Protein AF-0000000071296396 (afdb_homodimer)

Foldseek 3Di:
DPPPPPPPPFADDQAQWGADPVRFIDGVNHTPVLVQVCVLQQLLQLLVVVVPDDDDDDDPCLLADKDKDKQPCPGDPRGDHHDHHIKMKIWGSQNLLCVLCVLQPHDSVNVSCQRHVDGWAWDDDQDPRRWTWTATPLQFKIKIWDDPLLLVLVSVCSVLVVVCCVVAVQALAWRWNTWMWMGDPNDITIMTMTTGLDGPLADFPAKEWEQLDDPVFAFDPVQVPDPHHYGYDNVCCVVFVVAWAAAPVQLVLVLVNLLSNLVSLLVSLFFPKTKIKTKHFPVVVVVVCVVVVVPDDPPPPPPLSSQSPTDAPSCSRPNDVVCVPCPVCVVQSRFGWTATPVRTIIGMRIHIDPRSVRVVVVVVCVVCVVVCVVPPPPVVCSRSVNSSVSSSCCCSPGHYDYDPDPCVVSVD/DPPPVPPPPFADDQAQWGADPVRFIDGVNHTPVQVQVCVLQQLVQLLVVVVPDDQDDDDPCLLADKDKDKQPCPGDPRGDHHDHHIKMKIWGSSNLLCVLCVLQPHDSVNVSCQRHVDGWAWDDDQDPRRWTWTATPLQFKIKIWDDPQLLVLVSVCSVLVVVCCVVAVQALAWRWNTWMWIGDPNDITIMTMTTGLDGPLADFPAKEWEQLDDPVFAFDPVQVPDPHHYGYDVVCCVVFVVAWAAAPVQLVLVLVNLLSNLVSLLVSLFFPKTKIKTKHFPVVVVVVCVVVVVPDDPPPPPPLSSQSPTDANSCSRPNDVVVVPCPVCVPQSRFGWTATPVRTIIGMRIHIDPRSVRVVVVVVCVVCVVVCVVPPPPVVCSRSVNSSVSSSCCCSPGHYHYDPDPCVVSVD

Nearest PDB structures (foldseek):
  6cmw-assembly1_A-2  TM=9.555E-01  e=6.058E-46  Danio rerio
  5e3s-assembly1_A-2  TM=9.493E-01  e=1.701E-44  Danio rerio
  6cn2-assembly1_A-2  TM=9.534E-01  e=4.890E-44  Danio rerio
  6cn3-assembly1_A-2  TM=9.569E-01  e=5.641E-43  Danio rerio
  4tz7-assembly1_A-2  TM=9.385E-01  e=4.273E-43  Danio rerio

Secondary structure (DSSP, 8-state):
-------------BTTEEE-TTS-EEETTEEHHHHHHHHHHHHHHHHHHHHTSPP----GGGGG-EEEEEE-TT--SSS---SSPPEEEEEESHHHHHHHHHHTT--HHHHHHHHHSSPPEEESS--TT---EEE-TTS-EEEEEE-HHHHHHHHHHHHHHHHHHHH-----S--EEEEEEEEETTEEEEEEEEE-SS-TTS--SEEEEE-S--TT-S--HHHHTSSS--B-HHHHHHH-TT-EEE-HHHHHHHHHHHHHHHHHHHHTT--S-EEEEEEEEHHHHHHHHHHHHTTS-TTS---------S--HHHHHHHHHHTTTT--TTTTTTPEEEE-TT--EEEEEEEEE-GGGHHHHHHHHHHHHHHHTTSSSGGGGG-HHHHHHHHHHHIIIIIEEE-SS-HHHHH-/-------------BTTEEE-TTS-EEETTEEHHHHHHHHHHHHHHHHHHHHTSPP----GGGGG-EEEEEE-TT--SSS---SSPPEEEEEESHHHHHHHHHHTT--HHHHHHHHHSS--EEESS--TT---EEE-TTS-EEEEEE-HHHHHHHHHHHHHHHHHHHH-----S--EEEEEEEEETTEEEEEEEEE-SS-TTS--SEEEEE-S--TT-S--HHHHTSSS--B-HHHHHHH-TT-EEE-HHHHHHHHHHHHHHHHHHHHTT--S-EEEEEEEEHHHHHHHHHHHHTTS-TTS---------S--HHHHHHHHHHTTTT--TTTTTTPEEEE-TT--EEEEEEEEE-GGGHHHHHHHHHHHHHHHTTSSSGGGGG-HHHHHHHHHHHIIIIIEEE-SS-THHHH-

Structure (mmCIF, N/CA/C/O backbone):
data_AF-0000000071296396-model_v1
#
loop_
_entity.id
_entity.type
_entity.pdbx_description
1 polymer 'Phosphatidylinositol-4-phosphate 5-kinase, type I, gamma a'
#
loop_
_atom_site.group_PDB
_atom_site.id
_atom_site.type_symbol
_atom_site.label_atom_id
_atom_site.label_alt_id
_atom_site.label_comp_id
_atom_site.label_asym_id
_atom_site.label_entity_id
_atom_site.label_seq_id
_atom_site.pdbx_PDB_ins_code
_atom_site.Cartn_x
_atom_site.Cartn_y
_atom_site.Cartn_z
_atom_site.occupancy
_atom_site.B_iso_or_equiv
_atom_site.auth_seq_id
_atom_site.auth_comp_id
_atom_site.auth_asym_id
_atom_site.auth_atom_id
_atom_site.pdbx_PDB_model_num
ATOM 1 N N . MET A 1 1 ? 29.281 -40.5 -55.969 1 27.11 1 MET A N 1
ATOM 2 C CA . MET A 1 1 ? 29.25 -40.719 -54.531 1 27.11 1 MET A CA 1
ATOM 3 C C . MET A 1 1 ? 28.203 -39.844 -53.875 1 27.11 1 MET A C 1
ATOM 5 O O . MET A 1 1 ? 28.266 -38.594 -53.969 1 27.11 1 MET A O 1
ATOM 9 N N . PRO A 1 2 ? 26.844 -40.188 -53.719 1 32.5 2 PRO A N 1
ATOM 10 C CA . PRO A 1 2 ? 25.703 -39.344 -53.344 1 32.5 2 PRO A CA 1
ATOM 11 C C . PRO A 1 2 ? 25.812 -38.781 -51.938 1 32.5 2 PRO A C 1
ATOM 13 O O . PRO A 1 2 ? 26.266 -39.5 -51.031 1 32.5 2 PRO A O 1
ATOM 16 N N . SER A 1 3 ? 26.375 -37.5 -51.688 1 29.88 3 SER A N 1
ATOM 17 C CA . SER A 1 3 ? 26.531 -36.719 -50.5 1 29.88 3 SER A CA 1
ATOM 18 C C . SER A 1 3 ? 25.234 -36.656 -49.688 1 29.88 3 SER A C 1
ATOM 20 O O . SER A 1 3 ? 24.25 -36.031 -50.125 1 29.88 3 SER A O 1
ATOM 22 N N . SER A 1 4 ? 24.672 -37.781 -49.094 1 30.06 4 SER A N 1
ATOM 23 C CA . SER A 1 4 ? 23.484 -37.906 -48.281 1 30.06 4 SER A CA 1
ATOM 24 C C . SER A 1 4 ? 23.469 -36.906 -47.125 1 30.06 4 SER A C 1
ATOM 26 O O . SER A 1 4 ? 24.297 -36.969 -46.219 1 30.06 4 SER A O 1
ATOM 28 N N . SER A 1 5 ? 23.375 -35.562 -47.344 1 32.28 5 SER A N 1
ATOM 29 C CA . SER A 1 5 ? 23.203 -34.406 -46.438 1 32.28 5 SER A CA 1
ATOM 30 C C . SER A 1 5 ? 22.125 -34.688 -45.406 1 32.28 5 SER A C 1
ATOM 32 O O . SER A 1 5 ? 20.938 -34.656 -45.719 1 32.28 5 SER A O 1
ATOM 34 N N . GLY A 1 6 ? 22.172 -35.781 -44.594 1 32.5 6 GLY A N 1
ATOM 35 C CA . GLY A 1 6 ? 21.25 -36.062 -43.531 1 32.5 6 GLY A CA 1
ATOM 36 C C . GLY A 1 6 ? 20.922 -34.875 -42.656 1 32.5 6 GLY A C 1
ATOM 37 O O . GLY A 1 6 ? 21.812 -34.312 -42 1 32.5 6 GLY A O 1
ATOM 38 N N . GLN A 1 7 ? 20.062 -33.969 -43.094 1 36.69 7 GLN A N 1
ATOM 39 C CA . GLN A 1 7 ? 19.531 -32.875 -42.312 1 36.69 7 GLN A CA 1
ATOM 40 C C . GLN A 1 7 ? 19.25 -33.344 -40.875 1 36.69 7 GLN A C 1
ATOM 42 O O . GLN A 1 7 ? 18.609 -34.375 -40.656 1 36.69 7 GLN A O 1
ATOM 47 N N . PRO A 1 8 ? 20.094 -33.094 -39.906 1 40.53 8 PRO A N 1
ATOM 48 C CA . PRO A 1 8 ? 19.844 -33.469 -38.531 1 40.53 8 PRO A CA 1
ATOM 49 C C . PRO A 1 8 ? 18.375 -33.344 -38.125 1 40.53 8 PRO A C 1
ATOM 51 O O . PRO A 1 8 ? 17.672 -32.5 -38.688 1 40.53 8 PRO A O 1
ATOM 54 N N . ALA A 1 9 ? 17.609 -34.312 -37.844 1 42.44 9 ALA A N 1
ATOM 55 C CA . ALA A 1 9 ? 16.266 -34.438 -37.281 1 42.44 9 ALA A CA 1
ATOM 56 C C . ALA A 1 9 ? 15.969 -33.281 -36.312 1 42.44 9 ALA A C 1
ATOM 58 O O . ALA A 1 9 ? 16.562 -33.219 -35.25 1 42.44 9 ALA A O 1
ATOM 59 N N . HIS A 1 10 ? 15.914 -32.031 -36.719 1 46.06 10 HIS A N 1
ATOM 60 C CA . HIS A 1 10 ? 15.453 -30.859 -35.969 1 46.06 10 HIS A CA 1
ATOM 61 C C . HIS A 1 10 ? 14.266 -31.203 -35.094 1 46.06 10 HIS A C 1
ATOM 63 O O . HIS A 1 10 ? 13.258 -31.734 -35.562 1 46.06 10 HIS A O 1
ATOM 69 N N . GLY A 1 11 ? 14.492 -31.672 -33.812 1 51.66 11 GLY A N 1
ATOM 70 C CA . GLY A 1 11 ? 13.484 -31.984 -32.812 1 51.66 11 GLY A CA 1
ATOM 71 C C . GLY A 1 11 ? 12.289 -31.047 -32.875 1 51.66 11 GLY A C 1
ATOM 72 O O . GLY A 1 11 ? 12.328 -30.016 -33.531 1 51.66 11 GLY A O 1
ATOM 73 N N . LYS A 1 12 ? 11.039 -31.562 -32.469 1 63.41 12 LYS A N 1
ATOM 74 C CA . LYS A 1 12 ? 9.727 -30.922 -32.375 1 63.41 12 LYS A CA 1
ATOM 75 C C . LYS A 1 12 ? 9.812 -29.609 -31.625 1 63.41 12 LYS A C 1
ATOM 77 O O . LYS A 1 12 ? 10.352 -29.547 -30.516 1 63.41 12 LYS A O 1
ATOM 82 N N . LYS A 1 13 ? 9.766 -28.438 -32.375 1 68.94 13 LYS A N 1
ATOM 83 C CA . LYS A 1 13 ? 9.805 -27.078 -31.859 1 68.94 13 LYS A CA 1
ATOM 84 C C . LYS A 1 13 ? 8.406 -26.594 -31.484 1 68.94 13 LYS A C 1
ATOM 86 O O . LYS A 1 13 ? 7.449 -26.812 -32.219 1 68.94 13 LYS A O 1
ATOM 91 N N . ILE A 1 14 ? 8.125 -26.219 -30.328 1 68.81 14 ILE A N 1
ATOM 92 C CA . ILE A 1 14 ? 6.934 -25.516 -29.875 1 68.81 14 ILE A CA 1
ATOM 93 C C . ILE A 1 14 ? 7.297 -24.094 -29.453 1 68.81 14 ILE A C 1
ATOM 95 O O . ILE A 1 14 ? 7.922 -23.875 -28.422 1 68.81 14 ILE A O 1
ATOM 99 N N . GLY A 1 15 ? 6.965 -23.078 -30.297 1 71.12 15 GLY A N 1
ATOM 100 C CA . GLY A 1 15 ? 7.402 -21.719 -30.031 1 71.12 15 GLY A CA 1
ATOM 101 C C . GLY A 1 15 ? 8.914 -21.562 -30.047 1 71.12 15 GLY A C 1
ATOM 102 O O . GLY A 1 15 ? 9.57 -21.906 -31.031 1 71.12 15 GLY A O 1
ATOM 103 N N . HIS A 1 16 ? 9.43 -21.094 -28.922 1 78.75 16 HIS A N 1
ATOM 104 C CA . HIS A 1 16 ? 10.867 -20.906 -28.812 1 78.75 16 HIS A CA 1
ATOM 105 C C . HIS A 1 16 ? 11.547 -22.109 -28.172 1 78.75 16 HIS A C 1
ATOM 107 O O . HIS A 1 16 ? 12.766 -22.125 -28 1 78.75 16 HIS A O 1
ATOM 113 N N . ARG A 1 17 ? 10.75 -23.109 -27.891 1 83.06 17 ARG A N 1
ATOM 114 C CA . ARG A 1 17 ? 11.258 -24.297 -27.234 1 83.06 17 ARG A CA 1
ATOM 115 C C . ARG A 1 17 ? 11.625 -25.375 -28.25 1 83.06 17 ARG A C 1
ATOM 117 O O . ARG A 1 17 ? 10.922 -25.578 -29.234 1 83.06 17 ARG A O 1
ATOM 124 N N . GLY A 1 18 ? 12.82 -25.953 -28.062 1 79.88 18 GLY A N 1
ATOM 125 C CA . GLY A 1 18 ? 13.266 -27.062 -28.891 1 79.88 18 GLY A CA 1
ATOM 126 C C . GLY A 1 18 ? 14.016 -28.141 -28.109 1 79.88 18 GLY A C 1
ATOM 127 O O . GLY A 1 18 ? 14.281 -27.969 -26.922 1 79.88 18 GLY A O 1
ATOM 128 N N . VAL A 1 19 ? 14.055 -29.344 -28.641 1 79.31 19 VAL A N 1
ATOM 129 C CA . VAL A 1 19 ? 14.867 -30.406 -28.062 1 79.31 19 VAL A CA 1
ATOM 130 C C . VAL A 1 19 ? 16.016 -30.734 -29.016 1 79.31 19 VAL A C 1
ATOM 132 O O . VAL A 1 19 ? 15.805 -30.984 -30.203 1 79.31 19 VAL A O 1
ATOM 135 N N . ASP A 1 20 ? 17.219 -30.609 -28.516 1 77.62 20 ASP A N 1
ATOM 136 C CA . ASP A 1 20 ? 18.375 -30.844 -29.375 1 77.62 20 ASP A CA 1
ATOM 137 C C . ASP A 1 20 ? 18.625 -32.344 -29.562 1 77.62 20 ASP A C 1
ATOM 139 O O . ASP A 1 20 ? 17.859 -33.156 -29.078 1 77.62 20 ASP A O 1
ATOM 143 N N . ALA A 1 21 ? 19.609 -32.656 -30.266 1 72.06 21 ALA A N 1
ATOM 144 C CA . ALA A 1 21 ? 19.922 -34.031 -30.641 1 72.06 21 ALA A CA 1
ATOM 145 C C . ALA A 1 21 ? 20.25 -34.875 -29.422 1 72.06 21 ALA A C 1
ATOM 147 O O . ALA A 1 21 ? 20 -36.094 -29.422 1 72.06 21 ALA A O 1
ATOM 148 N N . SER A 1 22 ? 20.734 -34.281 -28.438 1 77.94 22 SER A N 1
ATOM 149 C CA . SER A 1 22 ? 21.109 -35 -27.219 1 77.94 22 SER A CA 1
ATOM 150 C C . SER A 1 22 ? 19.906 -35.156 -26.281 1 77.94 22 SER A C 1
ATOM 152 O O . SER A 1 22 ? 20 -35.875 -25.266 1 77.94 22 SER A O 1
ATOM 154 N N . GLY A 1 23 ? 18.812 -34.5 -26.594 1 78 23 GLY A N 1
ATOM 155 C CA . GLY A 1 23 ? 17.609 -34.625 -25.781 1 78 23 GLY A CA 1
ATOM 156 C C . GLY A 1 23 ? 17.422 -33.469 -24.812 1 78 23 GLY A C 1
ATOM 157 O O . GLY A 1 23 ? 16.453 -33.469 -24.047 1 78 23 GLY A O 1
ATOM 158 N N . GLU A 1 24 ? 18.375 -32.625 -24.922 1 84.62 24 GLU A N 1
ATOM 159 C CA . GLU A 1 24 ? 18.281 -31.484 -24 1 84.62 24 GLU A CA 1
ATOM 160 C C . GLU A 1 24 ? 17.359 -30.406 -24.547 1 84.62 24 GLU A C 1
ATOM 162 O O . GLU A 1 24 ? 17.391 -30.094 -25.75 1 84.62 24 GLU A O 1
ATOM 167 N N . THR A 1 25 ? 16.516 -29.953 -23.688 1 86.19 25 THR A N 1
ATOM 168 C CA . THR A 1 25 ? 15.586 -28.891 -24.062 1 86.19 25 THR A CA 1
ATOM 169 C C . THR A 1 25 ? 16.328 -27.578 -24.266 1 86.19 25 THR A C 1
ATOM 171 O O . THR A 1 25 ? 17.266 -27.266 -23.547 1 86.19 25 THR A O 1
ATOM 174 N N . THR A 1 26 ? 15.992 -26.859 -25.328 1 86.06 26 THR A N 1
ATOM 175 C CA . THR A 1 26 ? 16.5 -25.516 -25.578 1 86.06 26 THR A CA 1
ATOM 176 C C . THR A 1 26 ? 15.367 -24.5 -25.609 1 86.06 26 THR A C 1
ATOM 178 O O . THR A 1 26 ? 14.25 -24.828 -26.016 1 86.06 26 THR A O 1
ATOM 181 N N . TYR A 1 27 ? 15.586 -23.406 -25.062 1 88.38 27 TYR A N 1
ATOM 182 C CA . TYR A 1 27 ? 14.672 -22.281 -25.109 1 88.38 27 TYR A CA 1
ATOM 183 C C . TYR A 1 27 ? 15.383 -21.031 -25.625 1 88.38 27 TYR A C 1
ATOM 185 O O . TYR A 1 27 ? 16.344 -20.562 -25 1 88.38 27 TYR A O 1
ATOM 193 N N . LYS A 1 28 ? 14.984 -20.469 -26.766 1 90.25 28 LYS A N 1
ATOM 194 C CA . LYS A 1 28 ? 15.641 -19.344 -27.422 1 90.25 28 LYS A CA 1
ATOM 195 C C . LYS A 1 28 ? 17.141 -19.594 -27.594 1 90.25 28 LYS A C 1
ATOM 197 O O . LYS A 1 28 ? 17.953 -18.75 -27.234 1 90.25 28 LYS A O 1
ATOM 202 N N . LYS A 1 29 ? 17.438 -20.719 -27.938 1 84.56 29 LYS A N 1
ATOM 203 C CA . LYS A 1 29 ? 18.781 -21.156 -28.297 1 84.56 29 LYS A CA 1
ATOM 204 C C . LYS A 1 29 ? 19.656 -21.312 -27.047 1 84.56 29 LYS A C 1
ATOM 206 O O . LYS A 1 29 ? 20.891 -21.375 -27.141 1 84.56 29 LYS A O 1
ATOM 211 N N . THR A 1 30 ? 19.078 -21.297 -25.922 1 90.19 30 THR A N 1
ATOM 212 C CA . THR A 1 30 ? 19.781 -21.562 -24.656 1 90.19 30 THR A CA 1
ATOM 213 C C . THR A 1 30 ? 19.375 -22.906 -24.094 1 90.19 30 THR A C 1
ATOM 215 O O . THR A 1 30 ? 18.188 -23.219 -23.969 1 90.19 30 THR A O 1
ATOM 218 N N . THR A 1 31 ? 20.344 -23.641 -23.781 1 90.88 31 THR A N 1
ATOM 219 C CA . THR A 1 31 ? 20.062 -24.969 -23.25 1 90.88 31 THR A CA 1
ATOM 220 C C . THR A 1 31 ? 19.438 -24.875 -21.844 1 90.88 31 THR A C 1
ATOM 222 O O . THR A 1 31 ? 19.672 -23.906 -21.125 1 90.88 31 THR A O 1
ATOM 225 N N . SER A 1 32 ? 18.719 -25.875 -21.484 1 92 32 SER A N 1
ATOM 226 C CA . SER A 1 32 ? 18.094 -25.922 -20.156 1 92 32 SER A CA 1
ATOM 227 C C . SER A 1 32 ? 19.156 -25.875 -19.062 1 92 32 SER A C 1
ATOM 229 O O . SER A 1 32 ? 18.953 -25.203 -18.031 1 92 32 SER A O 1
ATOM 231 N N . SER A 1 33 ? 20.25 -26.562 -19.266 1 92.94 33 SER A N 1
ATOM 232 C CA . SER A 1 33 ? 21.312 -26.562 -18.266 1 92.94 33 SER A CA 1
ATOM 233 C C . SER A 1 33 ? 21.922 -25.172 -18.078 1 92.94 33 SER A C 1
ATOM 235 O O . SER A 1 33 ? 22.156 -24.75 -16.953 1 92.94 33 SER A O 1
ATOM 237 N N . ALA A 1 34 ? 22.141 -24.516 -19.172 1 94.38 34 ALA A N 1
ATOM 238 C CA . ALA A 1 34 ? 22.688 -23.172 -19.109 1 94.38 34 ALA A CA 1
ATOM 239 C C . ALA A 1 34 ? 21.703 -22.203 -18.453 1 94.38 34 ALA A C 1
ATOM 241 O O . ALA A 1 34 ? 22.109 -21.328 -17.688 1 94.38 34 ALA A O 1
ATOM 242 N N . LEU A 1 35 ? 20.484 -22.344 -18.797 1 95.56 35 LEU A N 1
ATOM 243 C CA . LEU A 1 35 ? 19.453 -21.469 -18.25 1 95.56 35 LEU A CA 1
ATOM 244 C C . LEU A 1 35 ? 19.312 -21.672 -16.75 1 95.56 35 LEU A C 1
ATOM 246 O O . LEU A 1 35 ? 19.25 -20.703 -15.984 1 95.56 35 LEU A O 1
ATOM 250 N N . LYS A 1 36 ? 19.25 -22.922 -16.312 1 96.81 36 LYS A N 1
ATOM 251 C CA . LYS A 1 36 ? 19.188 -23.219 -14.875 1 96.81 36 LYS A CA 1
ATOM 252 C C . LYS A 1 36 ? 20.359 -22.609 -14.133 1 96.81 36 LYS A C 1
ATOM 254 O O . LYS A 1 36 ? 20.203 -22 -13.078 1 96.81 36 LYS A O 1
ATOM 259 N N . GLY A 1 37 ? 21.5 -22.797 -14.711 1 96.56 37 GLY A N 1
ATOM 260 C CA . GLY A 1 37 ? 22.703 -22.234 -14.117 1 96.56 37 GLY A CA 1
ATOM 261 C C . GLY A 1 37 ? 22.672 -20.734 -14.008 1 96.56 37 GLY A C 1
ATOM 262 O O . GLY A 1 37 ? 23.016 -20.172 -12.969 1 96.56 37 GLY A O 1
ATOM 263 N N . ALA A 1 38 ? 22.281 -20.094 -15.109 1 97.25 38 ALA A N 1
ATOM 264 C CA . ALA A 1 38 ? 22.203 -18.641 -15.141 1 97.25 38 ALA A CA 1
ATOM 265 C C . ALA A 1 38 ? 21.219 -18.125 -14.102 1 97.25 38 ALA A C 1
ATOM 267 O O . ALA A 1 38 ? 21.469 -17.125 -13.43 1 97.25 38 ALA A O 1
ATOM 268 N N . ILE A 1 39 ? 20.078 -18.797 -13.984 1 97.88 39 ILE A N 1
ATOM 269 C CA . ILE A 1 39 ? 19.047 -18.422 -13.023 1 97.88 39 ILE A CA 1
ATOM 270 C C . ILE A 1 39 ? 19.609 -18.5 -11.609 1 97.88 39 ILE A C 1
ATOM 272 O O . ILE A 1 39 ? 19.469 -17.547 -10.828 1 97.88 39 ILE A O 1
ATOM 276 N N . GLN A 1 40 ? 20.25 -19.578 -11.297 1 98.25 40 GLN A N 1
ATOM 277 C CA . GLN A 1 40 ? 20.75 -19.797 -9.938 1 98.25 40 GLN A CA 1
ATOM 278 C C . GLN A 1 40 ? 21.875 -18.844 -9.602 1 98.25 40 GLN A C 1
ATOM 280 O O . GLN A 1 40 ? 21.922 -18.281 -8.508 1 98.25 40 GLN A O 1
ATOM 285 N N . LEU A 1 41 ? 22.797 -18.594 -10.547 1 97.69 41 LEU A N 1
ATOM 286 C CA . LEU A 1 41 ? 23.891 -17.641 -10.328 1 97.69 41 LEU A CA 1
ATOM 287 C C . LEU A 1 41 ? 23.344 -16.219 -10.172 1 97.69 41 LEU A C 1
ATOM 289 O O . LEU A 1 41 ? 23.766 -15.5 -9.266 1 97.69 41 LEU A O 1
ATOM 293 N N . GLY A 1 42 ? 22.438 -15.867 -11.055 1 98.06 42 GLY A N 1
ATOM 294 C CA . GLY A 1 42 ? 21.859 -14.531 -11.031 1 98.06 42 GLY A CA 1
ATOM 295 C C . GLY A 1 42 ? 21.094 -14.234 -9.75 1 98.06 42 GLY A C 1
ATOM 296 O O . GLY A 1 42 ? 21.328 -13.211 -9.109 1 98.06 42 GLY A O 1
ATOM 297 N N . ILE A 1 43 ? 20.172 -15.133 -9.391 1 98.38 43 ILE A N 1
ATOM 298 C CA . ILE A 1 43 ? 19.359 -14.953 -8.188 1 98.38 43 ILE A CA 1
ATOM 299 C C . ILE A 1 43 ? 20.266 -14.961 -6.957 1 98.38 43 ILE A C 1
ATOM 301 O O . ILE A 1 43 ? 20.094 -14.148 -6.047 1 98.38 43 ILE A O 1
ATOM 305 N N . GLY A 1 44 ? 21.234 -15.891 -6.941 1 97.19 44 GLY A N 1
ATOM 306 C CA . GLY A 1 44 ? 22.172 -15.938 -5.836 1 97.19 44 GLY A CA 1
ATOM 307 C C . GLY A 1 44 ? 22.891 -14.617 -5.602 1 97.19 44 GLY A C 1
ATOM 308 O O . GLY A 1 44 ? 22.969 -14.141 -4.465 1 97.19 44 GLY A O 1
ATOM 309 N N . TYR A 1 45 ? 23.328 -14.031 -6.637 1 95.31 45 TYR A N 1
ATOM 310 C CA . TYR A 1 45 ? 24.062 -12.773 -6.543 1 95.31 45 TYR A CA 1
ATOM 311 C C . TYR A 1 45 ? 23.125 -11.641 -6.113 1 95.31 45 TYR A C 1
ATOM 313 O O . TYR A 1 45 ? 23.453 -10.883 -5.195 1 95.31 45 TYR A O 1
ATOM 321 N N . THR A 1 46 ? 22.016 -11.477 -6.746 1 95.5 46 THR A N 1
ATOM 322 C CA . THR A 1 46 ? 21.141 -10.32 -6.555 1 95.5 46 THR A CA 1
ATOM 323 C C . THR A 1 46 ? 20.516 -10.344 -5.164 1 95.5 46 THR A C 1
ATOM 325 O O . THR A 1 46 ? 20.469 -9.32 -4.484 1 95.5 46 THR A O 1
ATOM 328 N N . VAL A 1 47 ? 20 -11.492 -4.785 1 96.25 47 VAL A N 1
ATOM 329 C CA . VAL A 1 47 ? 19.375 -11.609 -3.475 1 96.25 47 VAL A CA 1
ATOM 330 C C . VAL A 1 47 ? 20.438 -11.469 -2.381 1 96.25 47 VAL A C 1
ATOM 332 O O . VAL A 1 47 ? 20.188 -10.836 -1.353 1 96.25 47 VAL A O 1
ATOM 335 N N . GLY A 1 48 ? 21.641 -12.031 -2.619 1 93.75 48 GLY A N 1
ATOM 336 C CA . GLY A 1 48 ? 22.734 -11.867 -1.681 1 93.75 48 GLY A CA 1
ATOM 337 C C . GLY A 1 48 ? 23.156 -10.422 -1.509 1 93.75 48 GLY A C 1
ATOM 338 O O . GLY A 1 48 ? 23.328 -9.953 -0.383 1 93.75 48 GLY A O 1
ATOM 339 N N . ASN A 1 49 ? 23.297 -9.742 -2.568 1 92.94 49 ASN A N 1
ATOM 340 C CA . ASN A 1 49 ? 23.703 -8.336 -2.551 1 92.94 49 ASN A CA 1
ATOM 341 C C . ASN A 1 49 ? 22.656 -7.465 -1.85 1 92.94 49 ASN A C 1
ATOM 343 O O . ASN A 1 49 ? 23.016 -6.578 -1.072 1 92.94 49 ASN A O 1
ATOM 347 N N . LEU A 1 50 ? 21.438 -7.676 -2.111 1 93 50 LEU A N 1
ATOM 348 C CA . LEU A 1 50 ? 20.359 -6.887 -1.515 1 93 50 LEU A CA 1
ATOM 349 C C . LEU A 1 50 ? 20.297 -7.113 -0.008 1 93 50 LEU A C 1
ATOM 351 O O . LEU A 1 50 ? 19.969 -6.195 0.748 1 93 50 LEU A O 1
ATOM 355 N N . SER A 1 51 ? 20.594 -8.297 0.383 1 90.62 51 SER A N 1
ATOM 356 C CA . SER A 1 51 ? 20.531 -8.641 1.8 1 90.62 51 SER A CA 1
ATOM 357 C C . SER A 1 51 ? 21.609 -7.902 2.594 1 90.62 51 SER A C 1
ATOM 359 O O . SER A 1 51 ? 21.5 -7.758 3.812 1 90.62 51 SER A O 1
ATOM 361 N N . SER A 1 52 ? 22.625 -7.438 1.926 1 88.94 52 SER A N 1
ATOM 362 C CA . SER A 1 52 ? 23.703 -6.695 2.58 1 88.94 52 SER A CA 1
ATOM 363 C C . SER A 1 52 ? 23.328 -5.23 2.764 1 88.94 52 SER A C 1
ATOM 365 O O . SER A 1 52 ? 23.969 -4.516 3.545 1 88.94 52 SER A O 1
ATOM 367 N N . LYS A 1 53 ? 22.344 -4.828 2.117 1 88.44 53 LYS A N 1
ATOM 368 C CA . LYS A 1 53 ? 21.891 -3.443 2.221 1 88.44 53 LYS A CA 1
ATOM 369 C C . LYS A 1 53 ? 20.891 -3.275 3.361 1 88.44 53 LYS A C 1
ATOM 371 O O . LYS A 1 53 ? 20.109 -4.188 3.652 1 88.44 53 LYS A O 1
ATOM 376 N N . PRO A 1 54 ? 20.969 -2.107 3.982 1 84.06 54 PRO A N 1
ATOM 377 C CA . PRO A 1 54 ? 20.016 -1.879 5.062 1 84.06 54 PRO A CA 1
ATOM 378 C C . PRO A 1 54 ? 18.562 -1.936 4.582 1 84.06 54 PRO A C 1
ATOM 380 O O . PRO A 1 54 ? 18.266 -1.487 3.475 1 84.06 54 PRO A O 1
ATOM 383 N N . GLU A 1 55 ? 17.797 -2.473 5.496 1 85.31 55 GLU A N 1
ATOM 384 C CA . GLU A 1 55 ? 16.375 -2.57 5.176 1 85.31 55 GLU A CA 1
ATOM 385 C C . GLU A 1 55 ? 15.703 -1.198 5.219 1 85.31 55 GLU A C 1
ATOM 387 O O . GLU A 1 55 ? 16 -0.38 6.09 1 85.31 55 GLU A O 1
ATOM 392 N N . ARG A 1 56 ? 14.906 -0.982 4.246 1 86.31 56 ARG A N 1
ATOM 393 C CA . ARG A 1 56 ? 14.117 0.245 4.184 1 86.31 56 ARG A CA 1
ATOM 394 C C . ARG A 1 56 ? 12.727 -0.026 3.637 1 86.31 56 ARG A C 1
ATOM 396 O O . ARG A 1 56 ? 12.461 -1.107 3.109 1 86.31 56 ARG A O 1
ATOM 403 N N . ASP A 1 57 ? 11.867 0.905 3.781 1 89.94 57 ASP A N 1
ATOM 404 C CA . ASP A 1 57 ? 10.5 0.773 3.285 1 89.94 57 ASP A CA 1
ATOM 405 C C . ASP A 1 57 ? 10.469 0.753 1.758 1 89.94 57 ASP A C 1
ATOM 407 O O . ASP A 1 57 ? 11.383 1.265 1.107 1 89.94 57 ASP A O 1
ATOM 411 N N . VAL A 1 58 ? 9.477 0.106 1.311 1 94.06 58 VAL A N 1
ATOM 412 C CA . VAL A 1 58 ? 9.25 0.098 -0.13 1 94.06 58 VAL A CA 1
ATOM 413 C C . VAL A 1 58 ? 8.672 1.442 -0.57 1 94.06 58 VAL A C 1
ATOM 415 O O . VAL A 1 58 ? 7.77 1.979 0.074 1 94.06 58 VAL A O 1
ATOM 418 N N . LEU A 1 59 ? 9.25 1.961 -1.597 1 92.5 59 LEU A N 1
ATOM 419 C CA . LEU A 1 59 ? 8.766 3.203 -2.186 1 92.5 59 LEU A CA 1
ATOM 420 C C . LEU A 1 59 ? 8.18 2.955 -3.572 1 92.5 59 LEU A C 1
ATOM 422 O O . LEU A 1 59 ? 8.453 1.926 -4.191 1 92.5 59 LEU A O 1
ATOM 426 N N . MET A 1 60 ? 7.43 3.867 -4.078 1 90.56 60 MET A N 1
ATOM 427 C CA . MET A 1 60 ? 6.773 3.742 -5.379 1 90.56 60 MET A CA 1
ATOM 428 C C . MET A 1 60 ? 7.801 3.51 -6.484 1 90.56 60 MET A C 1
ATOM 430 O O . MET A 1 60 ? 7.57 2.705 -7.387 1 90.56 60 MET A O 1
ATOM 434 N N . GLN A 1 61 ? 8.898 4.16 -6.398 1 91.12 61 GLN A N 1
ATOM 435 C CA . GLN A 1 61 ? 9.898 4.059 -7.453 1 91.12 61 GLN A CA 1
ATOM 436 C C . GLN A 1 61 ? 10.539 2.672 -7.473 1 91.12 61 GLN A C 1
ATOM 438 O O . GLN A 1 61 ? 11.086 2.25 -8.492 1 91.12 61 GLN A O 1
ATOM 443 N N . ASP A 1 62 ? 10.477 2.006 -6.402 1 95.31 62 ASP A N 1
ATOM 444 C CA . ASP A 1 62 ? 11.125 0.705 -6.277 1 95.31 62 ASP A CA 1
ATOM 445 C C . ASP A 1 62 ? 10.492 -0.321 -7.211 1 95.31 62 ASP A C 1
ATOM 447 O O . ASP A 1 62 ? 11.125 -1.312 -7.582 1 95.31 62 ASP A O 1
ATOM 451 N N . PHE A 1 63 ? 9.211 -0.114 -7.59 1 96.19 63 PHE A N 1
ATOM 452 C CA . PHE A 1 63 ? 8.5 -1.065 -8.438 1 96.19 63 PHE A CA 1
ATOM 453 C C . PHE A 1 63 ? 9.039 -1.022 -9.867 1 96.19 63 PHE A C 1
ATOM 455 O O . PHE A 1 63 ? 8.82 -1.954 -10.641 1 96.19 63 PHE A O 1
ATOM 462 N N . TYR A 1 64 ? 9.812 0.046 -10.203 1 93.69 64 TYR A N 1
ATOM 463 C CA . TYR A 1 64 ? 10.203 0.241 -11.594 1 93.69 64 TYR A CA 1
ATOM 464 C C . TYR A 1 64 ? 11.711 0.136 -11.758 1 93.69 64 TYR A C 1
ATOM 466 O O . TYR A 1 64 ? 12.234 0.287 -12.859 1 93.69 64 TYR A O 1
ATOM 474 N N . VAL A 1 65 ? 12.352 -0.143 -10.672 1 95.94 65 VAL A N 1
ATOM 475 C CA . VAL A 1 65 ? 13.805 -0.266 -10.695 1 95.94 65 VAL A CA 1
ATOM 476 C C . VAL A 1 65 ? 14.203 -1.559 -11.406 1 95.94 65 VAL A C 1
ATOM 478 O O . VAL A 1 65 ? 13.586 -2.604 -11.195 1 95.94 65 VAL A O 1
ATOM 481 N N . VAL A 1 66 ? 15.172 -1.501 -12.344 1 97.12 66 VAL A N 1
ATOM 482 C CA . VAL A 1 66 ? 15.773 -2.658 -12.992 1 97.12 66 VAL A CA 1
ATOM 483 C C . VAL A 1 66 ? 17.281 -2.648 -12.766 1 97.12 66 VAL A C 1
ATOM 485 O O . VAL A 1 66 ? 17.953 -1.654 -13.055 1 97.12 66 VAL A O 1
ATOM 488 N N . GLU A 1 67 ? 17.75 -3.662 -12.148 1 96.62 67 GLU A N 1
ATOM 489 C CA . GLU A 1 67 ? 19.188 -3.83 -11.969 1 96.62 67 GLU A CA 1
ATOM 490 C C . GLU A 1 67 ? 19.75 -4.867 -12.938 1 96.62 67 GLU A C 1
ATOM 492 O O . GLU A 1 67 ? 19.094 -5.859 -13.242 1 96.62 67 GLU A O 1
ATOM 497 N N . SER A 1 68 ? 20.953 -4.613 -13.43 1 97 68 SER A N 1
ATOM 498 C CA . SER A 1 68 ? 21.594 -5.5 -14.398 1 97 68 SER A CA 1
ATOM 499 C C . SER A 1 68 ? 23.031 -5.812 -13.992 1 97 68 SER A C 1
ATOM 501 O O . SER A 1 68 ? 23.75 -4.934 -13.508 1 97 68 SER A O 1
ATOM 503 N N . ILE A 1 69 ? 23.375 -7.062 -14.125 1 97.06 69 ILE A N 1
ATOM 504 C CA . ILE A 1 69 ? 24.75 -7.488 -13.844 1 97.06 69 ILE A CA 1
ATOM 505 C C . ILE A 1 69 ? 25.219 -8.445 -14.93 1 97.06 69 ILE A C 1
ATOM 507 O O . ILE A 1 69 ? 24.453 -9.258 -15.438 1 97.06 69 ILE A O 1
ATOM 511 N N . PHE A 1 70 ? 26.484 -8.273 -15.281 1 97.5 70 PHE A N 1
ATOM 512 C CA . PHE A 1 70 ? 27.094 -9.109 -16.312 1 97.5 70 PHE A CA 1
ATOM 513 C C . PHE A 1 70 ? 27.875 -10.258 -15.695 1 97.5 70 PHE A C 1
ATOM 515 O O . PHE A 1 70 ? 28.641 -10.047 -14.75 1 97.5 70 PHE A O 1
ATOM 522 N N . PHE A 1 71 ? 27.609 -11.523 -16.172 1 97.88 71 PHE A N 1
ATOM 523 C CA . PHE A 1 71 ? 28.297 -12.734 -15.75 1 97.88 71 PHE A CA 1
ATOM 524 C C . PHE A 1 71 ? 29.156 -13.297 -16.875 1 97.88 71 PHE A C 1
ATOM 526 O O . PHE A 1 71 ? 28.703 -14.164 -17.641 1 97.88 71 PHE A O 1
ATOM 533 N N . PRO A 1 72 ? 30.438 -12.812 -16.938 1 97 72 PRO A N 1
ATOM 534 C CA . PRO A 1 72 ? 31.328 -13.453 -17.891 1 97 72 PRO A CA 1
ATOM 535 C C . PRO A 1 72 ? 31.766 -14.859 -17.453 1 97 72 PRO A C 1
ATOM 537 O O . PRO A 1 72 ? 31.953 -15.102 -16.266 1 97 72 PRO A O 1
ATOM 540 N N . SER A 1 73 ? 31.891 -15.766 -18.438 1 95.75 73 SER A N 1
ATOM 541 C CA . SER A 1 73 ? 32.281 -17.141 -18.141 1 95.75 73 SER A CA 1
ATOM 542 C C . SER A 1 73 ? 33.594 -17.188 -17.359 1 95.75 73 SER A C 1
ATOM 544 O O . SER A 1 73 ? 33.781 -18.047 -16.5 1 95.75 73 SER A O 1
ATOM 546 N N . GLU A 1 74 ? 34.469 -16.219 -17.594 1 96.56 74 GLU A N 1
ATOM 547 C CA . GLU A 1 74 ? 35.781 -16.188 -16.953 1 96.56 74 GLU A CA 1
ATOM 548 C C . GLU A 1 74 ? 35.688 -15.594 -15.555 1 96.56 74 GLU A C 1
ATOM 550 O O . GLU A 1 74 ? 36.656 -15.688 -14.773 1 96.56 74 GLU A O 1
ATOM 555 N N . GLY A 1 75 ? 34.625 -15.062 -15.227 1 95.31 75 GLY A N 1
ATOM 556 C CA . GLY A 1 75 ? 34.469 -14.406 -13.945 1 95.31 75 GLY A CA 1
ATOM 557 C C . GLY A 1 75 ? 34.875 -12.945 -13.969 1 95.31 75 GLY A C 1
ATOM 558 O O . GLY A 1 75 ? 35.375 -12.453 -14.984 1 95.31 75 GLY A O 1
ATOM 559 N N . SER A 1 76 ? 34.469 -12.211 -12.945 1 94.88 76 SER A N 1
ATOM 560 C CA . SER A 1 76 ? 34.844 -10.812 -12.742 1 94.88 76 SER A CA 1
ATOM 561 C C . SER A 1 76 ? 35.094 -10.516 -11.266 1 94.88 76 SER A C 1
ATOM 563 O O . SER A 1 76 ? 35.125 -11.43 -10.445 1 94.88 76 SER A O 1
ATOM 565 N N . ASN A 1 77 ? 35.344 -9.219 -10.898 1 93.31 77 ASN A N 1
ATOM 566 C CA . ASN A 1 77 ? 35.5 -8.82 -9.508 1 93.31 77 ASN A CA 1
ATOM 567 C C . ASN A 1 77 ? 34.188 -8.953 -8.734 1 93.31 77 ASN A C 1
ATOM 569 O O . ASN A 1 77 ? 34.188 -9.078 -7.512 1 93.31 77 ASN A O 1
ATOM 573 N N . LEU A 1 78 ? 33.125 -9.062 -9.5 1 92.56 78 LEU A N 1
ATOM 574 C CA . LEU A 1 78 ? 31.812 -9.055 -8.867 1 92.56 78 LEU A CA 1
ATOM 575 C C . LEU A 1 78 ? 31.172 -10.43 -8.953 1 92.56 78 LEU A C 1
ATOM 577 O O . LEU A 1 78 ? 30.375 -10.812 -8.086 1 92.56 78 LEU A O 1
ATOM 581 N N . THR A 1 79 ? 31.484 -11.148 -10.055 1 95.62 79 THR A N 1
ATOM 582 C CA . THR A 1 79 ? 30.75 -12.391 -10.305 1 95.62 79 THR A CA 1
ATOM 583 C C . THR A 1 79 ? 31.734 -13.555 -10.469 1 95.62 79 THR A C 1
ATOM 585 O O . THR A 1 79 ? 32.812 -13.391 -11.016 1 95.62 79 THR A O 1
ATOM 588 N N . PRO A 1 80 ? 31.391 -14.742 -10.023 1 94.69 80 PRO A N 1
ATOM 589 C CA . PRO A 1 80 ? 32.25 -15.914 -10.109 1 94.69 80 PRO A CA 1
ATOM 590 C C . PRO A 1 80 ? 32.344 -16.484 -11.523 1 94.69 80 PRO A C 1
ATOM 592 O O . PRO A 1 80 ? 31.469 -16.25 -12.344 1 94.69 80 PRO A O 1
ATOM 595 N N . ALA A 1 81 ? 33.406 -17.25 -11.758 1 96.69 81 ALA A N 1
ATOM 596 C CA . ALA A 1 81 ? 33.531 -18 -13.008 1 96.69 81 ALA A CA 1
ATOM 597 C C . ALA A 1 81 ? 32.531 -19.125 -13.086 1 96.69 81 ALA A C 1
ATOM 599 O O . ALA A 1 81 ? 32.094 -19.656 -12.055 1 96.69 81 ALA A O 1
ATOM 600 N N . HIS A 1 82 ? 32.156 -19.422 -14.281 1 95.88 82 HIS A N 1
ATOM 601 C CA . HIS A 1 82 ? 31.172 -20.484 -14.516 1 95.88 82 HIS A CA 1
ATOM 602 C C . HIS A 1 82 ? 31.375 -21.125 -15.891 1 95.88 82 HIS A C 1
ATOM 604 O O . HIS A 1 82 ? 32.156 -20.609 -16.703 1 95.88 82 HIS A O 1
ATOM 610 N N . HIS A 1 83 ? 30.672 -22.203 -16.234 1 94.44 83 HIS A N 1
ATOM 611 C CA . HIS A 1 83 ? 30.906 -22.969 -17.438 1 94.44 83 HIS A CA 1
ATOM 612 C C . HIS A 1 83 ? 29.828 -22.719 -18.484 1 94.44 83 HIS A C 1
ATOM 614 O O . HIS A 1 83 ? 29.734 -23.438 -19.484 1 94.44 83 HIS A O 1
ATOM 620 N N . PHE A 1 84 ? 29.031 -21.75 -18.312 1 94.25 84 PHE A N 1
ATOM 621 C CA . PHE A 1 84 ? 27.969 -21.406 -19.234 1 94.25 84 PHE A CA 1
ATOM 622 C C . PHE A 1 84 ? 28.375 -20.219 -20.109 1 94.25 84 PHE A C 1
ATOM 624 O O . PHE A 1 84 ? 29.359 -19.531 -19.812 1 94.25 84 PHE A O 1
ATOM 631 N N . PRO A 1 85 ? 27.703 -20.078 -21.25 1 94.75 85 PRO A N 1
ATOM 632 C CA . PRO A 1 85 ? 27.969 -18.859 -22.031 1 94.75 85 PRO A CA 1
ATOM 633 C C . PRO A 1 85 ? 27.766 -17.578 -21.219 1 94.75 85 PRO A C 1
ATOM 635 O O . PRO A 1 85 ? 26.969 -17.578 -20.281 1 94.75 85 PRO A O 1
ATOM 638 N N . ASP A 1 86 ? 28.422 -16.531 -21.703 1 96.75 86 ASP A N 1
ATOM 639 C CA . ASP A 1 86 ? 28.25 -15.227 -21.062 1 96.75 86 ASP A CA 1
ATOM 640 C C . ASP A 1 86 ? 26.781 -14.805 -21.062 1 96.75 86 ASP A C 1
ATOM 642 O O . ASP A 1 86 ? 26.062 -15.039 -22.031 1 96.75 86 ASP A O 1
ATOM 646 N N . PHE A 1 87 ? 26.391 -14.148 -20 1 97.81 87 PHE A N 1
ATOM 647 C CA . PHE A 1 87 ? 25.031 -13.664 -19.953 1 97.81 87 PHE A CA 1
ATOM 648 C C . PHE A 1 87 ? 24.906 -12.438 -19.047 1 97.81 87 PHE A C 1
ATOM 650 O O . PHE A 1 87 ? 25.797 -12.18 -18.234 1 97.81 87 PHE A O 1
ATOM 657 N N . ARG A 1 88 ? 23.922 -11.672 -19.328 1 97.94 88 ARG A N 1
ATOM 658 C CA . ARG A 1 88 ? 23.5 -10.586 -18.453 1 97.94 88 ARG A CA 1
ATOM 659 C C . ARG A 1 88 ? 22.234 -10.953 -17.688 1 97.94 88 ARG A C 1
ATOM 661 O O . ARG A 1 88 ? 21.312 -11.562 -18.25 1 97.94 88 ARG A O 1
ATOM 668 N N . PHE A 1 89 ? 22.234 -10.625 -16.438 1 98.38 89 PHE A N 1
ATOM 669 C CA . PHE A 1 89 ? 21.109 -10.945 -15.578 1 98.38 89 PHE A CA 1
ATOM 670 C C . PHE A 1 89 ? 20.422 -9.68 -15.094 1 98.38 89 PHE A C 1
ATOM 672 O O . PHE A 1 89 ? 21.047 -8.836 -14.438 1 98.38 89 PHE A O 1
ATOM 679 N N . LYS A 1 90 ? 19.172 -9.547 -15.43 1 98.5 90 LYS A N 1
ATOM 680 C CA . LYS A 1 90 ? 18.375 -8.391 -15 1 98.5 90 LYS A CA 1
ATOM 681 C C . LYS A 1 90 ? 17.406 -8.773 -13.891 1 98.5 90 LYS A C 1
ATOM 683 O O . LYS A 1 90 ? 16.766 -9.82 -13.961 1 98.5 90 LYS A O 1
ATOM 688 N N . THR A 1 91 ? 17.375 -7.996 -12.883 1 98.25 91 THR A N 1
ATOM 689 C CA . THR A 1 91 ? 16.453 -8.148 -11.766 1 98.25 91 THR A CA 1
ATOM 690 C C . THR A 1 91 ? 15.461 -6.988 -11.719 1 98.25 91 THR A C 1
ATOM 692 O O . THR A 1 91 ? 15.867 -5.828 -11.633 1 98.25 91 THR A O 1
ATOM 695 N N . TYR A 1 92 ? 14.219 -7.324 -11.789 1 98.44 92 TYR A N 1
ATOM 696 C CA . TYR A 1 92 ? 13.18 -6.305 -11.773 1 98.44 92 TYR A CA 1
ATOM 697 C C . TYR A 1 92 ? 12.625 -6.121 -10.359 1 98.44 92 TYR A C 1
ATOM 699 O O . TYR A 1 92 ? 12.273 -7.094 -9.688 1 98.44 92 TYR A O 1
ATOM 707 N N . ALA A 1 93 ? 12.539 -4.832 -9.867 1 98.06 93 ALA A N 1
ATOM 708 C CA . ALA A 1 93 ? 11.914 -4.418 -8.617 1 98.06 93 ALA A CA 1
ATOM 709 C C . ALA A 1 93 ? 12.445 -5.238 -7.441 1 98.06 93 ALA A C 1
ATOM 711 O O . ALA A 1 93 ? 11.664 -5.805 -6.672 1 98.06 93 ALA A O 1
ATOM 712 N N . PRO A 1 94 ? 13.734 -5.277 -7.266 1 97.69 94 PRO A N 1
ATOM 713 C CA . PRO A 1 94 ? 14.32 -6.148 -6.242 1 97.69 94 PRO A CA 1
ATOM 714 C C . PRO A 1 94 ? 13.812 -5.836 -4.84 1 97.69 94 PRO A C 1
ATOM 716 O O . PRO A 1 94 ? 13.508 -6.754 -4.07 1 97.69 94 PRO A O 1
ATOM 719 N N . VAL A 1 95 ? 13.625 -4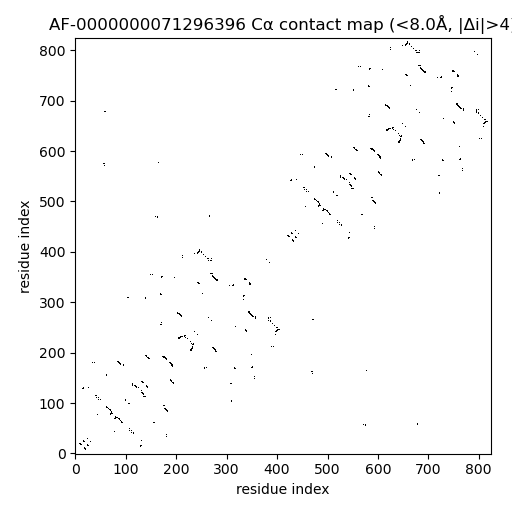.578 -4.504 1 96.5 95 VAL A N 1
ATOM 720 C CA . VAL A 1 95 ? 13.195 -4.191 -3.166 1 96.5 95 VAL A CA 1
ATOM 721 C C . VAL A 1 95 ? 11.75 -4.613 -2.945 1 96.5 95 VAL A C 1
ATOM 723 O O . VAL A 1 95 ? 11.391 -5.105 -1.87 1 96.5 95 VAL A O 1
ATOM 726 N N . ALA A 1 96 ? 10.938 -4.43 -3.934 1 97 96 ALA A N 1
ATOM 727 C CA . ALA A 1 96 ? 9.531 -4.824 -3.838 1 97 96 ALA A CA 1
ATOM 728 C C . ALA A 1 96 ? 9.398 -6.332 -3.621 1 97 96 ALA A C 1
ATOM 730 O O . ALA A 1 96 ? 8.648 -6.773 -2.746 1 97 96 ALA A O 1
ATOM 731 N N . PHE A 1 97 ? 10.148 -7.09 -4.371 1 97.94 97 PHE A N 1
ATOM 732 C CA . PHE A 1 97 ? 10.031 -8.539 -4.262 1 97.94 97 PHE A CA 1
ATOM 733 C C . PHE A 1 97 ? 10.609 -9.031 -2.943 1 97.94 97 PHE A C 1
ATOM 735 O O . PHE A 1 97 ? 10.133 -10.016 -2.377 1 97.94 97 PHE A O 1
ATOM 742 N N . ARG A 1 98 ? 11.641 -8.352 -2.471 1 96.69 98 ARG A N 1
ATOM 743 C CA . ARG A 1 98 ? 12.094 -8.672 -1.12 1 96.69 98 ARG A CA 1
ATOM 744 C C . ARG A 1 98 ? 10.969 -8.469 -0.105 1 96.69 98 ARG A C 1
ATOM 746 O O . ARG A 1 98 ? 10.781 -9.297 0.788 1 96.69 98 ARG A O 1
ATOM 753 N N . TYR A 1 99 ? 10.297 -7.379 -0.279 1 95.19 99 TYR A N 1
ATOM 754 C CA . TYR A 1 99 ? 9.172 -7.086 0.602 1 95.19 99 TYR A CA 1
ATOM 755 C C . TYR A 1 99 ? 8.102 -8.164 0.496 1 95.19 99 TYR A C 1
ATOM 757 O O . TYR A 1 99 ? 7.562 -8.617 1.51 1 95.19 99 TYR A O 1
ATOM 765 N N . PHE A 1 100 ? 7.738 -8.609 -0.689 1 95.75 100 PHE A N 1
ATOM 766 C CA . PHE A 1 100 ? 6.715 -9.625 -0.887 1 95.75 100 PHE A CA 1
ATOM 767 C C . PHE A 1 100 ? 7.129 -10.945 -0.244 1 95.75 100 PHE A C 1
ATOM 769 O O . PHE A 1 100 ? 6.312 -11.617 0.382 1 95.75 100 PHE A O 1
ATOM 776 N N . ARG A 1 101 ? 8.391 -11.289 -0.438 1 95.31 101 ARG A N 1
ATOM 777 C CA . ARG A 1 101 ? 8.883 -12.5 0.207 1 95.31 101 ARG A CA 1
ATOM 778 C C . ARG A 1 101 ? 8.75 -12.406 1.724 1 95.31 101 ARG A C 1
ATOM 780 O O . ARG A 1 101 ? 8.32 -13.359 2.375 1 95.31 101 ARG A O 1
ATOM 787 N N . GLU A 1 102 ? 9.055 -11.273 2.234 1 93 102 GLU A N 1
ATOM 788 C CA . GLU A 1 102 ? 8.961 -11.07 3.676 1 93 102 GLU A CA 1
ATOM 789 C C . GLU A 1 102 ? 7.516 -11.164 4.156 1 93 102 GLU A C 1
ATOM 791 O O . GLU A 1 102 ? 7.25 -11.695 5.238 1 93 102 GLU A O 1
ATOM 796 N N . LEU A 1 103 ? 6.66 -10.633 3.443 1 90.94 103 LEU A N 1
ATOM 797 C CA . LEU A 1 103 ? 5.246 -10.68 3.793 1 90.94 103 LEU A CA 1
ATOM 798 C C . LEU A 1 103 ? 4.762 -12.117 3.939 1 90.94 103 LEU A C 1
ATOM 800 O O . LEU A 1 103 ? 3.887 -12.398 4.758 1 90.94 103 LEU A O 1
ATOM 804 N N . PHE A 1 104 ? 5.336 -13.023 3.184 1 91.38 104 PHE A N 1
ATOM 805 C CA . PHE A 1 104 ? 4.922 -14.422 3.225 1 91.38 104 PHE A CA 1
ATOM 806 C C . PHE A 1 104 ? 5.859 -15.234 4.109 1 91.38 104 PHE A C 1
ATOM 808 O O . PHE A 1 104 ? 5.863 -16.469 4.047 1 91.38 104 PHE A O 1
ATOM 815 N N . GLY A 1 105 ? 6.762 -14.539 4.781 1 89.44 105 GLY A N 1
ATOM 816 C CA . GLY A 1 105 ? 7.617 -15.188 5.762 1 89.44 105 GLY A CA 1
ATOM 817 C C . GLY A 1 105 ? 8.812 -15.883 5.141 1 89.44 105 GLY A C 1
ATOM 818 O O . GLY A 1 105 ? 9.383 -16.797 5.734 1 89.44 105 GLY A O 1
ATOM 819 N N . ILE A 1 106 ? 9.164 -15.5 3.98 1 93.75 106 ILE A N 1
ATOM 820 C CA . ILE A 1 106 ? 10.297 -16.125 3.307 1 93.75 106 ILE A CA 1
ATOM 821 C C . ILE A 1 106 ? 11.562 -15.297 3.557 1 93.75 106 ILE A C 1
ATOM 823 O O . ILE A 1 106 ? 11.719 -14.203 3.004 1 93.75 106 ILE A O 1
ATOM 827 N N . ARG A 1 107 ? 12.477 -15.836 4.289 1 93.62 107 ARG A N 1
ATOM 828 C CA . ARG A 1 107 ? 13.758 -15.172 4.531 1 93.62 107 ARG A CA 1
ATOM 829 C C . ARG A 1 107 ? 14.664 -15.297 3.314 1 93.62 107 ARG A C 1
ATOM 831 O O . ARG A 1 107 ? 14.578 -16.266 2.557 1 93.62 107 ARG A O 1
ATOM 838 N N . PRO A 1 108 ? 15.523 -14.32 3.199 1 94.62 108 PRO A N 1
ATOM 839 C CA . PRO A 1 108 ? 16.438 -14.367 2.051 1 94.62 108 PRO A CA 1
ATOM 840 C C . PRO A 1 108 ? 17.25 -15.656 2 1 94.62 108 PRO A C 1
ATOM 842 O O . PRO A 1 108 ? 17.406 -16.25 0.929 1 94.62 108 PRO A O 1
ATOM 845 N N . ASP A 1 109 ? 17.672 -16.156 3.117 1 94.75 109 ASP A N 1
ATOM 846 C CA . ASP A 1 109 ? 18.5 -17.359 3.152 1 94.75 109 ASP A CA 1
ATOM 847 C C . ASP A 1 109 ? 17.688 -18.578 2.725 1 94.75 109 ASP A C 1
ATOM 849 O O . ASP A 1 109 ? 18.203 -19.469 2.053 1 94.75 109 ASP A O 1
ATOM 853 N N . ASP A 1 110 ? 16.484 -18.641 3.158 1 94.44 110 ASP A N 1
ATOM 854 C CA . ASP A 1 110 ? 15.609 -19.75 2.771 1 94.44 110 ASP A CA 1
ATOM 855 C C . ASP A 1 110 ? 15.305 -19.719 1.276 1 94.44 110 ASP A C 1
ATOM 857 O O . ASP A 1 110 ? 15.25 -20.766 0.622 1 94.44 110 ASP A O 1
ATOM 861 N N . TYR A 1 111 ? 15.086 -18.547 0.833 1 96.38 111 TYR A N 1
ATOM 862 C CA . TYR A 1 111 ? 14.844 -18.359 -0.592 1 96.38 111 TYR A CA 1
ATOM 863 C C . TYR A 1 111 ? 16.031 -18.828 -1.415 1 96.38 111 TYR A C 1
ATOM 865 O O . TYR A 1 111 ? 15.875 -19.547 -2.398 1 96.38 111 TYR A O 1
ATOM 873 N N . LEU A 1 112 ? 17.234 -18.469 -1 1 96.88 112 LEU A N 1
ATOM 874 C CA . LEU A 1 112 ? 18.453 -18.844 -1.692 1 96.88 112 LEU A CA 1
ATOM 875 C C . LEU A 1 112 ? 18.719 -20.344 -1.57 1 96.88 112 LEU A C 1
ATOM 877 O O . LEU A 1 112 ? 19.125 -20.984 -2.537 1 96.88 112 LEU A O 1
ATOM 881 N N . TYR A 1 113 ? 18.469 -20.781 -0.425 1 95.88 113 TYR A N 1
ATOM 882 C CA . TYR A 1 113 ? 18.672 -22.203 -0.215 1 95.88 113 TYR A CA 1
ATOM 883 C C . TYR A 1 113 ? 17.781 -23.031 -1.144 1 95.88 113 TYR A C 1
ATOM 885 O O . TYR A 1 113 ? 18.25 -24 -1.764 1 95.88 113 TYR A O 1
ATOM 893 N N . SER A 1 114 ? 16.547 -22.672 -1.265 1 95.94 114 SER A N 1
ATOM 894 C CA . SER A 1 114 ? 15.586 -23.406 -2.082 1 95.94 114 SER A CA 1
ATOM 895 C C . SER A 1 114 ? 15.93 -23.312 -3.562 1 95.94 114 SER A C 1
ATOM 897 O O . SER A 1 114 ? 15.891 -24.312 -4.281 1 95.94 114 SER A O 1
ATOM 899 N N . LEU A 1 115 ? 16.375 -22.141 -4.004 1 97.44 115 LEU A N 1
ATOM 900 C CA . LEU A 1 115 ? 16.516 -21.891 -5.434 1 97.44 115 LEU A CA 1
ATOM 901 C C . LEU A 1 115 ? 17.922 -22.25 -5.898 1 97.44 115 LEU A C 1
ATOM 903 O O . LEU A 1 115 ? 18.125 -22.625 -7.059 1 97.44 115 LEU A O 1
ATOM 907 N N . CYS A 1 116 ? 18.938 -22.188 -4.969 1 96 116 CYS A N 1
ATOM 908 C CA . CYS A 1 116 ? 20.297 -22.188 -5.48 1 96 116 CYS A CA 1
ATOM 909 C C . CYS A 1 116 ? 21.094 -23.344 -4.906 1 96 116 CYS A C 1
ATOM 911 O O . CYS A 1 116 ? 22.188 -23.656 -5.395 1 96 116 CYS A O 1
ATOM 913 N N . ASN A 1 117 ? 20.562 -23.984 -3.918 1 94.5 117 ASN A N 1
ATOM 914 C CA . ASN A 1 117 ? 21.344 -25.031 -3.26 1 94.5 117 ASN A CA 1
ATOM 915 C C . ASN A 1 117 ? 21.438 -26.281 -4.113 1 94.5 117 ASN A C 1
ATOM 917 O O . ASN A 1 117 ? 22.484 -26.922 -4.203 1 94.5 117 ASN A O 1
ATOM 921 N N . GLU A 1 118 ? 20.266 -26.719 -4.711 1 96.12 118 GLU A N 1
ATOM 922 C CA . GLU A 1 118 ? 20.188 -27.875 -5.582 1 96.12 118 GLU A CA 1
ATOM 923 C C . GLU A 1 118 ? 19.734 -27.484 -6.988 1 96.12 118 GLU A C 1
ATOM 925 O O . GLU A 1 118 ? 19.062 -26.469 -7.172 1 96.12 118 GLU A O 1
ATOM 930 N N . PRO A 1 119 ? 20.125 -28.312 -7.93 1 95.38 119 PRO A N 1
ATOM 931 C CA . PRO A 1 119 ? 19.703 -27.984 -9.297 1 95.38 119 PRO A CA 1
ATOM 932 C C . PRO A 1 119 ? 18.188 -27.938 -9.453 1 95.38 119 PRO A C 1
ATOM 934 O O . PRO A 1 119 ? 17.484 -28.75 -8.852 1 95.38 119 PRO A O 1
ATOM 937 N N . LEU A 1 120 ? 17.766 -27.047 -10.227 1 97.12 120 LEU A N 1
ATOM 938 C CA . LEU A 1 120 ? 16.344 -26.922 -10.539 1 97.12 120 LEU A CA 1
ATOM 939 C C . LEU A 1 120 ? 15.875 -28.125 -11.367 1 97.12 120 LEU A C 1
ATOM 941 O O . LEU A 1 120 ? 16.656 -28.719 -12.109 1 97.12 120 LEU A O 1
ATOM 945 N N . ILE A 1 121 ? 14.633 -28.453 -11.211 1 95.38 121 ILE A N 1
ATOM 946 C CA . ILE A 1 121 ? 14.023 -29.547 -11.953 1 95.38 121 ILE A CA 1
ATOM 947 C C . ILE A 1 121 ? 13.141 -29 -13.07 1 95.38 121 ILE A C 1
ATOM 949 O O . ILE A 1 121 ? 12.258 -28.172 -12.82 1 95.38 121 ILE A O 1
ATOM 953 N N . GLU A 1 122 ? 13.391 -29.391 -14.273 1 93.19 122 GLU A N 1
ATOM 954 C CA . GLU A 1 122 ? 12.57 -28.969 -15.398 1 93.19 122 GLU A CA 1
ATOM 955 C C . GLU A 1 122 ? 11.281 -29.781 -15.477 1 93.19 122 GLU A C 1
ATOM 957 O O . GLU A 1 122 ? 11.32 -31.016 -15.391 1 93.19 122 GLU A O 1
ATOM 962 N N . LEU A 1 123 ? 10.172 -29.094 -15.594 1 88.06 123 LEU A N 1
ATOM 963 C CA . LEU A 1 123 ? 8.898 -29.781 -15.727 1 88.06 123 LEU A CA 1
ATOM 964 C C . LEU A 1 123 ? 8.547 -30.016 -17.188 1 88.06 123 LEU A C 1
ATOM 966 O O . LEU A 1 123 ? 8.812 -29.141 -18.031 1 88.06 123 LEU A O 1
ATOM 970 N N . SER A 1 124 ? 8.188 -31.219 -17.578 1 72.06 124 SER A N 1
ATOM 971 C CA . SER A 1 124 ? 7.984 -31.672 -18.953 1 72.06 124 SER A CA 1
ATOM 972 C C . SER A 1 124 ? 6.754 -31.031 -19.578 1 72.06 124 SER A C 1
ATOM 974 O O . SER A 1 124 ? 6.68 -30.859 -20.797 1 72.06 124 SER A O 1
ATOM 976 N N . ASN A 1 125 ? 5.715 -30.797 -18.844 1 63.31 125 ASN A N 1
ATOM 977 C CA . ASN A 1 125 ? 4.504 -30.312 -19.5 1 63.31 125 ASN A CA 1
ATOM 978 C C . ASN A 1 125 ? 4.637 -28.844 -19.906 1 63.31 125 ASN A C 1
ATOM 980 O O . ASN A 1 125 ? 4.691 -27.969 -19.047 1 63.31 125 ASN A O 1
ATOM 984 N N . PRO A 1 126 ? 5.031 -28.766 -21.297 1 55.88 126 PRO A N 1
ATOM 985 C CA . PRO A 1 126 ? 5.156 -27.375 -21.75 1 55.88 126 PRO A CA 1
ATOM 986 C C . PRO A 1 126 ? 3.848 -26.594 -21.609 1 55.88 126 PRO A C 1
ATOM 988 O O . PRO A 1 126 ? 2.766 -27.188 -21.641 1 55.88 126 PRO A O 1
ATOM 991 N N . GLY A 1 127 ? 3.949 -25.406 -21.188 1 59.19 127 GLY A N 1
ATOM 992 C CA . GLY A 1 127 ? 2.779 -24.547 -21.281 1 59.19 127 GLY A CA 1
ATOM 993 C C . GLY A 1 127 ? 2.264 -24.391 -22.688 1 59.19 127 GLY A C 1
ATOM 994 O O . GLY A 1 127 ? 2.963 -24.719 -23.656 1 59.19 127 GLY A O 1
ATOM 995 N N . ALA A 1 128 ? 1.09 -24.109 -22.891 1 56.44 128 ALA A N 1
ATOM 996 C CA . ALA A 1 128 ? 0.428 -23.922 -24.172 1 56.44 128 ALA A CA 1
ATOM 997 C C . ALA A 1 128 ? 1.233 -23 -25.078 1 56.44 128 ALA A C 1
ATOM 999 O O . ALA A 1 128 ? 1.248 -23.156 -26.297 1 56.44 128 ALA A O 1
ATOM 1000 N N . SER A 1 129 ? 2.043 -22.156 -24.484 1 63.75 129 SER A N 1
ATOM 1001 C CA . SER A 1 129 ? 2.752 -21.156 -25.281 1 63.75 129 SER A CA 1
ATOM 1002 C C . SER A 1 129 ? 4.207 -21.547 -25.5 1 63.75 129 SER A C 1
ATOM 1004 O O . SER A 1 129 ? 4.984 -20.797 -26.078 1 63.75 129 SER A O 1
ATOM 1006 N N . GLY A 1 130 ? 4.559 -22.766 -25.078 1 75.81 130 GLY A N 1
ATOM 1007 C CA . GLY A 1 130 ? 5.945 -23.188 -25.203 1 75.81 130 GLY A CA 1
ATOM 1008 C C . GLY A 1 130 ? 6.812 -22.688 -24.047 1 75.81 130 GLY A C 1
ATOM 1009 O O . GLY A 1 130 ? 8.039 -22.703 -24.141 1 75.81 130 GLY A O 1
ATOM 1010 N N . SER A 1 131 ? 6.145 -22.281 -23.062 1 85.44 131 SER A N 1
ATOM 1011 C CA . SER A 1 131 ? 6.875 -21.812 -21.891 1 85.44 131 SER A CA 1
ATOM 1012 C C . SER A 1 131 ? 7.574 -22.953 -21.172 1 85.44 131 SER A C 1
ATOM 1014 O O . SER A 1 131 ? 7.172 -24.109 -21.312 1 85.44 131 SER A O 1
ATOM 1016 N N . VAL A 1 132 ? 8.656 -22.625 -20.547 1 90.31 132 VAL A N 1
ATOM 1017 C CA . VAL A 1 132 ? 9.414 -23.609 -19.766 1 90.31 132 VAL A CA 1
ATOM 1018 C C . VAL A 1 132 ? 9.156 -23.406 -18.281 1 90.31 132 VAL A C 1
ATOM 1020 O O . VAL A 1 132 ? 9.047 -22.266 -17.812 1 90.31 132 VAL A O 1
ATOM 1023 N N . PHE A 1 133 ? 9.055 -24.562 -17.578 1 93.44 133 PHE A N 1
ATOM 1024 C CA . PHE A 1 133 ? 8.82 -24.531 -16.141 1 93.44 133 PHE A CA 1
ATOM 1025 C C . PHE A 1 133 ? 9.953 -25.25 -15.391 1 93.44 133 PHE A C 1
ATOM 1027 O O . PHE A 1 133 ? 10.445 -26.281 -15.844 1 93.44 133 PHE A O 1
ATOM 1034 N N . TYR A 1 134 ? 10.422 -24.594 -14.414 1 96.25 134 TYR A N 1
ATOM 1035 C CA . TYR A 1 134 ? 11.312 -25.234 -13.453 1 96.25 134 TYR A CA 1
ATOM 1036 C C . TYR A 1 134 ? 10.703 -25.234 -12.055 1 96.25 134 TYR A C 1
ATOM 1038 O O . TYR A 1 134 ? 9.883 -24.375 -11.727 1 96.25 134 TYR A O 1
ATOM 1046 N N . VAL A 1 135 ? 11.07 -26.234 -11.234 1 96.06 135 VAL A N 1
ATOM 1047 C CA . VAL A 1 135 ? 10.633 -26.312 -9.844 1 96.06 135 VAL A CA 1
ATOM 1048 C C . VAL A 1 135 ? 11.828 -26.594 -8.938 1 96.06 135 VAL A C 1
ATOM 1050 O O . VAL A 1 135 ? 12.789 -27.234 -9.352 1 96.06 135 VAL A O 1
ATOM 1053 N N . THR A 1 136 ? 11.797 -25.984 -7.777 1 96.69 136 THR A N 1
ATOM 1054 C CA . THR A 1 136 ? 12.852 -26.266 -6.809 1 96.69 136 THR A CA 1
ATOM 1055 C C . THR A 1 136 ? 12.719 -27.672 -6.242 1 96.69 136 THR A C 1
ATOM 1057 O O . THR A 1 136 ? 11.625 -28.234 -6.227 1 96.69 136 THR A O 1
ATOM 1060 N N . LYS A 1 137 ? 13.742 -28.188 -5.812 1 94.31 137 LYS A N 1
ATOM 1061 C CA . LYS A 1 137 ? 13.789 -29.562 -5.32 1 94.31 137 LYS A CA 1
ATOM 1062 C C . LYS A 1 137 ? 12.852 -29.75 -4.129 1 94.31 137 LYS A C 1
ATOM 1064 O O . LYS A 1 137 ? 12.242 -30.812 -3.973 1 94.31 137 LYS A O 1
ATOM 1069 N N . ASP A 1 138 ? 12.75 -28.75 -3.318 1 92.25 138 ASP A N 1
ATOM 1070 C CA . ASP A 1 138 ? 11.898 -28.828 -2.133 1 92.25 138 ASP A CA 1
ATOM 1071 C C . ASP A 1 138 ? 10.445 -28.5 -2.467 1 92.25 138 ASP A C 1
ATOM 1073 O O . ASP A 1 138 ? 9.609 -28.375 -1.571 1 92.25 138 ASP A O 1
ATOM 1077 N N . ASP A 1 139 ? 10.109 -28.203 -3.697 1 92.12 139 ASP A N 1
ATOM 1078 C CA . ASP A 1 139 ? 8.758 -28 -4.227 1 92.12 139 ASP A CA 1
ATOM 1079 C C . ASP A 1 139 ? 8.148 -26.703 -3.707 1 92.12 139 ASP A C 1
ATOM 1081 O O . ASP A 1 139 ? 6.926 -26.578 -3.65 1 92.12 139 ASP A O 1
ATOM 1085 N N . GLU A 1 140 ? 8.969 -25.766 -3.344 1 93.69 140 GLU A N 1
ATOM 1086 C CA . GLU A 1 140 ? 8.453 -24.531 -2.787 1 93.69 140 GLU A CA 1
ATOM 1087 C C . GLU A 1 140 ? 8.125 -23.531 -3.891 1 93.69 140 GLU A C 1
ATOM 1089 O O . GLU A 1 140 ? 7.098 -22.844 -3.832 1 93.69 140 GLU A O 1
ATOM 1094 N N . PHE A 1 141 ? 9.055 -23.484 -4.855 1 96.38 141 PHE A N 1
ATOM 1095 C CA . PHE A 1 141 ? 8.914 -22.422 -5.84 1 96.38 141 PHE A CA 1
ATOM 1096 C C . PHE A 1 141 ? 8.844 -23 -7.25 1 96.38 141 PHE A C 1
ATOM 1098 O O . PHE A 1 141 ? 9.469 -24.016 -7.543 1 96.38 141 PHE A O 1
ATOM 1105 N N . ILE A 1 142 ? 8.117 -22.375 -8.078 1 95.88 142 ILE A N 1
ATOM 1106 C CA . ILE A 1 142 ? 8.062 -22.672 -9.508 1 95.88 142 ILE A CA 1
ATOM 1107 C C . ILE A 1 142 ? 8.57 -21.469 -10.297 1 95.88 142 ILE A C 1
ATOM 1109 O O . ILE A 1 142 ? 8.32 -20.312 -9.93 1 95.88 142 ILE A O 1
ATOM 1113 N N . ILE A 1 143 ? 9.375 -21.688 -11.273 1 97.25 143 ILE A N 1
ATOM 1114 C CA . ILE A 1 143 ? 9.875 -20.672 -12.188 1 97.25 143 ILE A CA 1
ATOM 1115 C C . ILE A 1 143 ? 9.242 -20.859 -13.57 1 97.25 143 ILE A C 1
ATOM 1117 O O . ILE A 1 143 ? 9.25 -21.969 -14.117 1 97.25 143 ILE A O 1
ATOM 1121 N N . LYS A 1 144 ? 8.695 -19.812 -14.109 1 95.12 144 LYS A N 1
ATOM 1122 C CA . LYS A 1 144 ? 8.031 -19.859 -15.406 1 95.12 144 LYS A CA 1
ATOM 1123 C C . LYS A 1 144 ? 8.586 -18.797 -16.344 1 95.12 144 LYS A C 1
ATOM 1125 O O . LYS A 1 144 ? 8.766 -17.641 -15.945 1 95.12 144 LYS A O 1
ATOM 1130 N N . THR A 1 145 ? 8.914 -19.188 -17.594 1 94.44 145 THR A N 1
ATOM 1131 C CA . THR A 1 145 ? 9.266 -18.188 -18.594 1 94.44 145 THR A CA 1
ATOM 1132 C C . THR A 1 145 ? 8.031 -17.406 -19.016 1 94.44 145 THR A C 1
ATOM 1134 O O . THR A 1 145 ? 6.945 -17.969 -19.156 1 94.44 145 THR A O 1
ATOM 1137 N N . VAL A 1 146 ? 8.188 -16.141 -19.203 1 93.62 146 VAL A N 1
ATOM 1138 C CA . VAL A 1 146 ? 7.074 -15.289 -19.609 1 93.62 146 VAL A CA 1
ATOM 1139 C C . VAL A 1 146 ? 7.496 -14.422 -20.797 1 93.62 146 VAL A C 1
ATOM 1141 O O . VAL A 1 146 ? 8.68 -14.156 -20.984 1 93.62 146 VAL A O 1
ATOM 1144 N N . MET A 1 147 ? 6.574 -14.016 -21.516 1 91.31 147 MET A N 1
ATOM 1145 C CA . MET A 1 147 ? 6.832 -13.125 -22.641 1 91.31 147 MET A CA 1
ATOM 1146 C C . MET A 1 147 ? 7.125 -11.711 -22.156 1 91.31 147 MET A C 1
ATOM 1148 O O . MET A 1 147 ? 6.82 -11.359 -21.016 1 91.31 147 MET A O 1
ATOM 1152 N N . HIS A 1 148 ? 7.656 -10.938 -23.047 1 92.44 148 HIS A N 1
ATOM 1153 C CA . HIS A 1 148 ? 8.023 -9.562 -22.734 1 92.44 148 HIS A CA 1
ATOM 1154 C C . HIS A 1 148 ? 6.824 -8.766 -22.234 1 92.44 148 HIS A C 1
ATOM 1156 O O . HIS A 1 148 ? 6.898 -8.102 -21.203 1 92.44 148 HIS A O 1
ATOM 1162 N N . LYS A 1 149 ? 5.766 -8.922 -22.906 1 90.69 149 LYS A N 1
ATOM 1163 C CA . LYS A 1 149 ? 4.562 -8.164 -22.562 1 90.69 149 LYS A CA 1
ATOM 1164 C C . LYS A 1 149 ? 4.02 -8.586 -21.203 1 90.69 149 LYS A C 1
ATOM 1166 O O . LYS A 1 149 ? 3.504 -7.75 -20.453 1 90.69 149 LYS A O 1
ATOM 1171 N N . GLU A 1 150 ? 4.125 -9.844 -20.906 1 92.19 150 GLU A N 1
ATOM 1172 C CA . GLU A 1 150 ? 3.686 -10.352 -19.594 1 92.19 150 GLU A CA 1
ATOM 1173 C C . GLU A 1 150 ? 4.566 -9.812 -18.469 1 92.19 150 GLU A C 1
ATOM 1175 O O . GLU A 1 150 ? 4.066 -9.461 -17.406 1 92.19 150 GLU A O 1
ATOM 1180 N N . ALA A 1 151 ? 5.801 -9.719 -18.766 1 94.38 151 ALA A N 1
ATOM 1181 C CA . ALA A 1 151 ? 6.734 -9.188 -17.766 1 94.38 151 ALA A CA 1
ATOM 1182 C C . ALA A 1 151 ? 6.469 -7.711 -17.5 1 94.38 151 ALA A C 1
ATOM 1184 O O . ALA A 1 151 ? 6.48 -7.266 -16.359 1 94.38 151 ALA A O 1
ATOM 1185 N N . GLU A 1 152 ? 6.266 -6.996 -18.516 1 93.69 152 GLU A N 1
ATOM 1186 C CA . GLU A 1 152 ? 5.941 -5.578 -18.391 1 93.69 152 GLU A CA 1
ATOM 1187 C C . GLU A 1 152 ? 4.648 -5.375 -17.609 1 93.69 152 GLU A C 1
ATOM 1189 O O . GLU A 1 152 ? 4.555 -4.469 -16.781 1 93.69 152 GLU A O 1
ATOM 1194 N N . PHE A 1 153 ? 3.729 -6.199 -18.016 1 92.88 153 PHE A N 1
ATOM 1195 C CA . PHE A 1 153 ? 2.445 -6.129 -17.328 1 92.88 153 PHE A CA 1
ATOM 1196 C C . PHE A 1 153 ? 2.615 -6.387 -15.828 1 92.88 153 PHE A C 1
ATOM 1198 O O . PHE A 1 153 ? 2.037 -5.68 -15 1 92.88 153 PHE A O 1
ATOM 1205 N N . LEU A 1 154 ? 3.318 -7.422 -15.5 1 95.62 154 LEU A N 1
ATOM 1206 C CA . LEU A 1 154 ? 3.547 -7.727 -14.086 1 95.62 154 LEU A CA 1
ATOM 1207 C C . LEU A 1 154 ? 4.191 -6.539 -13.375 1 95.62 154 LEU A C 1
ATOM 1209 O O . LEU A 1 154 ? 3.783 -6.18 -12.266 1 95.62 154 LEU A O 1
ATOM 1213 N N . GLN A 1 155 ? 5.176 -5.961 -13.961 1 94.88 155 GLN A N 1
ATOM 1214 C CA . GLN A 1 155 ? 5.836 -4.812 -13.352 1 94.88 155 GLN A CA 1
ATOM 1215 C C . GLN A 1 155 ? 4.848 -3.678 -13.094 1 94.88 155 GLN A C 1
ATOM 1217 O O . GLN A 1 155 ? 4.891 -3.035 -12.047 1 94.88 155 GLN A O 1
ATOM 1222 N N . LYS A 1 156 ? 3.986 -3.467 -14.008 1 92.31 156 LYS A N 1
ATOM 1223 C CA . LYS A 1 156 ? 2.975 -2.424 -13.875 1 92.31 156 LYS A CA 1
ATOM 1224 C C . LYS A 1 156 ? 1.955 -2.781 -12.797 1 92.31 156 LYS A C 1
ATOM 1226 O O . LYS A 1 156 ? 1.354 -1.896 -12.188 1 92.31 156 LYS A O 1
ATOM 1231 N N . LEU A 1 157 ? 1.804 -4.043 -12.617 1 94.25 157 LEU A N 1
ATOM 1232 C CA . LEU A 1 157 ? 0.796 -4.559 -11.695 1 94.25 157 LEU A CA 1
ATOM 1233 C C . LEU A 1 157 ? 1.3 -4.508 -10.258 1 94.25 157 LEU A C 1
ATOM 1235 O O . LEU A 1 157 ? 0.504 -4.539 -9.312 1 94.25 157 LEU A O 1
ATOM 1239 N N . LEU A 1 158 ? 2.582 -4.312 -10.055 1 96.81 158 LEU A N 1
ATOM 1240 C CA . LEU A 1 158 ? 3.219 -4.559 -8.766 1 96.81 158 LEU A CA 1
ATOM 1241 C C . LEU A 1 158 ? 2.676 -3.611 -7.703 1 96.81 158 LEU A C 1
ATOM 1243 O O . LEU A 1 158 ? 2.43 -4.023 -6.566 1 96.81 158 LEU A O 1
ATOM 1247 N N . PRO A 1 159 ? 2.4 -2.32 -7.973 1 94.44 159 PRO A N 1
ATOM 1248 C CA . PRO A 1 159 ? 1.824 -1.458 -6.938 1 94.44 159 PRO A CA 1
ATOM 1249 C C . PRO A 1 159 ? 0.455 -1.941 -6.465 1 94.44 159 PRO A C 1
ATOM 1251 O O . PRO A 1 159 ? 0.195 -1.981 -5.258 1 94.44 159 PRO A O 1
ATOM 1254 N N . GLY A 1 160 ? -0.387 -2.262 -7.426 1 94.25 160 GLY A N 1
ATOM 1255 C CA . GLY A 1 160 ? -1.679 -2.822 -7.062 1 94.25 160 GLY A CA 1
ATOM 1256 C C . GLY A 1 160 ? -1.569 -4.141 -6.316 1 94.25 160 GLY A C 1
ATOM 1257 O O . GLY A 1 160 ? -2.34 -4.402 -5.391 1 94.25 160 GLY A O 1
ATOM 1258 N N . TYR A 1 161 ? -0.615 -4.945 -6.812 1 95.25 161 TYR A N 1
ATOM 1259 C CA . TYR A 1 161 ? -0.341 -6.211 -6.137 1 95.25 161 TYR A CA 1
ATOM 1260 C C . TYR A 1 161 ? 0.064 -5.98 -4.688 1 95.25 161 TYR A C 1
ATOM 1262 O O . TYR A 1 161 ? -0.404 -6.68 -3.787 1 95.25 161 TYR A O 1
ATOM 1270 N N . TYR A 1 162 ? 0.939 -4.984 -4.422 1 96.19 162 TYR A N 1
ATOM 1271 C CA . TYR A 1 162 ? 1.337 -4.574 -3.08 1 96.19 162 TYR A CA 1
ATOM 1272 C C . TYR A 1 162 ? 0.118 -4.23 -2.232 1 96.19 162 TYR A C 1
ATOM 1274 O O . TYR A 1 162 ? 0.003 -4.684 -1.09 1 96.19 162 TYR A O 1
ATOM 1282 N N . MET A 1 163 ? -0.719 -3.412 -2.791 1 94.81 163 MET A N 1
ATOM 1283 C CA . MET A 1 163 ? -1.909 -2.973 -2.068 1 94.81 163 MET A CA 1
ATOM 1284 C C . MET A 1 163 ? -2.793 -4.16 -1.702 1 94.81 163 MET A C 1
ATOM 1286 O O . MET A 1 163 ? -3.299 -4.242 -0.582 1 94.81 163 MET A O 1
ATOM 1290 N N . ASN A 1 164 ? -2.939 -5.078 -2.611 1 93.06 164 ASN A N 1
ATOM 1291 C CA . ASN A 1 164 ? -3.77 -6.25 -2.357 1 93.06 164 ASN A CA 1
ATOM 1292 C C . ASN A 1 164 ? -3.186 -7.121 -1.251 1 93.06 164 ASN A C 1
ATOM 1294 O O . ASN A 1 164 ? -3.904 -7.559 -0.351 1 93.06 164 ASN A O 1
ATOM 1298 N N . LEU A 1 165 ? -1.955 -7.312 -1.344 1 92.75 165 LEU A N 1
ATOM 1299 C CA . LEU A 1 165 ? -1.317 -8.203 -0.38 1 92.75 165 LEU A CA 1
ATOM 1300 C C . LEU A 1 165 ? -1.371 -7.609 1.024 1 92.75 165 LEU A C 1
ATOM 1302 O O . LEU A 1 165 ? -1.486 -8.344 2.008 1 92.75 165 LEU A O 1
ATOM 1306 N N . ASN A 1 166 ? -1.235 -6.297 1.099 1 91.06 166 ASN A N 1
ATOM 1307 C CA . ASN A 1 166 ? -1.283 -5.641 2.4 1 91.06 166 ASN A CA 1
ATOM 1308 C C . ASN A 1 166 ? -2.678 -5.715 3.016 1 91.06 166 ASN A C 1
ATOM 1310 O O . ASN A 1 166 ? -2.818 -5.809 4.234 1 91.06 166 ASN A O 1
ATOM 1314 N N . GLN A 1 167 ? -3.643 -5.703 2.195 1 91.19 167 GLN A N 1
ATOM 1315 C CA . GLN A 1 167 ? -5.02 -5.707 2.684 1 91.19 167 GLN A CA 1
ATOM 1316 C C . GLN A 1 167 ? -5.551 -7.129 2.816 1 91.19 167 GLN A C 1
ATOM 1318 O O . GLN A 1 167 ? -6.395 -7.406 3.67 1 91.19 167 GLN A O 1
ATOM 1323 N N . ASN A 1 168 ? -5.004 -7.977 1.862 1 88.88 168 ASN A N 1
ATOM 1324 C CA . ASN A 1 168 ? -5.523 -9.336 1.789 1 88.88 168 ASN A CA 1
ATOM 1325 C C . ASN A 1 168 ? -4.398 -10.367 1.709 1 88.88 168 ASN A C 1
ATOM 1327 O O . ASN A 1 168 ? -4.18 -10.969 0.659 1 88.88 168 ASN A O 1
ATOM 1331 N N . PRO A 1 169 ? -3.863 -10.648 2.852 1 86.25 169 PRO A N 1
ATOM 1332 C CA . PRO A 1 169 ? -2.793 -11.648 2.807 1 86.25 169 PRO A CA 1
ATOM 1333 C C . PRO A 1 169 ? -3.297 -13.031 2.412 1 86.25 169 PRO A C 1
ATOM 1335 O O . PRO A 1 169 ? -2.521 -13.859 1.929 1 86.25 169 PRO A O 1
ATOM 1338 N N . ARG A 1 170 ? -4.594 -13.266 2.652 1 91.56 170 ARG A N 1
ATOM 1339 C CA . ARG A 1 170 ? -5.223 -14.492 2.174 1 91.56 170 ARG A CA 1
ATOM 1340 C C . ARG A 1 170 ? -5.641 -14.367 0.714 1 91.56 170 ARG A C 1
ATOM 1342 O O . ARG A 1 170 ? -6.547 -13.594 0.39 1 91.56 170 ARG A O 1
ATOM 1349 N N . THR A 1 171 ? -4.934 -15.062 -0.093 1 95.62 171 THR A N 1
ATOM 1350 C CA . THR A 1 171 ? -5.211 -14.914 -1.518 1 95.62 171 THR A CA 1
ATOM 1351 C C . THR A 1 171 ? -4.863 -16.203 -2.27 1 95.62 171 THR A C 1
ATOM 1353 O O . THR A 1 171 ? -3.945 -16.922 -1.879 1 95.62 171 THR A O 1
ATOM 1356 N N . LEU A 1 172 ? -5.602 -16.453 -3.262 1 96.38 172 LEU A N 1
ATOM 1357 C CA . LEU A 1 172 ? -5.332 -17.578 -4.152 1 96.38 172 LEU A CA 1
ATOM 1358 C C . LEU A 1 172 ? -4.559 -17.125 -5.387 1 96.38 172 LEU A C 1
ATOM 1360 O O . LEU A 1 172 ? -4.188 -17.938 -6.23 1 96.38 172 LEU A O 1
ATOM 1364 N N . LEU A 1 173 ? -4.32 -15.805 -5.441 1 96.31 173 LEU A N 1
ATOM 1365 C CA . LEU A 1 173 ? -3.527 -15.289 -6.555 1 96.31 173 LEU A CA 1
ATOM 1366 C C . LEU A 1 173 ? -2.094 -15.805 -6.484 1 96.31 173 LEU A C 1
ATOM 1368 O O . LEU A 1 173 ? -1.613 -16.172 -5.41 1 96.31 173 LEU A O 1
ATOM 1372 N N . PRO A 1 174 ? -1.463 -15.82 -7.676 1 96.06 174 PRO A N 1
ATOM 1373 C CA . PRO A 1 174 ? -0.053 -16.219 -7.633 1 96.06 174 PRO A CA 1
ATOM 1374 C C . PRO A 1 174 ? 0.775 -15.336 -6.695 1 96.06 174 PRO A C 1
ATOM 1376 O O . PRO A 1 174 ? 0.576 -14.125 -6.641 1 96.06 174 PRO A O 1
ATOM 1379 N N . LYS A 1 175 ? 1.529 -15.984 -5.926 1 96.56 175 LYS A N 1
ATOM 1380 C CA . LYS A 1 175 ? 2.494 -15.258 -5.105 1 96.56 175 LYS A CA 1
ATOM 1381 C C . LYS A 1 175 ? 3.816 -15.078 -5.844 1 96.56 175 LYS A C 1
ATOM 1383 O O . LYS A 1 175 ? 4.59 -16.031 -5.988 1 96.56 175 LYS A O 1
ATOM 1388 N N . PHE A 1 176 ? 4.055 -13.875 -6.266 1 97.5 176 PHE A N 1
ATOM 1389 C CA . PHE A 1 176 ? 5.254 -13.57 -7.039 1 97.5 176 PHE A CA 1
ATOM 1390 C C . PHE A 1 176 ? 6.426 -13.25 -6.121 1 97.5 176 PHE A C 1
ATOM 1392 O O . PHE A 1 176 ? 6.309 -12.398 -5.234 1 97.5 176 PHE A O 1
ATOM 1399 N N . PHE A 1 177 ? 7.562 -13.891 -6.402 1 98.06 177 PHE A N 1
ATOM 1400 C CA . PHE A 1 177 ? 8.703 -13.727 -5.508 1 98.06 177 PHE A CA 1
ATOM 1401 C C . PHE A 1 177 ? 9.898 -13.133 -6.25 1 98.06 177 PHE A C 1
ATOM 1403 O O . PHE A 1 177 ? 10.914 -12.805 -5.641 1 98.06 177 PHE A O 1
ATOM 1410 N N . GLY A 1 178 ? 9.734 -12.992 -7.555 1 98.5 178 GLY A N 1
ATOM 1411 C CA . GLY A 1 178 ? 10.805 -12.398 -8.344 1 98.5 178 GLY A CA 1
ATOM 1412 C C . GLY A 1 178 ? 10.484 -12.344 -9.828 1 98.5 178 GLY A C 1
ATOM 1413 O O . GLY A 1 178 ? 9.75 -13.188 -10.344 1 98.5 178 GLY A O 1
ATOM 1414 N N . LEU A 1 179 ? 10.992 -11.422 -10.469 1 98.69 179 LEU A N 1
ATOM 1415 C CA . LEU A 1 179 ? 10.953 -11.227 -11.914 1 98.69 179 LEU A CA 1
ATOM 1416 C C . LEU A 1 179 ? 12.352 -10.961 -12.461 1 98.69 179 LEU A C 1
ATOM 1418 O O . LEU A 1 179 ? 13.031 -10.031 -12.016 1 98.69 179 LEU A O 1
ATOM 1422 N N . TYR A 1 180 ? 12.766 -11.789 -13.359 1 98.69 180 TYR A N 1
ATOM 1423 C CA . TYR A 1 180 ? 14.141 -11.742 -13.836 1 98.69 180 TYR A CA 1
ATOM 1424 C C . TYR A 1 180 ? 14.203 -11.852 -15.352 1 98.69 180 TYR A C 1
ATOM 1426 O O . TYR A 1 180 ? 13.211 -12.211 -15.992 1 98.69 180 TYR A O 1
ATOM 1434 N N . CYS A 1 181 ? 15.391 -11.555 -15.906 1 98.5 181 CYS A N 1
ATOM 1435 C CA . CYS A 1 181 ? 15.664 -11.711 -17.328 1 98.5 181 CYS A CA 1
ATOM 1436 C C . CYS A 1 181 ? 17.109 -12.141 -17.562 1 98.5 181 CYS A C 1
ATOM 1438 O O . CYS A 1 181 ? 18.031 -11.516 -17.047 1 98.5 181 CYS A O 1
ATOM 1440 N N . VAL A 1 182 ? 17.25 -13.234 -18.25 1 98 182 VAL A N 1
ATOM 1441 C CA . VAL A 1 182 ? 18.562 -13.688 -18.703 1 98 182 VAL A CA 1
ATOM 1442 C C . VAL A 1 182 ? 18.781 -13.273 -20.172 1 98 182 VAL A C 1
ATOM 1444 O O . VAL A 1 182 ? 18 -13.648 -21.047 1 98 182 VAL A O 1
ATOM 1447 N N . GLN A 1 183 ? 19.781 -12.5 -20.328 1 97.25 183 GLN A N 1
ATOM 1448 C CA . GLN A 1 183 ? 20.156 -12.117 -21.672 1 97.25 183 GLN A CA 1
ATOM 1449 C C . GLN A 1 183 ? 21.406 -12.875 -22.141 1 97.25 183 GLN A C 1
ATOM 1451 O O . GLN A 1 183 ? 22.5 -12.602 -21.656 1 97.25 183 GLN A O 1
ATOM 1456 N N . SER A 1 184 ? 21.203 -13.742 -22.984 1 91.75 184 SER A N 1
ATOM 1457 C CA . SER A 1 184 ? 22.281 -14.555 -23.531 1 91.75 184 SER A CA 1
ATOM 1458 C C . SER A 1 184 ? 22.156 -14.734 -25.031 1 91.75 184 SER A C 1
ATOM 1460 O O . SER A 1 184 ? 21.062 -15 -25.547 1 91.75 184 SER A O 1
ATOM 1462 N N . GLY A 1 185 ? 23.266 -14.578 -25.812 1 89.12 185 GLY A N 1
ATOM 1463 C CA . GLY A 1 185 ? 23.266 -14.773 -27.25 1 89.12 185 GLY A CA 1
ATOM 1464 C C . GLY A 1 185 ? 22.328 -13.82 -27.984 1 89.12 185 GLY A C 1
ATOM 1465 O O . GLY A 1 185 ? 21.672 -14.203 -28.953 1 89.12 185 GLY A O 1
ATOM 1466 N N . GLY A 1 186 ? 22.062 -12.742 -27.406 1 89.81 186 GLY A N 1
ATOM 1467 C CA . GLY A 1 186 ? 21.219 -11.742 -28.031 1 89.81 186 GLY A CA 1
ATOM 1468 C C . GLY A 1 186 ? 19.75 -11.945 -27.75 1 89.81 186 GLY A C 1
ATOM 1469 O O . GLY A 1 186 ? 18.891 -11.25 -28.312 1 89.81 186 GLY A O 1
ATOM 1470 N N . LYS A 1 187 ? 19.469 -12.969 -26.953 1 94.44 187 LYS A N 1
ATOM 1471 C CA . LYS A 1 187 ? 18.078 -13.25 -26.641 1 94.44 187 LYS A CA 1
ATOM 1472 C C . LYS A 1 187 ? 17.766 -12.914 -25.188 1 94.44 187 LYS A C 1
ATOM 1474 O O . LYS A 1 187 ? 18.641 -12.977 -24.328 1 94.44 187 LYS A O 1
ATOM 1479 N N . ASN A 1 188 ? 16.531 -12.492 -24.984 1 97 188 ASN A N 1
ATOM 1480 C CA . ASN A 1 188 ? 16.031 -12.195 -23.656 1 97 188 ASN A CA 1
ATOM 1481 C C . ASN A 1 188 ? 15.062 -13.266 -23.156 1 97 188 ASN A C 1
ATOM 1483 O O . ASN A 1 188 ? 14.039 -13.516 -23.797 1 97 188 ASN A O 1
ATOM 1487 N N . ILE A 1 189 ? 15.406 -13.906 -22.156 1 96.94 189 ILE A N 1
ATOM 1488 C CA . ILE A 1 189 ? 14.523 -14.898 -21.547 1 96.94 189 ILE A CA 1
ATOM 1489 C C . ILE A 1 189 ? 14.039 -14.383 -20.188 1 96.94 189 ILE A C 1
ATOM 1491 O O . ILE A 1 189 ? 14.82 -14.273 -19.25 1 96.94 189 ILE A O 1
ATOM 1495 N N . ARG A 1 190 ? 12.789 -14.094 -20.125 1 97.25 190 ARG A N 1
ATOM 1496 C CA . ARG A 1 190 ? 12.203 -13.562 -18.906 1 97.25 190 ARG A CA 1
ATOM 1497 C C . ARG A 1 190 ? 11.539 -14.672 -18.094 1 97.25 190 ARG A C 1
ATOM 1499 O O . ARG A 1 190 ? 10.945 -15.594 -18.656 1 97.25 190 ARG A O 1
ATOM 1506 N N . MET A 1 191 ? 11.656 -14.539 -16.766 1 97.25 191 MET A N 1
ATOM 1507 C CA . MET A 1 191 ? 11.125 -15.57 -15.883 1 97.25 191 MET A CA 1
ATOM 1508 C C . MET A 1 191 ? 10.516 -14.961 -14.625 1 97.25 191 MET A C 1
ATOM 1510 O O . MET A 1 191 ? 10.992 -13.93 -14.141 1 97.25 191 MET A O 1
ATOM 1514 N N . VAL A 1 192 ? 9.531 -15.625 -14.117 1 98.06 192 VAL A N 1
ATOM 1515 C CA . VAL A 1 192 ? 8.906 -15.258 -12.852 1 98.06 192 VAL A CA 1
ATOM 1516 C C . VAL A 1 192 ? 9.016 -16.406 -11.859 1 98.06 192 VAL A C 1
ATOM 1518 O O . VAL A 1 192 ? 8.898 -17.578 -12.25 1 98.06 192 VAL A O 1
ATOM 1521 N N . VAL A 1 193 ? 9.328 -16.078 -10.664 1 98.31 193 VAL A N 1
ATOM 1522 C CA . VAL A 1 193 ? 9.336 -17.062 -9.586 1 98.31 193 VAL A CA 1
ATOM 1523 C C . VAL A 1 193 ? 8.055 -16.938 -8.758 1 98.31 193 VAL A C 1
ATOM 1525 O O . VAL A 1 193 ? 7.715 -15.836 -8.305 1 98.31 193 VAL A O 1
ATOM 1528 N N . MET A 1 194 ? 7.324 -18 -8.578 1 97.44 194 MET A N 1
ATOM 1529 C CA . MET A 1 194 ? 6.055 -18 -7.855 1 97.44 194 MET A CA 1
ATOM 1530 C C . MET A 1 194 ? 5.957 -19.203 -6.918 1 97.44 194 MET A C 1
ATOM 1532 O O . MET A 1 194 ? 6.836 -20.062 -6.918 1 97.44 194 MET A O 1
ATOM 1536 N N . ASN A 1 195 ? 4.945 -19.203 -6.086 1 95.44 195 ASN A N 1
ATOM 1537 C CA . ASN A 1 195 ? 4.676 -20.375 -5.254 1 95.44 195 ASN A CA 1
ATOM 1538 C C . ASN A 1 195 ? 4.223 -21.562 -6.09 1 95.44 195 ASN A C 1
ATOM 1540 O O . ASN A 1 195 ? 3.557 -21.391 -7.113 1 95.44 195 ASN A O 1
ATOM 1544 N N . ASN A 1 196 ? 4.598 -22.688 -5.629 1 94.75 196 ASN A N 1
ATOM 1545 C CA . ASN A 1 196 ? 4.188 -23.938 -6.281 1 94.75 196 ASN A CA 1
ATOM 1546 C C . ASN A 1 196 ? 2.836 -24.422 -5.762 1 94.75 196 ASN A C 1
ATOM 1548 O O . ASN A 1 196 ? 2.703 -24.766 -4.586 1 94.75 196 ASN A O 1
ATOM 1552 N N . VAL A 1 197 ? 1.899 -24.5 -6.613 1 93.56 197 VAL A N 1
ATOM 1553 C CA . VAL A 1 197 ? 0.541 -24.859 -6.215 1 93.56 197 VAL A CA 1
ATOM 1554 C C . VAL A 1 197 ? 0.422 -26.375 -6.078 1 93.56 197 VAL A C 1
ATOM 1556 O O . VAL A 1 197 ? -0.311 -26.859 -5.219 1 93.56 197 VAL A O 1
ATOM 1559 N N . LEU A 1 198 ? 1.162 -27.094 -6.902 1 93.12 198 LEU A N 1
ATOM 1560 C CA . LEU A 1 198 ? 1.05 -28.547 -6.953 1 93.12 198 LEU A CA 1
ATOM 1561 C C . LEU A 1 198 ? 2.371 -29.219 -6.574 1 93.12 198 LEU A C 1
ATOM 1563 O O . LEU A 1 198 ? 3.164 -29.562 -7.449 1 93.12 198 LEU A O 1
ATOM 1567 N N . PRO A 1 199 ? 2.543 -29.453 -5.344 1 91.06 199 PRO A N 1
ATOM 1568 C CA . PRO A 1 199 ? 3.797 -30.109 -4.953 1 91.06 199 PRO A CA 1
ATOM 1569 C C . PRO A 1 199 ? 3.953 -31.5 -5.559 1 91.06 199 PRO A C 1
ATOM 1571 O O . PRO A 1 199 ? 3.012 -32.312 -5.539 1 91.06 199 PRO A O 1
ATOM 1574 N N . ARG A 1 200 ? 5.145 -31.812 -6.004 1 89.56 200 ARG A N 1
ATOM 1575 C CA . ARG A 1 200 ? 5.426 -33.062 -6.676 1 89.56 200 ARG A CA 1
ATOM 1576 C C . ARG A 1 200 ? 5.355 -34.25 -5.703 1 89.56 200 ARG A C 1
ATOM 1578 O O . ARG A 1 200 ? 5.043 -35.375 -6.098 1 89.56 200 ARG A O 1
ATOM 1585 N N . VAL A 1 201 ? 5.582 -33.969 -4.465 1 87.12 201 VAL A N 1
ATOM 1586 C CA . VAL A 1 201 ? 5.66 -35.031 -3.455 1 87.12 201 VAL A CA 1
ATOM 1587 C C . VAL A 1 201 ? 4.27 -35.594 -3.205 1 87.12 201 VAL A C 1
ATOM 1589 O O . VAL A 1 201 ? 4.141 -36.719 -2.689 1 87.12 201 VAL A O 1
ATOM 1592 N N . VAL A 1 202 ? 3.281 -34.875 -3.557 1 89.75 202 VAL A N 1
ATOM 1593 C CA . VAL A 1 202 ? 1.913 -35.312 -3.352 1 89.75 202 VAL A CA 1
ATOM 1594 C C . VAL A 1 202 ? 1.332 -35.812 -4.672 1 89.75 202 VAL A C 1
ATOM 1596 O O . VAL A 1 202 ? 1.323 -35.094 -5.668 1 89.75 202 VAL A O 1
ATOM 1599 N N . ARG A 1 203 ? 0.847 -37 -4.629 1 91.5 203 ARG A N 1
ATOM 1600 C CA . ARG A 1 203 ? 0.214 -37.562 -5.824 1 91.5 203 ARG A CA 1
ATOM 1601 C C . ARG A 1 203 ? -1.125 -36.875 -6.094 1 91.5 203 ARG A C 1
ATOM 1603 O O . ARG A 1 203 ? -2.021 -36.906 -5.246 1 91.5 203 ARG A O 1
ATOM 1610 N N . MET A 1 204 ? -1.251 -36.344 -7.246 1 94 204 MET A N 1
ATOM 1611 C CA . MET A 1 204 ? -2.523 -35.75 -7.668 1 94 204 MET A CA 1
ATOM 1612 C C . MET A 1 204 ? -3.338 -36.781 -8.469 1 94 204 MET A C 1
ATOM 1614 O O . MET A 1 204 ? -3.027 -37.062 -9.633 1 94 204 MET A O 1
ATOM 1618 N N . HIS A 1 205 ? -4.336 -37.219 -7.891 1 95.56 205 HIS A N 1
ATOM 1619 C CA . HIS A 1 205 ? -5.18 -38.219 -8.562 1 95.56 205 HIS A CA 1
ATOM 1620 C C . HIS A 1 205 ? -5.988 -37.562 -9.688 1 95.56 205 HIS A C 1
ATOM 1622 O O . HIS A 1 205 ? -6.285 -38.219 -10.695 1 95.56 205 HIS A O 1
ATOM 1628 N N . LEU A 1 206 ? -6.379 -36.375 -9.453 1 96.06 206 LEU A N 1
ATOM 1629 C CA . LEU A 1 206 ? -7.078 -35.594 -10.461 1 96.06 206 LEU A CA 1
ATOM 1630 C C . LEU A 1 206 ? -6.5 -34.188 -10.547 1 96.06 206 LEU A C 1
ATOM 1632 O O . LEU A 1 206 ? -6.066 -33.625 -9.539 1 96.06 206 LEU A O 1
ATOM 1636 N N . LYS A 1 207 ? -6.457 -33.688 -11.68 1 96.81 207 LYS A N 1
ATOM 1637 C CA . LYS A 1 207 ? -6.016 -32.312 -11.93 1 96.81 207 LYS A CA 1
ATOM 1638 C C . LYS A 1 207 ? -6.961 -31.594 -12.891 1 96.81 207 LYS A C 1
ATOM 1640 O O . LYS A 1 207 ? -7.359 -32.156 -13.914 1 96.81 207 LYS A O 1
ATOM 1645 N N . TYR A 1 208 ? -7.352 -30.375 -12.578 1 96.88 208 TYR A N 1
ATOM 1646 C CA . TYR A 1 208 ? -8.289 -29.625 -13.406 1 96.88 208 TYR A CA 1
ATOM 1647 C C . TYR A 1 208 ? -7.777 -28.219 -13.648 1 96.88 208 TYR A C 1
ATOM 1649 O O . TYR A 1 208 ? -7.102 -27.625 -12.797 1 96.88 208 TYR A O 1
ATOM 1657 N N . ASP A 1 209 ? -7.992 -27.672 -14.742 1 95.56 209 ASP A N 1
ATOM 1658 C CA . ASP A 1 209 ? -7.887 -26.266 -15.117 1 95.56 209 ASP A CA 1
ATOM 1659 C C . ASP A 1 209 ? -9.266 -25.672 -15.422 1 95.56 209 ASP A C 1
ATOM 1661 O O . ASP A 1 209 ? -9.812 -25.891 -16.5 1 95.56 209 ASP A O 1
ATOM 1665 N N . LEU A 1 210 ? -9.773 -24.859 -14.484 1 97.44 210 LEU A N 1
ATOM 1666 C CA . LEU A 1 210 ? -11.172 -24.453 -14.555 1 97.44 210 LEU A CA 1
ATOM 1667 C C . LEU A 1 210 ? -11.305 -22.969 -14.844 1 97.44 210 LEU A C 1
ATOM 1669 O O . LEU A 1 210 ? -10.797 -22.141 -14.086 1 97.44 210 LEU A O 1
ATOM 1673 N N . LYS A 1 211 ? -11.992 -22.625 -15.883 1 93.62 211 LYS A N 1
ATOM 1674 C CA . LYS A 1 211 ? -12.18 -21.234 -16.266 1 93.62 211 LYS A CA 1
ATOM 1675 C C . LYS A 1 211 ? -13.57 -20.734 -15.883 1 93.62 211 LYS A C 1
ATOM 1677 O O . LYS A 1 211 ? -13.812 -19.531 -15.859 1 93.62 211 LYS A O 1
ATOM 1682 N N . GLY A 1 212 ? -14.422 -21.625 -15.531 1 92.56 212 GLY A N 1
ATOM 1683 C CA . GLY A 1 212 ? -15.781 -21.25 -15.195 1 92.56 212 GLY A CA 1
ATOM 1684 C C . GLY A 1 212 ? -16.688 -21.141 -16.406 1 92.56 212 GLY A C 1
ATOM 1685 O O . GLY A 1 212 ? -17.609 -20.312 -16.422 1 92.56 212 GLY A O 1
ATOM 1686 N N . SER A 1 213 ? -16.344 -21.812 -17.391 1 88.06 213 SER A N 1
ATOM 1687 C CA . SER A 1 213 ? -17.156 -21.844 -18.609 1 88.06 213 SER A CA 1
ATOM 1688 C C . SER A 1 213 ? -17.234 -23.266 -19.156 1 88.06 213 SER A C 1
ATOM 1690 O O . SER A 1 213 ? -16.391 -24.109 -18.859 1 88.06 213 SER A O 1
ATOM 1692 N N . THR A 1 214 ? -18.297 -23.5 -19.875 1 86.81 214 THR A N 1
ATOM 1693 C CA . THR A 1 214 ? -18.5 -24.844 -20.406 1 86.81 214 THR A CA 1
ATOM 1694 C C . THR A 1 214 ? -18.172 -24.875 -21.906 1 86.81 214 THR A C 1
ATOM 1696 O O . THR A 1 214 ? -18.031 -25.953 -22.484 1 86.81 214 THR A O 1
ATOM 1699 N N . TYR A 1 215 ? -17.984 -23.75 -22.453 1 81.94 215 TYR A N 1
ATOM 1700 C CA . TYR A 1 215 ? -17.766 -23.719 -23.891 1 81.94 215 TYR A CA 1
ATOM 1701 C C . TYR A 1 215 ? -16.391 -24.25 -24.25 1 81.94 215 TYR A C 1
ATOM 1703 O O . TYR A 1 215 ? -15.375 -23.609 -23.953 1 81.94 215 TYR A O 1
ATOM 1711 N N . LYS A 1 216 ? -16.297 -25.359 -24.906 1 87 216 LYS A N 1
ATOM 1712 C CA . LYS A 1 216 ? -15.07 -26 -25.406 1 87 216 LYS A CA 1
ATOM 1713 C C . LYS A 1 216 ? -14.078 -26.219 -24.266 1 87 216 LYS A C 1
ATOM 1715 O O . LYS A 1 216 ? -12.883 -25.969 -24.422 1 87 216 LYS A O 1
ATOM 1720 N N . ARG A 1 217 ? -14.617 -26.609 -23.188 1 93.06 217 ARG A N 1
ATOM 1721 C CA . ARG A 1 217 ? -13.773 -26.766 -22 1 93.06 217 ARG A CA 1
ATOM 1722 C C . ARG A 1 217 ? -13.695 -28.234 -21.562 1 93.06 217 ARG A C 1
ATOM 1724 O O . ARG A 1 217 ? -14 -28.547 -20.422 1 93.06 217 ARG A O 1
ATOM 1731 N N . ARG A 1 218 ? -13.281 -29.047 -22.547 1 93.88 218 ARG A N 1
ATOM 1732 C CA . ARG A 1 218 ? -12.984 -30.453 -22.297 1 93.88 218 ARG A CA 1
ATOM 1733 C C . ARG A 1 218 ? -11.531 -30.781 -22.656 1 93.88 218 ARG A C 1
ATOM 1735 O O . ARG A 1 218 ? -10.969 -30.188 -23.578 1 93.88 218 ARG A O 1
ATOM 1742 N N . ALA A 1 219 ? -11.023 -31.672 -21.891 1 93.81 219 ALA A N 1
ATOM 1743 C CA . ALA A 1 219 ? -9.664 -32.094 -22.219 1 93.81 219 ALA A CA 1
ATOM 1744 C C . ALA A 1 219 ? -9.594 -32.75 -23.594 1 93.81 219 ALA A C 1
ATOM 1746 O O . ALA A 1 219 ? -10.492 -33.5 -23.984 1 93.81 219 ALA A O 1
ATOM 1747 N N . SER A 1 220 ? -8.617 -32.406 -24.344 1 91 220 SER A N 1
ATOM 1748 C CA . SER A 1 220 ? -8.43 -33 -25.672 1 91 220 SER A CA 1
ATOM 1749 C C . SER A 1 220 ? -8.031 -34.469 -25.578 1 91 220 SER A C 1
ATOM 1751 O O . SER A 1 220 ? -7.645 -34.938 -24.516 1 91 220 SER A O 1
ATOM 1753 N N . LYS A 1 221 ? -8.156 -35.156 -26.703 1 92.5 221 LYS A N 1
ATOM 1754 C CA . LYS A 1 221 ? -7.723 -36.562 -26.766 1 92.5 221 LYS A CA 1
ATOM 1755 C C . LYS A 1 221 ? -6.234 -36.688 -26.469 1 92.5 221 LYS A C 1
ATOM 1757 O O . LYS A 1 221 ? -5.816 -37.594 -25.75 1 92.5 221 LYS A O 1
ATOM 1762 N N . LYS A 1 222 ? -5.551 -35.781 -27.016 1 89.38 222 LYS A N 1
ATOM 1763 C CA . LYS A 1 222 ? -4.109 -35.781 -26.812 1 89.38 222 LYS A CA 1
ATOM 1764 C C . LYS A 1 222 ? -3.775 -35.594 -25.328 1 89.38 222 LYS A C 1
ATOM 1766 O O . LYS A 1 222 ? -2.863 -36.219 -24.797 1 89.38 222 LYS A O 1
ATOM 1771 N N . GLU A 1 223 ? -4.512 -34.719 -24.641 1 90.19 223 GLU A N 1
ATOM 1772 C CA . GLU A 1 223 ? -4.297 -34.469 -23.219 1 90.19 223 GLU A CA 1
ATOM 1773 C C . GLU A 1 223 ? -4.637 -35.688 -22.391 1 90.19 223 GLU A C 1
ATOM 1775 O O . GLU A 1 223 ? -3.92 -36.031 -21.438 1 90.19 223 GLU A O 1
ATOM 1780 N N . ARG A 1 224 ? -5.625 -36.406 -22.766 1 91.81 224 ARG A N 1
ATOM 1781 C CA . ARG A 1 224 ? -6.117 -37.531 -22 1 91.81 224 ARG A CA 1
ATOM 1782 C C . ARG A 1 224 ? -5.141 -38.719 -22.078 1 91.81 224 ARG A C 1
ATOM 1784 O O . ARG A 1 224 ? -5.18 -39.625 -21.25 1 91.81 224 ARG A O 1
ATOM 1791 N N . GLU A 1 225 ? -4.27 -38.688 -23.047 1 91.31 225 GLU A N 1
ATOM 1792 C CA . GLU A 1 225 ? -3.299 -39.781 -23.25 1 91.31 225 GLU A CA 1
ATOM 1793 C C . GLU A 1 225 ? -2.084 -39.594 -22.344 1 91.31 225 GLU A C 1
ATOM 1795 O O . GLU A 1 225 ? -1.315 -40.531 -22.141 1 91.31 225 GLU A O 1
ATOM 1800 N N . LYS A 1 226 ? -2.035 -38.469 -21.828 1 86.81 226 LYS A N 1
ATOM 1801 C CA . LYS A 1 226 ? -0.909 -38.219 -20.922 1 86.81 226 LYS A CA 1
ATOM 1802 C C . LYS A 1 226 ? -1.048 -39 -19.625 1 86.81 226 LYS A C 1
ATOM 1804 O O . LYS A 1 226 ? -2.15 -39.438 -19.266 1 86.81 226 LYS A O 1
ATOM 1809 N N . ALA A 1 227 ? 0.081 -39.219 -18.969 1 84.56 227 ALA A N 1
ATOM 1810 C CA . ALA A 1 227 ? 0.086 -39.938 -17.703 1 84.56 227 ALA A CA 1
ATOM 1811 C C . ALA A 1 227 ? -0.696 -39.188 -16.641 1 84.56 227 ALA A C 1
ATOM 1813 O O . ALA A 1 227 ? -1.381 -39.812 -15.812 1 84.56 227 ALA A O 1
ATOM 1814 N N . LYS A 1 228 ? -0.543 -37.938 -16.594 1 87.62 228 LYS A N 1
ATOM 1815 C CA . LYS A 1 228 ? -1.245 -37.062 -15.664 1 87.62 228 LYS A CA 1
ATOM 1816 C C . LYS A 1 228 ? -2.016 -35.969 -16.391 1 87.62 228 LYS A C 1
ATOM 1818 O O . LYS A 1 228 ? -1.569 -34.812 -16.453 1 87.62 228 LYS A O 1
ATOM 1823 N N . PRO A 1 229 ? -3.109 -36.281 -16.875 1 92.94 229 PRO A N 1
ATOM 1824 C CA . PRO A 1 229 ? -3.879 -35.344 -17.672 1 92.94 229 PRO A CA 1
ATOM 1825 C C . PRO A 1 229 ? -4.449 -34.188 -16.844 1 92.94 229 PRO A C 1
ATOM 1827 O O . PRO A 1 229 ? -4.648 -34.312 -15.641 1 92.94 229 PRO A O 1
ATOM 1830 N N . THR A 1 230 ? -4.629 -33.094 -17.438 1 94.56 230 THR A N 1
ATOM 1831 C CA . THR A 1 230 ? -5.34 -31.953 -16.859 1 94.56 230 THR A CA 1
ATOM 1832 C C . THR A 1 230 ? -6.727 -31.812 -17.484 1 94.56 230 THR A C 1
ATOM 1834 O O . THR A 1 230 ? -6.848 -31.5 -18.672 1 94.56 230 THR A O 1
ATOM 1837 N N . PHE A 1 231 ? -7.695 -32 -16.719 1 96.44 231 PHE A N 1
ATOM 1838 C CA . PHE A 1 231 ? -9.078 -31.969 -17.188 1 96.44 231 PHE A CA 1
ATOM 1839 C C . PHE A 1 231 ? -9.625 -30.547 -17.125 1 96.44 231 PHE A C 1
ATOM 1841 O O . PHE A 1 231 ? -8.969 -29.641 -16.609 1 96.44 231 PHE A O 1
ATOM 1848 N N . LYS A 1 232 ? -10.758 -30.359 -17.734 1 96.62 232 LYS A N 1
ATOM 1849 C CA . LYS A 1 232 ? -11.328 -29.016 -17.828 1 96.62 232 LYS A CA 1
ATOM 1850 C C . LYS A 1 232 ? -12.703 -28.953 -17.188 1 96.62 232 LYS A C 1
ATOM 1852 O O . LYS A 1 232 ? -13.047 -29.812 -16.359 1 96.62 232 LYS A O 1
ATOM 1857 N N . ASP A 1 233 ? -13.438 -27.906 -17.469 1 96.81 233 ASP A N 1
ATOM 1858 C CA . ASP A 1 233 ? -14.688 -27.594 -16.781 1 96.81 233 ASP A CA 1
ATOM 1859 C C . ASP A 1 233 ? -15.734 -28.688 -17.047 1 96.81 233 ASP A C 1
ATOM 1861 O O . ASP A 1 233 ? -16.375 -29.172 -16.109 1 96.81 233 ASP A O 1
ATOM 1865 N N . LEU A 1 234 ? -15.891 -29.062 -18.234 1 96.12 234 LEU A N 1
ATOM 1866 C CA . LEU A 1 234 ? -16.906 -30.047 -18.594 1 96.12 234 LEU A CA 1
ATOM 1867 C C . LEU A 1 234 ? -16.547 -31.422 -18.031 1 96.12 234 LEU A C 1
ATOM 1869 O O . LEU A 1 234 ? -17.422 -32.188 -17.641 1 96.12 234 LEU A O 1
ATOM 1873 N N . ASP A 1 235 ? -15.312 -31.75 -18.062 1 97.25 235 ASP A N 1
ATOM 1874 C CA . ASP A 1 235 ? -14.867 -33 -17.453 1 97.25 235 ASP A CA 1
ATOM 1875 C C . ASP A 1 235 ? -15.188 -33.031 -15.969 1 97.25 235 ASP A C 1
ATOM 1877 O O . ASP A 1 235 ? -15.648 -34.062 -15.445 1 97.25 235 ASP A O 1
ATOM 1881 N N . PHE A 1 236 ? -14.93 -31.922 -15.32 1 97.12 236 PHE A N 1
ATOM 1882 C CA . PHE A 1 236 ? -15.195 -31.828 -13.891 1 97.12 236 PHE A CA 1
ATOM 1883 C C . PHE A 1 236 ? -16.672 -32.062 -13.602 1 97.12 236 PHE A C 1
ATOM 1885 O O . PHE A 1 236 ? -17.016 -32.844 -12.703 1 97.12 236 PHE A O 1
ATOM 1892 N N . MET A 1 237 ? -17.516 -31.391 -14.305 1 95.38 237 MET A N 1
ATOM 1893 C CA . MET A 1 237 ? -18.953 -31.5 -14.102 1 95.38 237 MET A CA 1
ATOM 1894 C C . MET A 1 237 ? -19.438 -32.938 -14.32 1 95.38 237 MET A C 1
ATOM 1896 O O . MET A 1 237 ? -20.375 -33.375 -13.664 1 95.38 237 MET A O 1
ATOM 1900 N N . GLN A 1 238 ? -18.734 -33.594 -15.164 1 94.31 238 GLN A N 1
ATOM 1901 C CA . GLN A 1 238 ? -19.078 -35 -15.453 1 94.31 238 GLN A CA 1
ATOM 1902 C C . GLN A 1 238 ? -18.516 -35.938 -14.398 1 94.31 238 GLN A C 1
ATOM 1904 O O . GLN A 1 238 ? -19.203 -36.812 -13.914 1 94.31 238 GLN A O 1
ATOM 1909 N N . ASP A 1 239 ? -17.297 -35.781 -14.016 1 92.75 239 ASP A N 1
ATOM 1910 C CA . ASP A 1 239 ? -16.578 -36.656 -13.117 1 92.75 239 ASP A CA 1
ATOM 1911 C C . ASP A 1 239 ? -17.031 -36.469 -11.672 1 92.75 239 ASP A C 1
ATOM 1913 O O . ASP A 1 239 ? -17.047 -37.438 -10.891 1 92.75 239 ASP A O 1
ATOM 1917 N N . ILE A 1 240 ? -17.297 -35.219 -11.297 1 94.5 240 ILE A N 1
ATOM 1918 C CA . ILE A 1 240 ? -17.656 -34.875 -9.922 1 94.5 240 ILE A CA 1
ATOM 1919 C C . ILE A 1 240 ? -18.938 -34.062 -9.922 1 94.5 240 ILE A C 1
ATOM 1921 O O . ILE A 1 240 ? -18.938 -32.906 -9.516 1 94.5 240 ILE A O 1
ATOM 1925 N N . PRO A 1 241 ? -20.016 -34.656 -10.258 1 93.12 241 PRO A N 1
ATOM 1926 C CA . PRO A 1 241 ? -21.266 -33.938 -10.398 1 93.12 241 PRO A CA 1
ATOM 1927 C C . PRO A 1 241 ? -21.734 -33.281 -9.094 1 93.12 241 PRO A C 1
ATOM 1929 O O . PRO A 1 241 ? -22.391 -32.25 -9.109 1 93.12 241 PRO A O 1
ATOM 1932 N N . ASP A 1 242 ? -21.359 -33.875 -7.926 1 92.5 242 ASP A N 1
ATOM 1933 C CA . ASP A 1 242 ? -21.812 -33.344 -6.641 1 92.5 242 ASP A CA 1
ATOM 1934 C C . ASP A 1 242 ? -20.875 -32.25 -6.137 1 92.5 242 ASP A C 1
ATOM 1936 O O . ASP A 1 242 ? -21.109 -31.672 -5.078 1 92.5 242 ASP A O 1
ATOM 1940 N N . GLY A 1 243 ? -19.797 -32.031 -6.906 1 95.31 243 GLY A N 1
ATOM 1941 C CA . GLY A 1 243 ? -18.828 -31.031 -6.469 1 95.31 243 GLY A CA 1
ATOM 1942 C C . GLY A 1 243 ? -17.938 -31.531 -5.348 1 95.31 243 GLY A C 1
ATOM 1943 O O . GLY A 1 243 ? -17.969 -32.719 -4.996 1 95.31 243 GLY A O 1
ATOM 1944 N N . LEU A 1 244 ? -17.078 -30.703 -4.863 1 97.25 244 LEU A N 1
ATOM 1945 C CA . LEU A 1 244 ? -16.188 -30.953 -3.742 1 97.25 244 LEU A CA 1
ATOM 1946 C C . LEU A 1 244 ? -16.719 -30.328 -2.457 1 97.25 244 LEU A C 1
ATOM 1948 O O . LEU A 1 244 ? -16.844 -29.109 -2.363 1 97.25 244 LEU A O 1
ATOM 1952 N N . MET A 1 245 ? -16.984 -31.125 -1.521 1 96.31 245 MET A N 1
ATOM 1953 C CA . MET A 1 245 ? -17.656 -30.672 -0.312 1 96.31 245 MET A CA 1
ATOM 1954 C C . MET A 1 245 ? -16.641 -30.266 0.761 1 96.31 245 MET A C 1
ATOM 1956 O O . MET A 1 245 ? -15.75 -31.047 1.09 1 96.31 245 MET A O 1
ATOM 1960 N N . LEU A 1 246 ? -16.766 -29.094 1.272 1 95.06 246 LEU A N 1
ATOM 1961 C CA . LEU A 1 246 ? -15.93 -28.547 2.332 1 95.06 246 LEU A CA 1
ATOM 1962 C C . LEU A 1 246 ? -16.75 -28.25 3.584 1 95.06 246 LEU A C 1
ATOM 1964 O O . LEU A 1 246 ? -17.969 -28.062 3.5 1 95.06 246 LEU A O 1
ATOM 1968 N N . ASP A 1 247 ? -16.094 -28.281 4.75 1 91.69 247 ASP A N 1
ATOM 1969 C CA . ASP A 1 247 ? -16.797 -27.828 5.953 1 91.69 247 ASP A CA 1
ATOM 1970 C C . ASP A 1 247 ? -17.188 -26.359 5.848 1 91.69 247 ASP A C 1
ATOM 1972 O O . ASP A 1 247 ? -16.578 -25.609 5.09 1 91.69 247 ASP A O 1
ATOM 1976 N N . THR A 1 248 ? -18.094 -25.953 6.66 1 92 248 THR A N 1
ATOM 1977 C CA . THR A 1 248 ? -18.719 -24.625 6.543 1 92 248 THR A CA 1
ATOM 1978 C C . THR A 1 248 ? -17.688 -23.531 6.684 1 92 248 THR A C 1
ATOM 1980 O O . THR A 1 248 ? -17.656 -22.578 5.898 1 92 248 THR A O 1
ATOM 1983 N N . ASP A 1 249 ? -16.812 -23.688 7.641 1 90.81 249 ASP A N 1
ATOM 1984 C CA . ASP A 1 249 ? -15.812 -22.656 7.898 1 90.81 249 ASP A CA 1
ATOM 1985 C C . ASP A 1 249 ? -14.82 -22.547 6.746 1 90.81 249 ASP A C 1
ATOM 1987 O O . ASP A 1 249 ? -14.477 -21.453 6.309 1 90.81 249 ASP A O 1
ATOM 1991 N N . THR A 1 250 ? -14.406 -23.703 6.289 1 92.06 250 THR A N 1
ATOM 1992 C CA . THR A 1 250 ? -13.453 -23.734 5.188 1 92.06 250 THR A CA 1
ATOM 1993 C C . THR A 1 250 ? -14.086 -23.203 3.906 1 92.06 250 THR A C 1
ATOM 1995 O O . THR A 1 250 ? -13.453 -22.453 3.162 1 92.06 250 THR A O 1
ATOM 1998 N N . TYR A 1 251 ? -15.312 -23.594 3.721 1 94.81 251 TYR A N 1
ATOM 1999 C CA . TYR A 1 251 ? -16.031 -23.125 2.543 1 94.81 251 TYR A CA 1
ATOM 2000 C C . TYR A 1 251 ? -16.172 -21.609 2.564 1 94.81 251 TYR A C 1
ATOM 2002 O O . TYR A 1 251 ? -15.914 -20.938 1.561 1 94.81 251 TYR A O 1
ATOM 2010 N N . SER A 1 252 ? -16.562 -21.094 3.684 1 94.5 252 SER A N 1
ATOM 2011 C CA . SER A 1 252 ? -16.766 -19.656 3.814 1 94.5 252 SER A CA 1
ATOM 2012 C C . SER A 1 252 ? -15.453 -18.891 3.588 1 94.5 252 SER A C 1
ATOM 2014 O O . SER A 1 252 ? -15.438 -17.859 2.918 1 94.5 252 SER A O 1
ATOM 2016 N N . ALA A 1 253 ? -14.406 -19.422 4.113 1 94.38 253 ALA A N 1
ATOM 2017 C CA . ALA A 1 253 ? -13.102 -18.812 3.936 1 94.38 253 ALA A CA 1
ATOM 2018 C C . ALA A 1 253 ? -12.68 -18.812 2.467 1 94.38 253 ALA A C 1
ATOM 2020 O O . ALA A 1 253 ? -12.172 -17.812 1.956 1 94.38 253 ALA A O 1
ATOM 2021 N N . LEU A 1 254 ? -12.938 -19.938 1.835 1 96.19 254 LEU A N 1
ATOM 2022 C CA . LEU A 1 254 ? -12.57 -20.094 0.432 1 96.19 254 LEU A CA 1
ATOM 2023 C C . LEU A 1 254 ? -13.359 -19.141 -0.448 1 96.19 254 LEU A C 1
ATOM 2025 O O . LEU A 1 254 ? -12.789 -18.453 -1.297 1 96.19 254 LEU A O 1
ATOM 2029 N N . VAL A 1 255 ? -14.586 -19.047 -0.208 1 96.12 255 VAL A N 1
ATOM 2030 C CA . VAL A 1 255 ? -15.469 -18.234 -1.026 1 96.12 255 VAL A CA 1
ATOM 2031 C C . VAL A 1 255 ? -15.141 -16.75 -0.822 1 96.12 255 VAL A C 1
ATOM 2033 O O . VAL A 1 255 ? -15.125 -15.977 -1.779 1 96.12 255 VAL A O 1
ATOM 2036 N N . LYS A 1 256 ? -14.883 -16.375 0.388 1 95 256 LYS A N 1
ATOM 2037 C CA . LYS A 1 256 ? -14.508 -15 0.676 1 95 256 LYS A CA 1
ATOM 2038 C C . LYS A 1 256 ? -13.211 -14.625 -0.036 1 95 256 LYS A C 1
ATOM 2040 O O . LYS A 1 256 ? -13.102 -13.531 -0.6 1 95 256 LYS A O 1
ATOM 2045 N N . THR A 1 257 ? -12.281 -15.516 0.014 1 96.06 257 THR A N 1
ATOM 2046 C CA . THR A 1 257 ? -11 -15.289 -0.645 1 96.06 257 THR A CA 1
ATOM 2047 C C . THR A 1 257 ? -11.18 -15.172 -2.156 1 96.06 257 THR A C 1
ATOM 2049 O O . THR A 1 257 ? -10.633 -14.266 -2.787 1 96.06 257 THR A O 1
ATOM 2052 N N . LEU A 1 258 ? -12 -16.047 -2.697 1 97.06 258 LEU A N 1
ATOM 2053 C CA . LEU A 1 258 ? -12.266 -16.047 -4.133 1 97.06 258 LEU A CA 1
ATOM 2054 C C . LEU A 1 258 ? -12.945 -14.742 -4.551 1 97.06 258 LEU A C 1
ATOM 2056 O O . LEU A 1 258 ? -12.609 -14.164 -5.586 1 97.06 258 LEU A O 1
ATOM 2060 N N . GLN A 1 259 ? -13.867 -14.344 -3.756 1 95.62 259 GLN A N 1
ATOM 2061 C CA . GLN A 1 259 ? -14.602 -13.117 -4.055 1 95.62 259 GLN A CA 1
ATOM 2062 C C . GLN A 1 259 ? -13.664 -11.914 -4.086 1 95.62 259 GLN A C 1
ATOM 2064 O O . GLN A 1 259 ? -13.727 -11.094 -5 1 95.62 259 GLN A O 1
ATOM 2069 N N . ARG A 1 260 ? -12.844 -11.805 -3.117 1 94.25 260 ARG A N 1
ATOM 2070 C CA . ARG A 1 260 ? -11.891 -10.703 -3.031 1 94.25 260 ARG A CA 1
ATOM 2071 C C . ARG A 1 260 ? -10.906 -10.734 -4.195 1 94.25 260 ARG A C 1
ATOM 2073 O O . ARG A 1 260 ? -10.625 -9.703 -4.805 1 94.25 260 ARG A O 1
ATOM 2080 N N . ASP A 1 261 ? -10.375 -11.891 -4.5 1 96.25 261 ASP A N 1
ATOM 2081 C CA . ASP A 1 261 ? -9.422 -12.023 -5.594 1 96.25 261 ASP A CA 1
ATOM 2082 C C . ASP A 1 261 ? -10.055 -11.664 -6.93 1 96.25 261 ASP A C 1
ATOM 2084 O O . ASP A 1 261 ? -9.422 -11.023 -7.773 1 96.25 261 ASP A O 1
ATOM 2088 N N . CYS A 1 262 ? -11.289 -12.062 -7.059 1 95.12 262 CYS A N 1
ATOM 2089 C CA . CYS A 1 262 ? -11.992 -11.719 -8.289 1 95.12 262 CYS A CA 1
ATOM 2090 C C . CYS A 1 262 ? -12.164 -10.211 -8.414 1 95.12 262 CYS A C 1
ATOM 2092 O O . CYS A 1 262 ? -12.039 -9.664 -9.508 1 95.12 262 CYS A O 1
ATOM 2094 N N . LEU A 1 263 ? -12.43 -9.594 -7.328 1 93.31 263 LEU A N 1
ATOM 2095 C CA . LEU A 1 263 ? -12.562 -8.141 -7.336 1 93.31 263 LEU A CA 1
ATOM 2096 C C . LEU A 1 263 ? -11.25 -7.477 -7.73 1 93.31 263 LEU A C 1
ATOM 2098 O O . LEU A 1 263 ? -11.242 -6.516 -8.5 1 93.31 263 LEU A O 1
ATOM 2102 N N . VAL A 1 264 ? -10.188 -7.965 -7.211 1 93.56 264 VAL A N 1
ATOM 2103 C CA . VAL A 1 264 ? -8.859 -7.434 -7.516 1 93.56 264 VAL A CA 1
ATOM 2104 C C . VAL A 1 264 ? -8.555 -7.625 -9 1 93.56 264 VAL A C 1
ATOM 2106 O O . VAL A 1 264 ? -8.125 -6.691 -9.672 1 93.56 264 VAL A O 1
ATOM 2109 N N . LEU A 1 265 ? -8.789 -8.82 -9.492 1 94.25 265 LEU A N 1
ATOM 2110 C CA . LEU A 1 265 ? -8.523 -9.109 -10.898 1 94.25 265 LEU A CA 1
ATOM 2111 C C . LEU A 1 265 ? -9.391 -8.25 -11.805 1 94.25 265 LEU A C 1
ATOM 2113 O O . LEU A 1 265 ? -8.922 -7.734 -12.82 1 94.25 265 LEU A O 1
ATOM 2117 N N . GLU A 1 266 ? -10.594 -8.062 -11.414 1 91.69 266 GLU A N 1
ATOM 2118 C CA . GLU A 1 266 ? -11.508 -7.199 -12.164 1 91.69 266 GLU A CA 1
ATOM 2119 C C . GLU A 1 266 ? -11 -5.766 -12.219 1 91.69 266 GLU A C 1
ATOM 2121 O O . GLU A 1 266 ? -11.055 -5.117 -13.266 1 91.69 266 GLU A O 1
ATOM 2126 N N . SER A 1 267 ? -10.484 -5.328 -11.086 1 89.19 267 SER A N 1
ATOM 2127 C CA . SER A 1 267 ? -9.992 -3.957 -11 1 89.19 267 SER A CA 1
ATOM 2128 C C . SER A 1 267 ? -8.789 -3.738 -11.898 1 89.19 267 SER A C 1
ATOM 2130 O O . SER A 1 267 ? -8.562 -2.629 -12.391 1 89.19 267 SER A O 1
ATOM 2132 N N . PHE A 1 268 ? -8.062 -4.793 -12.141 1 87.19 268 PHE A N 1
ATOM 2133 C CA . PHE A 1 268 ? -6.895 -4.715 -13.008 1 87.19 268 PHE A CA 1
ATOM 2134 C C . PHE A 1 268 ? -7.273 -5.051 -14.453 1 87.19 268 PHE A C 1
ATOM 2136 O O . PHE A 1 268 ? -6.406 -5.121 -15.32 1 87.19 268 PHE A O 1
ATOM 2143 N N . LYS A 1 269 ? -8.555 -5.324 -14.68 1 87.94 269 LYS A N 1
ATOM 2144 C CA . LYS A 1 269 ? -9.094 -5.691 -15.984 1 87.94 269 LYS A CA 1
ATOM 2145 C C . LYS A 1 269 ? -8.43 -6.961 -16.516 1 87.94 269 LYS A C 1
ATOM 2147 O O . LYS A 1 269 ? -8.117 -7.055 -17.703 1 87.94 269 LYS A O 1
ATOM 2152 N N . ILE A 1 270 ? -8.148 -7.805 -15.609 1 90.88 270 ILE A N 1
ATOM 2153 C CA . ILE A 1 270 ? -7.547 -9.086 -15.969 1 90.88 270 ILE A CA 1
ATOM 2154 C C . ILE A 1 270 ? -8.641 -10.109 -16.25 1 90.88 270 ILE A C 1
ATOM 2156 O O . ILE A 1 270 ? -9.594 -10.227 -15.477 1 90.88 270 ILE A O 1
ATOM 2160 N N . MET A 1 271 ? -8.539 -10.727 -17.391 1 88.94 271 MET A N 1
ATOM 2161 C CA . MET A 1 271 ? -9.469 -11.773 -17.781 1 88.94 271 MET A CA 1
ATOM 2162 C C . MET A 1 271 ? -8.727 -13.055 -18.141 1 88.94 271 MET A C 1
ATOM 2164 O O . MET A 1 271 ? -7.5 -13.109 -18.062 1 88.94 271 MET A O 1
ATOM 2168 N N . ASP A 1 272 ? -9.375 -14.125 -18.406 1 87.19 272 ASP A N 1
ATOM 2169 C CA . ASP A 1 272 ? -8.883 -15.398 -18.938 1 87.19 272 ASP A CA 1
ATOM 2170 C C . ASP A 1 272 ? -8 -16.109 -17.906 1 87.19 272 ASP A C 1
ATOM 2172 O O . ASP A 1 272 ? -7.059 -16.812 -18.266 1 87.19 272 ASP A O 1
ATOM 2176 N N . TYR A 1 273 ? -8.148 -15.75 -16.672 1 93.56 273 TYR A N 1
ATOM 2177 C CA . TYR A 1 273 ? -7.508 -16.531 -15.617 1 93.56 273 TYR A CA 1
ATOM 2178 C C . TYR A 1 273 ? -8.297 -17.812 -15.328 1 93.56 273 TYR A C 1
ATOM 2180 O O . TYR A 1 273 ? -9.43 -17.953 -15.789 1 93.56 273 TYR A O 1
ATOM 2188 N N . SER A 1 274 ? -7.625 -18.797 -14.648 1 95.25 274 SER A N 1
ATOM 2189 C CA . SER A 1 274 ? -8.234 -20.078 -14.328 1 95.25 274 SER A CA 1
ATOM 2190 C C . SER A 1 274 ? -7.895 -20.516 -12.906 1 95.25 274 SER A C 1
ATOM 2192 O O . SER A 1 274 ? -6.977 -19.969 -12.289 1 95.25 274 SER A O 1
ATOM 2194 N N . LEU A 1 275 ? -8.742 -21.391 -12.406 1 97.75 275 LEU A N 1
ATOM 2195 C CA . LEU A 1 275 ? -8.414 -22.078 -11.156 1 97.75 275 LEU A CA 1
ATOM 2196 C C . LEU A 1 275 ? -7.734 -23.406 -11.422 1 97.75 275 LEU A C 1
ATOM 2198 O O . LEU A 1 275 ? -8.32 -24.297 -12.047 1 97.75 275 LEU A O 1
ATOM 2202 N N . LEU A 1 276 ? -6.504 -23.5 -11.008 1 97.25 276 LEU A N 1
ATOM 2203 C CA . LEU A 1 276 ? -5.82 -24.797 -11.008 1 97.25 276 LEU A CA 1
ATOM 2204 C C . LEU A 1 276 ? -6.219 -25.609 -9.781 1 97.25 276 LEU A C 1
ATOM 2206 O O . LEU A 1 276 ? -6.117 -25.141 -8.648 1 97.25 276 LEU A O 1
ATOM 2210 N N . LEU A 1 277 ? -6.75 -26.828 -10.039 1 97.69 277 LEU A N 1
ATOM 2211 C CA . LEU A 1 277 ? -7.23 -27.688 -8.961 1 97.69 277 LEU A CA 1
ATOM 2212 C C . LEU A 1 277 ? -6.555 -29.047 -9.016 1 97.69 277 LEU A C 1
ATOM 2214 O O . LEU A 1 277 ? -6.676 -29.766 -10.008 1 97.69 277 LEU A O 1
ATOM 2218 N N . GLY A 1 278 ? -5.734 -29.359 -8 1 96.81 278 GLY A N 1
ATOM 2219 C CA . GLY A 1 278 ? -5.215 -30.688 -7.777 1 96.81 278 GLY A CA 1
ATOM 2220 C C . GLY A 1 278 ? -5.922 -31.422 -6.656 1 96.81 278 GLY A C 1
ATOM 2221 O O . GLY A 1 278 ? -6.18 -30.859 -5.598 1 96.81 278 GLY A O 1
ATOM 2222 N N . VAL A 1 279 ? -6.289 -32.688 -6.93 1 96.69 279 VAL A N 1
ATOM 2223 C CA . VAL A 1 279 ? -7.02 -33.5 -5.941 1 96.69 279 VAL A CA 1
ATOM 2224 C C . VAL A 1 279 ? -6.195 -34.719 -5.543 1 96.69 279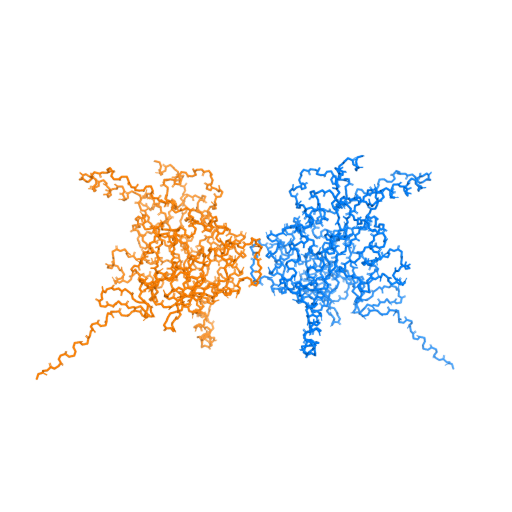 VAL A C 1
ATOM 2226 O O . VAL A 1 279 ? -5.852 -35.531 -6.387 1 96.69 279 VAL A O 1
ATOM 2229 N N . HIS A 1 280 ? -5.82 -34.781 -4.305 1 95.44 280 HIS A N 1
ATOM 2230 C CA . HIS A 1 280 ? -5.266 -36 -3.703 1 95.44 280 HIS A CA 1
ATOM 2231 C C . HIS A 1 280 ? -6.336 -36.781 -2.961 1 95.44 280 HIS A C 1
ATOM 2233 O O . HIS A 1 280 ? -6.926 -36.281 -1.998 1 95.44 280 HIS A O 1
ATOM 2239 N N . ASN A 1 281 ? -6.613 -37.938 -3.41 1 95.5 281 ASN A N 1
ATOM 2240 C CA . ASN A 1 281 ? -7.578 -38.812 -2.754 1 95.5 281 ASN A CA 1
ATOM 2241 C C . ASN A 1 281 ? -6.91 -39.688 -1.698 1 95.5 281 ASN A C 1
ATOM 2243 O O . ASN A 1 281 ? -6.219 -40.656 -2.033 1 95.5 281 ASN A O 1
ATOM 2247 N N . ILE A 1 282 ? -7.188 -39.406 -0.485 1 93.56 282 ILE A N 1
ATOM 2248 C CA . ILE A 1 282 ? -6.547 -40.094 0.633 1 93.56 282 ILE A CA 1
ATOM 2249 C C . ILE A 1 282 ? -6.949 -41.562 0.638 1 93.56 282 ILE A C 1
ATOM 2251 O O . ILE A 1 282 ? -6.102 -42.438 0.793 1 93.56 282 ILE A O 1
ATOM 2255 N N . ASP A 1 283 ? -8.211 -41.875 0.482 1 94.31 283 ASP A N 1
ATOM 2256 C CA . ASP A 1 283 ? -8.719 -43.25 0.509 1 94.31 283 ASP A CA 1
ATOM 2257 C C . ASP A 1 283 ? -8.148 -44.062 -0.644 1 94.31 283 ASP A C 1
ATOM 2259 O O . ASP A 1 283 ? -7.746 -45.219 -0.454 1 94.31 283 ASP A O 1
ATOM 2263 N N . GLN A 1 284 ? -8.133 -43.438 -1.761 1 93.25 284 GLN A N 1
ATOM 2264 C CA . GLN A 1 284 ? -7.559 -44.125 -2.91 1 93.25 284 GLN A CA 1
ATOM 2265 C C . GLN A 1 284 ? -6.07 -44.406 -2.705 1 93.25 284 GLN A C 1
ATOM 2267 O O . GLN A 1 284 ? -5.559 -45.438 -3.09 1 93.25 284 GLN A O 1
ATOM 2272 N N . ALA A 1 285 ? -5.375 -43.438 -2.188 1 91.12 285 ALA A N 1
ATOM 2273 C CA . ALA A 1 285 ? -3.947 -43.594 -1.925 1 91.12 285 ALA A CA 1
ATOM 2274 C C . ALA A 1 285 ? -3.684 -44.719 -0.942 1 91.12 285 ALA A C 1
ATOM 2276 O O . ALA A 1 285 ? -2.723 -45.5 -1.102 1 91.12 285 ALA A O 1
ATOM 2277 N N . GLU A 1 286 ? -4.504 -44.812 0.062 1 90.69 286 GLU A N 1
ATOM 2278 C CA . GLU A 1 286 ? -4.371 -45.875 1.053 1 90.69 286 GLU A CA 1
ATOM 2279 C C . GLU A 1 286 ? -4.625 -47.25 0.429 1 90.69 286 GLU A C 1
ATOM 2281 O O . GLU A 1 286 ? -3.934 -48.219 0.743 1 90.69 286 GLU A O 1
ATOM 2286 N N . LYS A 1 287 ? -5.594 -47.312 -0.39 1 91.94 287 LYS A N 1
ATOM 2287 C CA . LYS A 1 287 ? -5.898 -48.562 -1.082 1 91.94 287 LYS A CA 1
ATOM 2288 C C . LYS A 1 287 ? -4.742 -48.969 -1.981 1 91.94 287 LYS A C 1
ATOM 2290 O O . LYS A 1 287 ? -4.391 -50.156 -2.031 1 91.94 287 LYS A O 1
ATOM 2295 N N . GLU A 1 288 ? -4.211 -48.031 -2.646 1 90.06 288 GLU A N 1
ATOM 2296 C CA . GLU A 1 288 ? -3.088 -48.312 -3.541 1 90.06 288 GLU A CA 1
ATOM 2297 C C . GLU A 1 288 ? -1.858 -48.781 -2.76 1 90.06 288 GLU A C 1
ATOM 2299 O O . GLU A 1 288 ? -1.118 -49.656 -3.209 1 90.06 288 GLU A O 1
ATOM 2304 N N . GLN A 1 289 ? -1.64 -48.156 -1.656 1 87.25 289 GLN A N 1
ATOM 2305 C CA . GLN A 1 289 ? -0.517 -48.562 -0.807 1 87.25 289 GLN A CA 1
ATOM 2306 C C . GLN A 1 289 ? -0.692 -49.969 -0.272 1 87.25 289 GLN A C 1
ATOM 2308 O O . GLN A 1 289 ? 0.278 -50.719 -0.163 1 87.25 289 GLN A O 1
ATOM 2313 N N . GLN A 1 290 ? -1.885 -50.281 0.143 1 87.12 290 GLN A N 1
ATOM 2314 C CA . GLN A 1 290 ? -2.186 -51.594 0.646 1 87.12 290 GLN A CA 1
ATOM 2315 C C . GLN A 1 290 ? -1.992 -52.656 -0.441 1 87.12 290 GLN A C 1
ATOM 2317 O O . GLN A 1 290 ? -1.518 -53.75 -0.165 1 87.12 290 GLN A O 1
ATOM 2322 N N . MET A 1 291 ? -2.34 -52.188 -1.532 1 84.88 291 MET A N 1
ATOM 2323 C CA . MET A 1 291 ? -2.186 -53.125 -2.652 1 84.88 291 MET A CA 1
ATOM 2324 C C . MET A 1 291 ? -0.715 -53.312 -3.014 1 84.88 291 MET A C 1
ATOM 2326 O O . MET A 1 291 ? -0.288 -54.406 -3.367 1 84.88 291 MET A O 1
ATOM 2330 N N . GLU A 1 292 ? -0.044 -52.156 -2.914 1 69.56 292 GLU A N 1
ATOM 2331 C CA . GLU A 1 292 ? 1.386 -52.219 -3.205 1 69.56 292 GLU A CA 1
ATOM 2332 C C . GLU A 1 292 ? 2.148 -52.906 -2.066 1 69.56 292 GLU A C 1
ATOM 2334 O O . GLU A 1 292 ? 3.158 -53.562 -2.297 1 69.56 292 GLU A O 1
ATOM 2339 N N . GLY A 1 293 ? 2.02 -52.406 -0.765 1 60.84 293 GLY A N 1
ATOM 2340 C CA . GLY A 1 293 ? 2.684 -52.938 0.405 1 60.84 293 GLY A CA 1
ATOM 2341 C C . GLY A 1 293 ? 2.404 -54.438 0.604 1 60.84 293 GLY A C 1
ATOM 2342 O O . GLY A 1 293 ? 2.9 -55.031 1.555 1 60.84 293 GLY A O 1
ATOM 2343 N N . SER A 1 294 ? 1.208 -55.125 0.292 1 50.53 294 SER A N 1
ATOM 2344 C CA . SER A 1 294 ? 1.391 -56.562 0.499 1 50.53 294 SER A CA 1
ATOM 2345 C C . SER A 1 294 ? 2.762 -57.031 0.015 1 50.53 294 SER A C 1
ATOM 2347 O O . SER A 1 294 ? 3.238 -58.094 0.405 1 50.53 294 SER A O 1
ATOM 2349 N N . GLN A 1 295 ? 3.41 -56.594 -1.042 1 43.47 295 GLN A N 1
ATOM 2350 C CA . GLN A 1 295 ? 4.777 -57.031 -1.335 1 43.47 295 GLN A CA 1
ATOM 2351 C C . GLN A 1 295 ? 5.789 -56.125 -0.644 1 43.47 295 GLN A C 1
ATOM 2353 O O . GLN A 1 295 ? 6.906 -56.531 -0.344 1 43.47 295 GLN A O 1
ATOM 2358 N N . GLY A 1 296 ? 6.027 -54.75 -0.885 1 40.81 296 GLY A N 1
ATOM 2359 C CA . GLY A 1 296 ? 7.207 -53.969 -0.593 1 40.81 296 GLY A CA 1
ATOM 2360 C C . GLY A 1 296 ? 7.246 -53.469 0.834 1 40.81 296 GLY A C 1
ATOM 2361 O O . GLY A 1 296 ? 6.215 -53.406 1.506 1 40.81 296 GLY A O 1
ATOM 2362 N N . ASN A 1 297 ? 8.438 -53.656 1.64 1 40.94 297 ASN A N 1
ATOM 2363 C CA . ASN A 1 297 ? 9.023 -53.188 2.895 1 40.94 297 ASN A CA 1
ATOM 2364 C C . ASN A 1 297 ? 8.711 -51.719 3.16 1 40.94 297 ASN A C 1
ATOM 2366 O O . ASN A 1 297 ? 9.094 -50.844 2.383 1 40.94 297 ASN A O 1
ATOM 2370 N N . SER A 1 298 ? 7.742 -51.344 3.746 1 39.53 298 SER A N 1
ATOM 2371 C CA . SER A 1 298 ? 7.266 -50.094 4.27 1 39.53 298 SER A CA 1
ATOM 2372 C C . SER A 1 298 ? 8.391 -49.312 4.953 1 39.53 298 SER A C 1
ATOM 2374 O O . SER A 1 298 ? 8.156 -48.281 5.582 1 39.53 298 SER A O 1
ATOM 2376 N N . ASP A 1 299 ? 9.531 -50 5.223 1 38.78 299 ASP A N 1
ATOM 2377 C CA . ASP A 1 299 ? 10.508 -49.344 6.07 1 38.78 299 ASP A CA 1
ATOM 2378 C C . ASP A 1 299 ? 10.992 -48.031 5.434 1 38.78 299 ASP A C 1
ATOM 2380 O O . ASP A 1 299 ? 11.945 -47.406 5.914 1 38.78 299 ASP A O 1
ATOM 2384 N N . GLU A 1 300 ? 10.953 -47.969 4.16 1 34.5 300 GLU A N 1
ATOM 2385 C CA . GLU A 1 300 ? 11.664 -46.75 3.771 1 34.5 300 GLU A CA 1
ATOM 2386 C C . GLU A 1 300 ? 10.977 -45.531 4.332 1 34.5 300 GLU A C 1
ATOM 2388 O O . GLU A 1 300 ? 9.789 -45.312 4.098 1 34.5 300 GLU A O 1
ATOM 2393 N N . LYS A 1 301 ? 11.336 -45 5.406 1 42.31 301 LYS A N 1
ATOM 2394 C CA . LYS A 1 301 ? 11.109 -43.656 5.941 1 42.31 301 LYS A CA 1
ATOM 2395 C C . LYS A 1 301 ? 10.852 -42.656 4.816 1 42.31 301 LYS A C 1
ATOM 2397 O O . LYS A 1 301 ? 11.719 -42.438 3.969 1 42.31 301 LYS A O 1
ATOM 2402 N N . ARG A 1 302 ? 9.648 -42.688 4.309 1 38.12 302 ARG A N 1
ATOM 2403 C CA . ARG A 1 302 ? 9.375 -41.562 3.406 1 38.12 302 ARG A CA 1
ATOM 2404 C C . ARG A 1 302 ? 10.188 -40.312 3.801 1 38.12 302 ARG A C 1
ATOM 2406 O O . ARG A 1 302 ? 10.273 -40 4.98 1 38.12 302 ARG A O 1
ATOM 2413 N N . PRO A 1 303 ? 11.18 -39.969 3.072 1 39.94 303 PRO A N 1
ATOM 2414 C CA . PRO A 1 303 ? 11.852 -38.75 3.482 1 39.94 303 PRO A CA 1
ATOM 2415 C C . PRO A 1 303 ? 10.883 -37.719 4.059 1 39.94 303 PRO A C 1
ATOM 2417 O O . PRO A 1 303 ? 9.719 -37.656 3.652 1 39.94 303 PRO A O 1
ATOM 2420 N N . LEU A 1 304 ? 10.922 -37.406 5.352 1 39.94 304 LEU A N 1
ATOM 2421 C CA . LEU A 1 304 ? 10.195 -36.281 5.938 1 39.94 304 LEU A CA 1
ATOM 2422 C C . LEU A 1 304 ? 9.953 -35.188 4.895 1 39.94 304 LEU A C 1
ATOM 2424 O O . LEU A 1 304 ? 10.898 -34.594 4.402 1 39.94 304 LEU A O 1
ATOM 2428 N N . ALA A 1 305 ? 9.109 -35.438 3.904 1 40.12 305 ALA A N 1
ATOM 2429 C CA . ALA A 1 305 ? 8.703 -34.438 2.904 1 40.12 305 ALA A CA 1
ATOM 2430 C C . ALA A 1 305 ? 8.812 -33.031 3.459 1 40.12 305 ALA A C 1
ATOM 2432 O O . ALA A 1 305 ? 8.266 -32.719 4.523 1 40.12 305 ALA A O 1
ATOM 2433 N N . GLN A 1 306 ? 9.852 -32.406 3.158 1 44.97 306 GLN A N 1
ATOM 2434 C CA . GLN A 1 306 ? 9.984 -31 3.486 1 44.97 306 GLN A CA 1
ATOM 2435 C C . GLN A 1 306 ? 8.703 -30.234 3.172 1 44.97 306 GLN A C 1
ATOM 2437 O O . GLN A 1 306 ? 8.234 -30.234 2.029 1 44.97 306 GLN A O 1
ATOM 2442 N N . LYS A 1 307 ? 7.758 -30.234 4.109 1 48.75 307 LYS A N 1
ATOM 2443 C CA . LYS A 1 307 ? 6.504 -29.484 4.102 1 48.75 307 LYS A CA 1
ATOM 2444 C C . LYS A 1 307 ? 6.676 -28.125 3.438 1 48.75 307 LYS A C 1
ATOM 2446 O O . LYS A 1 307 ? 7.648 -27.422 3.703 1 48.75 307 LYS A O 1
ATOM 2451 N N . ALA A 1 308 ? 6.121 -28.156 2.176 1 53.94 308 ALA A N 1
ATOM 2452 C CA . ALA A 1 308 ? 6.043 -26.781 1.685 1 53.94 308 ALA A CA 1
ATOM 2453 C C . ALA A 1 308 ? 5.645 -25.812 2.801 1 53.94 308 ALA A C 1
ATOM 2455 O O . ALA A 1 308 ? 4.598 -25.984 3.432 1 53.94 308 ALA A O 1
ATOM 2456 N N . LEU A 1 309 ? 6.648 -25.141 3.221 1 57.09 309 LEU A N 1
ATOM 2457 C CA . LEU A 1 309 ? 6.602 -24.312 4.414 1 57.09 309 LEU A CA 1
ATOM 2458 C C . LEU A 1 309 ? 5.863 -23 4.133 1 57.09 309 LEU A C 1
ATOM 2460 O O . LEU A 1 309 ? 5.191 -22.453 5.016 1 57.09 309 LEU A O 1
ATOM 2464 N N . TYR A 1 310 ? 5.785 -22.797 2.719 1 67.25 310 TYR A N 1
ATOM 2465 C CA . TYR A 1 310 ? 5.273 -21.453 2.498 1 67.25 310 TYR A CA 1
ATOM 2466 C C . TYR A 1 310 ? 4.113 -21.469 1.512 1 67.25 310 TYR A C 1
ATOM 2468 O O . TYR A 1 310 ? 4.125 -22.219 0.54 1 67.25 310 TYR A O 1
ATOM 2476 N N . SER A 1 311 ? 3.025 -20.828 1.739 1 72 311 SER A N 1
ATOM 2477 C CA . SER A 1 311 ? 1.977 -20.469 0.794 1 72 311 SER A CA 1
ATOM 2478 C C . SER A 1 311 ? 1.173 -21.688 0.36 1 72 311 SER A C 1
ATOM 2480 O O . SER A 1 311 ? 0.942 -21.891 -0.833 1 72 311 SER A O 1
ATOM 2482 N N . THR A 1 312 ? 0.825 -22.469 1.312 1 77.19 312 THR A N 1
ATOM 2483 C CA . THR A 1 312 ? -0.019 -23.625 1.012 1 77.19 312 THR A CA 1
ATOM 2484 C C . THR A 1 312 ? -1.436 -23.172 0.658 1 77.19 312 THR A C 1
ATOM 2486 O O . THR A 1 312 ? -1.801 -22.016 0.877 1 77.19 312 THR A O 1
ATOM 2489 N N . ALA A 1 313 ? -2.125 -24.062 0.114 1 83.94 313 ALA A N 1
ATOM 2490 C CA . ALA A 1 313 ? -3.514 -23.781 -0.237 1 83.94 313 ALA A CA 1
ATOM 2491 C C . ALA A 1 313 ? -4.32 -23.375 0.998 1 83.94 313 ALA A C 1
ATOM 2493 O O . ALA A 1 313 ? -5.078 -22.406 0.967 1 83.94 313 ALA A O 1
ATOM 2494 N N . MET A 1 314 ? -4.098 -24.094 2.043 1 82.94 314 MET A N 1
ATOM 2495 C CA . MET A 1 314 ? -4.816 -23.812 3.283 1 82.94 314 MET A CA 1
ATOM 2496 C C . MET A 1 314 ? -4.441 -22.438 3.83 1 82.94 314 MET A C 1
ATOM 2498 O O . MET A 1 314 ? -5.309 -21.688 4.273 1 82.94 314 MET A O 1
ATOM 2502 N N . GLU A 1 315 ? -3.217 -22.109 3.77 1 82.31 315 GLU A N 1
ATOM 2503 C CA . GLU A 1 315 ? -2.744 -20.812 4.223 1 82.31 315 GLU A CA 1
ATOM 2504 C C . GLU A 1 315 ? -3.322 -19.688 3.365 1 82.31 315 GLU A C 1
ATOM 2506 O O . GLU A 1 315 ? -3.574 -18.594 3.861 1 82.31 315 GLU A O 1
ATOM 2511 N N . SER A 1 316 ? -3.561 -20 2.186 1 89.25 316 SER A N 1
ATOM 2512 C CA . SER A 1 316 ? -4.059 -19 1.248 1 89.25 316 SER A CA 1
ATOM 2513 C C . SER A 1 316 ? -5.496 -18.594 1.571 1 89.25 316 SER A C 1
ATOM 2515 O O . SER A 1 316 ? -5.949 -17.516 1.19 1 89.25 316 SER A O 1
ATOM 2517 N N . ILE A 1 317 ? -6.215 -19.469 2.305 1 89.5 317 ILE A N 1
ATOM 2518 C CA . ILE A 1 317 ? -7.613 -19.141 2.541 1 89.5 317 ILE A CA 1
ATOM 2519 C C . ILE A 1 317 ? -7.832 -18.844 4.023 1 89.5 317 ILE A C 1
ATOM 2521 O O . ILE A 1 317 ? -8.758 -18.109 4.387 1 89.5 317 ILE A O 1
ATOM 2525 N N . GLN A 1 318 ? -6.984 -19.391 4.941 1 82.44 318 GLN A N 1
ATOM 2526 C CA . GLN A 1 318 ? -7.234 -19.203 6.367 1 82.44 318 GLN A CA 1
ATOM 2527 C C . GLN A 1 318 ? -6.16 -18.328 7.004 1 82.44 318 GLN A C 1
ATOM 2529 O O . GLN A 1 318 ? -6.348 -17.812 8.109 1 82.44 318 GLN A O 1
ATOM 2534 N N . GLY A 1 319 ? -5.207 -18.031 6.375 1 75.44 319 GLY A N 1
ATOM 2535 C CA . GLY A 1 319 ? -4.145 -17.203 6.938 1 75.44 319 GLY A CA 1
ATOM 2536 C C . GLY A 1 319 ? -3.199 -17.984 7.832 1 75.44 319 GLY A C 1
ATOM 2537 O O . GLY A 1 319 ? -3.486 -19.125 8.211 1 75.44 319 GLY A O 1
ATOM 2538 N N . ALA A 1 320 ? -2.059 -17.359 8.117 1 57.75 320 ALA A N 1
ATOM 2539 C CA . ALA A 1 320 ? -1.035 -18 8.938 1 57.75 320 ALA A CA 1
ATOM 2540 C C . ALA A 1 320 ? -1.52 -18.203 10.367 1 57.75 320 ALA A C 1
ATOM 2542 O O . ALA A 1 320 ? -1.148 -19.172 11.031 1 57.75 320 ALA A O 1
ATOM 2543 N N . SER A 1 321 ? -2.205 -17.203 11.008 1 49.41 321 SER A N 1
ATOM 2544 C CA . SER A 1 321 ? -2.582 -17.266 12.414 1 49.41 321 SER A CA 1
ATOM 2545 C C . SER A 1 321 ? -3.514 -18.438 12.68 1 49.41 321 SER A C 1
ATOM 2547 O O . SER A 1 321 ? -3.43 -19.078 13.734 1 49.41 321 SER A O 1
ATOM 2549 N N . ALA A 1 322 ? -4.555 -18.469 11.953 1 46.03 322 ALA A N 1
ATOM 2550 C CA . ALA A 1 322 ? -5.449 -19.594 12.242 1 46.03 322 ALA A CA 1
ATOM 2551 C C . ALA A 1 322 ? -4.711 -20.922 12.164 1 46.03 322 ALA A C 1
ATOM 2553 O O . ALA A 1 322 ? -5.137 -21.922 12.758 1 46.03 322 ALA A O 1
ATOM 2554 N N . CYS A 1 323 ? -3.627 -20.828 11.359 1 43.75 323 CYS A N 1
ATOM 2555 C CA . CYS A 1 323 ? -2.828 -22.047 11.344 1 43.75 323 CYS A CA 1
ATOM 2556 C C . CYS A 1 323 ? -1.972 -22.156 12.602 1 43.75 323 CYS A C 1
ATOM 2558 O O . CYS A 1 323 ? -1.189 -23.094 12.742 1 43.75 323 CYS A O 1
ATOM 2560 N N . GLY A 1 324 ? -1.764 -21.172 13.328 1 38.03 324 GLY A N 1
ATOM 2561 C CA . GLY A 1 324 ? -1.063 -21.281 14.594 1 38.03 324 GLY A CA 1
ATOM 2562 C C . GLY A 1 324 ? -1.526 -22.453 15.438 1 38.03 324 GLY A C 1
ATOM 2563 O O . GLY A 1 324 ? -0.855 -22.828 16.406 1 38.03 324 GLY A O 1
ATOM 2564 N N . GLU A 1 325 ? -2.797 -22.422 15.852 1 38.28 325 GLU A N 1
ATOM 2565 C CA . GLU A 1 325 ? -3.047 -23.719 16.484 1 38.28 325 GLU A CA 1
ATOM 2566 C C . GLU A 1 325 ? -2.617 -24.875 15.578 1 38.28 325 GLU A C 1
ATOM 2568 O O . GLU A 1 325 ? -2.752 -24.781 14.352 1 38.28 325 GLU A O 1
ATOM 2573 N N . GLU A 1 326 ? -1.636 -25.641 15.977 1 38.72 326 GLU A N 1
ATOM 2574 C CA . GLU A 1 326 ? -1.134 -26.844 15.312 1 38.72 326 GLU A CA 1
ATOM 2575 C C . GLU A 1 326 ? -2.195 -27.469 14.406 1 38.72 326 GLU A C 1
ATOM 2577 O O . GLU A 1 326 ? -3.08 -28.188 14.875 1 38.72 326 GLU A O 1
ATOM 2582 N N . ILE A 1 327 ? -2.961 -26.719 13.727 1 41.62 327 ILE A N 1
ATOM 2583 C CA . ILE A 1 327 ? -3.611 -27.641 12.797 1 41.62 327 ILE A CA 1
ATOM 2584 C C . ILE A 1 327 ? -2.666 -28.797 12.469 1 41.62 327 ILE A C 1
ATOM 2586 O O . ILE A 1 327 ? -1.505 -28.562 12.117 1 41.62 327 ILE A O 1
ATOM 2590 N N . ASP A 1 328 ? -2.643 -29.781 13.07 1 40.81 328 ASP A N 1
ATOM 2591 C CA . ASP A 1 328 ? -1.907 -31 12.742 1 40.81 328 ASP A CA 1
ATOM 2592 C C . ASP A 1 328 ? -1.646 -31.094 11.242 1 40.81 328 ASP A C 1
ATOM 2594 O O . ASP A 1 328 ? -2.354 -31.812 10.531 1 40.81 328 ASP A O 1
ATOM 2598 N N . THR A 1 329 ? -1.351 -29.953 10.578 1 48.66 329 THR A N 1
ATOM 2599 C CA . THR A 1 329 ? -0.92 -29.922 9.188 1 48.66 329 THR A CA 1
ATOM 2600 C C . THR A 1 329 ? -0.032 -31.125 8.867 1 48.66 329 THR A C 1
ATOM 2602 O O . THR A 1 329 ? 0.287 -31.391 7.707 1 48.66 329 THR A O 1
ATOM 2605 N N . ASP A 1 330 ? 0.607 -31.625 9.906 1 49.47 330 ASP A N 1
ATOM 2606 C CA . ASP A 1 330 ? 1.405 -32.812 9.609 1 49.47 330 ASP A CA 1
ATOM 2607 C C . ASP A 1 330 ? 0.605 -33.812 8.789 1 49.47 330 ASP A C 1
ATOM 2609 O O . ASP A 1 330 ? 1.146 -34.469 7.891 1 49.47 330 ASP A O 1
ATOM 2613 N N . ASP A 1 331 ? -0.849 -33.656 9.07 1 55.06 331 ASP A N 1
ATOM 2614 C CA . ASP A 1 331 ? -1.616 -34.75 8.438 1 55.06 331 ASP A CA 1
ATOM 2615 C C . ASP A 1 331 ? -2.17 -34.312 7.09 1 55.06 331 ASP A C 1
ATOM 2617 O O . ASP A 1 331 ? -2.498 -35.125 6.242 1 55.06 331 ASP A O 1
ATOM 2621 N N . THR A 1 332 ? -2.125 -32.906 6.742 1 66.75 332 THR A N 1
ATOM 2622 C CA . THR A 1 332 ? -2.85 -32.531 5.527 1 66.75 332 THR A CA 1
ATOM 2623 C C . THR A 1 332 ? -1.887 -32.094 4.434 1 66.75 332 THR A C 1
ATOM 2625 O O . THR A 1 332 ? -2.312 -31.719 3.336 1 66.75 332 THR A O 1
ATOM 2628 N N . MET A 1 333 ? -0.629 -32.188 4.586 1 71.75 333 MET A N 1
ATOM 2629 C CA . MET A 1 333 ? 0.4 -31.875 3.598 1 71.75 333 MET A CA 1
ATOM 2630 C C . MET A 1 333 ? 0.151 -30.516 2.967 1 71.75 333 MET A C 1
ATOM 2632 O O . MET A 1 333 ? 0.387 -30.328 1.771 1 71.75 333 MET A O 1
ATOM 2636 N N . GLY A 1 334 ? -0.632 -29.594 3.635 1 84.44 334 GLY A N 1
ATOM 2637 C CA . GLY A 1 334 ? -0.87 -28.25 3.145 1 84.44 334 GLY A CA 1
ATOM 2638 C C . GLY A 1 334 ? -2.102 -28.141 2.266 1 84.44 334 GLY A C 1
ATOM 2639 O O . GLY A 1 334 ? -2.443 -27.047 1.797 1 84.44 334 GLY A O 1
ATOM 2640 N N . GLY A 1 335 ? -2.809 -29.234 2.045 1 91.44 335 GLY A N 1
ATOM 2641 C CA . GLY A 1 335 ? -4.004 -29.234 1.218 1 91.44 335 GLY A CA 1
ATOM 2642 C C . GLY A 1 335 ? -5.266 -28.891 1.99 1 91.44 335 GLY A C 1
ATOM 2643 O O . GLY A 1 335 ? -5.266 -28.891 3.223 1 91.44 335 GLY A O 1
ATOM 2644 N N . ILE A 1 336 ? -6.273 -28.531 1.306 1 93.44 336 ILE A N 1
ATOM 2645 C CA . ILE A 1 336 ? -7.578 -28.25 1.896 1 93.44 336 ILE A CA 1
ATOM 2646 C C . ILE A 1 336 ? -8.391 -29.531 2.004 1 93.44 336 ILE A C 1
ATOM 2648 O O . ILE A 1 336 ? -8.664 -30.188 0.995 1 93.44 336 ILE A O 1
ATOM 2652 N N . PRO A 1 337 ? -8.766 -29.844 3.184 1 92.75 337 PRO A N 1
ATOM 2653 C CA . PRO A 1 337 ? -9.57 -31.062 3.336 1 92.75 337 PRO A CA 1
ATOM 2654 C C . PRO A 1 337 ? -10.953 -30.938 2.707 1 92.75 337 PRO A C 1
ATOM 2656 O O . PRO A 1 337 ? -11.594 -29.875 2.809 1 92.75 337 PRO A O 1
ATOM 2659 N N . ALA A 1 338 ? -11.344 -32 2.023 1 95.19 338 ALA A N 1
ATOM 2660 C CA . ALA A 1 338 ? -12.648 -32.062 1.368 1 95.19 338 ALA A CA 1
ATOM 2661 C C . ALA A 1 338 ? -13.148 -33.5 1.246 1 95.19 338 ALA A C 1
ATOM 2663 O O . ALA A 1 338 ? -12.445 -34.438 1.623 1 95.19 338 ALA A O 1
ATOM 2664 N N . VAL A 1 339 ? -14.398 -33.594 0.876 1 94.69 339 VAL A N 1
ATOM 2665 C CA . VAL A 1 339 ? -15.023 -34.875 0.644 1 94.69 339 VAL A CA 1
ATOM 2666 C C . VAL A 1 339 ? -15.773 -34.875 -0.686 1 94.69 339 VAL A C 1
ATOM 2668 O O . VAL A 1 339 ? -16.344 -33.844 -1.068 1 94.69 339 VAL A O 1
ATOM 2671 N N . ASN A 1 340 ? -15.703 -35.938 -1.403 1 92.88 340 ASN A N 1
ATOM 2672 C CA . ASN A 1 340 ? -16.469 -36 -2.643 1 92.88 340 ASN A CA 1
ATOM 2673 C C . ASN A 1 340 ? -17.828 -36.656 -2.42 1 92.88 340 ASN A C 1
ATOM 2675 O O . ASN A 1 340 ? -18.219 -36.938 -1.282 1 92.88 340 ASN A O 1
ATOM 2679 N N . GLY A 1 341 ? -18.594 -36.812 -3.502 1 89.38 341 GLY A N 1
ATOM 2680 C CA . GLY A 1 341 ? -19.938 -37.375 -3.428 1 89.38 341 GLY A CA 1
ATOM 2681 C C . GLY A 1 341 ? -19.969 -38.812 -2.9 1 89.38 341 GLY A C 1
ATOM 2682 O O . GLY A 1 341 ? -20.969 -39.219 -2.303 1 89.38 341 GLY A O 1
ATOM 2683 N N . LYS A 1 342 ? -18.906 -39.562 -3.064 1 90.25 342 LYS A N 1
ATOM 2684 C CA . LYS A 1 342 ? -18.797 -40.938 -2.609 1 90.25 342 LYS A CA 1
ATOM 2685 C C . LYS A 1 342 ? -18.375 -41.031 -1.147 1 90.25 342 LYS A C 1
ATOM 2687 O O . LYS A 1 342 ? -18.281 -42.094 -0.576 1 90.25 342 LYS A O 1
ATOM 2692 N N . GLY A 1 343 ? -18.047 -39.875 -0.581 1 90.25 343 GLY A N 1
ATOM 2693 C CA . GLY A 1 343 ? -17.641 -39.812 0.812 1 90.25 343 GLY A CA 1
ATOM 2694 C C . GLY A 1 343 ? -16.141 -40.031 0.998 1 90.25 343 GLY A C 1
ATOM 2695 O O . GLY A 1 343 ? -15.672 -40.219 2.123 1 90.25 343 GLY A O 1
ATOM 2696 N N . GLU A 1 344 ? -15.422 -40.031 -0.104 1 93.81 344 GLU A N 1
ATOM 2697 C CA . GLU A 1 344 ? -13.977 -40.188 -0.009 1 93.81 344 GLU A CA 1
ATOM 2698 C C . GLU A 1 344 ? -13.297 -38.906 0.493 1 93.81 344 GLU A C 1
ATOM 2700 O O . GLU A 1 344 ? -13.719 -37.812 0.148 1 93.81 344 GLU A O 1
ATOM 2705 N N . ARG A 1 345 ? -12.312 -39.156 1.351 1 94.81 345 ARG A N 1
ATOM 2706 C CA . ARG A 1 345 ? -11.547 -38.031 1.903 1 94.81 345 ARG A CA 1
ATOM 2707 C C . ARG A 1 345 ? -10.555 -37.5 0.883 1 94.81 345 ARG A C 1
ATOM 2709 O O . ARG A 1 345 ? -9.75 -38.25 0.334 1 94.81 345 ARG A O 1
ATOM 2716 N N . LEU A 1 346 ? -10.547 -36.156 0.742 1 95.44 346 LEU A N 1
ATOM 2717 C CA . LEU A 1 346 ? -9.711 -35.531 -0.275 1 95.44 346 LEU A CA 1
ATOM 2718 C C . LEU A 1 346 ? -8.859 -34.406 0.331 1 95.44 346 LEU A C 1
ATOM 2720 O O . LEU A 1 346 ? -9.203 -33.875 1.382 1 95.44 346 LEU A O 1
ATOM 2724 N N . LEU A 1 347 ? -7.703 -34.156 -0.308 1 93.81 347 LEU A N 1
ATOM 2725 C CA . LEU A 1 347 ? -6.934 -32.938 -0.122 1 93.81 347 LEU A CA 1
ATOM 2726 C C . LEU A 1 347 ? -6.871 -32.125 -1.415 1 93.81 347 LEU A C 1
ATOM 2728 O O . LEU A 1 347 ? -6.508 -32.656 -2.467 1 93.81 347 LEU A O 1
ATOM 2732 N N . LEU A 1 348 ? -7.281 -30.906 -1.285 1 96.5 348 LEU A N 1
ATOM 2733 C CA . LEU A 1 348 ? -7.355 -30.047 -2.467 1 96.5 348 LEU A CA 1
ATOM 2734 C C . LEU A 1 348 ? -6.191 -29.062 -2.498 1 96.5 348 LEU A C 1
ATOM 2736 O O . LEU A 1 348 ? -5.859 -28.453 -1.479 1 96.5 348 LEU A O 1
ATOM 2740 N N . TYR A 1 349 ? -5.559 -28.969 -3.596 1 95.69 349 TYR A N 1
ATOM 2741 C CA . TYR A 1 349 ? -4.543 -27.969 -3.893 1 95.69 349 TYR A CA 1
ATOM 2742 C C . TYR A 1 349 ? -5.012 -27.031 -4.992 1 95.69 349 TYR A C 1
ATOM 2744 O O . TYR A 1 349 ? -5.238 -27.453 -6.129 1 95.69 349 TYR A O 1
ATOM 2752 N N . ILE A 1 350 ? -5.16 -25.75 -4.598 1 97.19 350 ILE A N 1
ATOM 2753 C CA . ILE A 1 350 ? -5.816 -24.859 -5.543 1 97.19 350 ILE A CA 1
ATOM 2754 C C . ILE A 1 350 ? -5.043 -23.547 -5.637 1 97.19 350 ILE A C 1
ATOM 2756 O O . ILE A 1 350 ? -4.363 -23.156 -4.688 1 97.19 350 ILE A O 1
ATOM 2760 N N . GLY A 1 351 ? -5.105 -22.875 -6.762 1 97 351 GLY A N 1
ATOM 2761 C CA . GLY A 1 351 ? -4.566 -21.547 -7.02 1 97 351 GLY A CA 1
ATOM 2762 C C . GLY A 1 351 ? -5.047 -20.953 -8.328 1 97 351 GLY A C 1
ATOM 2763 O O . GLY A 1 351 ? -5.293 -21.672 -9.289 1 97 351 GLY A O 1
ATOM 2764 N N . ILE A 1 352 ? -5.18 -19.641 -8.305 1 97.12 352 ILE A N 1
ATOM 2765 C CA . ILE A 1 352 ? -5.508 -18.953 -9.547 1 97.12 352 ILE A CA 1
ATOM 2766 C C . ILE A 1 352 ? -4.242 -18.766 -10.383 1 97.12 352 ILE A C 1
ATOM 2768 O O . ILE A 1 352 ? -3.193 -18.391 -9.859 1 97.12 352 ILE A O 1
ATOM 2772 N N . ILE A 1 353 ? -4.332 -19.078 -11.656 1 94.12 353 ILE A N 1
ATOM 2773 C CA . ILE A 1 353 ? -3.158 -19 -12.523 1 94.12 353 ILE A CA 1
ATOM 2774 C C . ILE A 1 353 ? -3.488 -18.172 -13.766 1 94.12 353 ILE A C 1
ATOM 2776 O O . ILE A 1 353 ? -4.621 -17.719 -13.938 1 94.12 353 ILE A O 1
ATOM 2780 N N . ASP A 1 354 ? -2.475 -17.875 -14.641 1 90.12 354 ASP A N 1
ATOM 2781 C CA . ASP A 1 354 ? -2.539 -17.25 -15.961 1 90.12 354 ASP A CA 1
ATOM 2782 C C . ASP A 1 354 ? -3.033 -15.812 -15.867 1 90.12 354 ASP A C 1
ATOM 2784 O O . ASP A 1 354 ? -3.793 -15.352 -16.719 1 90.12 354 ASP A O 1
ATOM 2788 N N . ILE A 1 355 ? -2.707 -15.172 -14.773 1 92.69 355 ILE A N 1
ATOM 2789 C CA . ILE A 1 355 ? -3.215 -13.812 -14.625 1 92.69 355 ILE A CA 1
ATOM 2790 C C . ILE A 1 355 ? -2.379 -12.852 -15.461 1 92.69 355 ILE A C 1
ATOM 2792 O O . ILE A 1 355 ? -2.789 -11.711 -15.711 1 92.69 355 ILE A O 1
ATOM 2796 N N . LEU A 1 356 ? -1.263 -13.258 -15.945 1 90.5 356 LEU A N 1
ATOM 2797 C CA . LEU A 1 356 ? -0.39 -12.367 -16.703 1 90.5 356 LEU A CA 1
ATOM 2798 C C . LEU A 1 356 ? -0.695 -12.453 -18.203 1 90.5 356 LEU A C 1
ATOM 2800 O O . LEU A 1 356 ? -0.194 -11.641 -18.984 1 90.5 356 LEU A O 1
ATOM 2804 N N . GLN A 1 357 ? -1.555 -13.344 -18.625 1 78.56 357 GLN A N 1
ATOM 2805 C CA . GLN A 1 357 ? -1.848 -13.547 -20.031 1 78.56 357 GLN A CA 1
ATOM 2806 C C . GLN A 1 357 ? -2.891 -12.555 -20.531 1 78.56 357 GLN A C 1
ATOM 2808 O O . GLN A 1 357 ? -3.115 -12.43 -21.734 1 78.56 357 GLN A O 1
ATOM 2813 N N . SER A 1 358 ? -3.588 -11.82 -19.562 1 64.44 358 SER A N 1
ATOM 2814 C CA . SER A 1 358 ? -4.73 -10.969 -19.875 1 64.44 358 SER A CA 1
ATOM 2815 C C . SER A 1 358 ? -4.379 -9.914 -20.922 1 64.44 358 SER A C 1
ATOM 2817 O O . SER A 1 358 ? -5.219 -9.539 -21.734 1 64.44 358 SER A O 1
ATOM 2819 N N . TYR A 1 359 ? -3.133 -9.391 -20.797 1 55.72 359 TYR A N 1
ATOM 2820 C CA . TYR A 1 359 ? -2.754 -8.305 -21.703 1 55.72 359 TYR A CA 1
ATOM 2821 C C . TYR A 1 359 ? -2.893 -8.727 -23.156 1 55.72 359 TYR A C 1
ATOM 2823 O O . TYR A 1 359 ? -3.248 -7.918 -24.016 1 55.72 359 TYR A O 1
ATOM 2831 N N . ARG A 1 360 ? -2.68 -9.93 -23.422 1 54.03 360 ARG A N 1
ATOM 2832 C CA . ARG A 1 360 ? -2.754 -10.414 -24.797 1 54.03 360 ARG A CA 1
ATOM 2833 C C . ARG A 1 360 ? -4.176 -10.305 -25.344 1 54.03 360 ARG A C 1
ATOM 2835 O O . ARG A 1 360 ? -4.379 -9.945 -26.5 1 54.03 360 ARG A O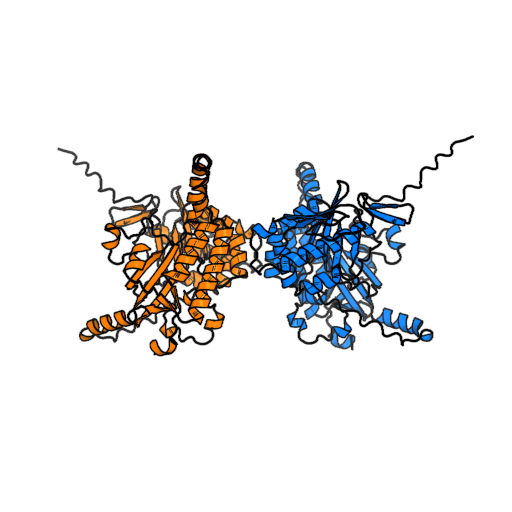 1
ATOM 2842 N N . LEU A 1 361 ? -5.113 -10.523 -24.422 1 54.22 361 LEU A N 1
ATOM 2843 C CA . LEU A 1 361 ? -6.496 -10.555 -24.891 1 54.22 361 LEU A CA 1
ATOM 2844 C C . LEU A 1 361 ? -7.043 -9.148 -25.062 1 54.22 361 LEU A C 1
ATOM 2846 O O . LEU A 1 361 ? -7.754 -8.875 -26.031 1 54.22 361 LEU A O 1
ATOM 2850 N N . ILE A 1 362 ? -6.676 -8.281 -24.016 1 55.03 362 ILE A N 1
ATOM 2851 C CA . ILE A 1 362 ? -7.211 -6.926 -24.109 1 55.03 362 ILE A CA 1
ATOM 2852 C C . ILE A 1 362 ? -6.746 -6.277 -25.406 1 55.03 362 ILE A C 1
ATOM 2854 O O . ILE A 1 362 ? -7.535 -5.629 -26.109 1 55.03 362 ILE A O 1
ATOM 2858 N N . LYS A 1 363 ? -5.48 -6.492 -25.781 1 51.28 363 LYS A N 1
ATOM 2859 C CA . LYS A 1 363 ? -4.988 -5.91 -27.031 1 51.28 363 LYS A CA 1
ATOM 2860 C C . LYS A 1 363 ? -5.656 -6.559 -28.234 1 51.28 363 LYS A C 1
ATOM 2862 O O . LYS A 1 363 ? -5.992 -5.871 -29.203 1 51.28 363 LYS A O 1
ATOM 2867 N N . LYS A 1 364 ? -5.895 -7.824 -28.094 1 52.38 364 LYS A N 1
ATOM 2868 C CA . LYS A 1 364 ? -6.602 -8.469 -29.188 1 52.38 364 LYS A CA 1
ATOM 2869 C C . LYS A 1 364 ? -8.031 -7.953 -29.312 1 52.38 364 LYS A C 1
ATOM 2871 O O . LYS A 1 364 ? -8.531 -7.742 -30.422 1 52.38 364 LYS A O 1
ATOM 2876 N N . LEU A 1 365 ? -8.594 -7.676 -28.141 1 51.53 365 LEU A N 1
ATOM 2877 C CA . LEU A 1 365 ? -9.969 -7.18 -28.125 1 51.53 365 LEU A CA 1
ATOM 2878 C C . LEU A 1 365 ? -10.016 -5.707 -28.531 1 51.53 365 LEU A C 1
ATOM 2880 O O . LEU A 1 365 ? -10.945 -5.281 -29.219 1 51.53 365 LEU A O 1
ATOM 2884 N N . GLU A 1 366 ? -9.031 -4.918 -27.938 1 51 366 GLU A N 1
ATOM 2885 C CA . GLU A 1 366 ? -8.984 -3.527 -28.375 1 51 366 GLU A CA 1
ATOM 2886 C C . GLU A 1 366 ? -8.891 -3.43 -29.891 1 51 366 GLU A C 1
ATOM 2888 O O . GLU A 1 366 ? -9.5 -2.547 -30.5 1 51 366 GLU A O 1
ATOM 2893 N N . HIS A 1 367 ? -8.203 -4.383 -30.375 1 47.34 367 HIS A N 1
ATOM 2894 C CA . HIS A 1 367 ? -8.141 -4.41 -31.844 1 47.34 367 HIS A CA 1
ATOM 2895 C C . HIS A 1 367 ? -9.43 -4.957 -32.438 1 47.34 367 HIS A C 1
ATOM 2897 O O . HIS A 1 367 ? -9.867 -4.504 -33.5 1 47.34 367 HIS A O 1
ATOM 2903 N N . THR A 1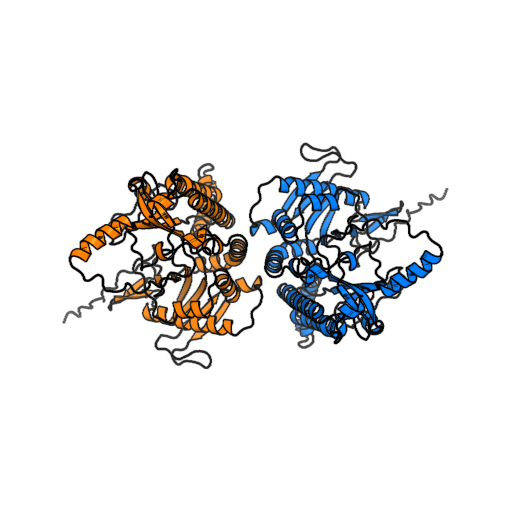 368 ? -9.984 -5.969 -31.781 1 46.19 368 THR A N 1
ATOM 2904 C CA . THR A 1 368 ? -11.227 -6.52 -32.312 1 46.19 368 THR A CA 1
ATOM 2905 C C . THR A 1 368 ? -12.414 -5.625 -31.969 1 46.19 368 THR A C 1
ATOM 2907 O O . THR A 1 368 ? -13.398 -5.582 -32.719 1 46.19 368 THR A O 1
ATOM 2910 N N . TRP A 1 369 ? -12.367 -5.078 -30.797 1 43.78 369 TRP A N 1
ATOM 2911 C CA . TRP A 1 369 ? -13.445 -4.191 -30.375 1 43.78 369 TRP A CA 1
ATOM 2912 C C . TRP A 1 369 ? -13.664 -3.072 -31.391 1 43.78 369 TRP A C 1
ATOM 2914 O O . TRP A 1 369 ? -14.789 -2.629 -31.609 1 43.78 369 TRP A O 1
ATOM 2924 N N . LYS A 1 370 ? -12.688 -2.484 -32 1 42.59 370 LYS A N 1
ATOM 2925 C CA . LYS A 1 370 ? -13 -1.577 -33.094 1 42.59 370 LYS A CA 1
ATOM 2926 C C . LYS A 1 370 ? -13.859 -2.268 -34.156 1 42.59 370 LYS A C 1
ATOM 2928 O O . LYS A 1 370 ? -14.719 -1.637 -34.781 1 42.59 370 LYS A O 1
ATOM 2933 N N . ALA A 1 371 ? -13.648 -3.572 -34.25 1 38.69 371 ALA A N 1
ATOM 2934 C CA . ALA A 1 371 ? -14.477 -4.262 -35.219 1 38.69 371 ALA A CA 1
ATOM 2935 C C . ALA A 1 371 ? -15.852 -4.586 -34.656 1 38.69 371 ALA A C 1
ATOM 2937 O O . ALA A 1 371 ? -16.859 -4.535 -35.375 1 38.69 371 ALA A O 1
ATOM 2938 N N . LEU A 1 372 ? -15.914 -4.996 -33.344 1 37.72 372 LEU A N 1
ATOM 2939 C CA . LEU A 1 372 ? -17.172 -5.461 -32.781 1 37.72 372 LEU A CA 1
ATOM 2940 C C . LEU A 1 372 ? -18 -4.289 -32.25 1 37.72 372 LEU A C 1
ATOM 2942 O O . LEU A 1 372 ? -19.172 -4.453 -31.922 1 37.72 372 LEU A O 1
ATOM 2946 N N . VAL A 1 373 ? -17.531 -3.139 -31.875 1 40.62 373 VAL A N 1
ATOM 2947 C CA . VAL A 1 373 ? -18.438 -2.051 -31.5 1 40.62 373 VAL A CA 1
ATOM 2948 C C . VAL A 1 373 ? -19.547 -1.909 -32.531 1 40.62 373 VAL A C 1
ATOM 2950 O O . VAL A 1 373 ? -20.531 -1.214 -32.281 1 40.62 373 VAL A O 1
ATOM 2953 N N . HIS A 1 374 ? -19.406 -2.42 -33.688 1 34.19 374 HIS A N 1
ATOM 2954 C CA . HIS A 1 374 ? -20.609 -2.297 -34.5 1 34.19 374 HIS A CA 1
ATOM 2955 C C . HIS A 1 374 ? -21.734 -3.156 -33.938 1 34.19 374 HIS A C 1
ATOM 2957 O O . HIS A 1 374 ? -22.906 -2.984 -34.312 1 34.19 374 HIS A O 1
ATOM 2963 N N . ASP A 1 375 ? -21.594 -4.512 -33.656 1 35.16 375 ASP A N 1
ATOM 2964 C CA . ASP A 1 375 ? -22.766 -5.266 -33.219 1 35.16 375 ASP A CA 1
ATOM 2965 C C . ASP A 1 375 ? -22.969 -5.148 -31.703 1 35.16 375 ASP A C 1
ATOM 2967 O O . ASP A 1 375 ? -22.047 -5.426 -30.938 1 35.16 375 ASP A O 1
ATOM 2971 N N . GLY A 1 376 ? -23.781 -4.34 -31.047 1 36.53 376 GLY A N 1
ATOM 2972 C CA . GLY A 1 376 ? -24.25 -3.844 -29.75 1 36.53 376 GLY A CA 1
ATOM 2973 C C . GLY A 1 376 ? -24.25 -4.902 -28.672 1 36.53 376 GLY A C 1
ATOM 2974 O O . GLY A 1 376 ? -23.859 -4.633 -27.531 1 36.53 376 GLY A O 1
ATOM 2975 N N . ASP A 1 377 ? -24.984 -6.059 -28.75 1 36.66 377 ASP A N 1
ATOM 2976 C CA . ASP A 1 377 ? -25.422 -7.035 -27.75 1 36.66 377 ASP A CA 1
ATOM 2977 C C . ASP A 1 377 ? -24.266 -7.902 -27.266 1 36.66 377 ASP A C 1
ATOM 2979 O O . ASP A 1 377 ? -24.312 -8.461 -26.172 1 36.66 377 ASP A O 1
ATOM 2983 N N . THR A 1 378 ? -23.406 -8.461 -28.031 1 37.22 378 THR A N 1
ATOM 2984 C CA . THR A 1 378 ? -22.422 -9.477 -27.656 1 37.22 378 THR A CA 1
ATOM 2985 C C . THR A 1 378 ? -21.219 -8.836 -26.953 1 37.22 378 THR A C 1
ATOM 2987 O O . THR A 1 378 ? -20.234 -9.516 -26.672 1 37.22 378 THR A O 1
ATOM 2990 N N . VAL A 1 379 ? -21.031 -7.582 -26.844 1 40.69 379 VAL A N 1
ATOM 2991 C CA . VAL A 1 379 ? -19.906 -6.844 -26.266 1 40.69 379 VAL A CA 1
ATOM 2992 C C . VAL A 1 379 ? -19.859 -7.105 -24.766 1 40.69 379 VAL A C 1
ATOM 2994 O O . VAL A 1 379 ? -18.828 -6.879 -24.125 1 40.69 379 VAL A O 1
ATOM 2997 N N . SER A 1 380 ? -20.969 -7.469 -24.156 1 39.12 380 SER A N 1
ATOM 2998 C CA . SER A 1 380 ? -21.078 -7.559 -22.703 1 39.12 380 SER A CA 1
ATOM 2999 C C . SER A 1 380 ? -20.234 -8.703 -22.156 1 39.12 380 SER A C 1
ATOM 3001 O O . SER A 1 380 ? -19.891 -8.727 -20.969 1 39.12 380 SER A O 1
ATOM 3003 N N . VAL A 1 381 ? -19.984 -9.82 -22.906 1 43.94 381 VAL A N 1
ATOM 3004 C CA . VAL A 1 381 ? -19.266 -10.992 -22.406 1 43.94 381 VAL A CA 1
ATOM 3005 C C . VAL A 1 381 ? -17.797 -10.641 -22.156 1 43.94 381 VAL A C 1
ATOM 3007 O O . VAL A 1 381 ? -17.125 -11.32 -21.391 1 43.94 381 VAL A O 1
ATOM 3010 N N . HIS A 1 382 ? -17.344 -9.508 -22.656 1 56.31 382 HIS A N 1
ATOM 3011 C CA . HIS A 1 382 ? -15.906 -9.234 -22.594 1 56.31 382 HIS A CA 1
ATOM 3012 C C . HIS A 1 382 ? -15.594 -8.172 -21.547 1 56.31 382 HIS A C 1
ATOM 3014 O O . HIS A 1 382 ? -14.555 -7.52 -21.609 1 56.31 382 HIS A O 1
ATOM 3020 N N . ARG A 1 383 ? -16.5 -8.141 -20.547 1 79.38 383 ARG A N 1
ATOM 3021 C CA . ARG A 1 383 ? -16.219 -7.188 -19.484 1 79.38 383 ARG A CA 1
ATOM 3022 C C . ARG A 1 383 ? -15.602 -7.891 -18.281 1 79.38 383 ARG A C 1
ATOM 3024 O O . ARG A 1 383 ? -16.062 -8.961 -17.875 1 79.38 383 ARG A O 1
ATOM 3031 N N . PRO A 1 384 ? -14.523 -7.418 -17.859 1 85.56 384 PRO A N 1
ATOM 3032 C CA . PRO A 1 384 ? -13.883 -8.023 -16.688 1 85.56 384 PRO A CA 1
ATOM 3033 C C . PRO A 1 384 ? -14.883 -8.328 -15.578 1 85.56 384 PRO A C 1
ATOM 3035 O O . PRO A 1 384 ? -14.727 -9.328 -14.859 1 85.56 384 PRO A O 1
ATOM 3038 N N . SER A 1 385 ? -15.938 -7.566 -15.516 1 89.06 385 SER A N 1
ATOM 3039 C CA . SER A 1 385 ? -16.938 -7.785 -14.484 1 89.06 385 SER A CA 1
ATOM 3040 C C . SER A 1 385 ? -17.734 -9.062 -14.742 1 89.06 385 SER A C 1
ATOM 3042 O O . SER A 1 385 ? -17.984 -9.844 -13.82 1 89.06 385 SER A O 1
ATOM 3044 N N . PHE A 1 386 ? -18.078 -9.258 -15.938 1 88.69 386 PHE A N 1
ATOM 3045 C CA . PHE A 1 386 ? -18.828 -10.453 -16.297 1 88.69 386 PHE A CA 1
ATOM 3046 C C . PHE A 1 386 ? -17.969 -11.703 -16.094 1 88.69 386 PHE A C 1
ATOM 3048 O O . PHE A 1 386 ? -18.453 -12.703 -15.562 1 88.69 386 PHE A O 1
ATOM 3055 N N . TYR A 1 387 ? -16.734 -11.641 -16.578 1 90.25 387 TYR A N 1
ATOM 3056 C CA . TYR A 1 387 ? -15.836 -12.781 -16.422 1 90.25 387 TYR A CA 1
ATOM 3057 C C . TYR A 1 387 ? -15.688 -13.156 -14.953 1 90.25 387 TYR A C 1
ATOM 3059 O O . TYR A 1 387 ? -15.781 -14.336 -14.594 1 90.25 387 TYR A O 1
ATOM 3067 N N . ALA A 1 388 ? -15.43 -12.117 -14.172 1 93.75 388 ALA A N 1
ATOM 3068 C CA . ALA A 1 388 ? -15.227 -12.336 -12.742 1 93.75 388 ALA A CA 1
ATOM 3069 C C . ALA A 1 388 ? -16.453 -12.977 -12.102 1 93.75 388 ALA A C 1
ATOM 3071 O O . ALA A 1 388 ? -16.328 -13.914 -11.305 1 93.75 388 ALA A O 1
ATOM 3072 N N . ASP A 1 389 ? -17.609 -12.508 -12.484 1 93.88 389 ASP A N 1
ATOM 3073 C CA . ASP A 1 389 ? -18.859 -13.023 -11.93 1 93.88 389 ASP A CA 1
ATOM 3074 C C . ASP A 1 389 ? -19.094 -14.477 -12.344 1 93.88 389 ASP A C 1
ATOM 3076 O O . ASP A 1 389 ? -19.5 -15.305 -11.523 1 93.88 389 ASP A O 1
ATOM 3080 N N . ARG A 1 390 ? -18.859 -14.742 -13.562 1 93.19 390 ARG A N 1
ATOM 3081 C CA . ARG A 1 390 ? -19.031 -16.094 -14.078 1 93.19 390 ARG A CA 1
ATOM 3082 C C . ARG A 1 390 ? -18.062 -17.062 -13.406 1 93.19 390 ARG A C 1
ATOM 3084 O O . ARG A 1 390 ? -18.453 -18.156 -13 1 93.19 390 ARG A O 1
ATOM 3091 N N . PHE A 1 391 ? -16.859 -16.688 -13.398 1 95.88 391 PHE A N 1
ATOM 3092 C CA . PHE A 1 391 ? -15.828 -17.5 -12.766 1 95.88 391 PHE A CA 1
ATOM 3093 C C . PHE A 1 391 ? -16.172 -17.766 -11.305 1 95.88 391 PHE A C 1
ATOM 3095 O O . PHE A 1 391 ? -16.156 -18.922 -10.867 1 95.88 391 PHE A O 1
ATOM 3102 N N . PHE A 1 392 ? -16.562 -16.719 -10.602 1 96.5 392 PHE A N 1
ATOM 3103 C CA . PHE A 1 392 ? -16.891 -16.812 -9.18 1 96.5 392 PHE A CA 1
ATOM 3104 C C . PHE A 1 392 ? -18.094 -17.703 -8.961 1 96.5 392 PHE A C 1
ATOM 3106 O O . PHE A 1 392 ? -18.094 -18.562 -8.07 1 96.5 392 PHE A O 1
ATOM 3113 N N . ARG A 1 393 ? -19.062 -17.5 -9.688 1 95.56 393 ARG A N 1
ATOM 3114 C CA . ARG A 1 393 ? -20.297 -18.281 -9.555 1 95.56 393 ARG A CA 1
ATOM 3115 C C . ARG A 1 393 ? -20.031 -19.766 -9.82 1 95.56 393 ARG A C 1
ATOM 3117 O O . ARG A 1 393 ? -20.531 -20.625 -9.094 1 95.56 393 ARG A O 1
ATOM 3124 N N . PHE A 1 394 ? -19.312 -20.047 -10.836 1 96.25 394 PHE A N 1
ATOM 3125 C CA . PHE A 1 394 ? -19.016 -21.422 -11.18 1 96.25 394 PHE A CA 1
ATOM 3126 C C . PHE A 1 394 ? -18.25 -22.109 -10.047 1 96.25 394 PHE A C 1
ATOM 3128 O O . PHE A 1 394 ? -18.578 -23.234 -9.664 1 96.25 394 PHE A O 1
ATOM 3135 N N . MET A 1 395 ? -17.25 -21.438 -9.5 1 97.81 395 MET A N 1
ATOM 3136 C CA . MET A 1 395 ? -16.438 -22.031 -8.445 1 97.81 395 MET A CA 1
ATOM 3137 C C . MET A 1 395 ? -17.25 -22.203 -7.164 1 97.81 395 MET A C 1
ATOM 3139 O O . MET A 1 395 ? -17.156 -23.234 -6.492 1 97.81 395 MET A O 1
ATOM 3143 N N . SER A 1 396 ? -18.125 -21.234 -6.82 1 96.5 396 SER A N 1
ATOM 3144 C CA . SER A 1 396 ? -18.797 -21.219 -5.527 1 96.5 396 SER A CA 1
ATOM 3145 C C . SER A 1 396 ? -20.062 -22.062 -5.547 1 96.5 396 SER A C 1
ATOM 3147 O O . SER A 1 396 ? -20.609 -22.391 -4.496 1 96.5 396 SER A O 1
ATOM 3149 N N . THR A 1 397 ? -20.547 -22.438 -6.766 1 94.31 397 THR A N 1
ATOM 3150 C CA . THR A 1 397 ? -21.797 -23.172 -6.816 1 94.31 397 THR A CA 1
ATOM 3151 C C . THR A 1 397 ? -21.594 -24.562 -7.414 1 94.31 397 THR A C 1
ATOM 3153 O O . THR A 1 397 ? -22.328 -25.5 -7.066 1 94.31 397 THR A O 1
ATOM 3156 N N . THR A 1 398 ? -20.672 -24.688 -8.312 1 94.5 398 THR A N 1
ATOM 3157 C CA . THR A 1 398 ? -20.516 -25.938 -9.039 1 94.5 398 THR A CA 1
ATOM 3158 C C . THR A 1 398 ? -19.312 -26.719 -8.5 1 94.5 398 THR A C 1
ATOM 3160 O O . THR A 1 398 ? -19.422 -27.922 -8.242 1 94.5 398 THR A O 1
ATOM 3163 N N . VAL A 1 399 ? -18.234 -26.062 -8.289 1 97.69 399 VAL A N 1
ATOM 3164 C CA . VAL A 1 399 ? -17 -26.766 -7.957 1 97.69 399 VAL A CA 1
ATOM 3165 C C . VAL A 1 399 ? -16.969 -27.062 -6.461 1 97.69 399 VAL A C 1
ATOM 3167 O O . VAL A 1 399 ? -16.781 -28.219 -6.055 1 97.69 399 VAL A O 1
ATOM 3170 N N . PHE A 1 400 ? -17.125 -26 -5.629 1 97.62 400 PHE A N 1
ATOM 3171 C CA . PHE A 1 400 ? -17.062 -26.156 -4.184 1 97.62 400 PHE A CA 1
ATOM 3172 C C . PHE A 1 400 ? -18.438 -26.047 -3.561 1 97.62 400 PHE A C 1
ATOM 3174 O O . PHE A 1 400 ? -19.234 -25.172 -3.941 1 97.62 400 PHE A O 1
ATOM 3181 N N . ARG A 1 401 ? -18.719 -26.953 -2.625 1 95.12 401 ARG A N 1
ATOM 3182 C CA . ARG A 1 401 ? -20.016 -26.969 -1.956 1 95.12 401 ARG A CA 1
ATOM 3183 C C . ARG A 1 401 ? -19.859 -27.125 -0.448 1 95.12 401 ARG A C 1
ATOM 3185 O O . ARG A 1 401 ? -18.812 -27.594 0.022 1 95.12 401 ARG A O 1
ATOM 3192 N N . LYS A 1 402 ? -20.891 -26.688 0.308 1 90.81 402 LYS A N 1
ATOM 3193 C CA . LYS A 1 402 ? -20.922 -26.797 1.763 1 90.81 402 LYS A CA 1
ATOM 3194 C C . LYS A 1 402 ? -21.453 -28.156 2.195 1 90.81 402 LYS A C 1
ATOM 3196 O O . LYS A 1 402 ? -22.406 -28.672 1.601 1 90.81 402 LYS A O 1
ATOM 3201 N N . THR A 1 403 ? -20.703 -28.766 3.068 1 80 403 THR A N 1
ATOM 3202 C CA . THR A 1 403 ? -21.234 -30 3.637 1 80 403 THR A CA 1
ATOM 3203 C C . THR A 1 403 ? -22.078 -29.703 4.867 1 80 403 THR A C 1
ATOM 3205 O O . THR A 1 403 ? -21.812 -28.75 5.602 1 80 403 THR A O 1
ATOM 3208 N N . SER A 1 404 ? -23.297 -30.125 4.926 1 62.47 404 SER A N 1
ATOM 3209 C CA . SER A 1 404 ? -24.125 -30.047 6.133 1 62.47 404 SER A CA 1
ATOM 3210 C C . SER A 1 404 ? -23.438 -30.75 7.301 1 62.47 404 SER A C 1
ATOM 3212 O O . SER A 1 404 ? -23.812 -30.531 8.461 1 62.47 404 SER A O 1
ATOM 3214 N N . CYS A 1 405 ? -22.609 -31.781 7.102 1 52.59 405 CYS A N 1
ATOM 3215 C CA . CYS A 1 405 ? -22.156 -32.656 8.188 1 52.59 405 CYS A CA 1
ATOM 3216 C C . CYS A 1 405 ? -20.781 -32.219 8.688 1 52.59 405 CYS A C 1
ATOM 3218 O O . CYS A 1 405 ? -20 -31.625 7.941 1 52.59 405 CYS A O 1
ATOM 3220 N N . ASP A 1 406 ? -20.453 -32.125 10.016 1 49.31 406 ASP A N 1
ATOM 3221 C CA . ASP A 1 406 ? -19.188 -31.938 10.719 1 49.31 406 ASP A CA 1
ATOM 3222 C C . ASP A 1 406 ? -18.062 -32.75 10.086 1 49.31 406 ASP A C 1
ATOM 3224 O O . ASP A 1 406 ? -18.062 -34 10.188 1 49.31 406 ASP A O 1
ATOM 3228 N N . ILE A 1 407 ? -17.453 -32.406 9.156 1 49.59 407 ILE A N 1
ATOM 3229 C CA . ILE A 1 407 ? -16.391 -33.094 8.438 1 49.59 407 ILE A CA 1
ATOM 3230 C C . ILE A 1 407 ? -15.328 -33.594 9.43 1 49.59 407 ILE A C 1
ATOM 3232 O O . ILE A 1 407 ? -14.492 -34.438 9.094 1 49.59 407 ILE A O 1
ATOM 3236 N N . GLU A 1 408 ? -14.969 -32.844 10.477 1 45.56 408 GLU A N 1
ATOM 3237 C CA . GLU A 1 408 ? -13.992 -33.344 11.438 1 45.56 408 GLU A CA 1
ATOM 3238 C C . GLU A 1 408 ? -14.234 -34.812 11.781 1 45.56 408 GLU A C 1
ATOM 3240 O O . GLU A 1 408 ? -13.289 -35.562 12.016 1 45.56 408 GLU A O 1
ATOM 3245 N N . ILE A 1 409 ? -15.352 -35.188 11.891 1 41.09 409 ILE A N 1
ATOM 3246 C CA . ILE A 1 409 ? -15.664 -36.562 12.297 1 41.09 409 ILE A CA 1
ATOM 3247 C C . ILE A 1 409 ? -15.266 -37.531 11.195 1 41.09 409 ILE A C 1
ATOM 3249 O O . ILE A 1 409 ? -14.867 -38.688 11.477 1 41.09 409 ILE A O 1
ATOM 3253 N N . ILE A 1 410 ? -15.25 -37.219 10.031 1 39.91 410 ILE A N 1
ATOM 3254 C CA . ILE A 1 410 ? -14.992 -38.156 8.961 1 39.91 410 ILE A CA 1
ATOM 3255 C C . ILE A 1 410 ? -13.484 -38.344 8.781 1 39.91 410 ILE A C 1
ATOM 3257 O O . ILE A 1 410 ? -13.016 -39.406 8.422 1 39.91 410 ILE A O 1
ATOM 3261 N N . LEU A 1 411 ? -12.656 -37.344 8.914 1 44.03 411 LEU A N 1
ATOM 3262 C CA . LEU A 1 411 ? -11.227 -37.469 8.648 1 44.03 411 LEU A CA 1
ATOM 3263 C C . LEU A 1 411 ? -10.516 -38.188 9.781 1 44.03 411 LEU A C 1
ATOM 3265 O O . LEU A 1 411 ? -9.312 -38.438 9.703 1 44.03 411 LEU A O 1
ATOM 3269 N N . LYS A 1 412 ? -11.164 -38.438 11 1 39.28 412 LYS A N 1
ATOM 3270 C CA . LYS A 1 412 ? -10.672 -39.344 12.039 1 39.28 412 LYS A CA 1
ATOM 3271 C C . LYS A 1 412 ? -11.078 -40.781 11.75 1 39.28 412 LYS A C 1
ATOM 3273 O O . LYS A 1 412 ? -12.234 -41.031 11.406 1 39.28 412 LYS A O 1
ATOM 3278 N N . MET B 1 1 ? -23.438 70.25 -8.672 1 26.83 1 MET B N 1
ATOM 3279 C CA . MET B 1 1 ? -23.688 69.25 -7.648 1 26.83 1 MET B CA 1
ATOM 3280 C C . MET B 1 1 ? -22.688 68.125 -7.738 1 26.83 1 MET B C 1
ATOM 3282 O O . MET B 1 1 ? -22.625 67.375 -8.75 1 26.83 1 MET B O 1
ATOM 3286 N N . PRO B 1 2 ? -21.391 68.125 -7.172 1 33.28 2 PRO B N 1
ATOM 3287 C CA . PRO B 1 2 ? -20.25 67.25 -7.438 1 33.28 2 PRO B CA 1
ATOM 3288 C C . PRO B 1 2 ? -20.5 65.812 -7.008 1 33.28 2 PRO B C 1
ATOM 3290 O O . PRO B 1 2 ? -21.094 65.562 -5.953 1 33.28 2 PRO B O 1
ATOM 3293 N N . SER B 1 3 ? -21.047 64.938 -7.926 1 29.91 3 SER B N 1
ATOM 3294 C CA . SER B 1 3 ? -21.328 63.469 -7.77 1 29.91 3 SER B CA 1
ATOM 3295 C C . SER B 1 3 ? -20.125 62.75 -7.156 1 29.91 3 SER B C 1
ATOM 3297 O O . SER B 1 3 ? -19.078 62.656 -7.781 1 29.91 3 SER B O 1
ATOM 3299 N N . SER B 1 4 ? -19.766 62.938 -5.828 1 29.77 4 SER B N 1
ATOM 3300 C CA . SER B 1 4 ? -18.719 62.281 -5.031 1 29.77 4 SER B CA 1
ATOM 3301 C C . SER B 1 4 ? -18.766 60.781 -5.168 1 29.77 4 SER B C 1
ATOM 3303 O O . SER B 1 4 ? -19.703 60.125 -4.691 1 29.77 4 SER B O 1
ATOM 3305 N N . SER B 1 5 ? -18.5 60.156 -6.348 1 32.53 5 SER B N 1
ATOM 3306 C CA . SER B 1 5 ? -18.359 58.719 -6.664 1 32.53 5 SER B CA 1
ATOM 3307 C C . SER B 1 5 ? -17.469 58.031 -5.645 1 32.53 5 SER B C 1
ATOM 3309 O O . SER B 1 5 ? -16.25 58.188 -5.656 1 32.53 5 SER B O 1
ATOM 3311 N N . GLY B 1 6 ? -17.75 58.062 -4.316 1 32.25 6 GLY B N 1
ATOM 3312 C CA . GLY B 1 6 ? -17.047 57.344 -3.275 1 32.25 6 GLY B CA 1
ATOM 3313 C C . GLY B 1 6 ? -16.734 55.906 -3.65 1 32.25 6 GLY B C 1
ATOM 3314 O O . GLY B 1 6 ? -17.641 55.094 -3.828 1 32.25 6 GLY B O 1
ATOM 3315 N N . GLN B 1 7 ? -15.742 55.688 -4.508 1 36.47 7 GLN B N 1
ATOM 3316 C CA . GLN B 1 7 ? -15.242 54.344 -4.789 1 36.47 7 GLN B CA 1
ATOM 3317 C C . GLN B 1 7 ? -15.18 53.5 -3.516 1 36.47 7 GLN B C 1
ATOM 3319 O O . GLN B 1 7 ? -14.641 53.938 -2.502 1 36.47 7 GLN B O 1
ATOM 3324 N N . PRO B 1 8 ? -16.141 52.656 -3.195 1 40.5 8 PRO B N 1
ATOM 3325 C CA . PRO B 1 8 ? -16.109 51.812 -2.004 1 40.5 8 PRO B CA 1
ATOM 3326 C C . PRO B 1 8 ? -14.703 51.312 -1.684 1 40.5 8 PRO B C 1
ATOM 3328 O O . PRO B 1 8 ? -13.875 51.156 -2.588 1 40.5 8 PRO B O 1
ATOM 3331 N N . ALA B 1 9 ? -14.039 51.656 -0.63 1 42.44 9 ALA B N 1
ATOM 3332 C CA . ALA B 1 9 ? -12.797 51.188 -0.006 1 42.44 9 ALA B CA 1
ATOM 3333 C C . ALA B 1 9 ? -12.562 49.719 -0.261 1 42.44 9 ALA B C 1
ATOM 3335 O O . ALA B 1 9 ? -13.297 48.875 0.254 1 42.44 9 ALA B O 1
ATOM 3336 N N . HIS B 1 10 ? -12.344 49.219 -1.483 1 45.94 10 HIS B N 1
ATOM 3337 C CA . HIS B 1 10 ? -11.906 47.875 -1.853 1 45.94 10 HIS B CA 1
ATOM 3338 C C . HIS B 1 10 ? -10.914 47.312 -0.839 1 45.94 10 HIS B C 1
ATOM 3340 O O . HIS B 1 10 ? -9.891 47.938 -0.563 1 45.94 10 HIS B O 1
ATOM 3346 N N . GLY B 1 11 ? -11.367 46.656 0.254 1 51.53 11 GLY B N 1
ATOM 3347 C CA . GLY B 1 11 ? -10.547 46 1.27 1 51.53 11 GLY B CA 1
ATOM 3348 C C . GLY B 1 11 ? -9.297 45.375 0.705 1 51.53 11 GLY B C 1
ATOM 3349 O O . GLY B 1 11 ? -9.164 45.219 -0.511 1 51.53 11 GLY B O 1
ATOM 3350 N N . LYS B 1 12 ? -8.172 45.312 1.535 1 63.34 12 LYS B N 1
ATOM 3351 C CA . LYS B 1 12 ? -6.844 44.75 1.28 1 63.34 12 LYS B CA 1
ATOM 3352 C C . LYS B 1 12 ? -6.941 43.312 0.743 1 63.34 12 LYS B C 1
ATOM 3354 O O . LYS B 1 12 ? -7.629 42.469 1.324 1 63.34 12 LYS B O 1
ATOM 3359 N N . LYS B 1 13 ? -6.707 43.125 -0.611 1 68.94 13 LYS B N 1
ATOM 3360 C CA . LYS B 1 13 ? -6.73 41.844 -1.323 1 68.94 13 LYS B CA 1
ATOM 3361 C C . LYS B 1 13 ? -5.367 41.188 -1.264 1 68.94 13 LYS B C 1
ATOM 3363 O O . LYS B 1 13 ? -4.332 41.812 -1.438 1 68.94 13 LYS B O 1
ATOM 3368 N N . ILE B 1 14 ? -5.223 40.031 -0.771 1 68.75 14 ILE B N 1
ATOM 3369 C CA . ILE B 1 14 ? -4.059 39.156 -0.857 1 68.75 14 ILE B CA 1
ATOM 3370 C C . ILE B 1 14 ? -4.383 37.969 -1.733 1 68.75 14 ILE B C 1
ATOM 3372 O O . ILE B 1 14 ? -5.125 37.062 -1.319 1 68.75 14 ILE B O 1
ATOM 3376 N N . GLY B 1 15 ? -3.877 37.906 -2.986 1 70.62 15 GLY B N 1
ATOM 3377 C CA . GLY B 1 15 ? -4.258 36.844 -3.908 1 70.62 15 GLY B CA 1
ATOM 3378 C C . GLY B 1 15 ? -5.738 36.844 -4.242 1 70.62 15 GLY B C 1
ATOM 3379 O O . GLY B 1 15 ? -6.273 37.875 -4.691 1 70.62 15 GLY B O 1
ATOM 3380 N N . HIS B 1 16 ? -6.363 35.75 -3.945 1 78.5 16 HIS B N 1
ATOM 3381 C CA . HIS B 1 16 ? -7.789 35.594 -4.223 1 78.5 16 HIS B CA 1
ATOM 3382 C C . HIS B 1 16 ? -8.625 35.938 -2.992 1 78.5 16 HIS B C 1
ATOM 3384 O O . HIS B 1 16 ? -9.852 35.906 -3.037 1 78.5 16 HIS B O 1
ATOM 3390 N N . ARG B 1 17 ? -7.941 36.344 -1.962 1 82.81 17 ARG B N 1
ATOM 3391 C CA . ARG B 1 17 ? -8.617 36.656 -0.702 1 82.81 17 ARG B CA 1
ATOM 3392 C C . ARG B 1 17 ? -8.906 38.125 -0.579 1 82.81 17 ARG B C 1
ATOM 3394 O O . ARG B 1 17 ? -8.086 38.969 -0.962 1 82.81 17 ARG B O 1
ATOM 3401 N N . GLY B 1 18 ? -10.148 38.469 -0.196 1 79.75 18 GLY B N 1
ATOM 3402 C CA . GLY B 1 18 ? -10.547 39.844 0.059 1 79.75 18 GLY B CA 1
ATOM 3403 C C . GLY B 1 18 ? -11.453 39.969 1.266 1 79.75 18 GLY B C 1
ATOM 3404 O O . GLY B 1 18 ? -11.875 38.969 1.855 1 79.75 18 GLY B O 1
ATOM 3405 N N . VAL B 1 19 ? -11.508 41.156 1.837 1 79.12 19 VAL B N 1
ATOM 3406 C CA . VAL B 1 19 ? -12.461 41.469 2.896 1 79.12 19 VAL B CA 1
ATOM 3407 C C . VAL B 1 19 ? -13.484 42.469 2.385 1 79.12 19 VAL B C 1
ATOM 3409 O O . VAL B 1 19 ? -13.117 43.531 1.854 1 79.12 19 VAL B O 1
ATOM 3412 N N . ASP B 1 20 ? -14.727 42.094 2.447 1 77.31 20 ASP B N 1
ATOM 3413 C CA . ASP B 1 20 ? -15.758 42.969 1.92 1 77.31 20 ASP B CA 1
ATOM 3414 C C . ASP B 1 20 ? -16.078 44.094 2.9 1 77.31 20 ASP B C 1
ATOM 3416 O O . ASP B 1 20 ? -15.438 44.219 3.949 1 77.31 20 ASP B O 1
ATOM 3420 N N . ALA B 1 21 ? -16.984 44.906 2.557 1 71.62 21 ALA B N 1
ATOM 3421 C CA . ALA B 1 21 ? -17.328 46.094 3.314 1 71.62 21 ALA B CA 1
ATOM 3422 C C . ALA B 1 21 ? -17.875 45.75 4.695 1 71.62 21 ALA B C 1
ATOM 3424 O O . ALA B 1 21 ? -17.703 46.5 5.648 1 71.62 21 ALA B O 1
ATOM 3425 N N . SER B 1 22 ? -18.453 44.656 4.801 1 77.69 22 SER B N 1
ATOM 3426 C CA . SER B 1 22 ? -19.031 44.219 6.066 1 77.69 22 SER B CA 1
ATOM 3427 C C . SER B 1 22 ? -17.984 43.531 6.953 1 77.69 22 SER B C 1
ATOM 3429 O O . SER B 1 22 ? -18.266 43.219 8.109 1 77.69 22 SER B O 1
ATOM 3431 N N . GLY B 1 23 ? -16.812 43.281 6.391 1 77.75 23 GLY B N 1
ATOM 3432 C CA . GLY B 1 23 ? -15.75 42.656 7.164 1 77.75 23 GLY B CA 1
ATOM 3433 C C . GLY B 1 23 ? -15.625 41.156 6.93 1 77.75 23 GLY B C 1
ATOM 3434 O O . GLY B 1 23 ? -14.781 40.5 7.535 1 77.75 23 GLY B O 1
ATOM 3435 N N . GLU B 1 24 ? -16.516 40.75 6.086 1 84.31 24 GLU B N 1
ATOM 3436 C CA . GLU B 1 24 ? -16.469 39.312 5.828 1 84.31 24 GLU B CA 1
ATOM 3437 C C . GLU B 1 24 ? -15.414 38.969 4.781 1 84.31 24 GLU B C 1
ATOM 3439 O O . GLU B 1 24 ? -15.266 39.656 3.783 1 84.31 24 GLU B O 1
ATOM 3444 N N . THR B 1 25 ? -14.688 37.938 5.094 1 86.06 25 THR B N 1
ATOM 3445 C CA . THR B 1 25 ? -13.648 37.5 4.18 1 86.06 25 THR B CA 1
ATOM 3446 C C . THR B 1 25 ? -14.258 36.844 2.939 1 86.06 25 THR B C 1
ATOM 3448 O O . THR B 1 25 ? -15.266 36.156 3.033 1 86.06 25 THR B O 1
ATOM 3451 N N . THR B 1 26 ? -13.742 37.156 1.779 1 85.94 26 THR B N 1
ATOM 3452 C CA . THR B 1 26 ? -14.125 36.5 0.53 1 85.94 26 THR B CA 1
ATOM 3453 C C . THR B 1 26 ? -12.93 35.812 -0.107 1 85.94 26 THR B C 1
ATOM 3455 O O . THR B 1 26 ? -11.789 36.25 0.035 1 85.94 26 THR B O 1
ATOM 3458 N N . TYR B 1 27 ? -13.156 34.688 -0.603 1 88.31 27 TYR B N 1
ATOM 3459 C CA . TYR B 1 27 ? -12.164 33.938 -1.367 1 88.31 27 TYR B CA 1
ATOM 3460 C C . TYR B 1 27 ? -12.711 33.562 -2.738 1 88.31 27 TYR B C 1
ATOM 3462 O O . TYR B 1 27 ? -13.711 32.844 -2.84 1 88.31 27 TYR B O 1
ATOM 3470 N N . LYS B 1 28 ? -12.125 34.062 -3.838 1 90 28 LYS B N 1
ATOM 3471 C CA . LYS B 1 28 ? -12.594 33.844 -5.203 1 90 28 LYS B CA 1
ATOM 3472 C C . LYS B 1 28 ? -14.07 34.25 -5.336 1 90 28 LYS B C 1
ATOM 3474 O O . LYS B 1 28 ? -14.875 33.469 -5.867 1 90 28 LYS B O 1
ATOM 3479 N N . LYS B 1 29 ? -14.406 35.25 -4.727 1 84.25 29 LYS B N 1
ATOM 3480 C CA . LYS B 1 29 ? -15.711 35.906 -4.809 1 84.25 29 LYS B CA 1
ATOM 3481 C C . LYS B 1 29 ? -16.766 35.125 -4.027 1 84.25 29 LYS B C 1
ATOM 3483 O O . LYS B 1 29 ? -17.969 35.312 -4.219 1 84.25 29 LYS B O 1
ATOM 3488 N N . THR B 1 30 ? -16.344 34.219 -3.232 1 90.06 30 THR B N 1
ATOM 3489 C CA . THR B 1 30 ? -17.234 33.469 -2.338 1 90.06 30 THR B CA 1
ATOM 3490 C C . THR B 1 30 ? -17 33.875 -0.887 1 90.06 30 THR B C 1
ATOM 3492 O O . THR B 1 30 ? -15.867 33.906 -0.413 1 90.06 30 THR B O 1
ATOM 3495 N N . THR B 1 31 ? -18.047 34.188 -0.273 1 90.69 31 THR B N 1
ATOM 3496 C CA . THR B 1 31 ? -17.922 34.625 1.114 1 90.69 31 THR B CA 1
ATOM 3497 C C . THR B 1 31 ? -17.5 33.469 2.01 1 90.69 31 THR B C 1
ATOM 3499 O O . THR B 1 31 ? -17.766 32.281 1.696 1 90.69 31 THR B O 1
ATOM 3502 N N . SER B 1 32 ? -16.891 33.781 3.1 1 91.94 32 SER B N 1
ATOM 3503 C CA . SER B 1 32 ? -16.469 32.75 4.062 1 91.94 32 SER B CA 1
ATOM 3504 C C . SER B 1 32 ? -17.672 31.953 4.582 1 91.94 32 SER B C 1
ATOM 3506 O O . SER B 1 32 ? -17.578 30.734 4.754 1 91.94 32 SER B O 1
ATOM 3508 N N . SER B 1 33 ? -18.766 32.625 4.82 1 92.88 33 SER B N 1
ATOM 3509 C CA . SER B 1 33 ? -19.969 31.953 5.312 1 92.88 33 SER B CA 1
ATOM 3510 C C . SER B 1 33 ? -20.484 30.953 4.289 1 92.88 33 SER B C 1
ATOM 3512 O O . SER B 1 33 ? -20.859 29.828 4.645 1 92.88 33 SER B O 1
ATOM 3514 N N . ALA B 1 34 ? -20.516 31.359 3.068 1 94.31 34 ALA B N 1
ATOM 3515 C CA . ALA B 1 34 ? -20.984 30.469 2.004 1 94.31 34 ALA B CA 1
ATOM 3516 C C . ALA B 1 34 ? -20.047 29.281 1.821 1 94.31 34 ALA B C 1
ATOM 3518 O O . ALA B 1 34 ? -20.484 28.156 1.581 1 94.31 34 ALA B O 1
ATOM 3519 N N . LEU B 1 35 ? -18.797 29.562 1.893 1 95.5 35 LEU B N 1
ATOM 3520 C CA . LEU B 1 35 ? -17.797 28.516 1.71 1 95.5 35 LEU B CA 1
ATOM 3521 C C . LEU B 1 35 ? -17.875 27.5 2.844 1 95.5 35 LEU B C 1
ATOM 3523 O O . LEU B 1 35 ? -17.859 26.281 2.6 1 95.5 35 LEU B O 1
ATOM 3527 N N . LYS B 1 36 ? -17.953 27.969 4.082 1 96.81 36 LYS B N 1
ATOM 3528 C CA . LYS B 1 36 ? -18.109 27.078 5.223 1 96.81 36 LYS B CA 1
ATOM 3529 C C . LYS B 1 36 ? -19.344 26.188 5.07 1 96.81 36 LYS B C 1
ATOM 3531 O O . LYS B 1 36 ? -19.297 24.984 5.305 1 96.81 36 LYS B O 1
ATOM 3536 N N . GLY B 1 37 ? -20.406 26.828 4.691 1 96.56 37 GLY B N 1
ATOM 3537 C CA . GLY B 1 37 ? -21.641 26.094 4.484 1 96.56 37 GLY B CA 1
ATOM 3538 C C . GLY B 1 37 ? -21.516 25.031 3.408 1 96.56 37 GLY B C 1
ATOM 3539 O O . GLY B 1 37 ? -21.969 23.891 3.594 1 96.56 37 GLY B O 1
ATOM 3540 N N . ALA B 1 38 ? -20.953 25.422 2.281 1 97.19 38 ALA B N 1
ATOM 3541 C CA . ALA B 1 38 ? -20.766 24.484 1.167 1 97.19 38 ALA B CA 1
ATOM 3542 C C . ALA B 1 38 ? -19.906 23.297 1.575 1 97.19 38 ALA B C 1
ATOM 3544 O O . ALA B 1 38 ? -20.188 22.156 1.206 1 97.19 38 ALA B O 1
ATOM 3545 N N . ILE B 1 39 ? -18.844 23.578 2.312 1 97.88 39 ILE B N 1
ATOM 3546 C CA . ILE B 1 39 ? -17.938 22.547 2.785 1 97.88 39 ILE B CA 1
ATOM 3547 C C . ILE B 1 39 ? -18.703 21.547 3.662 1 97.88 39 ILE B C 1
ATOM 3549 O O . ILE B 1 39 ? -18.609 20.344 3.461 1 97.88 39 ILE B O 1
ATOM 3553 N N . GLN B 1 40 ? -19.438 22.062 4.59 1 98.25 40 GLN B N 1
ATOM 3554 C CA . GLN B 1 40 ? -20.125 21.219 5.555 1 98.25 40 GLN B CA 1
ATOM 3555 C C . GLN B 1 40 ? -21.234 20.406 4.883 1 98.25 40 GLN B C 1
ATOM 3557 O O . GLN B 1 40 ? -21.391 19.219 5.152 1 98.25 40 GLN B O 1
ATOM 3562 N N . LEU B 1 41 ? -22 21.016 3.973 1 97.69 41 LEU B N 1
ATOM 3563 C CA . LEU B 1 41 ? -23.031 20.312 3.24 1 97.69 41 LEU B CA 1
ATOM 3564 C C . LEU B 1 41 ? -22.438 19.234 2.344 1 97.69 41 LEU B C 1
ATOM 3566 O O . LEU B 1 41 ? -22.922 18.094 2.309 1 97.69 41 LEU B O 1
ATOM 3570 N N . GLY B 1 42 ? -21.391 19.609 1.634 1 98 42 GLY B N 1
ATOM 3571 C CA . GLY B 1 42 ? -20.75 18.688 0.719 1 98 42 GLY B CA 1
ATOM 3572 C C . GLY B 1 42 ? -20.141 17.469 1.416 1 98 42 GLY B C 1
ATOM 3573 O O . GLY B 1 42 ? -20.391 16.328 1.016 1 98 42 GLY B O 1
ATOM 3574 N N . ILE B 1 43 ? -19.328 17.734 2.453 1 98.38 43 ILE B N 1
ATOM 3575 C CA . ILE B 1 43 ? -18.688 16.656 3.195 1 98.38 43 ILE B CA 1
ATOM 3576 C C . ILE B 1 43 ? -19.75 15.781 3.865 1 98.38 43 ILE B C 1
ATOM 3578 O O . ILE B 1 43 ? -19.656 14.555 3.855 1 98.38 43 ILE B O 1
ATOM 3582 N N . GLY B 1 44 ? -20.781 16.438 4.441 1 97.12 44 GLY B N 1
ATOM 3583 C CA . GLY B 1 44 ? -21.859 15.688 5.051 1 97.12 44 GLY B CA 1
ATOM 3584 C C . GLY B 1 44 ? -22.516 14.703 4.102 1 97.12 44 GLY B C 1
ATOM 3585 O O . GLY B 1 44 ? -22.719 13.539 4.453 1 97.12 44 GLY B O 1
ATOM 3586 N N . TYR B 1 45 ? -22.766 15.141 2.936 1 95.25 45 TYR B N 1
ATOM 3587 C CA . TYR B 1 45 ? -23.422 14.297 1.938 1 95.25 45 TYR B CA 1
ATOM 3588 C C . TYR B 1 45 ? -22.484 13.172 1.485 1 95.25 45 TYR B C 1
ATOM 3590 O O . TYR B 1 45 ? -22.891 12.008 1.442 1 95.25 45 TYR B O 1
ATOM 3598 N N . THR B 1 46 ? -21.297 13.477 1.113 1 95.44 46 THR B N 1
ATOM 3599 C CA . THR B 1 46 ? -20.391 12.523 0.483 1 95.44 46 THR B CA 1
ATOM 3600 C C . THR B 1 46 ? -19.969 11.445 1.475 1 95.44 46 THR B C 1
ATOM 3602 O O . THR B 1 46 ? -19.938 10.258 1.137 1 95.44 46 THR B O 1
ATOM 3605 N N . VAL B 1 47 ? -19.578 11.875 2.65 1 96.12 47 VAL B N 1
ATOM 3606 C CA . VAL B 1 47 ? -19.141 10.914 3.662 1 96.12 47 VAL B CA 1
ATOM 3607 C C . VAL B 1 47 ? -20.328 10.062 4.105 1 96.12 47 VAL B C 1
ATOM 3609 O O . VAL B 1 47 ? -20.203 8.852 4.316 1 96.12 47 VAL B O 1
ATOM 3612 N N . GLY B 1 48 ? -21.531 10.688 4.219 1 93.5 48 GLY B N 1
ATOM 3613 C CA . GLY B 1 48 ? -22.734 9.938 4.539 1 93.5 48 GLY B CA 1
ATOM 3614 C C . GLY B 1 48 ? -23.094 8.898 3.492 1 93.5 48 GLY B C 1
ATOM 3615 O O . GLY B 1 48 ? -23.391 7.754 3.828 1 93.5 48 GLY B O 1
ATOM 3616 N N . ASN B 1 49 ? -23.031 9.273 2.283 1 92.75 49 ASN B N 1
ATOM 3617 C CA . ASN B 1 49 ? -23.344 8.375 1.175 1 92.75 49 ASN B CA 1
ATOM 3618 C C . ASN B 1 49 ? -22.359 7.207 1.102 1 92.75 49 ASN B C 1
ATOM 3620 O O . ASN B 1 49 ? -22.766 6.066 0.863 1 92.75 49 ASN B O 1
ATOM 3624 N N . LEU B 1 50 ? -21.125 7.457 1.266 1 92.88 50 LEU B N 1
ATOM 3625 C CA . LEU B 1 50 ? -20.094 6.418 1.192 1 92.88 50 LEU B CA 1
ATOM 3626 C C . LEU B 1 50 ? -20.266 5.418 2.332 1 92.88 50 LEU B C 1
ATOM 3628 O O . LEU B 1 50 ? -19.984 4.227 2.162 1 92.88 50 LEU B O 1
ATOM 3632 N N . SER B 1 51 ? -20.688 5.91 3.441 1 90.38 51 SER B N 1
ATOM 3633 C CA . SER B 1 51 ? -20.844 5.055 4.609 1 90.38 51 SER B CA 1
ATOM 3634 C C . SER B 1 51 ? -21.969 4.039 4.398 1 90.38 51 SER B C 1
ATOM 3636 O O . SER B 1 51 ? -22.016 3.014 5.078 1 90.38 51 SER B O 1
ATOM 3638 N N . SER B 1 52 ? -22.844 4.32 3.486 1 88.69 52 SER B N 1
ATOM 3639 C CA . SER B 1 52 ? -23.953 3.412 3.189 1 88.69 52 SER B CA 1
ATOM 3640 C C . SER B 1 52 ? -23.516 2.299 2.244 1 88.69 52 SER B C 1
ATOM 3642 O O . SER B 1 52 ? -24.203 1.283 2.111 1 88.69 52 SER B O 1
ATOM 3644 N N . LYS B 1 53 ? -22.422 2.457 1.657 1 88.12 53 LYS B N 1
ATOM 3645 C CA . LYS B 1 53 ? -21.906 1.452 0.737 1 88.12 53 LYS B CA 1
ATOM 3646 C C . LYS B 1 53 ? -21.062 0.416 1.478 1 88.12 53 LYS B C 1
ATOM 3648 O O . LYS B 1 53 ? -20.391 0.739 2.463 1 88.12 53 LYS B O 1
ATOM 3653 N N . PRO B 1 54 ? -21.141 -0.802 0.977 1 83.94 54 PRO B N 1
ATOM 3654 C CA . PRO B 1 54 ? -20.328 -1.83 1.624 1 83.94 54 PRO B CA 1
ATOM 3655 C C . PRO B 1 54 ? -18.828 -1.523 1.559 1 83.94 54 PRO B C 1
ATOM 3657 O O . PRO B 1 54 ? -18.359 -0.992 0.555 1 83.94 54 PRO B O 1
ATOM 3660 N N . GLU B 1 55 ? -18.234 -1.92 2.658 1 85.25 55 GLU B N 1
ATOM 3661 C CA . GLU B 1 55 ? -16.797 -1.707 2.719 1 85.25 55 GLU B CA 1
ATOM 3662 C C . GLU B 1 55 ? -16.062 -2.676 1.803 1 85.25 55 GLU B C 1
ATOM 3664 O O . GLU B 1 55 ? -16.422 -3.846 1.697 1 85.25 55 GLU B O 1
ATOM 3669 N N . ARG B 1 56 ? -15.125 -2.135 1.124 1 86.06 56 ARG B N 1
ATOM 3670 C CA . ARG B 1 56 ? -14.266 -2.938 0.264 1 86.06 56 ARG B CA 1
ATOM 3671 C C . ARG B 1 56 ? -12.82 -2.438 0.316 1 86.06 56 ARG B C 1
ATOM 3673 O O . ARG B 1 56 ? -12.555 -1.355 0.84 1 86.06 56 ARG B O 1
ATOM 3680 N N . ASP B 1 57 ? -11.938 -3.207 -0.183 1 89.81 57 ASP B N 1
ATOM 3681 C CA . ASP B 1 57 ? -10.523 -2.834 -0.211 1 89.81 57 ASP B CA 1
ATOM 3682 C C . ASP B 1 57 ? -10.289 -1.66 -1.157 1 89.81 57 ASP B C 1
ATOM 3684 O O . ASP B 1 57 ? -11.062 -1.438 -2.088 1 89.81 57 ASP B O 1
ATOM 3688 N N . VAL B 1 58 ? -9.297 -0.965 -0.803 1 94.06 58 VAL B N 1
ATOM 3689 C CA . VAL B 1 58 ? -8.867 0.119 -1.679 1 94.06 58 VAL B CA 1
ATOM 3690 C C . VAL B 1 58 ? -8.148 -0.455 -2.9 1 94.06 58 VAL B C 1
ATOM 3692 O O . VAL B 1 58 ? -7.309 -1.35 -2.771 1 94.06 58 VAL B O 1
ATOM 3695 N N . LEU B 1 59 ? -8.531 0.025 -4.023 1 92.31 59 LEU B N 1
ATOM 3696 C CA . LEU B 1 59 ? -7.891 -0.365 -5.277 1 92.31 59 LEU B CA 1
ATOM 3697 C C . LEU B 1 59 ? -7.137 0.81 -5.887 1 92.31 59 LEU B C 1
ATOM 3699 O O . LEU B 1 59 ? -7.391 1.966 -5.539 1 92.31 59 LEU B O 1
ATOM 3703 N N . MET B 1 60 ? -6.273 0.55 -6.805 1 90.31 60 MET B N 1
ATOM 3704 C CA . MET B 1 60 ? -5.453 1.574 -7.445 1 90.31 60 MET B CA 1
ATOM 3705 C C . MET B 1 60 ? -6.324 2.631 -8.109 1 90.31 60 MET B C 1
ATOM 3707 O O . MET B 1 60 ? -6.027 3.824 -8.047 1 90.31 60 MET B O 1
ATOM 3711 N N . GLN B 1 61 ? -7.379 2.213 -8.695 1 91 61 GLN B N 1
ATOM 3712 C CA . GLN B 1 61 ? -8.234 3.141 -9.43 1 91 61 GLN B CA 1
ATOM 3713 C C . GLN B 1 61 ? -8.953 4.098 -8.484 1 91 61 GLN B C 1
ATOM 3715 O O . GLN B 1 61 ? -9.375 5.18 -8.891 1 91 61 GLN B O 1
ATOM 3720 N N . ASP B 1 62 ? -9.078 3.717 -7.285 1 95.19 62 ASP B N 1
ATOM 3721 C CA . ASP B 1 62 ? -9.82 4.508 -6.312 1 95.19 62 ASP B CA 1
ATOM 3722 C C . ASP B 1 62 ? -9.125 5.84 -6.039 1 95.19 62 ASP B C 1
ATOM 3724 O O . ASP B 1 62 ? -9.766 6.805 -5.617 1 95.19 62 ASP B O 1
ATOM 3728 N N . PHE B 1 63 ? -7.793 5.914 -6.266 1 96.12 63 PHE B N 1
ATOM 3729 C CA . PHE B 1 63 ? -7.035 7.125 -5.988 1 96.12 63 PHE B CA 1
ATOM 3730 C C . PHE B 1 63 ? -7.359 8.211 -7.008 1 96.12 63 PHE B C 1
ATOM 3732 O O . PHE B 1 63 ? -7.094 9.391 -6.766 1 96.12 63 PHE B O 1
ATOM 3739 N N . TYR B 1 64 ? -8.016 7.828 -8.133 1 93.69 64 TYR B N 1
ATOM 3740 C CA . TYR B 1 64 ? -8.195 8.781 -9.219 1 93.69 64 TYR B CA 1
ATOM 3741 C C . TYR B 1 64 ? -9.672 9.07 -9.453 1 93.69 64 TYR B C 1
ATOM 3743 O O . TYR B 1 64 ? -10.023 9.844 -10.344 1 93.69 64 TYR B O 1
ATOM 3751 N N . VAL B 1 65 ? -10.477 8.477 -8.641 1 95.81 65 VAL B N 1
ATOM 3752 C CA . VAL B 1 65 ? -11.914 8.672 -8.766 1 95.81 65 VAL B CA 1
ATOM 3753 C C . VAL B 1 65 ? -12.289 10.07 -8.289 1 95.81 65 VAL B C 1
ATOM 3755 O O . VAL B 1 65 ? -11.773 10.555 -7.277 1 95.81 65 VAL B O 1
ATOM 3758 N N . VAL B 1 66 ? -13.109 10.812 -9.07 1 97 66 VAL B N 1
ATOM 3759 C CA . VAL B 1 66 ? -13.688 12.094 -8.695 1 97 66 VAL B CA 1
ATOM 3760 C C . VAL B 1 66 ? -15.211 12.016 -8.766 1 97 66 VAL B C 1
ATOM 3762 O O . VAL B 1 66 ? -15.773 11.625 -9.797 1 97 66 VAL B O 1
ATOM 3765 N N . GLU B 1 67 ? -15.828 12.234 -7.668 1 96.56 67 GLU B N 1
ATOM 3766 C CA . GLU B 1 67 ? -17.297 12.305 -7.625 1 96.56 67 GLU B CA 1
ATOM 3767 C C . GLU B 1 67 ? -17.781 13.742 -7.535 1 96.56 67 GLU B C 1
ATOM 3769 O O . GLU B 1 67 ? -17.141 14.578 -6.879 1 96.56 67 GLU B O 1
ATOM 3774 N N . SER B 1 68 ? -18.875 14.047 -8.211 1 96.94 68 SER B N 1
ATOM 3775 C CA . SER B 1 68 ? -19.422 15.398 -8.242 1 96.94 68 SER B CA 1
ATOM 3776 C C . SER B 1 68 ? -20.922 15.383 -7.949 1 96.94 68 SER B C 1
ATOM 3778 O O . SER B 1 68 ? -21.641 14.492 -8.406 1 96.94 68 SER B O 1
ATOM 3780 N N . ILE B 1 69 ? -21.328 16.312 -7.125 1 97 69 ILE B N 1
ATOM 3781 C CA . ILE B 1 69 ? -22.75 16.469 -6.812 1 97 69 ILE B CA 1
ATOM 3782 C C . ILE B 1 69 ? -23.125 17.938 -6.844 1 97 69 ILE B C 1
ATOM 3784 O O . ILE B 1 69 ? -22.344 18.797 -6.445 1 97 69 ILE B O 1
ATOM 3788 N N . PHE B 1 70 ? -24.312 18.172 -7.387 1 97.44 70 PHE B N 1
ATOM 3789 C CA . PHE B 1 70 ? -24.828 19.531 -7.496 1 97.44 70 PHE B CA 1
ATOM 3790 C C . PHE B 1 70 ? -25.75 19.859 -6.336 1 97.44 70 PHE B C 1
ATOM 3792 O O . PHE B 1 70 ? -26.641 19.062 -6.004 1 97.44 70 PHE B O 1
ATOM 3799 N N . PHE B 1 71 ? -25.516 21.031 -5.645 1 97.81 71 PHE B N 1
ATOM 3800 C CA . PHE B 1 71 ? -26.328 21.531 -4.547 1 97.81 71 PHE B CA 1
ATOM 3801 C C . PHE B 1 71 ? -27.047 22.812 -4.957 1 97.81 71 PHE B C 1
ATOM 3803 O O . PHE B 1 71 ? -26.562 23.906 -4.727 1 97.81 71 PHE B O 1
ATOM 3810 N N . PRO B 1 72 ? -28.266 22.625 -5.535 1 96.88 72 PRO B N 1
ATOM 3811 C CA . PRO B 1 72 ? -29.062 23.828 -5.785 1 96.88 72 PRO B CA 1
ATOM 3812 C C . PRO B 1 72 ? -29.641 24.438 -4.504 1 96.88 72 PRO B C 1
ATOM 3814 O O . PRO B 1 72 ? -30.016 23.703 -3.586 1 96.88 72 PRO B O 1
ATOM 3817 N N . SER B 1 73 ? -29.703 25.766 -4.461 1 95.69 73 SER B N 1
ATOM 3818 C CA . SER B 1 73 ? -30.203 26.453 -3.281 1 95.69 73 SER B CA 1
ATOM 3819 C C . SER B 1 73 ? -31.625 25.984 -2.938 1 95.69 73 SER B C 1
ATOM 3821 O O . SER B 1 73 ? -31.984 25.906 -1.763 1 95.69 73 SER B O 1
ATOM 3823 N N . GLU B 1 74 ? -32.406 25.609 -3.928 1 96.56 74 GLU B N 1
ATOM 3824 C CA . GLU B 1 74 ? -33.781 25.188 -3.729 1 96.56 74 GLU B CA 1
ATOM 3825 C C . GLU B 1 74 ? -33.844 23.734 -3.277 1 96.56 74 GLU B C 1
ATOM 3827 O O . GLU B 1 74 ? -34.906 23.266 -2.83 1 96.56 74 GLU B O 1
ATOM 3832 N N . GLY B 1 75 ? -32.812 23.078 -3.33 1 95.31 75 GLY B N 1
ATOM 3833 C CA . GLY B 1 75 ? -32.781 21.656 -2.994 1 95.31 75 GLY B CA 1
ATOM 3834 C C . GLY B 1 75 ? -33.062 20.766 -4.176 1 95.31 75 GLY B C 1
ATOM 3835 O O . GLY B 1 75 ? -33.406 21.25 -5.262 1 95.31 75 GLY B O 1
ATOM 3836 N N . SER B 1 76 ? -32.781 19.484 -4.016 1 94.75 76 SER B N 1
ATOM 3837 C CA . SER B 1 76 ? -33.094 18.453 -5.004 1 94.75 76 SER B CA 1
ATOM 3838 C C . SER B 1 76 ? -33.531 17.156 -4.328 1 94.75 76 SER B C 1
ATOM 3840 O O . SER B 1 76 ? -33.75 17.125 -3.115 1 94.75 76 SER B O 1
ATOM 3842 N N . ASN B 1 77 ? -33.75 16.062 -5.113 1 93.25 77 ASN B N 1
ATOM 3843 C CA . ASN B 1 77 ? -34.062 14.75 -4.559 1 93.25 77 ASN B CA 1
ATOM 3844 C C . ASN B 1 77 ? -32.906 14.164 -3.779 1 93.25 77 ASN B C 1
ATOM 3846 O O . ASN B 1 77 ? -33.094 13.312 -2.912 1 93.25 77 ASN B O 1
ATOM 3850 N N . LEU B 1 78 ? -31.75 14.75 -4.035 1 92.5 78 LEU B N 1
ATOM 3851 C CA . LEU B 1 78 ? -30.531 14.18 -3.449 1 92.5 78 LEU B CA 1
ATOM 3852 C C . LEU B 1 78 ? -29.969 15.094 -2.371 1 92.5 78 LEU B C 1
ATOM 3854 O O . LEU B 1 78 ? -29.328 14.625 -1.425 1 92.5 78 LEU B O 1
ATOM 3858 N N . THR B 1 79 ? -30.172 16.406 -2.57 1 95.56 79 THR B N 1
ATOM 3859 C CA . THR B 1 79 ? -29.5 17.344 -1.682 1 95.56 79 THR B CA 1
ATOM 3860 C C . THR B 1 79 ? -30.516 18.297 -1.036 1 95.56 79 THR B C 1
ATOM 3862 O O . THR B 1 79 ? -31.5 18.672 -1.664 1 95.56 79 THR B O 1
ATOM 3865 N N . PRO B 1 80 ? -30.328 18.703 0.188 1 94.62 80 PRO B N 1
ATOM 3866 C CA . PRO B 1 80 ? -31.25 19.594 0.9 1 94.62 80 PRO B CA 1
ATOM 3867 C C . PRO B 1 80 ? -31.172 21.031 0.412 1 94.62 80 PRO B C 1
ATOM 3869 O O . PRO B 1 80 ? -30.172 21.438 -0.164 1 94.62 80 PRO B O 1
ATOM 3872 N N . ALA B 1 81 ? -32.219 21.781 0.705 1 96.69 81 ALA B N 1
ATOM 3873 C CA . ALA B 1 81 ? -32.25 23.219 0.449 1 96.69 81 ALA B CA 1
ATOM 3874 C C . ALA B 1 81 ? -31.297 23.953 1.401 1 96.69 81 ALA B C 1
ATOM 3876 O O . ALA B 1 81 ? -31.031 23.469 2.512 1 96.69 81 ALA B O 1
ATOM 3877 N N . HIS B 1 82 ? -30.766 25.016 0.917 1 95.88 82 HIS B N 1
ATOM 3878 C CA . HIS B 1 82 ? -29.844 25.812 1.716 1 95.88 82 HIS B CA 1
ATOM 3879 C C . HIS B 1 82 ? -29.891 27.281 1.295 1 95.88 82 HIS B C 1
ATOM 3881 O O . HIS B 1 82 ? -30.5 27.625 0.286 1 95.88 82 HIS B O 1
ATOM 3887 N N . HIS B 1 83 ? -29.219 28.188 1.989 1 94.31 83 HIS B N 1
ATOM 3888 C CA . HIS B 1 83 ? -29.328 29.625 1.776 1 94.31 83 HIS B CA 1
ATOM 3889 C C . HIS B 1 83 ? -28.094 30.188 1.065 1 94.31 83 HIS B C 1
ATOM 3891 O O . HIS B 1 83 ? -27.906 31.406 0.997 1 94.31 83 HIS B O 1
ATOM 3897 N N . PHE B 1 84 ? -27.281 29.375 0.542 1 94.19 84 PHE B N 1
ATOM 3898 C CA . PHE B 1 84 ? -26.078 29.781 -0.167 1 94.19 84 PHE B CA 1
ATOM 3899 C C . PHE B 1 84 ? -26.281 29.703 -1.675 1 94.19 84 PHE B C 1
ATOM 3901 O O . PHE B 1 84 ? -27.25 29.094 -2.145 1 94.19 84 PHE B O 1
ATOM 3908 N N . PRO B 1 85 ? -25.453 30.438 -2.422 1 94.69 85 PRO B N 1
ATOM 3909 C CA . PRO B 1 85 ? -25.531 30.25 -3.873 1 94.69 85 PRO B CA 1
ATOM 3910 C C . PRO B 1 85 ? -25.344 28.797 -4.293 1 94.69 85 PRO B C 1
ATOM 3912 O O . PRO B 1 85 ? -24.688 28.016 -3.594 1 94.69 85 PRO B O 1
ATOM 3915 N N . ASP B 1 86 ? -25.859 28.516 -5.492 1 96.69 86 ASP B N 1
ATOM 3916 C CA . ASP B 1 86 ? -25.703 27.172 -6.051 1 96.69 86 ASP B CA 1
ATOM 3917 C C . ASP B 1 86 ? -24.219 26.812 -6.168 1 96.69 86 ASP B C 1
ATOM 3919 O O . ASP B 1 86 ? -23.391 27.656 -6.504 1 96.69 86 ASP B O 1
ATOM 3923 N N . PHE B 1 87 ? -23.953 25.547 -5.918 1 97.81 87 PHE B N 1
ATOM 3924 C CA . PHE B 1 87 ? -22.562 25.109 -6.074 1 97.81 87 PHE B CA 1
ATOM 3925 C C . PHE B 1 87 ? -22.5 23.625 -6.406 1 97.81 87 PHE B C 1
ATOM 3927 O O . PHE B 1 87 ? -23.469 22.891 -6.207 1 97.81 87 PHE B O 1
ATOM 3934 N N . ARG B 1 88 ? -21.422 23.281 -7.031 1 97.94 88 ARG B N 1
ATOM 3935 C CA . ARG B 1 88 ? -21.062 21.875 -7.238 1 97.94 88 ARG B CA 1
ATOM 3936 C C . ARG B 1 88 ? -19.953 21.453 -6.293 1 97.94 88 ARG B C 1
ATOM 3938 O O . ARG B 1 88 ? -19 22.219 -6.062 1 97.94 88 ARG B O 1
ATOM 3945 N N . PHE B 1 89 ? -20.109 20.297 -5.742 1 98.31 89 PHE B N 1
ATOM 3946 C CA . PHE B 1 89 ? -19.125 19.781 -4.793 1 98.31 89 PHE B CA 1
ATOM 3947 C C . PHE B 1 89 ? -18.438 18.531 -5.352 1 98.31 89 PHE B C 1
ATOM 3949 O O . PHE B 1 89 ? -19.094 17.531 -5.656 1 98.31 89 PHE B O 1
ATOM 3956 N N . LYS B 1 90 ? -17.141 18.641 -5.496 1 98.44 90 LYS B N 1
ATOM 3957 C CA . LYS B 1 90 ? -16.344 17.516 -5.988 1 98.44 90 LYS B CA 1
ATOM 3958 C C . LYS B 1 90 ? -15.562 16.844 -4.855 1 98.44 90 LYS B C 1
ATOM 3960 O O . LYS B 1 90 ? -14.984 17.531 -4.012 1 98.44 90 LYS B O 1
ATOM 3965 N N . THR B 1 91 ? -15.625 15.578 -4.809 1 98.19 91 THR B N 1
ATOM 3966 C CA . THR B 1 91 ? -14.875 14.766 -3.85 1 98.19 91 THR B CA 1
ATOM 3967 C C . THR B 1 91 ? -13.836 13.914 -4.562 1 98.19 91 THR B C 1
ATOM 3969 O O . THR B 1 91 ? -14.172 13.117 -5.441 1 98.19 91 THR B O 1
ATOM 3972 N N . TYR B 1 92 ? -12.617 14.102 -4.172 1 98.38 92 TYR B N 1
ATOM 3973 C CA . TYR B 1 92 ? -11.531 13.352 -4.785 1 98.38 92 TYR B CA 1
ATOM 3974 C C . TYR B 1 92 ? -11.172 12.133 -3.951 1 98.38 92 TYR B C 1
ATOM 3976 O O . TYR B 1 92 ? -10.977 12.234 -2.738 1 98.38 92 TYR B O 1
ATOM 3984 N N . ALA B 1 93 ? -11.07 10.914 -4.609 1 98.06 93 ALA B N 1
ATOM 3985 C CA . ALA B 1 93 ? -10.609 9.656 -4.039 1 98.06 93 ALA B CA 1
ATOM 3986 C C . ALA B 1 93 ? -11.352 9.328 -2.744 1 98.06 93 ALA B C 1
ATOM 3988 O O . ALA B 1 93 ? -10.727 9.062 -1.714 1 98.06 93 ALA B O 1
ATOM 3989 N N . PRO B 1 94 ? -12.648 9.312 -2.771 1 97.62 94 PRO B N 1
ATOM 3990 C CA . PRO B 1 94 ? -13.43 9.141 -1.542 1 97.62 94 PRO B CA 1
ATOM 3991 C C . PRO B 1 94 ? -13.102 7.84 -0.815 1 97.62 94 PRO B C 1
ATOM 3993 O O . PRO B 1 94 ? -12.969 7.828 0.411 1 97.62 94 PRO B O 1
ATOM 3996 N N . VAL B 1 95 ? -12.891 6.758 -1.53 1 96.44 95 VAL B N 1
ATOM 3997 C CA . VAL B 1 95 ? -12.625 5.461 -0.912 1 96.44 95 VAL B CA 1
ATOM 3998 C C . VAL B 1 95 ? -11.25 5.477 -0.247 1 96.44 95 VAL B C 1
ATOM 4000 O O . VAL B 1 95 ? -11.086 4.953 0.858 1 96.44 95 VAL B O 1
ATOM 4003 N N . ALA B 1 96 ? -10.297 6.051 -0.906 1 96.94 96 ALA B N 1
ATOM 4004 C CA . ALA B 1 96 ? -8.945 6.145 -0.35 1 96.94 96 ALA B CA 1
ATOM 4005 C C . ALA B 1 96 ? -8.945 6.945 0.947 1 96.94 96 ALA B C 1
ATOM 4007 O O . ALA B 1 96 ? -8.352 6.523 1.944 1 96.94 96 ALA B O 1
ATOM 4008 N N . PHE B 1 97 ? -9.625 8.062 0.94 1 97.94 97 PHE B N 1
ATOM 4009 C CA . PHE B 1 97 ? -9.617 8.906 2.125 1 97.94 97 PHE B CA 1
ATOM 4010 C C . PHE B 1 97 ? -10.406 8.266 3.26 1 97.94 97 PHE B C 1
ATOM 4012 O O . PHE B 1 97 ? -10.078 8.445 4.434 1 97.94 97 PHE B O 1
ATOM 4019 N N . ARG B 1 98 ? -11.445 7.535 2.906 1 96.62 98 ARG B N 1
ATOM 4020 C CA . ARG B 1 98 ? -12.102 6.742 3.941 1 96.62 98 ARG B CA 1
ATOM 4021 C C . ARG B 1 98 ? -11.125 5.77 4.59 1 96.62 98 ARG B C 1
ATOM 4023 O O . ARG B 1 98 ? -11.109 5.617 5.812 1 96.62 98 ARG B O 1
ATOM 4030 N N . TYR B 1 99 ? -10.359 5.152 3.754 1 94.94 99 TYR B N 1
ATOM 4031 C CA . TYR B 1 99 ? -9.352 4.223 4.25 1 94.94 99 TYR B CA 1
ATOM 4032 C C . TYR B 1 99 ? -8.352 4.934 5.152 1 94.94 99 TYR B C 1
ATOM 4034 O O . TYR B 1 99 ? -7.992 4.422 6.215 1 94.94 99 TYR B O 1
ATOM 4042 N N . PHE B 1 100 ? -7.852 6.098 4.773 1 95.69 100 PHE B N 1
ATOM 4043 C CA . PHE B 1 100 ? -6.875 6.84 5.562 1 95.69 100 PHE B CA 1
ATOM 4044 C C . PHE B 1 100 ? -7.461 7.234 6.914 1 95.69 100 PHE B C 1
ATOM 4046 O O . PHE B 1 100 ? -6.785 7.148 7.941 1 95.69 100 PHE B O 1
ATOM 4053 N N . ARG B 1 101 ? -8.703 7.691 6.879 1 95.25 101 ARG B N 1
ATOM 4054 C CA . ARG B 1 101 ? -9.359 8.023 8.141 1 95.25 101 ARG B CA 1
ATOM 4055 C C . ARG B 1 101 ? -9.43 6.801 9.055 1 95.25 101 ARG B C 1
ATOM 4057 O O . ARG B 1 101 ? -9.156 6.895 10.25 1 95.25 101 ARG B O 1
ATOM 4064 N N . GLU B 1 102 ? -9.727 5.695 8.477 1 92.94 102 GLU B N 1
ATOM 4065 C CA . GLU B 1 102 ? -9.82 4.461 9.25 1 92.94 102 GLU B CA 1
ATOM 4066 C C . GLU B 1 102 ? -8.461 4.07 9.836 1 92.94 102 GLU B C 1
ATOM 4068 O O . GLU B 1 102 ? -8.383 3.576 10.961 1 92.94 102 GLU B O 1
ATOM 4073 N N . LEU B 1 103 ? -7.484 4.215 9.094 1 90.94 103 LEU B N 1
ATOM 4074 C CA . LEU B 1 103 ? -6.137 3.883 9.539 1 90.94 103 LEU B CA 1
ATOM 4075 C C . LEU B 1 103 ? -5.77 4.68 10.789 1 90.94 103 LEU B C 1
ATOM 4077 O O . LEU B 1 103 ? -5.035 4.188 11.648 1 90.94 103 LEU B O 1
ATOM 4081 N N . PHE B 1 104 ? -6.289 5.875 10.914 1 91.38 104 PHE B N 1
ATOM 4082 C CA . PHE B 1 104 ? -5.969 6.727 12.055 1 91.38 104 PHE B CA 1
ATOM 4083 C C . PHE B 1 104 ? -7.066 6.648 13.109 1 91.38 104 PHE B C 1
ATOM 4085 O O . PHE B 1 104 ? -7.137 7.496 14 1 91.38 104 PHE B O 1
ATOM 4092 N N . GLY B 1 105 ? -8.016 5.754 12.891 1 89.44 105 GLY B N 1
ATOM 4093 C CA . GLY B 1 105 ? -9.031 5.484 13.891 1 89.44 105 GLY B CA 1
ATOM 4094 C C . GLY B 1 105 ? -10.18 6.48 13.859 1 89.44 105 GLY B C 1
ATOM 4095 O O . GLY B 1 105 ? -10.875 6.668 14.859 1 89.44 105 GLY B O 1
ATOM 4096 N N . ILE B 1 106 ? -10.344 7.117 12.781 1 93.75 106 ILE B N 1
ATOM 4097 C CA . ILE B 1 106 ? -11.406 8.102 12.664 1 93.75 106 ILE B CA 1
ATOM 4098 C C . ILE B 1 106 ? -12.641 7.465 12.023 1 93.75 106 ILE B C 1
ATOM 4100 O O . ILE B 1 106 ? -12.641 7.184 10.828 1 93.75 106 ILE B O 1
ATOM 4104 N N . ARG B 1 107 ? -13.672 7.332 12.781 1 93.56 107 ARG B N 1
ATOM 4105 C CA . ARG B 1 107 ? -14.93 6.805 12.258 1 93.56 107 ARG B CA 1
ATOM 4106 C C . ARG B 1 107 ? -15.672 7.859 11.445 1 93.56 107 ARG B C 1
ATOM 4108 O O . ARG B 1 107 ? -15.547 9.055 11.711 1 93.56 107 ARG B O 1
ATOM 4115 N N . PRO B 1 108 ? -16.438 7.379 10.508 1 94.56 108 PRO B N 1
ATOM 4116 C CA . PRO B 1 108 ? -17.188 8.336 9.688 1 94.56 108 PRO B CA 1
ATOM 4117 C C . PRO B 1 108 ? -18.062 9.266 10.523 1 94.56 108 PRO B C 1
ATOM 4119 O O . PRO B 1 108 ? -18.125 10.477 10.266 1 94.56 108 PRO B O 1
ATOM 4122 N N . ASP B 1 109 ? -18.672 8.766 11.547 1 94.69 109 ASP B N 1
ATOM 4123 C CA . ASP B 1 109 ? -19.562 9.578 12.375 1 94.69 109 ASP B CA 1
ATOM 4124 C C . ASP B 1 109 ? -18.781 10.641 13.141 1 94.69 109 ASP B C 1
ATOM 4126 O O . ASP B 1 109 ? -19.266 11.766 13.312 1 94.69 109 ASP B O 1
ATOM 4130 N N . ASP B 1 110 ? -17.656 10.266 13.633 1 94.44 110 ASP B N 1
ATOM 4131 C CA . ASP B 1 110 ? -16.812 11.219 14.352 1 94.44 110 ASP B CA 1
ATOM 4132 C C . ASP B 1 110 ? -16.297 12.305 13.414 1 94.44 110 ASP B C 1
ATOM 4134 O O . ASP B 1 110 ? -16.219 13.477 13.797 1 94.44 110 ASP B O 1
ATOM 4138 N N . TYR B 1 111 ? -15.945 11.875 12.273 1 96.31 111 TYR B N 1
ATOM 4139 C CA . TYR B 1 111 ? -15.5 12.812 11.25 1 96.31 111 TYR B CA 1
ATOM 4140 C C . TYR B 1 111 ? -16.594 13.82 10.914 1 96.31 111 TYR B C 1
ATOM 4142 O O . TYR B 1 111 ? -16.344 15.023 10.859 1 96.31 111 TYR B O 1
ATOM 4150 N N . LEU B 1 112 ? -17.797 13.359 10.75 1 96.81 112 LEU B N 1
ATOM 4151 C CA . LEU B 1 112 ? -18.938 14.211 10.422 1 96.81 112 LEU B CA 1
ATOM 4152 C C . LEU B 1 112 ? -19.312 15.102 11.594 1 96.81 112 LEU B C 1
ATOM 4154 O O . LEU B 1 112 ? -19.625 16.281 11.414 1 96.81 112 LEU B O 1
ATOM 4158 N N . TYR B 1 113 ? -19.25 14.5 12.695 1 95.88 113 TYR B N 1
ATOM 4159 C CA . TYR B 1 113 ? -19.578 15.289 13.883 1 95.88 113 TYR B CA 1
ATOM 4160 C C . TYR B 1 113 ? -18.625 16.469 14.039 1 95.88 113 TYR B C 1
ATOM 4162 O O . TYR B 1 113 ? -19.047 17.594 14.305 1 95.88 113 TYR B O 1
ATOM 4170 N N . SER B 1 114 ? -17.375 16.234 13.859 1 95.94 114 SER B N 1
ATOM 4171 C CA . SER B 1 114 ? -16.344 17.266 14.023 1 95.94 114 SER B CA 1
ATOM 4172 C C . SER B 1 114 ? -16.484 18.344 12.961 1 95.94 114 SER B C 1
ATOM 4174 O O . SER B 1 114 ? -16.391 19.547 13.266 1 95.94 114 SER B O 1
ATOM 4176 N N . LEU B 1 115 ? -16.781 17.969 11.734 1 97.38 115 LEU B N 1
ATOM 4177 C CA . LEU B 1 115 ? -16.719 18.891 10.609 1 97.38 115 LEU B CA 1
ATOM 4178 C C . LEU B 1 115 ? -18.062 19.562 10.391 1 97.38 115 LEU B C 1
ATOM 4180 O O . LEU B 1 115 ? -18.125 20.703 9.906 1 97.38 115 LEU B O 1
ATOM 4184 N N . CYS B 1 116 ? -19.172 18.891 10.805 1 96 116 CYS B N 1
ATOM 4185 C CA . CYS B 1 116 ? -20.453 19.359 10.289 1 96 116 CYS B CA 1
ATOM 4186 C C . CYS B 1 116 ? -21.391 19.734 11.422 1 96 116 CYS B C 1
ATOM 4188 O O . CYS B 1 116 ? -22.422 20.375 11.203 1 96 116 CYS B O 1
ATOM 4190 N N . ASN B 1 117 ? -21.062 19.359 12.602 1 94.5 117 ASN B N 1
ATOM 4191 C CA . ASN B 1 117 ? -21.984 19.578 13.695 1 94.5 117 ASN B CA 1
ATOM 4192 C C . ASN B 1 117 ? -22.031 21.047 14.102 1 94.5 117 ASN B C 1
ATOM 4194 O O . ASN B 1 117 ? -23.109 21.594 14.375 1 94.5 117 ASN B O 1
ATOM 4198 N N . GLU B 1 118 ? -20.828 21.703 14.211 1 96.12 118 GLU B N 1
ATOM 4199 C CA . GLU B 1 118 ? -20.703 23.125 14.547 1 96.12 118 GLU B CA 1
ATOM 4200 C C . GLU B 1 118 ? -20.031 23.906 13.414 1 96.12 118 GLU B C 1
ATOM 4202 O O . GLU B 1 118 ? -19.281 23.344 12.625 1 96.12 118 GLU B O 1
ATOM 4207 N N . PRO B 1 119 ? -20.344 25.172 13.383 1 95.44 119 PRO B N 1
ATOM 4208 C CA . PRO B 1 119 ? -19.734 25.969 12.328 1 95.44 119 PRO B CA 1
ATOM 4209 C C . PRO B 1 119 ? -18.203 25.969 12.398 1 95.44 119 PRO B C 1
ATOM 4211 O O . PRO B 1 119 ? -17.641 26 13.5 1 95.44 119 PRO B O 1
ATOM 4214 N N . LEU B 1 120 ? -17.609 25.938 11.289 1 97.12 120 LEU B N 1
ATOM 4215 C CA . LEU B 1 120 ? -16.156 26.016 11.195 1 97.12 120 LEU B CA 1
ATOM 4216 C C . LEU B 1 120 ? -15.656 27.375 11.641 1 97.12 120 LEU B C 1
ATOM 4218 O O . LEU B 1 120 ? -16.359 28.375 11.508 1 97.12 120 LEU B O 1
ATOM 4222 N N . ILE B 1 121 ? -14.469 27.391 12.164 1 95.44 121 ILE B N 1
ATOM 4223 C CA . ILE B 1 121 ? -13.836 28.625 12.609 1 95.44 121 ILE B CA 1
ATOM 4224 C C . ILE B 1 121 ? -12.773 29.062 11.609 1 95.44 121 ILE B C 1
ATOM 4226 O O . ILE B 1 121 ? -11.875 28.281 11.266 1 95.44 121 ILE B O 1
ATOM 4230 N N . GLU B 1 122 ? -12.867 30.234 11.102 1 93.25 122 GLU B N 1
ATOM 4231 C CA . GLU B 1 122 ? -11.867 30.766 10.18 1 93.25 122 GLU B CA 1
ATOM 4232 C C . GLU B 1 122 ? -10.633 31.281 10.93 1 93.25 122 GLU B C 1
ATOM 4234 O O . GLU B 1 122 ? -10.766 32 11.914 1 93.25 122 GLU B O 1
ATOM 4239 N N . LEU B 1 123 ? -9.484 30.844 10.492 1 88 123 LEU B N 1
ATOM 4240 C CA . LEU B 1 123 ? -8.242 31.312 11.109 1 88 123 LEU B CA 1
ATOM 4241 C C . LEU B 1 123 ? -7.715 32.562 10.391 1 88 123 LEU B C 1
ATOM 4243 O O . LEU B 1 123 ? -7.801 32.656 9.164 1 88 123 LEU B O 1
ATOM 4247 N N . SER B 1 124 ? -7.367 33.594 11.117 1 71.88 124 SER B N 1
ATOM 4248 C CA . SER B 1 124 ? -7.012 34.906 10.617 1 71.88 124 SER B CA 1
ATOM 4249 C C . SER B 1 124 ? -5.672 34.906 9.898 1 71.88 124 SER B C 1
ATOM 4251 O O . SER B 1 124 ? -5.426 35.719 9 1 71.88 124 SER B O 1
ATOM 4253 N N . ASN B 1 125 ? -4.734 34.125 10.32 1 63.38 125 ASN B N 1
ATOM 4254 C CA . ASN B 1 125 ? -3.416 34.219 9.703 1 63.38 125 ASN B CA 1
ATOM 4255 C C . ASN B 1 125 ? -3.404 33.594 8.305 1 63.38 125 ASN B C 1
ATOM 4257 O O . ASN B 1 125 ? -3.543 32.375 8.164 1 63.38 125 ASN B O 1
ATOM 4261 N N . PRO B 1 126 ? -3.568 34.625 7.324 1 55.59 126 PRO B N 1
ATOM 4262 C CA . PRO B 1 126 ? -3.543 34.062 5.961 1 55.59 126 PRO B CA 1
ATOM 4263 C C . PRO B 1 126 ? -2.227 33.375 5.629 1 55.59 126 PRO B C 1
ATOM 4265 O O . PRO B 1 126 ? -1.189 33.688 6.219 1 55.59 126 PRO B O 1
ATOM 4268 N N . GLY B 1 127 ? -2.334 32.281 4.992 1 59.19 127 GLY B N 1
ATOM 4269 C CA . GLY B 1 127 ? -1.113 31.719 4.441 1 59.19 127 GLY B CA 1
ATOM 4270 C C . GLY B 1 127 ? -0.393 32.656 3.492 1 59.19 127 GLY B C 1
ATOM 4271 O O . GLY B 1 127 ? -0.968 33.625 3.031 1 59.19 127 GLY B O 1
ATOM 4272 N N . ALA B 1 128 ? 0.814 32.531 3.328 1 56.12 128 ALA B N 1
ATOM 4273 C CA . ALA B 1 128 ? 1.664 33.344 2.463 1 56.12 128 ALA B CA 1
ATOM 4274 C C . ALA B 1 128 ? 1.054 33.5 1.069 1 56.12 128 ALA B C 1
ATOM 4276 O O . ALA B 1 128 ? 1.198 34.531 0.422 1 56.12 128 ALA B O 1
ATOM 4277 N N . SER B 1 129 ? 0.225 32.562 0.693 1 63.78 129 SER B N 1
ATOM 4278 C CA . SER B 1 129 ? -0.297 32.562 -0.669 1 63.78 129 SER B CA 1
ATOM 4279 C C . SER B 1 129 ? -1.731 33.094 -0.707 1 63.78 129 SER B C 1
ATOM 4281 O O . SER B 1 129 ? -2.369 33.094 -1.763 1 63.78 129 SER B O 1
ATOM 4283 N N . GLY B 1 130 ? -2.207 33.562 0.438 1 75.62 130 GLY B N 1
ATOM 4284 C CA . GLY B 1 130 ? -3.59 34.031 0.48 1 75.62 130 GLY B CA 1
ATOM 4285 C C . GLY B 1 130 ? -4.574 32.906 0.713 1 75.62 130 GLY B C 1
ATOM 4286 O O . GLY B 1 130 ? -5.777 33.062 0.493 1 75.62 130 GLY B O 1
ATOM 4287 N N . SER B 1 131 ? -4.031 31.828 1.122 1 85.31 131 SER B N 1
ATOM 4288 C CA . SER B 1 131 ? -4.887 30.688 1.406 1 85.31 131 SER B CA 1
ATOM 4289 C C . SER B 1 131 ? -5.746 30.938 2.643 1 85.31 131 SER B C 1
ATOM 4291 O O . SER B 1 131 ? -5.402 31.766 3.49 1 85.31 131 SER B O 1
ATOM 4293 N N . VAL B 1 132 ? -6.887 30.312 2.645 1 90.25 132 VAL B N 1
ATOM 4294 C CA . VAL B 1 132 ? -7.801 30.422 3.775 1 90.25 132 VAL B CA 1
ATOM 4295 C C . VAL B 1 132 ? -7.742 29.125 4.602 1 90.25 132 VAL B C 1
ATOM 4297 O O . VAL B 1 132 ? -7.629 28.031 4.047 1 90.25 132 VAL B O 1
ATOM 4300 N N . PHE B 1 133 ? -7.812 29.328 5.938 1 93.44 133 PHE B N 1
ATOM 4301 C CA . PHE B 1 133 ? -7.781 28.219 6.871 1 93.44 133 PHE B CA 1
ATOM 4302 C C . PHE B 1 133 ? -9.047 28.188 7.715 1 93.44 133 PHE B C 1
ATOM 4304 O O . PHE B 1 133 ? -9.539 29.219 8.148 1 93.44 133 PHE B O 1
ATOM 4311 N N . TYR B 1 134 ? -9.609 27.047 7.789 1 96.25 134 TYR B N 1
ATOM 4312 C CA . TYR B 1 134 ? -10.672 26.797 8.758 1 96.25 134 TYR B CA 1
ATOM 4313 C C . TYR B 1 134 ? -10.258 25.703 9.734 1 96.25 134 TYR B C 1
ATOM 4315 O O . TYR B 1 134 ? -9.438 24.844 9.406 1 96.25 134 TYR B O 1
ATOM 4323 N N . VAL B 1 135 ? -10.797 25.75 10.969 1 96.06 135 VAL B N 1
ATOM 4324 C CA . VAL B 1 135 ? -10.562 24.703 11.969 1 96.06 135 VAL B CA 1
ATOM 4325 C C . VAL B 1 135 ? -11.891 24.281 12.594 1 96.06 135 VAL B C 1
ATOM 4327 O O . VAL B 1 135 ? -12.828 25.078 12.68 1 96.06 135 VAL B O 1
ATOM 4330 N N . THR B 1 136 ? -11.984 23.016 12.891 1 96.62 136 THR B N 1
ATOM 4331 C CA . THR B 1 136 ? -13.18 22.531 13.57 1 96.62 136 THR B CA 1
ATOM 4332 C C . THR B 1 136 ? -13.211 23 15.016 1 96.62 136 THR B C 1
ATOM 4334 O O . THR B 1 136 ? -12.172 23.281 15.609 1 96.62 136 THR B O 1
ATOM 4337 N N . LYS B 1 137 ? -14.336 23.094 15.531 1 94.25 137 LYS B N 1
ATOM 4338 C CA . LYS B 1 137 ? -14.531 23.609 16.891 1 94.25 137 LYS B CA 1
ATOM 4339 C C . LYS B 1 137 ? -13.789 22.766 17.906 1 94.25 137 LYS B C 1
ATOM 4341 O O . LYS B 1 137 ? -13.273 23.281 18.906 1 94.25 137 LYS B O 1
ATOM 4346 N N . ASP B 1 138 ? -13.734 21.484 17.688 1 92.25 138 ASP B N 1
ATOM 4347 C CA . ASP B 1 138 ? -13.078 20.578 18.625 1 92.25 138 ASP B CA 1
ATOM 4348 C C . ASP B 1 138 ? -11.57 20.531 18.359 1 92.25 138 ASP B C 1
ATOM 4350 O O . ASP B 1 138 ? -10.867 19.703 18.938 1 92.25 138 ASP B O 1
ATOM 4354 N N . ASP B 1 139 ? -11.031 21.234 17.406 1 92.12 139 ASP B N 1
ATOM 4355 C CA . ASP B 1 139 ? -9.609 21.438 17.109 1 92.12 139 ASP B CA 1
ATOM 4356 C C . ASP B 1 139 ? -8.992 20.156 16.547 1 92.12 139 ASP B C 1
ATOM 4358 O O . ASP B 1 139 ? -7.789 19.938 16.656 1 92.12 139 ASP B O 1
ATOM 4362 N N . GLU B 1 140 ? -9.797 19.328 15.938 1 93.75 140 GLU B N 1
ATOM 4363 C CA . GLU B 1 140 ? -9.281 18.062 15.422 1 93.75 140 GLU B CA 1
ATOM 4364 C C . GLU B 1 140 ? -8.742 18.234 14.008 1 93.75 140 GLU B C 1
ATOM 4366 O O . GLU B 1 140 ? -7.691 17.672 13.664 1 93.75 140 GLU B O 1
ATOM 4371 N N . PHE B 1 141 ? -9.523 19 13.234 1 96.38 141 PHE B N 1
ATOM 4372 C CA . PHE B 1 141 ? -9.18 19.047 11.82 1 96.38 141 PHE B CA 1
ATOM 4373 C C . PHE B 1 141 ? -8.945 20.484 11.367 1 96.38 141 PHE B C 1
ATOM 4375 O O . PHE B 1 141 ? -9.586 21.406 11.883 1 96.38 141 PHE B O 1
ATOM 4382 N N . ILE B 1 142 ? -8.07 20.656 10.469 1 95.88 142 ILE B N 1
ATOM 4383 C CA . ILE B 1 142 ? -7.836 21.922 9.789 1 95.88 142 ILE B CA 1
ATOM 4384 C C . ILE B 1 142 ? -8.148 21.781 8.305 1 95.88 142 ILE B C 1
ATOM 4386 O O . ILE B 1 142 ? -7.871 20.75 7.703 1 95.88 142 ILE B O 1
ATOM 4390 N N . ILE B 1 143 ? -8.82 22.719 7.73 1 97.25 143 ILE B N 1
ATOM 4391 C CA . ILE B 1 143 ? -9.125 22.781 6.305 1 97.25 143 ILE B CA 1
ATOM 4392 C C . ILE B 1 143 ? -8.32 23.906 5.656 1 97.25 143 ILE B C 1
ATOM 4394 O O . ILE B 1 143 ? -8.312 25.047 6.148 1 97.25 143 ILE B O 1
ATOM 4398 N N . LYS B 1 144 ? -7.637 23.609 4.594 1 95.06 144 LYS B N 1
ATOM 4399 C CA . LYS B 1 144 ? -6.805 24.578 3.898 1 95.06 144 LYS B CA 1
ATOM 4400 C C . LYS B 1 144 ? -7.145 24.641 2.412 1 95.06 144 LYS B C 1
ATOM 4402 O O . LYS B 1 144 ? -7.309 23.594 1.768 1 95.06 144 LYS B O 1
ATOM 4407 N N . THR B 1 145 ? -7.328 25.859 1.87 1 94.44 145 THR B N 1
ATOM 4408 C CA . THR B 1 145 ? -7.473 25.984 0.423 1 94.44 145 THR B CA 1
ATOM 4409 C C . THR B 1 145 ? -6.141 25.719 -0.276 1 94.44 145 THR B C 1
ATOM 4411 O O . THR B 1 145 ? -5.082 26.109 0.222 1 94.44 145 THR B O 1
ATOM 4414 N N . VAL B 1 146 ? -6.188 25.047 -1.365 1 93.56 146 VAL B N 1
ATOM 4415 C CA . VAL B 1 146 ? -4.977 24.719 -2.115 1 93.56 146 VAL B CA 1
ATOM 4416 C C . VAL B 1 146 ? -5.172 25.094 -3.586 1 93.56 146 VAL B C 1
ATOM 4418 O O . VAL B 1 146 ? -6.301 25.141 -4.074 1 93.56 146 VAL B O 1
ATOM 4421 N N . MET B 1 147 ? -4.129 25.312 -4.23 1 91.38 147 MET B N 1
ATOM 4422 C CA . MET B 1 147 ? -4.168 25.609 -5.66 1 91.38 147 MET B CA 1
ATOM 4423 C C . MET B 1 147 ? -4.441 24.344 -6.465 1 91.38 147 MET B C 1
ATOM 4425 O O . MET B 1 147 ? -4.273 23.234 -5.953 1 91.38 147 MET B O 1
ATOM 4429 N N . HIS B 1 148 ? -4.793 24.547 -7.684 1 92.38 148 HIS B N 1
ATOM 4430 C CA . HIS B 1 148 ? -5.117 23.438 -8.578 1 92.38 148 HIS B CA 1
ATOM 4431 C C . HIS B 1 148 ? -3.949 22.469 -8.703 1 92.38 148 HIS B C 1
ATOM 4433 O O . HIS B 1 148 ? -4.129 21.25 -8.562 1 92.38 148 HIS B O 1
ATOM 4439 N N . LYS B 1 149 ? -2.818 23 -8.859 1 90.75 149 LYS B N 1
ATOM 4440 C CA . LYS B 1 149 ? -1.63 22.172 -9.047 1 90.75 149 LYS B CA 1
ATOM 4441 C C . LYS B 1 149 ? -1.312 21.375 -7.785 1 90.75 149 LYS B C 1
ATOM 4443 O O . LYS B 1 149 ? -0.854 20.234 -7.867 1 90.75 149 LYS B O 1
ATOM 4448 N N . GLU B 1 150 ? -1.529 21.984 -6.656 1 92.25 150 GLU B N 1
ATOM 4449 C CA . GLU B 1 150 ? -1.312 21.297 -5.383 1 92.25 150 GLU B CA 1
ATOM 4450 C C . GLU B 1 150 ? -2.305 20.141 -5.199 1 92.25 150 GLU B C 1
ATOM 4452 O O . GLU B 1 150 ? -1.941 19.078 -4.703 1 92.25 150 GLU B O 1
ATOM 4457 N N . ALA B 1 151 ? -3.482 20.391 -5.621 1 94.38 151 ALA B N 1
ATOM 4458 C CA . ALA B 1 151 ? -4.512 19.359 -5.523 1 94.38 151 ALA B CA 1
ATOM 4459 C C . ALA B 1 151 ? -4.191 18.172 -6.438 1 94.38 151 ALA B C 1
ATOM 4461 O O . ALA B 1 151 ? -4.344 17.016 -6.043 1 94.38 151 ALA B O 1
ATOM 4462 N N . GLU B 1 152 ? -3.805 18.469 -7.602 1 93.69 152 GLU B N 1
ATOM 4463 C CA . GLU B 1 152 ? -3.41 17.422 -8.547 1 93.69 152 GLU B CA 1
ATOM 4464 C C . GLU B 1 152 ? -2.23 16.625 -8.023 1 93.69 152 GLU B C 1
ATOM 4466 O O . GLU B 1 152 ? -2.195 15.391 -8.164 1 93.69 152 GLU B O 1
ATOM 4471 N N . PHE B 1 153 ? -1.316 17.391 -7.527 1 92.88 153 PHE B N 1
ATOM 4472 C CA . PHE B 1 153 ? -0.14 16.75 -6.961 1 92.88 153 PHE B CA 1
ATOM 4473 C C . PHE B 1 153 ? -0.534 15.797 -5.84 1 92.88 153 PHE B C 1
ATOM 4475 O O . PHE B 1 153 ? -0.033 14.672 -5.766 1 92.88 153 PHE B O 1
ATOM 4482 N N . LEU B 1 154 ? -1.342 16.25 -4.934 1 95.62 154 LEU B N 1
ATOM 4483 C CA . LEU B 1 154 ? -1.783 15.398 -3.836 1 95.62 154 LEU B CA 1
ATOM 4484 C C . LEU B 1 154 ? -2.443 14.133 -4.367 1 95.62 154 LEU B C 1
ATOM 4486 O O . LEU B 1 154 ? -2.17 13.031 -3.879 1 95.62 154 LEU B O 1
ATOM 4490 N N . GLN B 1 155 ? -3.299 14.266 -5.32 1 94.81 155 GLN B N 1
ATOM 4491 C CA . GLN B 1 155 ? -3.965 13.102 -5.895 1 94.81 155 GLN B CA 1
ATOM 4492 C C . GLN B 1 155 ? -2.951 12.109 -6.453 1 94.81 155 GLN B C 1
ATOM 4494 O O . GLN B 1 155 ? -3.1 10.898 -6.277 1 94.81 155 GLN B O 1
ATOM 4499 N N . LYS B 1 156 ? -1.961 12.594 -7.07 1 92.38 156 LYS B N 1
ATOM 4500 C CA . LYS B 1 156 ? -0.912 11.75 -7.637 1 92.38 156 LYS B CA 1
ATOM 4501 C C . LYS B 1 156 ? -0.079 11.102 -6.535 1 92.38 156 LYS B C 1
ATOM 4503 O O . LYS B 1 156 ? 0.487 10.023 -6.734 1 92.38 156 LYS B O 1
ATOM 4508 N N . LEU B 1 157 ? -0.03 11.781 -5.445 1 94.25 157 LEU B N 1
ATOM 4509 C CA . LEU B 1 157 ? 0.803 11.352 -4.328 1 94.25 157 LEU B CA 1
ATOM 4510 C C . LEU B 1 157 ? 0.108 10.258 -3.518 1 94.25 157 LEU B C 1
ATOM 4512 O O . LEU B 1 157 ? 0.76 9.516 -2.785 1 94.25 157 LEU B O 1
ATOM 4516 N N . LEU B 1 158 ? -1.17 10.062 -3.717 1 96.81 158 LEU B N 1
ATOM 4517 C CA . LEU B 1 158 ? -1.996 9.281 -2.799 1 96.81 158 LEU B CA 1
ATOM 4518 C C . LEU B 1 158 ? -1.547 7.824 -2.766 1 96.81 158 LEU B C 1
ATOM 4520 O O . LEU B 1 158 ? -1.487 7.215 -1.695 1 96.81 158 LEU B O 1
ATOM 4524 N N . PRO B 1 159 ? -1.157 7.18 -3.879 1 94.44 159 PRO B N 1
ATOM 4525 C CA . PRO B 1 159 ? -0.678 5.801 -3.793 1 94.44 159 PRO B CA 1
ATOM 4526 C C . PRO B 1 159 ? 0.578 5.664 -2.934 1 94.44 159 PRO B C 1
ATOM 4528 O O . PRO B 1 159 ? 0.666 4.758 -2.104 1 94.44 159 PRO B O 1
ATOM 4531 N N . GLY B 1 160 ? 1.53 6.543 -3.178 1 94.31 160 GLY B N 1
ATOM 4532 C CA . GLY B 1 160 ? 2.721 6.551 -2.342 1 94.31 160 GLY B CA 1
ATOM 4533 C C . GLY B 1 160 ? 2.424 6.844 -0.883 1 94.31 160 GLY B C 1
ATOM 4534 O O . GLY B 1 160 ? 3.041 6.258 0.011 1 94.31 160 GLY B O 1
ATOM 4535 N N . TYR B 1 161 ? 1.488 7.809 -0.728 1 95.31 161 TYR B N 1
ATOM 4536 C CA . TYR B 1 161 ? 1.042 8.133 0.622 1 95.31 161 TYR B CA 1
ATOM 4537 C C . TYR B 1 161 ? 0.453 6.914 1.314 1 95.31 161 TYR B C 1
ATOM 4539 O O . TYR B 1 161 ? 0.742 6.656 2.484 1 95.31 161 TYR B O 1
ATOM 4547 N N . TYR B 1 162 ? -0.378 6.121 0.607 1 96.19 162 TYR B N 1
ATOM 4548 C CA . TYR B 1 162 ? -0.934 4.863 1.098 1 96.19 162 TYR B CA 1
ATOM 4549 C C . TYR B 1 162 ? 0.172 3.916 1.544 1 96.19 162 TYR B C 1
ATOM 4551 O O . TYR B 1 162 ? 0.099 3.332 2.629 1 96.19 162 TYR B O 1
ATOM 4559 N N . MET B 1 163 ? 1.127 3.75 0.68 1 94.94 163 MET B N 1
ATOM 4560 C CA . MET B 1 163 ? 2.23 2.84 0.972 1 94.94 163 MET B CA 1
ATOM 4561 C C . MET B 1 163 ? 2.977 3.273 2.229 1 94.94 163 MET B C 1
ATOM 4563 O O . MET B 1 163 ? 3.314 2.441 3.072 1 94.94 163 MET B O 1
ATOM 4567 N N . ASN B 1 164 ? 3.197 4.551 2.369 1 93.19 164 ASN B N 1
ATOM 4568 C CA . ASN B 1 164 ? 3.908 5.062 3.535 1 93.19 164 ASN B CA 1
ATOM 4569 C C . ASN B 1 164 ? 3.121 4.828 4.82 1 93.19 164 ASN B C 1
ATOM 4571 O O . ASN B 1 164 ? 3.682 4.375 5.82 1 93.19 164 ASN B O 1
ATOM 4575 N N . LEU B 1 165 ? 1.908 5.105 4.738 1 92.81 165 LEU B N 1
ATOM 4576 C CA . LEU B 1 165 ? 1.088 4.992 5.941 1 92.81 165 LEU B CA 1
ATOM 4577 C C . LEU B 1 165 ? 0.979 3.541 6.391 1 92.81 165 LEU B C 1
ATOM 4579 O O . LEU B 1 165 ? 0.909 3.262 7.59 1 92.81 165 LEU B O 1
ATOM 4583 N N . ASN B 1 166 ? 0.92 2.637 5.426 1 91.19 166 ASN B N 1
ATOM 4584 C CA . ASN B 1 166 ? 0.829 1.221 5.766 1 91.19 166 ASN B CA 1
ATOM 4585 C C . ASN B 1 166 ? 2.117 0.711 6.402 1 91.19 166 ASN B C 1
ATOM 4587 O O . ASN B 1 166 ? 2.082 -0.17 7.262 1 91.19 166 ASN B O 1
ATOM 4591 N N . GLN B 1 167 ? 3.188 1.263 6.004 1 91.25 167 GLN B N 1
ATOM 4592 C CA . GLN B 1 167 ? 4.48 0.808 6.508 1 91.25 167 GLN B CA 1
ATOM 4593 C C . GLN B 1 167 ? 4.898 1.599 7.742 1 91.25 167 GLN B C 1
ATOM 4595 O O . GLN B 1 167 ? 5.598 1.077 8.617 1 91.25 167 GLN B O 1
ATOM 4600 N N . ASN B 1 168 ? 4.438 2.906 7.707 1 89.12 168 ASN B N 1
ATOM 4601 C CA . ASN B 1 168 ? 4.871 3.814 8.766 1 89.12 168 ASN B CA 1
ATOM 4602 C C . ASN B 1 168 ? 3.703 4.609 9.336 1 89.12 168 ASN B C 1
ATOM 4604 O O . ASN B 1 168 ? 3.59 5.812 9.102 1 89.12 168 ASN B O 1
ATOM 4608 N N . PRO B 1 169 ? 2.992 3.961 10.203 1 86.44 169 PRO B N 1
ATOM 4609 C CA . PRO B 1 169 ? 1.875 4.707 10.789 1 86.44 169 PRO B CA 1
ATOM 4610 C C . PRO B 1 169 ? 2.334 5.875 11.656 1 86.44 169 PRO B C 1
ATOM 4612 O O . PRO B 1 169 ? 1.578 6.828 11.867 1 86.44 169 PRO B O 1
ATOM 4615 N N . ARG B 1 170 ? 3.568 5.77 12.172 1 91.69 170 ARG B N 1
ATOM 4616 C CA . ARG B 1 170 ? 4.172 6.891 12.883 1 91.69 170 ARG B CA 1
ATOM 4617 C C . ARG B 1 170 ? 4.797 7.887 11.914 1 91.69 170 ARG B C 1
ATOM 4619 O O . ARG B 1 170 ? 5.785 7.574 11.25 1 91.69 170 ARG B O 1
ATOM 4626 N N . THR B 1 171 ? 4.176 8.992 11.82 1 95.69 171 THR B N 1
ATOM 4627 C CA . THR B 1 171 ? 4.652 9.961 10.844 1 95.69 171 THR B CA 1
ATOM 4628 C C . THR B 1 171 ? 4.336 11.383 11.289 1 95.69 171 THR B C 1
ATOM 4630 O O . THR B 1 171 ? 3.332 11.617 11.969 1 95.69 171 THR B O 1
ATOM 4633 N N . LEU B 1 172 ? 5.18 12.266 10.953 1 96.44 172 LEU B N 1
ATOM 4634 C CA . LEU B 1 172 ? 4.965 13.688 11.203 1 96.44 172 LEU B CA 1
ATOM 4635 C C . LEU B 1 172 ? 4.406 14.375 9.961 1 96.44 172 LEU B C 1
ATOM 4637 O O . LEU B 1 172 ? 4.102 15.57 10 1 96.44 172 LEU B O 1
ATOM 4641 N N . LEU B 1 173 ? 4.262 13.57 8.891 1 96.44 173 LEU B N 1
ATOM 4642 C CA . LEU B 1 173 ? 3.668 14.133 7.684 1 96.44 173 LEU B CA 1
ATOM 4643 C C . LEU B 1 173 ? 2.207 14.508 7.914 1 96.44 173 LEU B C 1
ATOM 4645 O O . LEU B 1 173 ? 1.559 13.969 8.812 1 96.44 173 LEU B O 1
ATOM 4649 N N . PRO B 1 174 ? 1.759 15.469 7.086 1 96.12 174 PRO B N 1
ATOM 4650 C CA . PRO B 1 174 ? 0.334 15.781 7.219 1 96.12 174 PRO B CA 1
ATOM 4651 C C . PRO B 1 174 ? -0.561 14.555 7.035 1 96.12 174 PRO B C 1
ATOM 4653 O O . PRO B 1 174 ? -0.295 13.719 6.172 1 96.12 174 PRO B O 1
ATOM 4656 N N . LYS B 1 175 ? -1.458 14.445 7.902 1 96.56 175 LYS B N 1
ATOM 4657 C CA . LYS B 1 175 ? -2.479 13.414 7.742 1 96.56 175 LYS B CA 1
ATOM 4658 C C . LYS B 1 175 ? -3.672 13.938 6.949 1 96.56 175 LYS B C 1
ATOM 4660 O O . LYS B 1 175 ? -4.484 14.703 7.473 1 96.56 175 LYS B O 1
ATOM 4665 N N . PHE B 1 176 ? -3.771 13.492 5.738 1 97.56 176 PHE B N 1
ATOM 4666 C CA . PHE B 1 176 ? -4.828 13.961 4.848 1 97.56 176 PHE B CA 1
ATOM 4667 C C . PHE B 1 176 ? -6.094 13.133 5.023 1 97.56 176 PHE B C 1
ATOM 4669 O O . PHE B 1 176 ? -6.047 11.906 4.957 1 97.56 176 PHE B O 1
ATOM 4676 N N . PHE B 1 177 ? -7.215 13.844 5.176 1 98.06 177 PHE B N 1
ATOM 4677 C CA . PHE B 1 177 ? -8.453 13.133 5.461 1 98.06 177 PHE B CA 1
ATOM 4678 C C . PHE B 1 177 ? -9.492 13.398 4.375 1 98.06 177 PHE B C 1
ATOM 4680 O O . PHE B 1 177 ? -10.562 12.789 4.371 1 98.06 177 PHE B O 1
ATOM 4687 N N . GLY B 1 178 ? -9.148 14.281 3.449 1 98.5 178 GLY B N 1
ATOM 4688 C CA . GLY B 1 178 ? -10.055 14.57 2.35 1 98.5 178 GLY B CA 1
ATOM 4689 C C . GLY B 1 178 ? -9.531 15.641 1.407 1 98.5 178 GLY B C 1
ATOM 4690 O O . GLY B 1 178 ? -8.781 16.531 1.822 1 98.5 178 GLY B O 1
ATOM 4691 N N . LEU B 1 179 ? -9.883 15.547 0.229 1 98.69 179 LEU B N 1
ATOM 4692 C CA . LEU B 1 179 ? -9.625 16.516 -0.833 1 98.69 179 LEU B CA 1
ATOM 4693 C C . LEU B 1 179 ? -10.914 16.844 -1.582 1 98.69 179 LEU B C 1
ATOM 4695 O O . LEU B 1 179 ? -11.586 15.953 -2.098 1 98.69 179 LEU B O 1
ATOM 4699 N N . TYR B 1 180 ? -11.258 18.094 -1.584 1 98.62 180 TYR B N 1
ATOM 4700 C CA . TYR B 1 180 ? -12.547 18.516 -2.109 1 98.62 180 TYR B CA 1
ATOM 4701 C C . TYR B 1 180 ? -12.398 19.75 -3.002 1 98.62 180 TYR B C 1
ATOM 4703 O O . TYR B 1 180 ? -11.352 20.391 -3 1 98.62 180 TYR B O 1
ATOM 4711 N N . CYS B 1 181 ? -13.469 20.047 -3.744 1 98.5 181 CYS B N 1
ATOM 4712 C CA . CYS B 1 181 ? -13.547 21.25 -4.57 1 98.5 181 CYS B CA 1
ATOM 4713 C C . CYS B 1 181 ? -14.969 21.797 -4.598 1 98.5 181 CYS B C 1
ATOM 4715 O O . CYS B 1 181 ? -15.922 21.062 -4.871 1 98.5 181 CYS B O 1
ATOM 4717 N N . VAL B 1 182 ? -15.094 23.031 -4.23 1 98 182 VAL B N 1
ATOM 4718 C CA . VAL B 1 182 ? -16.359 23.766 -4.355 1 98 182 VAL B CA 1
ATOM 4719 C C . VAL B 1 182 ? -16.328 24.609 -5.625 1 98 182 VAL B C 1
ATOM 4721 O O . VAL B 1 182 ? -15.461 25.469 -5.797 1 98 182 VAL B O 1
ATOM 4724 N N . GLN B 1 183 ? -17.234 24.297 -6.457 1 97.25 183 GLN B N 1
ATOM 4725 C CA . GLN B 1 183 ? -17.406 25.094 -7.664 1 97.25 183 GLN B CA 1
ATOM 4726 C C . GLN B 1 183 ? -18.625 26.016 -7.551 1 97.25 183 GLN B C 1
ATOM 4728 O O . GLN B 1 183 ? -19.766 25.562 -7.613 1 97.25 183 GLN B O 1
ATOM 4733 N N . SER B 1 184 ? -18.359 27.219 -7.41 1 91.56 184 SER B N 1
ATOM 4734 C CA . SER B 1 184 ? -19.406 28.219 -7.281 1 91.56 184 SER B CA 1
ATOM 4735 C C . SER B 1 184 ? -19.078 29.469 -8.086 1 91.56 184 SER B C 1
ATOM 4737 O O . SER B 1 184 ? -17.953 29.953 -8.055 1 91.56 184 SER B O 1
ATOM 4739 N N . GLY B 1 185 ? -20.062 30.031 -8.859 1 88.94 185 GLY B N 1
ATOM 4740 C CA . GLY B 1 185 ? -19.875 31.25 -9.633 1 88.94 185 GLY B CA 1
ATOM 4741 C C . GLY B 1 185 ? -18.797 31.125 -10.688 1 88.94 185 GLY B C 1
ATOM 4742 O O . GLY B 1 185 ? -18.031 32.062 -10.922 1 88.94 185 GLY B O 1
ATOM 4743 N N . GLY B 1 186 ? -18.531 29.969 -11.102 1 89.62 186 GLY B N 1
ATOM 4744 C CA . GLY B 1 186 ? -17.547 29.75 -12.141 1 89.62 186 GLY B CA 1
ATOM 4745 C C . GLY B 1 186 ? -16.141 29.562 -11.602 1 89.62 186 GLY B C 1
ATOM 4746 O O . GLY B 1 186 ? -15.18 29.484 -12.367 1 89.62 186 GLY B O 1
ATOM 4747 N N . LYS B 1 187 ? -16.031 29.609 -10.281 1 94.31 187 LYS B N 1
ATOM 4748 C CA . LYS B 1 187 ? -14.719 29.453 -9.672 1 94.31 187 LYS B CA 1
ATOM 4749 C C . LYS B 1 187 ? -14.594 28.109 -8.961 1 94.31 187 LYS B C 1
ATOM 4751 O O . LYS B 1 187 ? -15.586 27.562 -8.484 1 94.31 187 LYS B O 1
ATOM 4756 N N . ASN B 1 188 ? -13.383 27.609 -8.977 1 96.94 188 ASN B N 1
ATOM 4757 C CA . ASN B 1 188 ? -13.062 26.375 -8.273 1 96.94 188 ASN B CA 1
ATOM 4758 C C . ASN B 1 188 ? -12.242 26.625 -7.016 1 96.94 188 ASN B C 1
ATOM 4760 O O . ASN B 1 188 ? -11.156 27.203 -7.086 1 96.94 188 ASN B O 1
ATOM 4764 N N . ILE B 1 189 ? -12.758 26.312 -5.938 1 96.94 189 ILE B N 1
ATOM 4765 C CA . ILE B 1 189 ? -12.031 26.422 -4.672 1 96.94 189 ILE B CA 1
ATOM 4766 C C . ILE B 1 189 ? -11.711 25.031 -4.133 1 96.94 189 ILE B C 1
ATOM 4768 O O . ILE B 1 189 ? -12.609 24.297 -3.719 1 96.94 189 ILE B O 1
ATOM 4772 N N . ARG B 1 190 ? -10.469 24.719 -4.145 1 97.19 190 ARG B N 1
ATOM 4773 C CA . ARG B 1 190 ? -10.023 23.406 -3.684 1 97.19 190 ARG B CA 1
ATOM 4774 C C . ARG B 1 190 ? -9.562 23.469 -2.234 1 97.19 190 ARG B C 1
ATOM 4776 O O . ARG B 1 190 ? -8.953 24.453 -1.81 1 97.19 190 ARG B O 1
ATOM 4783 N N . MET B 1 191 ? -9.859 22.391 -1.504 1 97.25 191 MET B N 1
ATOM 4784 C CA . MET B 1 191 ? -9.523 22.359 -0.083 1 97.25 191 MET B CA 1
ATOM 4785 C C . MET B 1 191 ? -9.055 20.969 0.337 1 97.25 191 MET B C 1
ATOM 4787 O O . MET B 1 191 ? -9.516 19.969 -0.207 1 97.25 191 MET B O 1
ATOM 4791 N N . VAL B 1 192 ? -8.195 20.953 1.304 1 98 192 VAL B N 1
ATOM 4792 C CA . VAL B 1 192 ? -7.734 19.703 1.912 1 98 192 VAL B CA 1
ATOM 4793 C C . VAL B 1 192 ? -8.047 19.719 3.406 1 98 192 VAL B C 1
ATOM 4795 O O . VAL B 1 192 ? -7.953 20.75 4.062 1 98 192 VAL B O 1
ATOM 4798 N N . VAL B 1 193 ? -8.508 18.609 3.883 1 98.31 193 VAL B N 1
ATOM 4799 C CA . VAL B 1 193 ? -8.719 18.438 5.316 1 98.31 193 VAL B CA 1
ATOM 4800 C C . VAL B 1 193 ? -7.566 17.641 5.914 1 98.31 193 VAL B C 1
ATOM 4802 O O . VAL B 1 193 ? -7.227 16.562 5.426 1 98.31 193 VAL B O 1
ATOM 4805 N N . MET B 1 194 ? -6.938 18.141 6.941 1 97.44 194 MET B N 1
ATOM 4806 C CA . MET B 1 194 ? -5.785 17.5 7.578 1 97.44 194 MET B CA 1
ATOM 4807 C C . MET B 1 194 ? -5.898 17.562 9.094 1 97.44 194 MET B C 1
ATOM 4809 O O . MET B 1 194 ? -6.824 18.188 9.625 1 97.44 194 MET B O 1
ATOM 4813 N N . ASN B 1 195 ? -5.008 16.875 9.773 1 95.5 195 ASN B N 1
ATOM 4814 C CA . ASN B 1 195 ? -4.938 16.984 11.227 1 95.5 195 ASN B CA 1
ATOM 4815 C C . ASN B 1 195 ? -4.449 18.375 11.664 1 95.5 195 ASN B C 1
ATOM 4817 O O . ASN B 1 195 ? -3.641 19 10.969 1 95.5 195 ASN B O 1
ATOM 4821 N N . ASN B 1 196 ? -4.957 18.766 12.766 1 94.81 196 ASN B N 1
ATOM 4822 C CA . ASN B 1 196 ? -4.543 20.047 13.352 1 94.81 196 ASN B CA 1
ATOM 4823 C C . ASN B 1 196 ? -3.309 19.875 14.234 1 94.81 196 ASN B C 1
ATOM 4825 O O . ASN B 1 196 ? -3.363 19.203 15.266 1 94.81 196 ASN B O 1
ATOM 4829 N N . VAL B 1 197 ? -2.268 20.516 13.875 1 93.56 197 VAL B N 1
ATOM 4830 C CA . VAL B 1 197 ? -1 20.359 14.578 1 93.56 197 VAL B CA 1
ATOM 4831 C C . VAL B 1 197 ? -0.996 21.234 15.836 1 93.56 197 VAL B C 1
ATOM 4833 O O . VAL B 1 197 ? -0.42 20.859 16.859 1 93.56 197 VAL B O 1
ATOM 4836 N N . LEU B 1 198 ? -1.658 22.375 15.758 1 93.19 198 LEU B N 1
ATOM 4837 C CA . LEU B 1 198 ? -1.632 23.359 16.844 1 93.19 198 LEU B CA 1
ATOM 4838 C C . LEU B 1 198 ? -3.031 23.578 17.406 1 93.19 198 LEU B C 1
ATOM 4840 O O . LEU B 1 198 ? -3.713 24.531 17 1 93.19 198 LEU B O 1
ATOM 4844 N N . PRO B 1 199 ? -3.402 22.812 18.344 1 91.12 199 PRO B N 1
ATOM 4845 C CA . PRO B 1 199 ? -4.738 23.031 18.922 1 91.12 199 PRO B CA 1
ATOM 4846 C C . PRO B 1 199 ? -4.895 24.406 19.562 1 91.12 199 PRO B C 1
ATOM 4848 O O . PRO B 1 199 ? -4.02 24.844 20.312 1 91.12 199 PRO B O 1
ATOM 4851 N N . ARG B 1 200 ? -6.027 25.016 19.344 1 89.56 200 ARG B N 1
ATOM 4852 C CA . ARG B 1 200 ? -6.293 26.359 19.844 1 89.56 200 ARG B CA 1
ATOM 4853 C C . ARG B 1 200 ? -6.434 26.391 21.359 1 89.56 200 ARG B C 1
ATOM 4855 O O . ARG B 1 200 ? -6.137 27.391 22 1 89.56 200 ARG B O 1
ATOM 4862 N N . VAL B 1 201 ? -6.812 25.281 21.891 1 86.94 201 VAL B N 1
ATOM 4863 C CA . VAL B 1 201 ? -7.102 25.203 23.328 1 86.94 201 VAL B CA 1
ATOM 4864 C C . VAL B 1 201 ? -5.801 25.297 24.125 1 86.94 201 VAL B C 1
ATOM 4866 O O . VAL B 1 201 ? -5.816 25.641 25.312 1 86.94 201 VAL B O 1
ATOM 4869 N N . VAL B 1 202 ? -4.723 25.016 23.469 1 89.81 202 VAL B N 1
ATOM 4870 C CA . VAL B 1 202 ? -3.428 25.078 24.156 1 89.81 202 VAL B CA 1
ATOM 4871 C C . VAL B 1 202 ? -2.697 26.359 23.766 1 89.81 202 VAL B C 1
ATOM 4873 O O . VAL B 1 202 ? -2.492 26.641 22.578 1 89.81 202 VAL B O 1
ATOM 4876 N N . ARG B 1 203 ? -2.301 27.078 24.781 1 91.5 203 ARG B N 1
ATOM 4877 C CA . ARG B 1 203 ? -1.542 28.281 24.516 1 91.5 203 ARG B CA 1
ATOM 4878 C C . ARG B 1 203 ? -0.139 27.969 24.016 1 91.5 203 ARG B C 1
ATOM 4880 O O . ARG B 1 203 ? 0.624 27.266 24.703 1 91.5 203 ARG B O 1
ATOM 4887 N N . MET B 1 204 ? 0.188 28.484 22.891 1 94 204 MET B N 1
ATOM 4888 C CA . MET B 1 204 ? 1.541 28.344 22.359 1 94 204 MET B CA 1
ATOM 4889 C C . MET B 1 204 ? 2.396 29.547 22.734 1 94 204 MET B C 1
ATOM 4891 O O . MET B 1 204 ? 2.244 30.625 22.141 1 94 204 MET B O 1
ATOM 4895 N N . HIS B 1 205 ? 3.27 29.344 23.594 1 95.62 205 HIS B N 1
ATOM 4896 C CA . HIS B 1 205 ? 4.133 30.438 24.016 1 95.62 205 HIS B CA 1
ATOM 4897 C C . HIS B 1 205 ? 5.129 30.828 22.938 1 95.62 205 HIS B C 1
ATOM 4899 O O . HIS B 1 205 ? 5.531 31.984 22.828 1 95.62 205 HIS B O 1
ATOM 4905 N N . LEU B 1 206 ? 5.559 29.844 22.234 1 96.06 206 LEU B N 1
ATOM 4906 C CA . LEU B 1 206 ? 6.438 30.047 21.094 1 96.06 206 LEU B CA 1
ATOM 4907 C C . LEU B 1 206 ? 5.969 29.234 19.891 1 96.06 206 LEU B C 1
ATOM 4909 O O . LEU B 1 206 ? 5.43 28.141 20.047 1 96.06 206 LEU B O 1
ATOM 4913 N N . LYS B 1 207 ? 6.117 29.766 18.781 1 96.88 207 LYS B N 1
ATOM 4914 C CA . LYS B 1 207 ? 5.801 29.109 17.516 1 96.88 207 LYS B CA 1
ATOM 4915 C C . LYS B 1 207 ? 6.914 29.297 16.5 1 96.88 207 LYS B C 1
ATOM 4917 O O . LYS B 1 207 ? 7.41 30.422 16.328 1 96.88 207 LYS B O 1
ATOM 4922 N N . TYR B 1 208 ? 7.324 28.25 15.828 1 96.94 208 TYR B N 1
ATOM 4923 C CA . TYR B 1 208 ? 8.414 28.328 14.852 1 96.94 208 TYR B CA 1
ATOM 4924 C C . TYR B 1 208 ? 8.031 27.625 13.555 1 96.94 208 TYR B C 1
ATOM 4926 O O . TYR B 1 208 ? 7.281 26.641 13.562 1 96.94 208 TYR B O 1
ATOM 4934 N N . ASP B 1 209 ? 8.438 28.094 12.484 1 95.62 209 ASP B N 1
ATOM 4935 C CA . ASP B 1 209 ? 8.477 27.469 11.164 1 95.62 209 ASP B CA 1
ATOM 4936 C C . ASP B 1 209 ? 9.914 27.219 10.711 1 95.62 209 ASP B C 1
ATOM 4938 O O . ASP B 1 209 ? 10.594 28.141 10.258 1 95.62 209 ASP B O 1
ATOM 4942 N N . LEU B 1 210 ? 10.336 25.953 10.766 1 97.44 210 LEU B N 1
ATOM 4943 C CA . LEU B 1 210 ? 11.758 25.656 10.617 1 97.44 210 LEU B CA 1
ATOM 4944 C C . LEU B 1 210 ? 12.023 24.906 9.32 1 97.44 210 LEU B C 1
ATOM 4946 O O . LEU B 1 210 ? 11.477 23.812 9.102 1 97.44 210 LEU B O 1
ATOM 4950 N N . LYS B 1 211 ? 12.867 25.406 8.484 1 93.56 211 LYS B N 1
ATOM 4951 C CA . LYS B 1 211 ? 13.195 24.781 7.207 1 93.56 211 LYS B CA 1
ATOM 4952 C C . LYS B 1 211 ? 14.547 24.078 7.27 1 93.56 211 LYS B C 1
ATOM 4954 O O . LYS B 1 211 ? 14.867 23.25 6.41 1 93.56 211 LYS B O 1
ATOM 4959 N N . GLY B 1 212 ? 15.289 24.344 8.289 1 92.38 212 GLY B N 1
ATOM 4960 C CA . GLY B 1 212 ? 16.609 23.75 8.414 1 92.38 212 GLY B CA 1
ATOM 4961 C C . GLY B 1 212 ? 17.688 24.531 7.688 1 92.38 212 GLY B C 1
ATOM 4962 O O . GLY B 1 212 ? 18.656 23.953 7.184 1 92.38 212 GLY B O 1
ATOM 4963 N N . SER B 1 213 ? 17.438 25.734 7.508 1 87.94 213 SER B N 1
ATOM 4964 C CA . SER B 1 213 ? 18.406 26.625 6.883 1 87.94 213 SER B CA 1
ATOM 4965 C C . SER B 1 213 ? 18.484 27.969 7.613 1 87.94 213 SER B C 1
ATOM 4967 O O . SER B 1 213 ? 17.547 28.344 8.32 1 87.94 213 SER B O 1
ATOM 4969 N N . THR B 1 214 ? 19.609 28.578 7.492 1 86.44 214 THR B N 1
ATOM 4970 C CA . THR B 1 214 ? 19.797 29.844 8.195 1 86.44 214 THR B CA 1
ATOM 4971 C C . THR B 1 214 ? 19.688 31.031 7.23 1 86.44 214 THR B C 1
ATOM 4973 O O . THR B 1 214 ? 19.547 32.188 7.66 1 86.44 214 THR B O 1
ATOM 4976 N N . TYR B 1 215 ? 19.656 30.734 6 1 81.75 215 TYR B N 1
ATOM 4977 C CA . TYR B 1 215 ? 19.656 31.812 5.023 1 81.75 215 TYR B CA 1
ATOM 4978 C C . TYR B 1 215 ? 18.312 32.531 5 1 81.75 215 TYR B C 1
ATOM 4980 O O . TYR B 1 215 ? 17.297 31.953 4.562 1 81.75 215 TYR B O 1
ATOM 4988 N N . LYS B 1 216 ? 18.234 33.75 5.414 1 86.88 216 LYS B N 1
ATOM 4989 C CA . LYS B 1 216 ? 17.047 34.625 5.41 1 86.88 216 LYS B CA 1
ATOM 4990 C C . LYS B 1 216 ? 15.891 34 6.164 1 86.88 216 LYS B C 1
ATOM 4992 O O . LYS B 1 216 ? 14.75 34 5.695 1 86.88 216 LYS B O 1
ATOM 4997 N N . ARG B 1 217 ? 16.25 33.375 7.227 1 93 217 ARG B N 1
ATOM 4998 C CA . ARG B 1 217 ? 15.234 32.625 7.977 1 93 217 ARG B CA 1
ATOM 4999 C C . ARG B 1 217 ? 15 33.25 9.352 1 93 217 ARG B C 1
ATOM 5001 O O . ARG B 1 217 ? 15.109 32.562 10.367 1 93 217 ARG B O 1
ATOM 5008 N N . ARG B 1 218 ? 14.68 34.562 9.289 1 93.88 218 ARG B N 1
ATOM 5009 C CA . ARG B 1 218 ? 14.25 35.312 10.469 1 93.88 218 ARG B CA 1
ATOM 5010 C C . ARG B 1 218 ? 12.844 35.875 10.281 1 93.88 218 ARG B C 1
ATOM 5012 O O . ARG B 1 218 ? 12.453 36.219 9.164 1 93.88 218 ARG B O 1
ATOM 5019 N N . ALA B 1 219 ? 12.172 35.906 11.367 1 93.81 219 ALA B N 1
ATOM 5020 C CA . ALA B 1 219 ? 10.844 36.531 11.297 1 93.81 219 ALA B CA 1
ATOM 5021 C C . ALA B 1 219 ? 10.93 37.969 10.891 1 93.81 219 ALA B C 1
ATOM 5023 O O . ALA B 1 219 ? 11.82 38.719 11.352 1 93.81 219 ALA B O 1
ATOM 5024 N N . SER B 1 220 ? 10.094 38.406 10.031 1 90.94 220 SER B N 1
ATOM 5025 C CA . SER B 1 220 ? 10.062 39.781 9.602 1 90.94 220 SER B CA 1
ATOM 5026 C C . SER B 1 220 ? 9.555 40.719 10.711 1 90.94 220 SER B C 1
ATOM 5028 O O . SER B 1 220 ? 8.992 40.219 11.703 1 90.94 220 SER B O 1
ATOM 5030 N N . LYS B 1 221 ? 9.789 42 10.547 1 92.38 221 LYS B N 1
ATOM 5031 C CA . LYS B 1 221 ? 9.289 42.969 11.5 1 92.38 221 LYS B CA 1
ATOM 5032 C C . LYS B 1 221 ? 7.766 42.938 11.586 1 92.38 221 LYS B C 1
ATOM 5034 O O . LYS B 1 221 ? 7.195 43.031 12.672 1 92.38 221 LYS B O 1
ATOM 5039 N N . LYS B 1 222 ? 7.219 42.812 10.453 1 89.31 222 LYS B N 1
ATOM 5040 C CA . LYS B 1 222 ? 5.762 42.75 10.383 1 89.31 222 LYS B CA 1
ATOM 5041 C C . LYS B 1 222 ? 5.238 41.531 11.141 1 89.31 222 LYS B C 1
ATOM 5043 O O . LYS B 1 222 ? 4.223 41.594 11.836 1 89.31 222 LYS B O 1
ATOM 5048 N N . GLU B 1 223 ? 5.934 40.406 11.023 1 90.19 223 GLU B N 1
ATOM 5049 C CA . GLU B 1 223 ? 5.539 39.156 11.703 1 90.19 223 GLU B CA 1
ATOM 5050 C C . GLU B 1 223 ? 5.684 39.312 13.219 1 90.19 223 GLU B C 1
ATOM 5052 O O . GLU B 1 223 ? 4.828 38.844 13.977 1 90.19 223 GLU B O 1
ATOM 5057 N N . ARG B 1 224 ? 6.672 39.969 13.648 1 91.88 224 ARG B N 1
ATOM 5058 C CA . ARG B 1 224 ? 6.977 40.125 15.07 1 91.88 224 ARG B CA 1
ATOM 5059 C C . ARG B 1 224 ? 5.953 41 15.773 1 91.88 224 ARG B C 1
ATOM 5061 O O . ARG B 1 224 ? 5.816 40.969 17 1 91.88 224 ARG B O 1
ATOM 5068 N N . GLU B 1 225 ? 5.223 41.781 15.016 1 91.31 225 GLU B N 1
ATOM 5069 C CA . GLU B 1 225 ? 4.227 42.688 15.57 1 91.31 225 GLU B CA 1
ATOM 5070 C C . GLU B 1 225 ? 2.908 41.969 15.844 1 91.31 225 GLU B C 1
ATOM 5072 O O . GLU B 1 225 ? 2.062 42.469 16.594 1 91.31 225 GLU B O 1
ATOM 5077 N N . LYS B 1 226 ? 2.854 40.844 15.328 1 86.81 226 LYS B N 1
ATOM 5078 C CA . LYS B 1 226 ? 1.632 40.062 15.555 1 86.81 226 LYS B CA 1
ATOM 5079 C C . LYS B 1 226 ? 1.541 39.594 17 1 86.81 226 LYS B C 1
ATOM 5081 O O . LYS B 1 226 ? 2.553 39.531 17.703 1 86.81 226 LYS B O 1
ATOM 5086 N N . ALA B 1 227 ? 0.325 39.281 17.422 1 84.5 227 ALA B N 1
ATOM 5087 C CA . ALA B 1 227 ? 0.102 38.812 18.781 1 84.5 227 ALA B CA 1
ATOM 5088 C C . ALA B 1 227 ? 0.772 37.469 19 1 84.5 227 ALA B C 1
ATOM 5090 O O . ALA B 1 227 ? 1.297 37.188 20.078 1 84.5 227 ALA B O 1
ATOM 5091 N N . LYS B 1 228 ? 0.692 36.625 18.031 1 87.62 228 LYS B N 1
ATOM 5092 C CA . LYS B 1 228 ? 1.31 35.312 18.062 1 87.62 228 LYS B CA 1
ATOM 5093 C C . LYS B 1 228 ? 2.24 35.094 16.875 1 87.62 228 LYS B C 1
ATOM 5095 O O . LYS B 1 228 ? 1.88 34.438 15.906 1 87.62 228 LYS B O 1
ATOM 5100 N N . PRO B 1 229 ? 3.369 35.594 16.969 1 92.94 229 PRO B N 1
ATOM 5101 C CA . PRO B 1 229 ? 4.301 35.531 15.836 1 92.94 229 PRO B CA 1
ATOM 5102 C C . PRO B 1 229 ? 4.824 34.125 15.57 1 92.94 229 PRO B C 1
ATOM 5104 O O . PRO B 1 229 ? 4.848 33.312 16.469 1 92.94 229 PRO B O 1
ATOM 5107 N N . THR B 1 230 ? 5.145 33.875 14.391 1 94.56 230 THR B N 1
ATOM 5108 C CA . THR B 1 230 ? 5.84 32.656 13.992 1 94.56 230 THR B CA 1
ATOM 5109 C C . THR B 1 230 ? 7.309 32.938 13.68 1 94.56 230 THR B C 1
ATOM 5111 O O . THR B 1 230 ? 7.613 33.625 12.703 1 94.56 230 THR B O 1
ATOM 5114 N N . PHE B 1 231 ? 8.141 32.438 14.461 1 96.44 231 PHE B N 1
ATOM 5115 C CA . PHE B 1 231 ? 9.578 32.656 14.32 1 96.44 231 PHE B CA 1
ATOM 5116 C C . PHE B 1 231 ? 10.195 31.656 13.359 1 96.44 231 PHE B C 1
ATOM 5118 O O . PHE B 1 231 ? 9.531 30.719 12.914 1 96.44 231 PHE B O 1
ATOM 5125 N N . LYS B 1 232 ? 11.422 31.922 12.984 1 96.69 232 LYS B N 1
ATOM 5126 C CA . LYS B 1 232 ? 12.078 31.078 11.984 1 96.69 232 LYS B CA 1
ATOM 5127 C C . LYS B 1 232 ? 13.352 30.453 12.547 1 96.69 232 LYS B C 1
ATOM 5129 O O . LYS B 1 232 ? 13.523 30.359 13.766 1 96.69 232 LYS B O 1
ATOM 5134 N N . ASP B 1 233 ? 14.188 29.938 11.672 1 96.81 233 ASP B N 1
ATOM 5135 C CA . ASP B 1 233 ? 15.352 29.141 12.047 1 96.81 233 ASP B CA 1
ATOM 5136 C C . ASP B 1 233 ? 16.344 29.969 12.852 1 96.81 233 ASP B C 1
ATOM 5138 O O . ASP B 1 233 ? 16.828 29.547 13.898 1 96.81 233 ASP B O 1
ATOM 5142 N N . LEU B 1 234 ? 16.641 31.109 12.398 1 96.12 234 LEU B N 1
ATOM 5143 C CA . LEU B 1 234 ? 17.641 31.953 13.062 1 96.12 234 LEU B CA 1
ATOM 5144 C C . LEU B 1 234 ? 17.109 32.438 14.406 1 96.12 234 LEU B C 1
ATOM 5146 O O . LEU B 1 234 ? 17.875 32.594 15.359 1 96.12 234 LEU B O 1
ATOM 5150 N N . ASP B 1 235 ? 15.883 32.781 14.469 1 97.19 235 ASP B N 1
ATOM 5151 C CA . ASP B 1 235 ? 15.273 33.156 15.742 1 97.19 235 ASP B CA 1
ATOM 5152 C C . ASP B 1 235 ? 15.375 32.031 16.766 1 97.19 235 ASP B C 1
ATOM 5154 O O . ASP B 1 235 ? 15.688 32.25 17.922 1 97.19 235 ASP B O 1
ATOM 5158 N N . PHE B 1 236 ? 15.102 30.828 16.281 1 97.06 236 PHE B N 1
ATOM 5159 C CA . PHE B 1 236 ? 15.172 29.672 17.172 1 97.06 236 PHE B CA 1
ATOM 5160 C C . PHE B 1 236 ? 16.578 29.5 17.734 1 97.06 236 PHE B C 1
ATOM 5162 O O . PHE B 1 236 ? 16.75 29.297 18.938 1 97.06 236 PHE B O 1
ATOM 5169 N N . MET B 1 237 ? 17.547 29.547 16.891 1 95.38 237 MET B N 1
ATOM 5170 C CA . MET B 1 237 ? 18.938 29.359 17.312 1 95.38 237 MET B CA 1
ATOM 5171 C C . MET B 1 237 ? 19.344 30.422 18.328 1 95.38 237 MET B C 1
ATOM 5173 O O . MET B 1 237 ? 20.156 30.156 19.219 1 95.38 237 MET B O 1
ATOM 5177 N N . GLN B 1 238 ? 18.734 31.547 18.188 1 94.25 238 GLN B N 1
ATOM 5178 C CA . GLN B 1 238 ? 19.031 32.656 19.109 1 94.25 238 GLN B CA 1
ATOM 5179 C C . GLN B 1 238 ? 18.266 32.5 20.422 1 94.25 238 GLN B C 1
ATOM 5181 O O . GLN B 1 238 ? 18.828 32.656 21.5 1 94.25 238 GLN B O 1
ATOM 5186 N N . ASP B 1 239 ? 17.016 32.188 20.375 1 92.69 239 ASP B N 1
ATOM 5187 C CA . ASP B 1 239 ? 16.125 32.125 21.531 1 92.69 239 ASP B CA 1
ATOM 5188 C C . ASP B 1 239 ? 16.375 30.875 22.375 1 92.69 239 ASP B C 1
ATOM 5190 O O . ASP B 1 239 ? 16.219 30.906 23.594 1 92.69 239 ASP B O 1
ATOM 5194 N N . ILE B 1 240 ? 16.656 29.766 21.688 1 94.5 240 ILE B N 1
ATOM 5195 C CA . ILE B 1 240 ? 16.859 28.484 22.344 1 94.5 240 ILE B CA 1
ATOM 5196 C C . ILE B 1 240 ? 18.172 27.875 21.906 1 94.5 240 ILE B C 1
ATOM 5198 O O . ILE B 1 240 ? 18.188 26.797 21.281 1 94.5 240 ILE B O 1
ATOM 5202 N N . PRO B 1 241 ? 19.234 28.438 22.297 1 93.12 241 PRO B N 1
ATOM 5203 C CA . PRO B 1 241 ? 20.547 27.984 21.828 1 93.12 241 PRO B CA 1
ATOM 5204 C C . PRO B 1 241 ? 20.859 26.547 22.234 1 93.12 241 PRO B C 1
ATOM 5206 O O . PRO B 1 241 ? 21.578 25.844 21.531 1 93.12 241 PRO B O 1
ATOM 5209 N N . ASP B 1 242 ? 20.297 26.078 23.375 1 92.56 242 ASP B N 1
ATOM 5210 C CA . ASP B 1 242 ? 20.594 24.734 23.859 1 92.56 242 ASP B CA 1
ATOM 5211 C C . ASP B 1 242 ? 19.672 23.688 23.219 1 92.56 242 ASP B C 1
ATOM 5213 O O . ASP B 1 242 ? 19.797 22.5 23.484 1 92.56 242 ASP B O 1
ATOM 5217 N N . GLY B 1 243 ? 18.719 24.203 22.406 1 95.38 243 GLY B N 1
ATOM 5218 C CA . GLY B 1 243 ? 17.766 23.297 21.812 1 95.38 243 GLY B CA 1
ATOM 5219 C C . GLY B 1 243 ? 16.703 22.828 22.766 1 95.38 243 GLY B C 1
ATOM 5220 O O . GLY B 1 243 ? 16.609 23.312 23.891 1 95.38 243 GLY B O 1
ATOM 5221 N N . LEU B 1 244 ? 15.844 21.969 22.328 1 97.25 244 LEU B N 1
ATOM 5222 C CA . LEU B 1 244 ? 14.781 21.344 23.125 1 97.25 244 LEU B CA 1
ATOM 5223 C C . LEU B 1 244 ? 15.164 19.922 23.531 1 97.25 244 LEU B C 1
ATOM 5225 O O . LEU B 1 244 ? 15.359 19.062 22.688 1 97.25 244 LEU B O 1
ATOM 5229 N N . MET B 1 245 ? 15.242 19.719 24.766 1 96.31 245 MET B N 1
ATOM 5230 C CA . MET B 1 245 ? 15.766 18.453 25.281 1 96.31 245 MET B CA 1
ATOM 5231 C C . MET B 1 245 ? 14.641 17.453 25.531 1 96.31 245 MET B C 1
ATOM 5233 O O . MET B 1 245 ? 13.664 17.766 26.203 1 96.31 245 MET B O 1
ATOM 5237 N N . LEU B 1 246 ? 14.766 16.281 24.984 1 95.06 246 LEU B N 1
ATOM 5238 C CA . LEU B 1 246 ? 13.82 15.18 25.125 1 95.06 246 LEU B CA 1
ATOM 5239 C C . LEU B 1 246 ? 14.477 13.984 25.812 1 95.06 246 LEU B C 1
ATOM 5241 O O . LEU B 1 246 ? 15.695 13.836 25.766 1 95.06 246 LEU B O 1
ATOM 5245 N N . ASP B 1 247 ? 13.664 13.156 26.484 1 91.75 247 ASP B N 1
ATOM 5246 C CA . ASP B 1 247 ? 14.211 11.914 27 1 91.75 247 ASP B CA 1
ATOM 5247 C C . ASP B 1 247 ? 14.703 11.008 25.875 1 91.75 247 ASP B C 1
ATOM 5249 O O . ASP B 1 247 ? 14.25 11.133 24.734 1 91.75 247 ASP B O 1
ATOM 5253 N N . THR B 1 248 ? 15.516 10.062 26.203 1 92.06 248 THR B N 1
ATOM 5254 C CA . THR B 1 248 ? 16.234 9.258 25.219 1 92.06 248 THR B CA 1
ATOM 5255 C C . THR B 1 248 ? 15.25 8.508 24.328 1 92.06 248 THR B C 1
ATOM 5257 O O . THR B 1 248 ? 15.406 8.484 23.109 1 92.06 248 THR B O 1
ATOM 5260 N N . ASP B 1 249 ? 14.242 7.949 24.938 1 90.88 249 ASP B N 1
ATOM 5261 C CA . ASP B 1 249 ? 13.289 7.145 24.172 1 90.88 249 ASP B CA 1
ATOM 5262 C C . ASP B 1 249 ? 12.477 8.023 23.234 1 90.88 249 ASP B C 1
ATOM 5264 O O . ASP B 1 249 ? 12.273 7.66 22.062 1 90.88 249 ASP B O 1
ATOM 5268 N N . THR B 1 250 ? 12.062 9.148 23.75 1 92.06 250 THR B N 1
ATOM 5269 C CA . THR B 1 250 ? 11.266 10.062 22.953 1 92.06 250 THR B CA 1
ATOM 5270 C C . THR B 1 250 ? 12.109 10.648 21.812 1 92.06 250 THR B C 1
ATOM 5272 O O . THR B 1 250 ? 11.633 10.766 20.688 1 92.06 250 THR B O 1
ATOM 5275 N N . TYR B 1 251 ? 13.32 10.961 22.172 1 94.88 251 TYR B N 1
ATOM 5276 C CA . TYR B 1 251 ? 14.227 11.5 21.156 1 94.88 251 TYR B CA 1
ATOM 5277 C C . TYR B 1 251 ? 14.461 10.492 20.047 1 94.88 251 TYR B C 1
ATOM 5279 O O . TYR B 1 251 ? 14.406 10.836 18.859 1 94.88 251 TYR B O 1
ATOM 5287 N N . SER B 1 252 ? 14.727 9.281 20.422 1 94.5 252 SER B N 1
ATOM 5288 C CA . SER B 1 252 ? 14.992 8.234 19.438 1 94.5 252 SER B CA 1
ATOM 5289 C C . SER B 1 252 ? 13.781 8.008 18.531 1 94.5 252 SER B C 1
ATOM 5291 O O . SER B 1 252 ? 13.922 7.836 17.328 1 94.5 252 SER B O 1
ATOM 5293 N N . ALA B 1 253 ? 12.648 8.016 19.125 1 94.44 253 ALA B N 1
ATOM 5294 C CA . ALA B 1 253 ? 11.414 7.836 18.359 1 94.44 253 ALA B CA 1
ATOM 5295 C C . ALA B 1 253 ? 11.211 8.984 17.375 1 94.44 253 ALA B C 1
ATOM 5297 O O . ALA B 1 253 ? 10.844 8.758 16.219 1 94.44 253 ALA B O 1
ATOM 5298 N N . LEU B 1 254 ? 11.484 10.18 17.859 1 96.25 254 LEU B N 1
ATOM 5299 C CA . LEU B 1 254 ? 11.305 11.367 17.031 1 96.25 254 LEU B CA 1
ATOM 5300 C C . LEU B 1 254 ? 12.273 11.359 15.859 1 96.25 254 LEU B C 1
ATOM 5302 O O . LEU B 1 254 ? 11.867 11.602 14.719 1 96.25 254 LEU B O 1
ATOM 5306 N N . VAL B 1 255 ? 13.453 11.039 16.125 1 96.19 255 VAL B N 1
ATOM 5307 C CA . VAL B 1 255 ? 14.492 11.07 15.102 1 96.19 255 VAL B CA 1
ATOM 5308 C C . VAL B 1 255 ? 14.242 9.977 14.062 1 96.19 255 VAL B C 1
ATOM 5310 O O . VAL B 1 255 ? 14.406 10.203 12.867 1 96.19 255 VAL B O 1
ATOM 5313 N N . LYS B 1 256 ? 13.844 8.836 14.516 1 95.06 256 LYS B N 1
ATOM 5314 C CA . LYS B 1 256 ? 13.516 7.742 13.594 1 95.06 256 LYS B CA 1
ATOM 5315 C C . LYS B 1 256 ? 12.359 8.125 12.68 1 95.06 256 LYS B C 1
ATOM 5317 O O . LYS B 1 256 ? 12.398 7.852 11.477 1 95.06 256 LYS B O 1
ATOM 5322 N N . THR B 1 257 ? 11.375 8.727 13.258 1 96.12 257 THR B N 1
ATOM 5323 C CA . THR B 1 257 ? 10.219 9.156 12.484 1 96.12 257 THR B 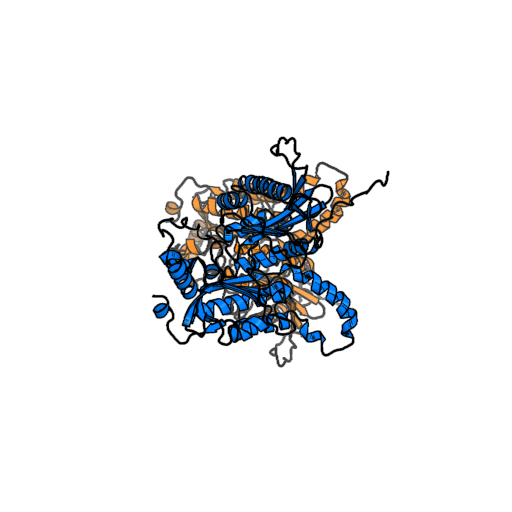CA 1
ATOM 5324 C C . THR B 1 257 ? 10.617 10.219 11.461 1 96.12 257 THR B C 1
ATOM 5326 O O . THR B 1 257 ? 10.219 10.141 10.297 1 96.12 257 THR B O 1
ATOM 5329 N N . LEU B 1 258 ? 11.438 11.148 11.891 1 97.12 258 LEU B N 1
ATOM 5330 C CA . LEU B 1 258 ? 11.906 12.211 11.016 1 97.12 258 LEU B CA 1
ATOM 5331 C C . LEU B 1 258 ? 12.727 11.648 9.859 1 97.12 258 LEU B C 1
ATOM 5333 O O . LEU B 1 258 ? 12.57 12.078 8.711 1 97.12 258 LEU B O 1
ATOM 5337 N N . GLN B 1 259 ? 13.547 10.727 10.195 1 95.62 259 GLN B N 1
ATOM 5338 C CA . GLN B 1 259 ? 14.391 10.109 9.172 1 95.62 259 GLN B CA 1
ATOM 5339 C C . GLN B 1 259 ? 13.547 9.414 8.109 1 95.62 259 GLN B C 1
ATOM 5341 O O . GLN B 1 259 ? 13.797 9.562 6.914 1 95.62 259 GLN B O 1
ATOM 5346 N N . ARG B 1 260 ? 12.609 8.656 8.531 1 94.31 260 ARG B N 1
ATOM 5347 C CA . ARG B 1 260 ? 11.734 7.938 7.613 1 94.31 260 ARG B CA 1
ATOM 5348 C C . ARG B 1 260 ? 10.914 8.906 6.762 1 94.31 260 ARG B C 1
ATOM 5350 O O . ARG B 1 260 ? 10.789 8.719 5.551 1 94.31 260 ARG B O 1
ATOM 5357 N N . ASP B 1 261 ? 10.359 9.922 7.367 1 96.38 261 ASP B N 1
ATOM 5358 C CA . ASP B 1 261 ? 9.555 10.906 6.641 1 96.38 261 ASP B CA 1
ATOM 5359 C C . ASP B 1 261 ? 10.398 11.641 5.605 1 96.38 261 ASP B C 1
ATOM 5361 O O . ASP B 1 261 ? 9.93 11.914 4.496 1 96.38 261 ASP B O 1
ATOM 5365 N N . CYS B 1 262 ? 11.609 11.922 6 1 95.19 262 CYS B N 1
ATOM 5366 C CA . CYS B 1 262 ? 12.5 12.586 5.055 1 95.19 262 CYS B CA 1
ATOM 5367 C C . CYS B 1 262 ? 12.781 11.695 3.852 1 95.19 262 CYS B C 1
ATOM 5369 O O . CYS B 1 262 ? 12.852 12.172 2.719 1 95.19 262 CYS B O 1
ATOM 5371 N N . LEU B 1 263 ? 12.938 10.445 4.109 1 93.5 263 LEU B N 1
ATOM 5372 C CA . LEU B 1 263 ? 13.164 9.5 3.021 1 93.5 263 LEU B CA 1
ATOM 5373 C C . LEU B 1 263 ? 11.961 9.453 2.084 1 93.5 263 LEU B C 1
ATOM 5375 O O . LEU B 1 263 ? 12.125 9.414 0.862 1 93.5 263 LEU B O 1
ATOM 5379 N N . VAL B 1 264 ? 10.805 9.438 2.635 1 93.69 264 VAL B N 1
ATOM 5380 C CA . VAL B 1 264 ? 9.57 9.406 1.854 1 93.69 264 VAL B CA 1
ATOM 5381 C C . VAL B 1 264 ? 9.461 10.68 1.012 1 93.69 264 VAL B C 1
ATOM 5383 O O . VAL B 1 264 ? 9.195 10.617 -0.189 1 93.69 264 VAL B O 1
ATOM 5386 N N . LEU B 1 265 ? 9.688 11.812 1.641 1 94.38 265 LEU B N 1
ATOM 5387 C CA . LEU B 1 265 ? 9.602 13.086 0.927 1 94.38 265 LEU B CA 1
ATOM 5388 C C . LEU B 1 265 ? 10.648 13.156 -0.181 1 94.38 265 LEU B C 1
ATOM 5390 O O . LEU B 1 265 ? 10.359 13.633 -1.282 1 94.38 265 LEU B O 1
ATOM 5394 N N . GLU B 1 266 ? 11.797 12.672 0.094 1 91.81 266 GLU B N 1
ATOM 5395 C CA . GLU B 1 266 ? 12.859 12.625 -0.907 1 91.81 266 GLU B CA 1
ATOM 5396 C C . GLU B 1 266 ? 12.453 11.766 -2.1 1 91.81 266 GLU B C 1
ATOM 5398 O O . GLU B 1 266 ? 12.688 12.133 -3.25 1 91.81 266 GLU B O 1
ATOM 5403 N N . SER B 1 267 ? 11.82 10.656 -1.782 1 89.31 267 SER B N 1
ATOM 5404 C CA . SER B 1 267 ? 11.414 9.727 -2.836 1 89.31 267 SER B CA 1
ATOM 5405 C C . SER B 1 267 ? 10.367 10.352 -3.746 1 89.31 267 SER B C 1
ATOM 5407 O O . SER B 1 267 ? 10.281 10.016 -4.93 1 89.31 267 SER B O 1
ATOM 5409 N N . PHE B 1 268 ? 9.609 11.258 -3.199 1 87.44 268 PHE B N 1
ATOM 5410 C CA . PHE B 1 268 ? 8.578 11.945 -3.977 1 87.44 268 PHE B CA 1
ATOM 5411 C C . PHE B 1 268 ? 9.133 13.227 -4.586 1 87.44 268 PHE B C 1
ATOM 5413 O O . PHE B 1 268 ? 8.391 13.992 -5.211 1 87.44 268 PHE B O 1
ATOM 5420 N N . LYS B 1 269 ? 10.414 13.5 -4.332 1 88.12 269 LYS B N 1
ATOM 5421 C CA . LYS B 1 269 ? 11.102 14.695 -4.816 1 88.12 269 LYS B CA 1
ATOM 5422 C C . LYS B 1 269 ? 10.438 15.961 -4.285 1 88.12 269 LYS B C 1
ATOM 5424 O O . LYS B 1 269 ? 10.289 16.938 -5.012 1 88.12 269 LYS B O 1
ATOM 5429 N N . ILE B 1 270 ? 9.969 15.836 -3.107 1 91 270 ILE B N 1
ATOM 5430 C CA . ILE B 1 270 ? 9.344 16.984 -2.447 1 91 270 ILE B CA 1
ATOM 5431 C C . ILE B 1 270 ? 10.406 17.781 -1.691 1 91 270 ILE B C 1
ATOM 5433 O O . ILE B 1 270 ? 11.234 17.219 -0.979 1 91 270 ILE B O 1
ATOM 5437 N N . MET B 1 271 ? 10.43 19.062 -1.979 1 89 271 MET B N 1
ATOM 5438 C CA . MET B 1 271 ? 11.336 19.984 -1.298 1 89 271 MET B CA 1
ATOM 5439 C C . MET B 1 271 ? 10.57 21.141 -0.666 1 89 271 MET B C 1
ATOM 5441 O O . MET B 1 271 ? 9.336 21.188 -0.742 1 89 271 MET B O 1
ATOM 5445 N N . ASP B 1 272 ? 11.18 21.984 0.065 1 87.38 272 ASP B N 1
ATOM 5446 C CA . ASP B 1 272 ? 10.68 23.234 0.632 1 87.38 272 ASP B CA 1
ATOM 5447 C C . ASP B 1 272 ? 9.617 22.969 1.7 1 87.38 272 ASP B C 1
ATOM 5449 O O . ASP B 1 272 ? 8.688 23.75 1.869 1 87.38 272 ASP B O 1
ATOM 5453 N N . TYR B 1 273 ? 9.617 21.781 2.238 1 93.56 273 TYR B N 1
ATOM 5454 C CA . TYR B 1 273 ? 8.789 21.531 3.414 1 93.56 273 TYR B CA 1
ATOM 5455 C C . TYR B 1 273 ? 9.438 22.094 4.672 1 93.56 273 TYR B C 1
ATOM 5457 O O . TYR B 1 273 ? 10.617 22.484 4.652 1 93.56 273 TYR B O 1
ATOM 5465 N N . SER B 1 274 ? 8.625 22.266 5.766 1 95.25 274 SER B N 1
ATOM 5466 C CA . SER B 1 274 ? 9.102 22.828 7.027 1 95.25 274 SER B CA 1
ATOM 5467 C C . SER B 1 274 ? 8.539 22.047 8.219 1 95.25 274 SER B C 1
ATOM 5469 O O . SER B 1 274 ? 7.586 21.281 8.07 1 95.25 274 SER B O 1
ATOM 5471 N N . LEU B 1 275 ? 9.25 22.188 9.312 1 97.75 275 LEU B N 1
ATOM 5472 C CA . LEU B 1 275 ? 8.711 21.703 10.578 1 97.75 275 LEU B CA 1
ATOM 5473 C C . LEU B 1 275 ? 7.992 22.812 11.328 1 97.75 275 LEU B C 1
ATOM 5475 O O . LEU B 1 275 ? 8.602 23.828 11.688 1 97.75 275 LEU B O 1
ATOM 5479 N N . LEU B 1 276 ? 6.715 22.656 11.492 1 97.31 276 LEU B N 1
ATOM 5480 C CA . LEU B 1 276 ? 5.957 23.531 12.375 1 97.31 276 LEU B CA 1
ATOM 5481 C C . LEU B 1 276 ? 6.121 23.109 13.836 1 97.31 276 LEU B C 1
ATOM 5483 O O . LEU B 1 276 ? 5.895 21.953 14.18 1 97.31 276 LEU B O 1
ATOM 5487 N N . LEU B 1 277 ? 6.602 24.047 14.656 1 97.69 277 LEU B N 1
ATOM 5488 C CA . LEU B 1 277 ? 6.871 23.766 16.062 1 97.69 277 LEU B CA 1
ATOM 5489 C C . LEU B 1 277 ? 6.129 24.734 16.969 1 97.69 277 LEU B C 1
ATOM 5491 O O . LEU B 1 277 ? 6.34 25.953 16.891 1 97.69 277 LEU B O 1
ATOM 5495 N N . GLY B 1 278 ? 5.156 24.234 17.734 1 96.88 278 GLY B N 1
ATOM 5496 C CA . GLY B 1 278 ? 4.527 24.969 18.828 1 96.88 278 GLY B CA 1
ATOM 5497 C C . GLY B 1 278 ? 5.02 24.547 20.188 1 96.88 278 GLY B C 1
ATOM 5498 O O . GLY B 1 278 ? 5.172 23.344 20.469 1 96.88 278 GLY B O 1
ATOM 5499 N N . VAL B 1 279 ? 5.336 25.547 21.031 1 96.69 279 VAL B N 1
ATOM 5500 C CA . VAL B 1 279 ? 5.871 25.266 22.359 1 96.69 279 VAL B CA 1
ATOM 5501 C C . VAL B 1 279 ? 4.926 25.797 23.422 1 96.69 279 VAL B C 1
ATOM 5503 O O . VAL B 1 279 ? 4.652 27 23.469 1 96.69 279 VAL B O 1
ATOM 5506 N N . HIS B 1 280 ? 4.371 24.938 24.219 1 95.44 280 HIS B N 1
ATOM 5507 C CA . HIS B 1 280 ? 3.66 25.297 25.438 1 95.44 280 HIS B CA 1
ATOM 5508 C C . HIS B 1 280 ? 4.566 25.188 26.656 1 95.44 280 HIS B C 1
ATOM 5510 O O . HIS B 1 280 ? 5.047 24.094 26.984 1 95.44 280 HIS B O 1
ATOM 5516 N N . ASN B 1 281 ? 4.832 26.25 27.281 1 95.5 281 ASN B N 1
ATOM 5517 C CA . ASN B 1 281 ? 5.641 26.266 28.5 1 95.5 281 ASN B CA 1
ATOM 5518 C C . ASN B 1 281 ? 4.777 26.078 29.75 1 95.5 281 ASN B C 1
ATOM 5520 O O . ASN B 1 281 ? 4.086 27 30.172 1 95.5 281 ASN B O 1
ATOM 5524 N N . ILE B 1 282 ? 4.898 24.953 30.344 1 93.62 282 ILE B N 1
ATOM 5525 C CA . ILE B 1 282 ? 4.062 24.594 31.484 1 93.62 282 ILE B CA 1
ATOM 5526 C C . ILE B 1 282 ? 4.367 25.531 32.656 1 93.62 282 ILE B C 1
ATOM 5528 O O . ILE B 1 282 ? 3.453 26.031 33.312 1 93.62 282 ILE B O 1
ATOM 5532 N N . ASP B 1 283 ? 5.621 25.75 32.969 1 94.31 283 ASP B N 1
ATOM 5533 C CA . ASP B 1 283 ? 6.031 26.594 34.094 1 94.31 283 ASP B CA 1
ATOM 5534 C C . ASP B 1 283 ? 5.578 28.031 33.906 1 94.31 283 ASP B C 1
ATOM 5536 O O . ASP B 1 283 ? 5.09 28.672 34.844 1 94.31 283 ASP B O 1
ATOM 5540 N N . GLN B 1 284 ? 5.762 28.484 32.719 1 93.25 284 GLN B N 1
ATOM 5541 C CA . GLN B 1 284 ? 5.309 29.844 32.438 1 93.25 284 GLN B CA 1
ATOM 5542 C C . GLN B 1 284 ? 3.793 29.953 32.562 1 93.25 284 GLN B C 1
ATOM 5544 O O . GLN B 1 284 ? 3.275 30.969 33.031 1 93.25 284 GLN B O 1
ATOM 5549 N N . ALA B 1 285 ? 3.092 28.984 32.062 1 91.19 285 ALA B N 1
ATOM 5550 C CA . ALA B 1 285 ? 1.634 28.984 32.156 1 91.19 285 ALA B CA 1
ATOM 5551 C C . ALA B 1 285 ? 1.162 29 33.594 1 91.19 285 ALA B C 1
ATOM 5553 O O . ALA B 1 285 ? 0.182 29.672 33.938 1 91.19 285 ALA B O 1
ATOM 5554 N N . GLU B 1 286 ? 1.828 28.234 34.406 1 90.75 286 GLU B N 1
ATOM 5555 C CA . GLU B 1 286 ? 1.49 28.188 35.844 1 90.75 286 GLU B CA 1
ATOM 5556 C C . GLU B 1 286 ? 1.742 29.531 36.5 1 90.75 286 GLU B C 1
ATOM 5558 O O . GLU B 1 286 ? 0.951 29.969 37.344 1 90.75 286 GLU B O 1
ATOM 5563 N N . LYS B 1 287 ? 2.811 30.125 36.156 1 91.88 287 LYS B N 1
ATOM 5564 C CA . LYS B 1 287 ? 3.131 31.438 36.719 1 91.88 287 LYS B CA 1
ATOM 5565 C C . LYS B 1 287 ? 2.09 32.469 36.281 1 91.88 287 LYS B C 1
ATOM 5567 O O . LYS B 1 287 ? 1.681 33.312 37.094 1 91.88 287 LYS B O 1
ATOM 5572 N N . GLU B 1 288 ? 1.715 32.406 35.062 1 90.12 288 GLU B N 1
ATOM 5573 C CA . GLU B 1 288 ? 0.715 33.344 34.562 1 90.12 288 GLU B CA 1
ATOM 5574 C C . GLU B 1 288 ? -0.639 33.125 35.219 1 90.12 288 GLU B C 1
ATOM 5576 O O . GLU B 1 288 ? -1.364 34.062 35.5 1 90.12 288 GLU B O 1
ATOM 5581 N N . GLN B 1 289 ? -0.97 31.906 35.438 1 87.25 289 GLN B N 1
ATOM 5582 C CA . GLN B 1 289 ? -2.225 31.594 36.125 1 87.25 289 GLN B CA 1
ATOM 5583 C C . GLN B 1 289 ? -2.215 32.094 37.562 1 87.25 289 GLN B C 1
ATOM 5585 O O . GLN B 1 289 ? -3.238 32.562 38.062 1 87.25 289 GLN B O 1
ATOM 5590 N N . GLN B 1 290 ? -1.123 31.891 38.219 1 87.12 290 GLN B N 1
ATOM 5591 C CA . GLN B 1 290 ? -0.981 32.375 39.594 1 87.12 290 GLN B CA 1
ATOM 5592 C C . GLN B 1 290 ? -1.087 33.875 39.656 1 87.12 290 GLN B C 1
ATOM 5594 O O . GLN B 1 290 ? -1.663 34.438 40.625 1 87.12 290 GLN B O 1
ATOM 5599 N N . MET B 1 291 ? -0.549 34.406 38.688 1 85 291 MET B N 1
ATOM 5600 C CA . MET B 1 291 ? -0.6 35.844 38.656 1 85 291 MET B CA 1
ATOM 5601 C C . MET B 1 291 ? -2.012 36.344 38.344 1 85 291 MET B C 1
ATOM 5603 O O . MET B 1 291 ? -2.455 37.344 38.875 1 85 291 MET B O 1
ATOM 5607 N N . GLU B 1 292 ? -2.637 35.562 37.438 1 69.56 292 GLU B N 1
ATOM 5608 C CA . GLU B 1 292 ? -4.012 35.938 37.125 1 69.56 292 GLU B CA 1
ATOM 5609 C C . GLU B 1 292 ? -4.969 35.562 38.25 1 69.56 292 GLU B C 1
ATOM 5611 O O . GLU B 1 292 ? -5.977 36.25 38.469 1 69.56 292 GLU B O 1
ATOM 5616 N N . GLY B 1 293 ? -5.008 34.25 38.719 1 60.91 293 GLY B N 1
ATOM 5617 C CA . GLY B 1 293 ? -5.863 33.781 39.812 1 60.91 293 GLY B CA 1
ATOM 5618 C C . GLY B 1 293 ? -5.727 34.594 41.062 1 60.91 293 GLY B C 1
ATOM 5619 O O . GLY B 1 293 ? -6.391 34.312 42.062 1 60.91 293 GLY B O 1
ATOM 5620 N N . SER B 1 294 ? -4.574 35.219 41.531 1 50.47 294 SER B N 1
ATOM 5621 C CA . SER B 1 294 ? -4.883 36.031 42.719 1 50.47 294 SER B CA 1
ATOM 5622 C C . SER B 1 294 ? -6.195 36.781 42.562 1 50.47 294 SER B C 1
ATOM 5624 O O . SER B 1 294 ? -6.797 37.219 43.531 1 50.47 294 SER B O 1
ATOM 5626 N N . GLN B 1 295 ? -6.668 37.312 41.5 1 43.03 295 GLN B N 1
ATOM 5627 C CA . GLN B 1 295 ? -8.016 37.906 41.406 1 43.03 295 GLN B CA 1
ATOM 5628 C C . GLN B 1 295 ? -9.031 36.844 41.031 1 43.03 295 GLN B C 1
ATOM 5630 O O . GLN B 1 295 ? -10.211 36.906 41.375 1 43.03 295 GLN B O 1
ATOM 5635 N N . GLY B 1 296 ? -9.188 36.219 39.781 1 40.25 296 GLY B N 1
ATOM 5636 C CA . GLY B 1 296 ? -10.336 35.562 39.188 1 40.25 296 GLY B CA 1
ATOM 5637 C C . GLY B 1 296 ? -10.5 34.125 39.688 1 40.25 296 GLY B C 1
ATOM 5638 O O . GLY B 1 296 ? -9.555 33.531 40.219 1 40.25 296 GLY B O 1
ATOM 5639 N N . ASN B 1 297 ? -11.789 33.719 40.219 1 39.81 297 ASN B N 1
ATOM 5640 C CA . ASN B 1 297 ? -12.5 32.469 40.594 1 39.81 297 ASN B CA 1
ATOM 5641 C C . ASN B 1 297 ? -12.125 31.328 39.656 1 39.81 297 ASN B C 1
ATOM 5643 O O . ASN B 1 297 ? -12.383 31.375 38.469 1 39.81 297 ASN B O 1
ATOM 5647 N N . SER B 1 298 ? -11.18 30.594 39.812 1 39.44 298 SER B N 1
ATOM 5648 C CA . SER B 1 298 ? -10.688 29.344 39.25 1 39.44 298 SER B CA 1
ATOM 5649 C C . SER B 1 298 ? -11.82 28.359 38.969 1 39.44 298 SER B C 1
ATOM 5651 O O . SER B 1 298 ? -11.586 27.203 38.656 1 39.44 298 SER B O 1
ATOM 5653 N N . ASP B 1 299 ? -13.016 28.656 39.562 1 37.72 299 ASP B N 1
ATOM 5654 C CA . ASP B 1 299 ? -14.039 27.609 39.469 1 37.72 299 ASP B CA 1
ATOM 5655 C C . ASP B 1 299 ? -14.367 27.281 38.031 1 37.72 299 ASP B C 1
ATOM 5657 O O . ASP B 1 299 ? -15.344 26.594 37.75 1 37.72 299 ASP B O 1
ATOM 5661 N N . GLU B 1 300 ? -14.156 28.203 37.125 1 36.69 300 GLU B N 1
ATOM 5662 C CA . GLU B 1 300 ? -14.719 27.812 35.812 1 36.69 300 GLU B CA 1
ATOM 5663 C C . GLU B 1 300 ? -14.047 26.547 35.312 1 36.69 300 GLU B C 1
ATOM 5665 O O . GLU B 1 300 ? -12.828 26.5 35.125 1 36.69 300 GLU B O 1
ATOM 5670 N N . LYS B 1 301 ? -14.492 25.406 35.562 1 38.91 301 LYS B N 1
ATOM 5671 C CA . LYS B 1 301 ? -14.25 24.109 34.969 1 38.91 301 LYS B CA 1
ATOM 5672 C C . LYS B 1 301 ? -13.805 24.234 33.531 1 38.91 301 LYS B C 1
ATOM 5674 O O . LYS B 1 301 ? -14.555 24.719 32.688 1 38.91 301 LYS B O 1
ATOM 5679 N N . ARG B 1 302 ? -12.578 24.422 33.344 1 39.5 302 ARG B N 1
ATOM 5680 C CA . ARG B 1 302 ? -12.117 24.328 31.953 1 39.5 302 ARG B CA 1
ATOM 5681 C C . ARG B 1 302 ? -12.883 23.25 31.188 1 39.5 302 ARG B C 1
ATOM 5683 O O . ARG B 1 302 ? -13.078 22.141 31.703 1 39.5 302 ARG B O 1
ATOM 5690 N N . PRO B 1 303 ? -13.844 23.547 30.422 1 39.22 303 PRO B N 1
ATOM 5691 C CA . PRO B 1 303 ? -14.477 22.469 29.656 1 39.22 303 PRO B CA 1
ATOM 5692 C C . PRO B 1 303 ? -13.523 21.312 29.359 1 39.22 303 PRO B C 1
ATOM 5694 O O . PRO B 1 303 ? -12.312 21.516 29.219 1 39.22 303 PRO B O 1
ATOM 5697 N N . LEU B 1 304 ? -13.727 20.141 29.984 1 39.41 304 LEU B N 1
ATOM 5698 C CA . LEU B 1 304 ? -13.008 18.938 29.594 1 39.41 304 LEU B CA 1
ATOM 5699 C C . LEU B 1 304 ? -12.5 19.031 28.156 1 39.41 304 LEU B C 1
ATOM 5701 O O . LEU B 1 304 ? -13.289 19.109 27.219 1 39.41 304 LEU B O 1
ATOM 5705 N N . ALA B 1 305 ? -11.5 19.875 27.906 1 39.59 305 ALA B N 1
ATOM 5706 C CA . ALA B 1 305 ? -10.852 19.984 26.609 1 39.59 305 ALA B CA 1
ATOM 5707 C C . ALA B 1 305 ? -10.992 18.688 25.812 1 39.59 305 ALA B C 1
ATOM 5709 O O . ALA B 1 305 ? -10.633 17.625 26.297 1 39.59 305 ALA B O 1
ATOM 5710 N N . GLN B 1 306 ? -11.953 18.641 25.016 1 44.66 306 GLN B N 1
ATOM 5711 C CA . GLN B 1 306 ? -12.055 17.531 24.094 1 44.66 306 GLN B CA 1
ATOM 5712 C C . GLN B 1 306 ? -10.695 17.172 23.5 1 44.66 306 GLN B C 1
ATOM 5714 O O . GLN B 1 306 ? -10.055 18.016 22.859 1 44.66 306 GLN B O 1
ATOM 5719 N N . LYS B 1 307 ? -9.898 16.391 24.234 1 47.94 307 LYS B N 1
ATOM 5720 C CA . LYS B 1 307 ? -8.617 15.828 23.828 1 47.94 307 LYS B CA 1
ATOM 5721 C C . LYS B 1 307 ? -8.602 15.5 22.344 1 47.94 307 LYS B C 1
ATOM 5723 O O . LYS B 1 307 ? -9.555 14.922 21.828 1 47.94 307 LYS B O 1
ATOM 5728 N N . ALA B 1 308 ? -7.891 16.453 21.672 1 53.66 308 ALA B N 1
ATOM 5729 C CA . ALA B 1 308 ? -7.652 15.953 20.312 1 53.66 308 ALA B CA 1
ATOM 5730 C C . ALA B 1 308 ? -7.363 14.453 20.328 1 53.66 308 ALA B C 1
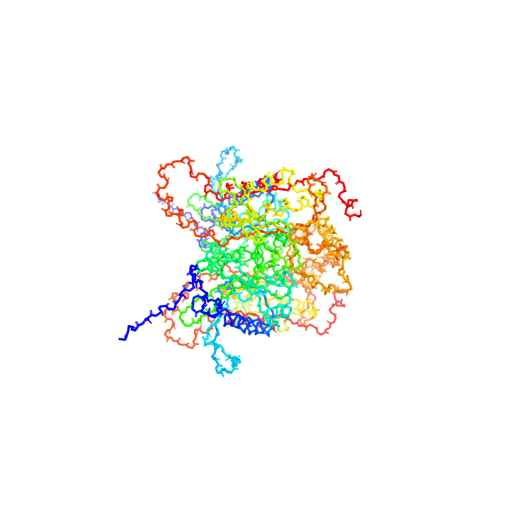ATOM 5732 O O . ALA B 1 308 ? -6.426 14 21 1 53.66 308 ALA B O 1
ATOM 5733 N N . LEU B 1 309 ? -8.383 13.773 19.969 1 57.41 309 LEU B N 1
ATOM 5734 C CA . LEU B 1 309 ? -8.461 12.32 20.078 1 57.41 309 LEU B CA 1
ATOM 5735 C C . LEU B 1 309 ? -7.609 11.641 19 1 57.41 309 LEU B C 1
ATOM 5737 O O . LEU B 1 309 ? -7.055 10.57 19.234 1 57.41 309 LEU B O 1
ATOM 5741 N N . TYR B 1 310 ? -7.297 12.609 17.984 1 67.31 310 TYR B N 1
ATOM 5742 C CA . TYR B 1 310 ? -6.672 11.875 16.891 1 67.31 310 TYR B CA 1
ATOM 5743 C C . TYR B 1 310 ? -5.391 12.562 16.438 1 67.31 310 TYR B C 1
ATOM 5745 O O . TYR B 1 310 ? -5.324 13.797 16.391 1 67.31 310 TYR B O 1
ATOM 5753 N N . SER B 1 311 ? -4.324 11.914 16.219 1 71.5 311 SER B N 1
ATOM 5754 C CA . SER B 1 311 ? -3.131 12.328 15.492 1 71.5 311 SER B CA 1
ATOM 5755 C C . SER B 1 311 ? -2.355 13.398 16.25 1 71.5 311 SER B C 1
ATOM 5757 O O . SER B 1 311 ? -1.968 14.422 15.688 1 71.5 311 SER B O 1
ATOM 5759 N N . THR B 1 312 ? -2.199 13.156 17.531 1 77.5 312 THR B N 1
ATOM 5760 C CA . THR B 1 312 ? -1.396 14.07 18.328 1 77.5 312 THR B CA 1
ATOM 5761 C C . THR B 1 312 ? 0.081 13.953 17.969 1 77.5 312 THR B C 1
ATOM 5763 O O . THR B 1 312 ? 0.484 13.016 17.266 1 77.5 312 THR B O 1
ATOM 5766 N N . ALA B 1 313 ? 0.791 14.898 18.391 1 83.81 313 ALA B N 1
ATOM 5767 C CA . ALA B 1 313 ? 2.229 14.875 18.141 1 83.81 313 ALA B CA 1
ATOM 5768 C C . ALA B 1 313 ? 2.875 13.633 18.734 1 83.81 313 ALA B C 1
ATOM 5770 O O . ALA B 1 313 ? 3.689 12.969 18.094 1 83.81 313 ALA B O 1
ATOM 5771 N N . MET B 1 314 ? 2.459 13.312 19.922 1 83.25 314 MET B N 1
ATOM 5772 C CA . MET B 1 314 ? 3.012 12.141 20.594 1 83.25 314 MET B CA 1
ATOM 5773 C C . MET B 1 314 ? 2.645 10.867 19.859 1 83.25 314 MET B C 1
ATOM 5775 O O . MET B 1 314 ? 3.482 9.977 19.688 1 83.25 314 MET B O 1
ATOM 5779 N N . GLU B 1 315 ? 1.466 10.781 19.406 1 82.5 315 GLU B N 1
ATOM 5780 C CA . GLU B 1 315 ? 1.013 9.625 18.641 1 82.5 315 GLU B CA 1
ATOM 5781 C C . GLU B 1 315 ? 1.773 9.508 17.312 1 82.5 315 GLU B C 1
ATOM 5783 O O . GLU B 1 315 ? 2.02 8.398 16.844 1 82.5 315 GLU B O 1
ATOM 5788 N N . SER B 1 316 ? 2.154 10.578 16.828 1 89.38 316 SER B N 1
ATOM 5789 C CA . SER B 1 316 ? 2.836 10.602 15.539 1 89.38 316 SER B CA 1
ATOM 5790 C C . SER B 1 316 ? 4.234 10 15.641 1 89.38 316 SER B C 1
ATOM 5792 O O . SER B 1 316 ? 4.801 9.555 14.641 1 89.38 316 SER B O 1
ATOM 5794 N N . ILE B 1 317 ? 4.797 9.969 16.875 1 89.44 317 ILE B N 1
ATOM 5795 C CA . ILE B 1 317 ? 6.168 9.484 16.969 1 89.44 317 ILE B CA 1
ATOM 5796 C C . ILE B 1 317 ? 6.195 8.148 17.703 1 89.44 317 ILE B C 1
ATOM 5798 O O . ILE B 1 317 ? 7.102 7.34 17.516 1 89.44 317 ILE B O 1
ATOM 5802 N N . GLN B 1 318 ? 5.18 7.875 18.594 1 83.06 318 GLN B N 1
ATOM 5803 C CA . GLN B 1 318 ? 5.238 6.664 19.406 1 83.06 318 GLN B CA 1
ATOM 5804 C C . GLN B 1 318 ? 4.148 5.676 18.984 1 83.06 318 GLN B C 1
ATOM 5806 O O . GLN B 1 318 ? 4.211 4.492 19.328 1 83.06 318 GLN B O 1
ATOM 5811 N N . GLY B 1 319 ? 3.289 6.027 18.219 1 76.56 319 GLY B N 1
ATOM 5812 C CA . GLY B 1 319 ? 2.215 5.137 17.812 1 76.56 319 GLY B CA 1
ATOM 5813 C C . GLY B 1 319 ? 1.102 5.039 18.844 1 76.56 319 GLY B C 1
ATOM 5814 O O . GLY B 1 319 ? 1.262 5.477 19.984 1 76.56 319 GLY B O 1
ATOM 5815 N N . ALA B 1 320 ? -0.029 4.508 18.391 1 58 320 ALA B N 1
ATOM 5816 C CA . ALA B 1 320 ? -1.199 4.395 19.266 1 58 320 ALA B CA 1
ATOM 5817 C C . ALA B 1 320 ? -0.948 3.402 20.391 1 58 320 ALA B C 1
ATOM 5819 O O . ALA B 1 320 ? -1.467 3.568 21.5 1 58 320 ALA B O 1
ATOM 5820 N N . SER B 1 321 ? -0.312 2.211 20.125 1 50.16 321 SER B N 1
ATOM 5821 C CA . SER B 1 321 ? -0.149 1.164 21.125 1 50.16 321 SER B CA 1
ATOM 5822 C C . SER B 1 321 ? 0.669 1.66 22.312 1 50.16 321 SER B C 1
ATOM 5824 O O . SER B 1 321 ? 0.391 1.3 23.469 1 50.16 321 SER B O 1
ATOM 5826 N N . ALA B 1 322 ? 1.804 2.15 22.016 1 46.16 322 ALA B N 1
ATOM 5827 C CA . ALA B 1 322 ? 2.592 2.586 23.172 1 46.16 322 ALA B CA 1
ATOM 5828 C C . ALA B 1 322 ? 1.806 3.572 24.031 1 46.16 322 ALA B C 1
ATOM 5830 O O . ALA B 1 322 ? 2.072 3.711 25.219 1 46.16 322 ALA B O 1
ATOM 5831 N N . CYS B 1 323 ? 0.853 4.184 23.281 1 43.94 323 CYS B N 1
ATOM 5832 C CA . CYS B 1 323 ? 0.005 5.059 24.094 1 43.94 323 CYS B CA 1
ATOM 5833 C C . CYS B 1 323 ? -1.03 4.25 24.859 1 43.94 323 CYS B C 1
ATOM 5835 O O . CYS B 1 323 ? -1.86 4.816 25.578 1 43.94 323 CYS B O 1
ATOM 5837 N N . GLY B 1 324 ? -1.307 3.084 24.547 1 38.28 324 GLY B N 1
ATOM 5838 C CA . GLY B 1 324 ? -2.195 2.248 25.344 1 38.28 324 GLY B CA 1
ATOM 5839 C C . GLY B 1 324 ? -1.903 2.311 26.828 1 38.28 324 GLY B C 1
ATOM 5840 O O . GLY B 1 324 ? -2.723 1.886 27.656 1 38.28 324 GLY B O 1
ATOM 5841 N N . GLU B 1 325 ? -0.696 1.884 27.219 1 38.66 325 GLU B N 1
ATOM 5842 C CA . GLU B 1 325 ? -0.601 2.195 28.641 1 38.66 325 GLU B CA 1
ATOM 5843 C C . GLU B 1 325 ? -0.954 3.654 28.906 1 38.66 325 GLU B C 1
ATOM 5845 O O . GLU B 1 325 ? -0.665 4.531 28.094 1 38.66 325 GLU B O 1
ATOM 5850 N N . GLU B 1 326 ? -1.99 3.916 29.688 1 38.81 326 GLU B N 1
ATOM 5851 C CA . GLU B 1 326 ? -2.463 5.219 30.141 1 38.81 326 GLU B CA 1
ATOM 5852 C C . GLU B 1 326 ? -1.333 6.246 30.141 1 38.81 326 GLU B C 1
ATOM 5854 O O . GLU B 1 326 ? -0.548 6.312 31.094 1 38.81 326 GLU B O 1
ATOM 5859 N N . ILE B 1 327 ? -0.464 6.223 29.234 1 41.69 327 ILE B N 1
ATOM 5860 C CA . ILE B 1 327 ? 0.24 7.492 29.406 1 41.69 327 ILE B CA 1
ATOM 5861 C C . ILE B 1 327 ? -0.728 8.555 29.938 1 41.69 327 ILE B C 1
ATOM 5863 O O . ILE B 1 327 ? -1.812 8.742 29.375 1 41.69 327 ILE B O 1
ATOM 5867 N N . ASP B 1 328 ? -0.918 8.742 31.047 1 40.84 328 ASP B N 1
ATOM 5868 C CA . ASP B 1 328 ? -1.683 9.828 31.656 1 40.84 328 ASP B CA 1
ATOM 5869 C C . ASP B 1 328 ? -1.738 11.047 30.734 1 40.84 328 ASP B C 1
ATOM 5871 O O . ASP B 1 328 ? -0.992 12.008 30.922 1 40.84 328 ASP B O 1
ATOM 5875 N N . THR B 1 329 ? -1.865 10.828 29.406 1 48.88 329 THR B N 1
ATOM 5876 C CA . THR B 1 329 ? -2.094 11.898 28.438 1 48.88 329 THR B CA 1
ATOM 5877 C C . THR B 1 329 ? -2.998 12.977 29.031 1 48.88 329 THR B C 1
ATOM 5879 O O . THR B 1 329 ? -3.168 14.039 28.438 1 48.88 329 THR B O 1
ATOM 5882 N N . ASP B 1 330 ? -3.793 12.562 29.984 1 49.34 330 ASP B N 1
ATOM 5883 C CA . ASP B 1 330 ? -4.605 13.617 30.578 1 49.34 330 ASP B CA 1
ATOM 5884 C C . ASP B 1 330 ? -3.75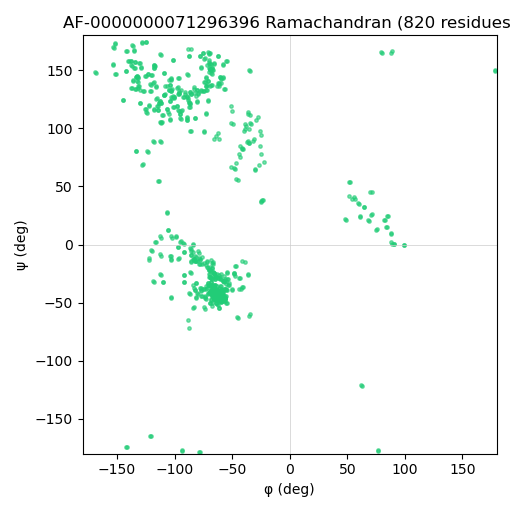6 14.836 30.938 1 49.34 330 ASP B C 1
ATOM 5886 O O . ASP B 1 330 ? -4.195 15.969 30.766 1 49.34 330 ASP B O 1
ATOM 5890 N N . ASP B 1 331 ? -2.346 14.414 31.172 1 54.91 331 ASP B N 1
ATOM 5891 C CA . ASP B 1 331 ? -1.564 15.531 31.703 1 54.91 331 ASP B CA 1
ATOM 5892 C C . ASP B 1 331 ? -0.792 16.234 30.578 1 54.91 331 ASP B C 1
ATOM 5894 O O . ASP B 1 331 ? -0.373 17.375 30.734 1 54.91 331 ASP B O 1
ATOM 5898 N N . THR B 1 332 ? -0.722 15.578 29.297 1 66.62 332 THR B N 1
ATOM 5899 C CA . THR B 1 332 ? 0.192 16.219 28.359 1 66.62 332 THR B CA 1
ATOM 5900 C C . THR B 1 332 ? -0.575 16.828 27.188 1 66.62 332 THR B C 1
ATOM 5902 O O . THR B 1 332 ? 0.025 17.391 26.266 1 66.62 332 THR B O 1
ATOM 5905 N N . MET B 1 333 ? -1.844 16.859 27.188 1 71.31 333 MET B N 1
ATOM 5906 C CA . MET B 1 333 ? -2.699 17.469 26.172 1 71.31 333 MET B CA 1
ATOM 5907 C C . MET B 1 333 ? -2.279 17.047 24.781 1 71.31 333 MET B C 1
ATOM 5909 O O . MET B 1 333 ? -2.328 17.859 23.844 1 71.31 333 MET B O 1
ATOM 5913 N N . GLY B 1 334 ? -1.542 15.891 24.609 1 84.31 334 GLY B N 1
ATOM 5914 C CA . GLY B 1 334 ? -1.156 15.375 23.312 1 84.31 334 GLY B CA 1
ATOM 5915 C C . GLY B 1 334 ? 0.192 15.883 22.828 1 84.31 334 GLY B C 1
ATOM 5916 O O . GLY B 1 334 ? 0.661 15.516 21.75 1 84.31 334 GLY B O 1
ATOM 5917 N N . GLY B 1 335 ? 0.857 16.719 23.625 1 91.44 335 GLY B N 1
ATOM 5918 C CA . GLY B 1 335 ? 2.154 17.266 23.266 1 91.44 335 GLY B CA 1
ATOM 5919 C C . GLY B 1 335 ? 3.312 16.375 23.672 1 91.44 335 GLY B C 1
ATOM 5920 O O . GLY B 1 335 ? 3.137 15.438 24.453 1 91.44 335 GLY B O 1
ATOM 5921 N N . ILE B 1 336 ? 4.426 16.594 23.109 1 93.44 336 ILE B N 1
ATOM 5922 C CA . ILE B 1 336 ? 5.648 15.875 23.453 1 93.44 336 ILE B CA 1
ATOM 5923 C C . ILE B 1 336 ? 6.352 16.578 24.609 1 93.44 336 ILE B C 1
ATOM 5925 O O . ILE B 1 336 ? 6.727 17.75 24.5 1 93.44 336 ILE B O 1
ATOM 5929 N N . PRO B 1 337 ? 6.547 15.867 25.656 1 92.81 337 PRO B N 1
ATOM 5930 C CA . PRO B 1 337 ? 7.238 16.484 26.781 1 92.81 337 PRO B CA 1
ATOM 5931 C C . PRO B 1 337 ? 8.703 16.781 26.484 1 92.81 337 PRO B C 1
ATOM 5933 O O . PRO B 1 337 ? 9.391 15.984 25.844 1 92.81 337 PRO B O 1
ATOM 5936 N N . ALA B 1 338 ? 9.125 17.969 26.922 1 95.19 338 ALA B N 1
ATOM 5937 C CA . ALA B 1 338 ? 10.508 18.406 26.719 1 95.19 338 ALA B CA 1
ATOM 5938 C C . ALA B 1 338 ? 10.922 19.406 27.812 1 95.19 338 ALA B C 1
ATOM 5940 O O . ALA B 1 338 ? 10.109 19.781 28.656 1 95.19 338 ALA B O 1
ATOM 5941 N N . VAL B 1 339 ? 12.203 19.672 27.812 1 94.75 339 VAL B N 1
ATOM 5942 C CA . VAL B 1 339 ? 12.773 20.656 28.734 1 94.75 339 VAL B CA 1
ATOM 5943 C C . VAL B 1 339 ? 13.703 21.594 27.984 1 94.75 339 VAL B C 1
ATOM 5945 O O . VAL B 1 339 ? 14.391 21.188 27.047 1 94.75 339 VAL B O 1
ATOM 5948 N N . ASN B 1 340 ? 13.664 22.828 28.328 1 92.88 340 ASN B N 1
ATOM 5949 C CA . ASN B 1 340 ? 14.594 23.766 27.688 1 92.88 340 ASN B CA 1
ATOM 5950 C C . ASN B 1 340 ? 15.867 23.922 28.516 1 92.88 340 ASN B C 1
ATOM 5952 O O . ASN B 1 340 ? 16.062 23.219 29.5 1 92.88 340 ASN B O 1
ATOM 5956 N N . GLY B 1 341 ? 16.766 24.812 28.062 1 89.31 341 GLY B N 1
ATOM 5957 C CA . GLY B 1 341 ? 18.047 25.016 28.703 1 89.31 341 GLY B CA 1
ATOM 5958 C C . GLY B 1 341 ? 17.922 25.547 30.125 1 89.31 341 GLY B C 1
ATOM 5959 O O . GLY B 1 341 ? 18.781 25.297 30.969 1 89.31 341 GLY B O 1
ATOM 5960 N N . LYS B 1 342 ? 16.828 26.234 30.453 1 90.38 342 LYS B N 1
ATOM 5961 C CA . LYS B 1 342 ? 16.578 26.797 31.781 1 90.38 342 LYS B CA 1
ATOM 5962 C C . LYS B 1 342 ? 15.938 25.766 32.688 1 90.38 342 LYS B C 1
ATOM 5964 O O . LYS B 1 342 ? 15.695 26.047 33.875 1 90.38 342 LYS B O 1
ATOM 5969 N N . GLY B 1 343 ? 15.609 24.609 32.156 1 90.31 343 GLY B N 1
ATOM 5970 C CA . GLY B 1 343 ? 15.008 23.547 32.938 1 90.31 343 GLY B CA 1
ATOM 5971 C C . GLY B 1 343 ? 13.5 23.641 33 1 90.31 343 GLY B C 1
ATOM 5972 O O . GLY B 1 343 ? 12.859 22.938 33.781 1 90.31 343 GLY B O 1
ATOM 5973 N N . GLU B 1 344 ? 12.945 24.516 32.219 1 93.81 344 GLU B N 1
ATOM 5974 C CA . GLU B 1 344 ? 11.492 24.641 32.188 1 93.81 344 GLU B CA 1
ATOM 5975 C C . GLU B 1 344 ? 10.836 23.484 31.453 1 93.81 344 GLU B C 1
ATOM 5977 O O . GLU B 1 344 ? 11.367 23 30.453 1 93.81 344 GLU B O 1
ATOM 5982 N N . ARG B 1 345 ? 9.727 23.062 32.031 1 94.94 345 ARG B N 1
ATOM 5983 C CA . ARG B 1 345 ? 8.969 21.969 31.438 1 94.94 345 ARG B CA 1
ATOM 5984 C C . ARG B 1 345 ? 8.164 22.453 30.234 1 94.94 345 ARG B C 1
ATOM 5986 O O . ARG B 1 345 ? 7.395 23.422 30.344 1 94.94 345 ARG B O 1
ATOM 5993 N N . LEU B 1 346 ? 8.242 21.719 29.141 1 95.44 346 LEU B N 1
ATOM 5994 C CA . LEU B 1 346 ? 7.602 22.125 27.891 1 95.44 346 LEU B CA 1
ATOM 5995 C C . LEU B 1 346 ? 6.75 21 27.312 1 95.44 346 LEU B C 1
ATOM 5997 O O . LEU B 1 346 ? 6.977 19.828 27.609 1 95.44 346 LEU B O 1
ATOM 6001 N N . LEU B 1 347 ? 5.711 21.391 26.562 1 93.88 347 LEU B N 1
ATOM 6002 C CA . LEU B 1 347 ? 5.004 20.5 25.641 1 93.88 347 LEU B CA 1
ATOM 6003 C C . LEU B 1 347 ? 5.176 20.969 24.203 1 93.88 347 LEU B C 1
ATOM 6005 O O . LEU B 1 347 ? 4.93 22.141 23.875 1 93.88 347 LEU B O 1
ATOM 6009 N N . LEU B 1 348 ? 5.637 20.047 23.406 1 96.56 348 LEU B N 1
ATOM 6010 C CA . LEU B 1 348 ? 5.93 20.375 22.016 1 96.56 348 LEU B CA 1
ATOM 6011 C C . LEU B 1 348 ? 4.848 19.844 21.094 1 96.56 348 LEU B C 1
ATOM 6013 O O . LEU B 1 348 ? 4.418 18.688 21.234 1 96.56 348 LEU B O 1
ATOM 6017 N N . TYR B 1 349 ? 4.387 20.641 20.234 1 95.69 349 TYR B N 1
ATOM 6018 C CA . TYR B 1 349 ? 3.492 20.281 19.141 1 95.69 349 TYR B CA 1
ATOM 6019 C C . TYR B 1 349 ? 4.172 20.469 17.781 1 95.69 349 TYR B C 1
ATOM 6021 O O . TYR B 1 349 ? 4.531 21.594 17.422 1 95.69 349 TYR B O 1
ATOM 6029 N N . ILE B 1 350 ? 4.336 19.344 17.094 1 97.19 350 ILE B N 1
ATOM 6030 C CA . ILE B 1 350 ? 5.176 19.438 15.906 1 97.19 350 ILE B CA 1
ATOM 6031 C C . ILE B 1 350 ? 4.508 18.703 14.75 1 97.19 350 ILE B C 1
ATOM 6033 O O . ILE B 1 350 ? 3.727 17.781 14.961 1 97.19 350 ILE B O 1
ATOM 6037 N N . GLY B 1 351 ? 4.773 19.109 13.523 1 97.06 351 GLY B N 1
ATOM 6038 C CA . GLY B 1 351 ? 4.367 18.469 12.281 1 97.06 351 GLY B CA 1
ATOM 6039 C C . GLY B 1 351 ? 5.062 19.047 11.062 1 97.06 351 GLY B C 1
ATOM 6040 O O . GLY B 1 351 ? 5.406 20.234 11.031 1 97.06 351 GLY B O 1
ATOM 6041 N N . ILE B 1 352 ? 5.27 18.188 10.102 1 97.12 352 ILE B N 1
ATOM 6042 C CA . ILE B 1 352 ? 5.812 18.656 8.828 1 97.12 352 ILE B CA 1
ATOM 6043 C C . ILE B 1 352 ? 4.691 19.25 7.98 1 97.12 352 ILE B C 1
ATOM 6045 O O . ILE B 1 352 ? 3.605 18.672 7.883 1 97.12 352 ILE B O 1
ATOM 6049 N N . ILE B 1 353 ? 4.938 20.406 7.418 1 94.25 353 ILE B N 1
ATOM 6050 C CA . ILE B 1 353 ? 3.906 21.078 6.645 1 94.25 353 ILE B CA 1
ATOM 6051 C C . ILE B 1 353 ? 4.457 21.469 5.273 1 94.25 353 ILE B C 1
ATOM 6053 O O . ILE B 1 353 ? 5.629 21.219 4.98 1 94.25 353 ILE B O 1
ATOM 6057 N N . ASP B 1 354 ? 3.596 22.016 4.352 1 90.12 354 ASP B N 1
ATOM 6058 C CA . ASP B 1 354 ? 3.885 22.609 3.053 1 90.12 354 ASP B CA 1
ATOM 6059 C C . ASP B 1 354 ? 4.453 21.578 2.088 1 90.12 354 ASP B C 1
ATOM 6061 O O . ASP B 1 354 ? 5.359 21.875 1.305 1 90.12 354 ASP B O 1
ATOM 6065 N N . ILE B 1 355 ? 4.016 20.344 2.248 1 92.75 355 ILE B N 1
ATOM 6066 C CA . ILE B 1 355 ? 4.582 19.312 1.383 1 92.75 355 ILE B CA 1
ATOM 6067 C C . ILE B 1 355 ? 3.936 19.391 0.001 1 92.75 355 ILE B C 1
ATOM 6069 O O . ILE B 1 355 ? 4.445 18.812 -0.961 1 92.75 355 ILE B O 1
ATOM 6073 N N . LEU B 1 356 ? 2.881 20.094 -0.157 1 90.56 356 LEU B N 1
ATOM 6074 C CA . LEU B 1 356 ? 2.182 20.156 -1.437 1 90.56 356 LEU B CA 1
ATOM 6075 C C . LEU B 1 356 ? 2.686 21.312 -2.279 1 90.56 356 LEU B C 1
ATOM 6077 O O . LEU B 1 356 ? 2.354 21.422 -3.461 1 90.56 356 LEU B O 1
ATOM 6081 N N . GLN B 1 357 ? 3.535 22.156 -1.751 1 78.56 357 GLN B N 1
ATOM 6082 C CA . GLN B 1 357 ? 4.004 23.344 -2.453 1 78.56 357 GLN B CA 1
ATOM 6083 C C . GLN B 1 357 ? 5.168 23.016 -3.387 1 78.56 357 GLN B C 1
ATOM 6085 O O . GLN B 1 357 ? 5.555 23.844 -4.219 1 78.56 357 GLN B O 1
ATOM 6090 N N . SER B 1 358 ? 5.773 21.766 -3.23 1 64.25 358 SER B N 1
ATOM 6091 C CA . SER B 1 358 ? 7 21.375 -3.912 1 64.25 358 SER B CA 1
ATOM 6092 C C . SER B 1 358 ? 6.859 21.5 -5.426 1 64.25 358 SER B C 1
ATOM 6094 O O . SER B 1 358 ? 7.824 21.828 -6.117 1 64.25 358 SER B O 1
ATOM 6096 N N . TYR B 1 359 ? 5.652 21.141 -5.906 1 55.75 359 TYR B N 1
ATOM 6097 C CA . TYR B 1 359 ? 5.469 21.125 -7.352 1 55.75 359 TYR B CA 1
ATOM 6098 C C . TYR B 1 359 ? 5.762 22.5 -7.953 1 55.75 359 TYR B C 1
ATOM 6100 O O . TYR B 1 359 ? 6.285 22.594 -9.062 1 55.75 359 TYR B O 1
ATOM 6108 N N . ARG B 1 360 ? 5.516 23.5 -7.23 1 54.09 360 ARG B N 1
ATOM 6109 C CA . ARG B 1 360 ? 5.738 24.859 -7.738 1 54.09 360 ARG B CA 1
ATOM 6110 C C . ARG B 1 360 ? 7.223 25.109 -7.969 1 54.09 360 ARG B C 1
ATOM 6112 O O . ARG B 1 360 ? 7.598 25.75 -8.961 1 54.09 360 ARG B O 1
ATOM 6119 N N . LEU B 1 361 ? 8.008 24.516 -7.074 1 54.38 361 LEU B N 1
ATOM 6120 C CA . LEU B 1 361 ? 9.438 24.812 -7.156 1 54.38 361 LEU B CA 1
ATOM 6121 C C . LEU B 1 361 ? 10.094 23.984 -8.266 1 54.38 361 LEU B C 1
ATOM 6123 O O . LEU B 1 361 ? 10.938 24.5 -9 1 54.38 361 LEU B O 1
ATOM 6127 N N . ILE B 1 362 ? 9.656 22.656 -8.305 1 55.09 362 ILE B N 1
ATOM 6128 C CA . ILE B 1 362 ? 10.281 21.797 -9.312 1 55.09 362 ILE B CA 1
ATOM 6129 C C . ILE B 1 362 ? 10.031 22.375 -10.703 1 55.09 362 ILE B C 1
ATOM 6131 O O . ILE B 1 362 ? 10.945 22.438 -11.531 1 55.09 362 ILE B O 1
ATOM 6135 N N . LYS B 1 363 ? 8.812 22.859 -10.945 1 51.16 363 LYS B N 1
ATOM 6136 C CA . LYS B 1 363 ? 8.531 23.453 -12.258 1 51.16 363 LYS B CA 1
ATOM 6137 C C . LYS B 1 363 ? 9.305 24.75 -12.461 1 51.16 363 LYS B C 1
ATOM 6139 O O . LYS B 1 363 ? 9.812 25 -13.555 1 51.16 363 LYS B O 1
ATOM 6144 N N . LYS B 1 364 ? 9.453 25.453 -11.383 1 52.25 364 LYS B N 1
ATOM 6145 C CA . LYS B 1 364 ? 10.25 26.656 -11.516 1 52.25 364 LYS B CA 1
ATOM 6146 C C . LYS B 1 364 ? 11.711 26.328 -11.789 1 52.25 364 LYS B C 1
ATOM 6148 O O . LYS B 1 364 ? 12.367 27 -12.594 1 52.25 364 LYS B O 1
ATOM 6153 N N . LEU B 1 365 ? 12.133 25.234 -11.164 1 51.41 365 LEU B N 1
ATOM 6154 C CA . LEU B 1 365 ? 13.523 24.828 -11.344 1 51.41 365 LEU B CA 1
ATOM 6155 C C . LEU B 1 365 ? 13.719 24.172 -12.703 1 51.41 365 LEU B C 1
ATOM 6157 O O . LEU B 1 365 ? 14.758 24.344 -13.344 1 51.41 365 LEU B O 1
ATOM 6161 N N . GLU B 1 366 ? 12.711 23.25 -13.055 1 51.09 366 GLU B N 1
ATOM 6162 C CA . GLU B 1 366 ? 12.812 22.672 -14.391 1 51.09 366 GLU B CA 1
ATOM 6163 C C . GLU B 1 366 ? 12.93 23.766 -15.453 1 51.09 366 GLU B C 1
ATOM 6165 O O . GLU B 1 366 ? 13.672 23.609 -16.422 1 51.09 366 GLU B O 1
ATOM 6170 N N . HIS B 1 367 ? 12.266 24.781 -15.141 1 47.53 367 HIS B N 1
ATOM 6171 C CA . HIS B 1 367 ? 12.391 25.906 -16.062 1 47.53 367 HIS B CA 1
ATOM 6172 C C . HIS B 1 367 ? 13.711 26.641 -15.859 1 47.53 367 HIS B C 1
ATOM 6174 O O . HIS B 1 367 ? 14.32 27.109 -16.828 1 47.53 367 HIS B O 1
ATOM 6180 N N . THR B 1 368 ? 14.102 26.797 -14.609 1 46.19 368 THR B N 1
ATOM 6181 C CA . THR B 1 368 ? 15.359 27.5 -14.367 1 46.19 368 THR B CA 1
ATOM 6182 C C . THR B 1 368 ? 16.547 26.594 -14.656 1 46.19 368 THR B C 1
ATOM 6184 O O . THR B 1 368 ? 17.625 27.062 -15.047 1 46.19 368 THR B O 1
ATOM 6187 N N . TRP B 1 369 ? 16.391 25.344 -14.305 1 43.97 369 TRP B N 1
ATOM 6188 C CA . TRP B 1 369 ? 17.469 24.391 -14.547 1 43.97 369 TRP B CA 1
ATOM 6189 C C . TRP B 1 369 ? 17.875 24.391 -16.016 1 43.97 369 TRP B C 1
ATOM 6191 O O . TRP B 1 369 ? 19.047 24.172 -16.344 1 43.97 369 TRP B O 1
ATOM 6201 N N . LYS B 1 370 ? 17.031 24.5 -16.969 1 42.72 370 LYS B N 1
ATOM 6202 C CA . LYS B 1 370 ? 17.531 24.719 -18.328 1 42.72 370 LYS B CA 1
ATOM 6203 C C . LYS B 1 370 ? 18.469 25.922 -18.391 1 42.72 370 LYS B C 1
ATOM 6205 O O . LYS B 1 370 ? 19.438 25.922 -19.141 1 42.72 370 LYS B O 1
ATOM 6210 N N . ALA B 1 371 ? 18.188 26.859 -17.484 1 38.62 371 ALA B N 1
ATOM 6211 C CA . ALA B 1 371 ? 19.078 28.016 -17.5 1 38.62 371 ALA B CA 1
ATOM 6212 C C . ALA B 1 371 ? 20.359 27.734 -16.719 1 38.62 371 ALA B C 1
ATOM 6214 O O . ALA B 1 371 ? 21.438 28.188 -17.094 1 38.62 371 ALA B O 1
ATOM 6215 N N . LEU B 1 372 ? 20.219 27 -15.539 1 37.66 372 LEU B N 1
ATOM 6216 C CA . LEU B 1 372 ? 21.375 26.812 -14.656 1 37.66 372 LEU B CA 1
ATOM 6217 C C . LEU B 1 372 ? 22.188 25.609 -15.094 1 37.66 372 LEU B C 1
ATOM 6219 O O . LEU B 1 372 ? 23.312 25.406 -14.617 1 37.66 372 LEU B O 1
ATOM 6223 N N . VAL B 1 373 ? 21.766 24.594 -15.766 1 41.06 373 VAL B N 1
ATOM 6224 C CA . VAL B 1 373 ? 22.656 23.531 -16.219 1 41.06 373 VAL B CA 1
ATOM 6225 C C . VAL B 1 373 ? 23.891 24.156 -16.875 1 41.06 373 VAL B C 1
ATOM 6227 O O . VAL B 1 373 ? 24.891 23.469 -17.125 1 41.06 373 VAL B O 1
ATOM 6230 N N . HIS B 1 374 ? 23.859 25.375 -17.266 1 34.19 374 HIS B N 1
ATOM 6231 C CA . HIS B 1 374 ? 25.172 25.844 -17.734 1 34.19 374 HIS B CA 1
ATOM 6232 C C . HIS B 1 374 ? 26.172 25.922 -16.578 1 34.19 374 HIS B C 1
ATOM 6234 O O . HIS B 1 374 ? 27.375 26.031 -16.812 1 34.19 374 HIS B O 1
ATOM 6240 N N . ASP B 1 375 ? 25.906 26.578 -15.367 1 35.22 375 ASP B N 1
ATOM 6241 C CA . ASP B 1 375 ? 26.953 26.688 -14.367 1 35.22 375 ASP B CA 1
ATOM 6242 C C . ASP B 1 375 ? 26.984 25.453 -13.469 1 35.22 375 ASP B C 1
ATOM 6244 O O . ASP B 1 375 ? 25.969 25.078 -12.883 1 35.22 375 ASP B O 1
ATOM 6248 N N . GLY B 1 376 ? 27.766 24.375 -13.539 1 36.66 376 GLY B N 1
ATOM 6249 C CA . GLY B 1 376 ? 28.094 23.047 -13.039 1 36.66 376 GLY B CA 1
ATOM 6250 C C . GLY B 1 376 ? 27.875 22.906 -11.539 1 36.66 376 GLY B C 1
ATOM 6251 O O . GLY B 1 376 ? 27.375 21.891 -11.078 1 36.66 376 GLY B O 1
ATOM 6252 N N . ASP B 1 377 ? 28.547 23.656 -10.602 1 36.78 377 ASP B N 1
ATOM 6253 C CA . ASP B 1 377 ? 28.797 23.5 -9.172 1 36.78 377 ASP B CA 1
ATOM 6254 C C . ASP B 1 377 ? 27.531 23.75 -8.352 1 36.78 377 ASP B C 1
ATOM 6256 O O . ASP B 1 377 ? 27.406 23.266 -7.23 1 36.78 377 ASP B O 1
ATOM 6260 N N . THR B 1 378 ? 26.734 24.734 -8.516 1 37.06 378 THR B N 1
ATOM 6261 C CA . THR B 1 378 ? 25.656 25.156 -7.629 1 37.06 378 THR B CA 1
ATOM 6262 C C . THR B 1 378 ? 24.422 24.281 -7.816 1 37.06 378 THR B C 1
ATOM 6264 O O . THR B 1 378 ? 23.359 24.562 -7.242 1 37.06 378 THR B O 1
ATOM 6267 N N . VAL B 1 379 ? 24.297 23.375 -8.711 1 40.66 379 VAL B N 1
ATOM 6268 C CA . VAL B 1 379 ? 23.156 22.516 -9.039 1 40.66 379 VAL B CA 1
ATOM 6269 C C . VAL B 1 379 ? 22.875 21.562 -7.887 1 40.66 379 VAL B C 1
ATOM 6271 O O . VAL B 1 379 ? 21.781 21 -7.781 1 40.66 379 VAL B O 1
ATOM 6274 N N . SER B 1 380 ? 23.891 21.266 -7.074 1 39.12 380 SER B N 1
ATOM 6275 C CA . SER B 1 380 ? 23.797 20.219 -6.066 1 39.12 380 SER B CA 1
ATOM 6276 C C . SER B 1 380 ? 22.812 20.609 -4.961 1 39.12 380 SER B C 1
ATOM 6278 O O . SER B 1 380 ? 22.312 19.734 -4.246 1 39.12 380 SER B O 1
ATOM 6280 N N . VAL B 1 381 ? 22.609 21.906 -4.617 1 43.81 381 VAL B N 1
ATOM 6281 C CA . VAL B 1 381 ? 21.766 22.344 -3.506 1 43.81 381 VAL B CA 1
ATOM 6282 C C . VAL B 1 381 ? 20.297 22 -3.803 1 43.81 381 VAL B C 1
ATOM 6284 O O . VAL B 1 381 ? 19.484 21.906 -2.887 1 43.81 381 VAL B O 1
ATOM 6287 N N . HIS B 1 382 ? 19.969 21.672 -5.043 1 56.41 382 HIS B N 1
ATOM 6288 C CA . HIS B 1 382 ? 18.562 21.547 -5.395 1 56.41 382 HIS B CA 1
ATOM 6289 C C . HIS B 1 382 ? 18.172 20.078 -5.574 1 56.41 382 HIS B C 1
ATOM 6291 O O . HIS B 1 382 ? 17.188 19.781 -6.258 1 56.41 382 HIS B O 1
ATOM 6297 N N . ARG B 1 383 ? 18.922 19.25 -4.836 1 79.69 383 ARG B N 1
ATOM 6298 C CA . ARG B 1 383 ? 18.531 17.844 -4.922 1 79.69 383 ARG B CA 1
ATOM 6299 C C . ARG B 1 383 ? 17.719 17.422 -3.705 1 79.69 383 ARG B C 1
ATOM 6301 O O . ARG B 1 383 ? 18.047 17.781 -2.572 1 79.69 383 ARG B O 1
ATOM 6308 N N . PRO B 1 384 ? 16.625 16.875 -3.951 1 85.81 384 PRO B N 1
ATOM 6309 C CA . PRO B 1 384 ? 15.789 16.422 -2.836 1 85.81 384 PRO B CA 1
ATOM 6310 C C . PRO B 1 384 ? 16.594 15.719 -1.75 1 85.81 384 PRO B C 1
ATOM 6312 O O . PRO B 1 384 ? 16.281 15.836 -0.563 1 85.81 384 PRO B O 1
ATOM 6315 N N . SER B 1 385 ? 17.672 15.102 -2.15 1 89.19 385 SER B N 1
ATOM 6316 C CA . SER B 1 385 ? 18.5 14.391 -1.185 1 89.19 385 SER B CA 1
ATOM 6317 C C . SER B 1 385 ? 19.25 15.367 -0.27 1 89.19 385 SER B C 1
ATOM 6319 O O . SER B 1 385 ? 19.312 15.156 0.942 1 89.19 385 SER B O 1
ATOM 6321 N N . PHE B 1 386 ? 19.75 16.391 -0.832 1 88.69 386 PHE B N 1
ATOM 6322 C CA . PHE B 1 386 ? 20.453 17.391 -0.05 1 88.69 386 PHE B CA 1
ATOM 6323 C C . PHE B 1 386 ? 19.5 18.109 0.905 1 88.69 386 PHE B C 1
ATOM 6325 O O . PHE B 1 386 ? 19.844 18.328 2.07 1 88.69 386 PHE B O 1
ATOM 6332 N N . TYR B 1 387 ? 18.344 18.5 0.382 1 90.31 387 TYR B N 1
ATOM 6333 C CA . TYR B 1 387 ? 17.359 19.172 1.216 1 90.31 387 TYR B CA 1
ATOM 6334 C C . TYR B 1 387 ? 16.984 18.312 2.414 1 90.31 387 TYR B C 1
ATOM 6336 O O . TYR B 1 387 ? 16.953 18.797 3.549 1 90.31 387 TYR B O 1
ATOM 6344 N N . ALA B 1 388 ? 16.703 17.078 2.088 1 93.81 388 ALA B N 1
ATOM 6345 C CA . ALA B 1 388 ? 16.281 16.141 3.131 1 93.81 388 ALA B CA 1
ATOM 6346 C C . ALA B 1 388 ? 17.359 15.992 4.199 1 93.81 388 ALA B C 1
ATOM 6348 O O . ALA B 1 388 ? 17.062 16 5.395 1 93.81 388 ALA B O 1
ATOM 6349 N N . ASP B 1 389 ? 18.594 15.906 3.762 1 93.75 389 ASP B N 1
ATOM 6350 C CA . ASP B 1 389 ? 19.703 15.734 4.684 1 93.75 389 ASP B CA 1
ATOM 6351 C C . ASP B 1 389 ? 19.906 16.984 5.555 1 93.75 389 ASP B C 1
ATOM 6353 O O . ASP B 1 389 ? 20.141 16.875 6.758 1 93.75 389 ASP B O 1
ATOM 6357 N N . ARG B 1 390 ? 19.828 18.094 4.949 1 93.12 390 ARG B N 1
ATOM 6358 C CA . ARG B 1 390 ? 19.984 19.344 5.672 1 93.12 390 ARG B CA 1
ATOM 6359 C C . ARG B 1 390 ? 18.875 19.531 6.695 1 93.12 390 ARG B C 1
ATOM 6361 O O . ARG B 1 390 ? 19.125 19.906 7.844 1 93.12 390 ARG B O 1
ATOM 6368 N N . PHE B 1 391 ? 17.703 19.359 6.242 1 95.81 391 PHE B N 1
ATOM 6369 C CA . PHE B 1 391 ? 16.531 19.469 7.113 1 95.81 391 PHE B CA 1
ATOM 6370 C C . PHE B 1 391 ? 16.656 18.516 8.297 1 95.81 391 PHE B C 1
ATOM 6372 O O . PHE B 1 391 ? 16.5 18.922 9.445 1 95.81 391 PHE B O 1
ATOM 6379 N N . PHE B 1 392 ? 17.031 17.266 8.008 1 96.5 392 PHE B N 1
ATOM 6380 C CA . PHE B 1 392 ? 17.125 16.234 9.031 1 96.5 392 PHE B CA 1
ATOM 6381 C C . PHE B 1 392 ? 18.25 16.562 10.016 1 96.5 392 PHE B C 1
ATOM 6383 O O . PHE B 1 392 ? 18.062 16.438 11.234 1 96.5 392 PHE B O 1
ATOM 6390 N N . ARG B 1 393 ? 19.312 16.938 9.531 1 95.5 393 ARG B N 1
ATOM 6391 C CA . ARG B 1 393 ? 20.453 17.25 10.375 1 95.5 393 ARG B CA 1
ATOM 6392 C C . ARG B 1 393 ? 20.156 18.438 11.289 1 95.5 393 ARG B C 1
ATOM 6394 O O . ARG B 1 393 ? 20.484 18.406 12.477 1 95.5 393 ARG B O 1
ATOM 6401 N N . PHE B 1 394 ? 19.562 19.422 10.758 1 96.19 394 PHE B N 1
ATOM 6402 C CA . PHE B 1 394 ? 19.219 20.594 11.547 1 96.19 394 PHE B CA 1
ATOM 6403 C C . PHE B 1 394 ? 18.266 20.234 12.68 1 96.19 394 PHE B C 1
ATOM 6405 O O . PHE B 1 394 ? 18.469 20.656 13.82 1 96.19 394 PHE B O 1
ATOM 6412 N N . MET B 1 395 ? 17.25 19.469 12.383 1 97.88 395 MET B N 1
ATOM 6413 C CA . MET B 1 395 ? 16.25 19.094 13.391 1 97.88 395 MET B CA 1
ATOM 6414 C C . MET B 1 395 ? 16.859 18.188 14.445 1 97.88 395 MET B C 1
ATOM 6416 O O . MET B 1 395 ? 16.609 18.344 15.641 1 97.88 395 MET B O 1
ATOM 6420 N N . SER B 1 396 ? 17.734 17.234 14.055 1 96.44 396 SER B N 1
ATOM 6421 C CA . SER B 1 396 ? 18.219 16.188 14.953 1 96.44 396 SER B CA 1
ATOM 6422 C C . SER B 1 396 ? 19.422 16.672 15.758 1 96.44 396 SER B C 1
ATOM 6424 O O . SER B 1 396 ? 19.781 16.062 16.766 1 96.44 396 SER B O 1
ATOM 6426 N N . THR B 1 397 ? 20.047 17.812 15.336 1 94.19 397 THR B N 1
ATOM 6427 C CA . THR B 1 397 ? 21.25 18.234 16.031 1 94.19 397 THR B CA 1
ATOM 6428 C C . THR B 1 397 ? 21.047 19.609 16.672 1 94.19 397 THR B C 1
ATOM 6430 O O . THR B 1 397 ? 21.656 19.906 17.703 1 94.19 397 THR B O 1
ATOM 6433 N N . THR B 1 398 ? 20.25 20.438 16.078 1 94.5 398 THR B N 1
ATOM 6434 C CA . THR B 1 398 ? 20.109 21.812 16.547 1 94.5 398 THR B CA 1
ATOM 6435 C C . THR B 1 398 ? 18.812 21.984 17.312 1 94.5 398 THR B C 1
ATOM 6437 O O . THR B 1 398 ? 18.797 22.562 18.406 1 94.5 398 THR B O 1
ATOM 6440 N N . VAL B 1 399 ? 17.75 21.484 16.797 1 97.69 399 VAL B N 1
ATOM 6441 C CA . VAL B 1 399 ? 16.438 21.766 17.375 1 97.69 399 VAL B CA 1
ATOM 6442 C C . VAL B 1 399 ? 16.172 20.828 18.547 1 97.69 399 VAL B C 1
ATOM 6444 O O . VAL B 1 399 ? 15.859 21.281 19.656 1 97.69 399 VAL B O 1
ATOM 6447 N N . PHE B 1 400 ? 16.297 19.5 18.297 1 97.62 400 PHE B N 1
ATOM 6448 C CA . PHE B 1 400 ? 16 18.516 19.328 1 97.62 400 PHE B CA 1
ATOM 6449 C C . PHE B 1 400 ? 17.297 17.875 19.828 1 97.62 400 PHE B C 1
ATOM 6451 O O . PHE B 1 400 ? 18.172 17.547 19.031 1 97.62 400 PHE B O 1
ATOM 6458 N N . ARG B 1 401 ? 17.375 17.734 21.156 1 95.19 401 ARG B N 1
ATOM 6459 C CA . ARG B 1 401 ? 18.562 17.156 21.766 1 95.19 401 ARG B CA 1
ATOM 6460 C C . ARG B 1 401 ? 18.172 16.125 22.828 1 95.19 401 ARG B C 1
ATOM 6462 O O . ARG B 1 401 ? 17.047 16.141 23.328 1 95.19 401 ARG B O 1
ATOM 6469 N N . LYS B 1 402 ? 19.125 15.18 23.109 1 90.81 402 LYS B N 1
ATOM 6470 C CA . LYS B 1 402 ? 18.938 14.148 24.125 1 90.81 402 LYS B CA 1
ATOM 6471 C C . LYS B 1 402 ? 19.328 14.664 25.5 1 90.81 402 LYS B C 1
ATOM 6473 O O . LYS B 1 402 ? 20.312 15.383 25.656 1 90.81 402 LYS B O 1
ATOM 6478 N N . THR B 1 403 ? 18.406 14.445 26.406 1 80.06 403 THR B N 1
ATOM 6479 C CA . THR B 1 403 ? 18.797 14.781 27.781 1 80.06 403 THR B CA 1
ATOM 6480 C C . THR B 1 403 ? 19.469 13.586 28.453 1 80.06 403 THR B C 1
ATOM 6482 O O . THR B 1 403 ? 19.141 12.438 28.172 1 80.06 403 THR B O 1
ATOM 6485 N N . SER B 1 404 ? 20.625 13.719 28.984 1 62.5 404 SER B N 1
ATOM 6486 C CA . SER B 1 404 ? 21.25 12.695 29.812 1 62.5 404 SER B CA 1
ATOM 6487 C C . SER B 1 404 ? 20.375 12.328 31.016 1 62.5 404 SER B C 1
ATOM 6489 O O . SER B 1 404 ? 20.578 11.289 31.641 1 62.5 404 SER B O 1
ATOM 6491 N N . CYS B 1 405 ? 19.516 13.219 31.516 1 52.62 405 CYS B N 1
ATOM 6492 C CA . CYS B 1 405 ? 18.859 13.008 32.812 1 52.62 405 CYS B CA 1
ATOM 6493 C C . CYS B 1 405 ? 17.453 12.438 32.625 1 52.62 405 CYS B C 1
ATOM 6495 O O . CYS B 1 405 ? 16.828 12.648 31.578 1 52.62 405 CYS B O 1
ATOM 6497 N N . ASP B 1 406 ? 16.953 11.406 33.344 1 49.41 406 ASP B N 1
ATOM 6498 C CA . ASP B 1 406 ? 15.609 10.828 33.469 1 49.41 406 ASP B CA 1
ATOM 6499 C C . ASP B 1 406 ? 14.539 11.914 33.531 1 49.41 406 ASP B C 1
ATOM 6501 O O . ASP B 1 406 ? 14.438 12.633 34.531 1 49.41 406 ASP B O 1
ATOM 6505 N N . ILE B 1 407 ? 14.078 12.438 32.594 1 49.66 407 ILE B N 1
ATOM 6506 C CA . ILE B 1 407 ? 13.07 13.492 32.5 1 49.66 407 ILE B CA 1
ATOM 6507 C C . ILE B 1 407 ? 11.859 13.133 33.344 1 49.66 407 ILE B C 1
ATOM 6509 O O . ILE B 1 407 ? 11.031 13.992 33.656 1 49.66 407 ILE B O 1
ATOM 6513 N N . GLU B 1 408 ? 11.391 11.883 33.438 1 45.66 408 GLU B N 1
ATOM 6514 C CA . GLU B 1 408 ? 10.25 11.539 34.281 1 45.66 408 GLU B CA 1
ATOM 6515 C C . GLU B 1 408 ? 10.352 12.219 35.625 1 45.66 408 GLU B C 1
ATOM 6517 O O . GLU B 1 408 ? 9.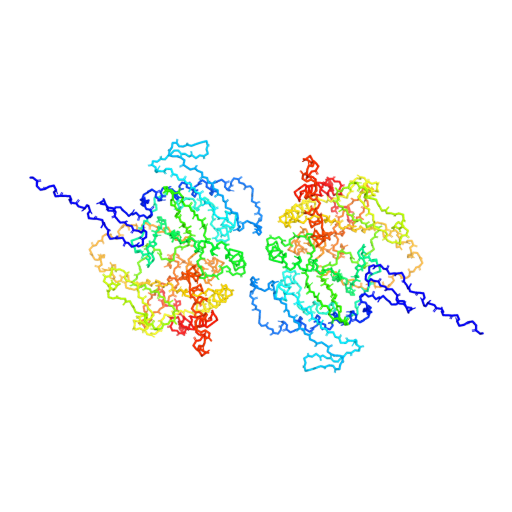336 12.609 36.219 1 45.66 408 GLU B O 1
ATOM 6522 N N . ILE B 1 409 ? 11.414 12.328 36.156 1 41.06 409 ILE B N 1
ATOM 6523 C CA . ILE B 1 409 ? 11.578 12.883 37.5 1 41.06 409 ILE B CA 1
ATOM 6524 C C . ILE B 1 409 ? 11.281 14.375 37.469 1 41.06 409 ILE B C 1
ATOM 6526 O O . ILE B 1 409 ? 10.82 14.938 38.469 1 41.06 409 ILE B O 1
ATOM 6530 N N . ILE B 1 410 ? 11.453 15.055 36.469 1 39.81 410 ILE B N 1
ATOM 6531 C CA . ILE B 1 410 ? 11.289 16.5 36.469 1 39.81 410 ILE B CA 1
ATOM 6532 C C . ILE B 1 410 ? 9.82 16.859 36.281 1 39.81 410 ILE B C 1
ATOM 6534 O O . ILE B 1 410 ? 9.344 17.875 36.812 1 39.81 410 ILE B O 1
ATOM 6538 N N . LEU B 1 411 ? 9.031 16.156 35.531 1 44.12 411 LEU B N 1
ATOM 6539 C CA . LEU B 1 411 ? 7.652 16.547 35.219 1 44.12 411 LEU B CA 1
ATOM 6540 C C . LEU B 1 411 ? 6.742 16.203 36.406 1 44.12 411 LEU B C 1
ATOM 6542 O O . LEU B 1 411 ? 5.555 16.531 36.406 1 44.12 411 LEU B O 1
ATOM 6546 N N . LYS B 1 412 ? 7.207 15.398 37.469 1 39.59 412 LYS B N 1
ATOM 6547 C CA . LYS B 1 412 ? 6.512 15.234 38.719 1 39.59 412 LYS B CA 1
ATOM 6548 C C . LYS B 1 412 ? 6.871 16.359 39.688 1 39.59 412 LYS B C 1
ATOM 6550 O O . LYS B 1 412 ? 8.047 16.703 39.844 1 39.59 412 LYS B O 1
#

Sequence (824 aa):
MPSSSGQPAHGKKIGHRGVDASGETTYKKTTSSALKGAIQLGIGYTVGNLSSKPERDVLMQDFYVVESIFFPSEGSNLTPAHHFPDFRFKTYAPVAFRYFRELFGIRPDDYLYSLCNEPLIELSNPGASGSVFYVTKDDEFIIKTVMHKEAEFLQKLLPGYYMNLNQNPRTLLPKFFGLYCVQSGGKNIRMVVMNNVLPRVVRMHLKYDLKGSTYKRRASKKEREKAKPTFKDLDFMQDIPDGLMLDTDTYSALVKTLQRDCLVLESFKIMDYSLLLGVHNIDQAEKEQQMEGSQGNSDEKRPLAQKALYSTAMESIQGASACGEEIDTDDTMGGIPAVNGKGERLLLYIGIIDILQSYRLIKKLEHTWKALVHDGDTVSVHRPSFYADRFFRFMSTTVFRKTSCDIEIILKMPSSSGQPAHGKKIGHRGVDASGETTYKKTTSSALKGAIQLGIGYTVGNLSSKPERDVLMQDFYVVESIFFPSEGSNLTPAHHFPDFRFKTYAPVAFRYFRELFGIRPDDYLYSLCNEPLIELSNPGASGSVFYVTKDDEFIIKTVMHKEAEFLQKLLPGYYMNLNQNPRTLLPKFFGLYCVQSGGKNIRMVVMNNVLPRVVRMHLKYDLKGSTYKRRASKKEREKAKPTFKDLDFMQDIPDGLMLDTDTYSALVKTLQRDCLVLESFKIMDYSLLLGVHNIDQAEKEQQMEGSQGNSDEKRPLAQKALYSTAMESIQGASACGEEIDTDDTMGGIPAVNGKGERLLLYIGIIDILQSYRLIKKLEHTWKALVHDGDTVSVHRPSFYADRFFRFMSTTVFRKTSCDIEIILK

pLDDT: mean 83.21, std 19.72, range [26.83, 98.69]

Solvent-accessible surface area (backbone atoms only — not comparable to full-atom values): 44425 Å² total; per-residue (Å²): 132,87,82,79,77,72,72,73,80,77,44,80,62,41,77,56,22,33,31,48,91,87,65,50,45,23,48,68,87,35,42,51,69,46,48,52,49,50,49,31,54,43,51,48,50,54,56,53,56,55,68,72,45,82,89,72,82,75,51,73,67,36,46,71,39,70,47,77,46,73,42,43,34,83,32,58,100,85,34,70,59,53,95,43,79,50,34,35,36,34,39,46,13,61,62,45,24,52,50,47,27,47,74,65,69,45,48,71,66,58,53,42,46,48,54,51,67,49,75,65,40,75,51,80,78,57,43,97,75,31,33,53,36,33,30,25,77,64,34,44,38,29,37,36,46,47,54,71,68,31,52,53,48,48,46,69,40,42,65,50,50,51,48,44,44,74,76,39,73,37,36,45,59,74,50,63,52,42,39,38,31,44,36,39,94,90,32,78,47,30,35,36,32,27,59,36,61,74,41,77,90,52,69,60,76,41,35,34,50,31,54,46,50,65,79,88,23,54,54,48,73,74,43,62,68,41,95,78,39,57,32,18,34,45,44,42,55,66,76,39,69,73,15,40,28,19,39,56,69,59,37,51,33,43,48,52,27,51,53,52,49,35,52,51,34,31,74,69,58,36,42,84,39,31,39,38,39,33,33,25,44,52,56,60,51,52,50,50,44,54,65,50,46,76,73,53,79,77,72,65,69,66,70,80,68,64,64,58,85,55,77,30,38,39,38,19,40,57,29,69,66,71,48,58,55,73,57,67,45,86,77,44,79,41,28,35,68,32,28,42,80,88,66,44,45,32,29,34,26,48,31,39,40,55,62,57,56,19,63,62,49,52,56,51,36,59,60,39,40,72,64,43,70,71,60,76,79,74,58,61,72,75,32,32,63,48,49,36,50,40,29,48,48,34,44,61,67,52,44,37,35,70,40,93,58,76,49,73,65,68,82,101,133,85,80,79,77,73,72,74,79,75,45,80,62,41,78,56,23,34,32,47,92,88,65,48,45,24,49,68,88,34,42,51,68,46,49,52,49,49,49,30,53,42,51,50,50,53,55,52,56,54,67,72,44,82,86,70,81,76,52,73,67,36,46,72,41,70,47,76,46,72,39,44,35,83,33,58,100,85,34,72,60,51,94,42,79,50,32,34,36,35,38,46,13,59,62,45,25,52,49,46,28,47,75,64,68,45,48,72,66,59,52,42,47,47,54,51,68,49,74,64,41,74,51,80,77,58,43,96,73,32,34,54,36,34,31,25,77,63,33,43,38,28,34,36,47,46,53,70,67,31,51,53,47,50,45,69,41,40,65,51,49,50,48,42,44,74,76,38,72,37,35,46,58,73,49,64,52,42,41,38,31,43,36,37,94,90,34,79,47,31,35,38,34,27,59,36,60,74,42,78,89,53,68,59,76,39,35,34,51,32,55,44,50,64,79,89,22,54,54,48,72,74,42,64,69,41,95,76,40,58,34,18,34,46,45,42,53,66,75,39,68,73,15,40,27,19,38,57,68,59,37,52,32,44,48,52,26,50,53,52,50,34,51,53,34,30,73,70,58,36,42,84,40,32,39,38,39,34,32,26,45,52,57,59,52,51,52,51,45,54,64,50,47,74,74,54,78,77,73,68,68,68,67,80,69,66,64,57,84,54,75,29,39,38,36,19,40,58,29,69,66,71,49,60,55,75,56,65,45,87,76,44,78,41,29,34,68,32,30,40,81,87,64,44,45,32,30,35,25,48,33,39,41,55,64,56,56,17,62,61,50,53,55,51,37,60,59,41,40,72,63,43,68,72,61,77,80,75,61,62,71,76,33,30,64,47,48,34,49,41,29,49,48,36,44,60,67,50,46,35,34,70,39,92,59,76,50,73,66,68,82,100

InterPro domains:
  IPR002498 Phosphatidylinositol-4-phosphate 4/5-kinase, core [PF01504] (115-397)
  IPR002498 Phosphatidylinositol-4-phosphate 4/5-kinase, core [PS51455] (31-399)
  IPR002498 Phosphatidylinositol-4-phosphate 4/5-kinase, core [SM00330] (59-400)
  IPR023610 Phosphatidylinositol-4/5-phosphate 5/4-kinase [PTHR23086] (10-401)
  IPR027483 Phosphatidylinositol-4-phosphate 4/5-kinase, C-terminal domain superfamily [G3DSA:3.30.810.10] (197-409)
  IPR027484 Phosphatidylinositol-4-phosphate 5-kinase, N-terminal [G3DSA:3.30.800.10] (29-196)

Radius of gyration: 32.74 Å; Cα contacts (8 Å, |Δi|>4): 1376; chains: 2; bounding box: 70×126×97 Å

Organism: Cyprinus carpio (NCBI:txid7962)